Protein AF-A0A7V2UAG5-F1 (afdb_monomer)

Foldseek 3Di:
DVVLLVLQLLFFPVLSVLLVVLVVVQQWDADPVRLATHGDPPPHDDPVSVVSSVLSRVLSVLSVLFDDDDPDDPLPDEEEEEEQADQLVQQVDPQDRLQQDDQVHARNQCLVQVLVVVLVHQAYEYEYEVVNNVVRVSNCVRDVPRYHYHYDSDCQELLSSLVRVLSNCVVNVHFAKYKYFYSQKNFASVQVNLQVCCCVVVVFQKEFEKEFCVVPVQFWFFDAAPVRATAFTHGNLLLLQLQLLLCLLVVCVVPVPDWLVVSVVSLCVSPVDPVLSCLQQPPNVVVSVVDGHDGNVRSPVSRDPCSNWPWTQHLVRDIDIGGSVRSVVVTGMGTLGIMMHRSVLSNQLSVPFFLPGRRSGGYPRSSRNSQNPDADPVSHRPGGYYYDYDPDPLSIQGDSYVVSSLVVLLVVVVVVCVVVVHPPPLPDADQFDFLQRVLCCLVDDDPVLVVLCCQFPNDDVVLSVVVSVVVNVLSVVVCVPPNRRFGWFKWKWFFKFWLAQFPCQVQFFKTWMFGWSWIKMKIKGFDPAQKAWEAEPPCVQAPTDIDGLRVVCSVFPQDDLVCRLPDPVLVVCLVVCPPHLCLLLSLLSNLVCSVPVNDRQTYIYIYMYTDDDPLQLRPPSLRSNLRSNQNRCSSRVPDADLLRSLQSSQSSCSSNVDNDHSVRVCNQAPFGFQWIFIWTVPPTDRPDTFGHQPQKFKKKWFLPFHLPVDQVLQQLSLLLVLLQVLLLLLLCVVCVVLNVQRPGLLCLDCVNVVHALLVSLVSLLSDDQFDWPVVSCVVSPPTPCPVSVVSPVRHPADPRGRRNSLSSLQNNLSSVLSVCLSVCRNVVVVLVSQLLQALQQVQQDQWDQDPVRDIDGDDPDPDPVVSVVVSVCRVVVNAGSNSHSGHSHQADSSQNQLQVLLVPFPFWSHKHRTHNHPGHIIMTMGGPVRLVVSQVSCCVRRCVVVVHDTDMGIIGRGRHIHIDDD

Structure (mmCIF, N/CA/C/O backbone):
data_AF-A0A7V2UAG5-F1
#
_entry.id   AF-A0A7V2UAG5-F1
#
loop_
_atom_site.group_PDB
_atom_site.id
_atom_site.type_symbol
_atom_site.label_atom_id
_atom_site.label_alt_id
_atom_site.label_comp_id
_atom_site.label_asym_id
_atom_site.label_entity_id
_atom_site.label_seq_id
_atom_site.pdbx_PDB_ins_code
_atom_site.Cartn_x
_atom_site.Cartn_y
_atom_site.Cartn_z
_atom_site.occupancy
_atom_site.B_iso_or_equiv
_atom_site.auth_seq_id
_atom_site.auth_comp_id
_atom_site.auth_asym_id
_atom_site.auth_atom_id
_atom_site.pdbx_PDB_model_num
ATOM 1 N N . MET A 1 1 ? -15.852 39.789 37.420 1.00 59.06 1 MET A N 1
ATOM 2 C CA . MET A 1 1 ? -15.929 38.538 38.211 1.00 59.06 1 MET A CA 1
ATOM 3 C C . MET A 1 1 ? -17.284 37.846 38.097 1.00 59.06 1 MET A C 1
ATOM 5 O O . MET A 1 1 ? -17.336 36.849 37.401 1.00 59.06 1 MET A O 1
ATOM 9 N N . LYS A 1 2 ? -18.384 38.366 38.674 1.00 63.22 2 LYS A N 1
ATOM 10 C CA . LYS A 1 2 ? -19.711 37.711 38.602 1.00 63.22 2 LYS A CA 1
ATOM 11 C C . LYS A 1 2 ? -20.140 37.356 37.167 1.00 63.22 2 LYS A C 1
ATOM 13 O O . LYS A 1 2 ? -20.369 36.197 36.894 1.00 63.22 2 LYS A O 1
ATOM 18 N N . ARG A 1 3 ? -20.071 38.304 36.222 1.00 63.78 3 ARG A N 1
ATOM 19 C CA . ARG A 1 3 ? -20.357 38.056 34.788 1.00 63.78 3 ARG A CA 1
ATOM 20 C C . ARG A 1 3 ? -19.504 36.951 34.138 1.00 63.78 3 ARG A C 1
ATOM 22 O O . ARG A 1 3 ? -19.970 36.297 33.220 1.00 63.78 3 ARG A O 1
ATOM 29 N N . VAL A 1 4 ? -18.270 36.753 34.605 1.00 63.31 4 VAL A N 1
ATOM 30 C CA . VAL A 1 4 ? -17.330 35.731 34.094 1.00 63.31 4 VAL A CA 1
ATOM 31 C C . VAL A 1 4 ? -17.686 34.374 34.634 1.00 63.31 4 VAL A C 1
ATOM 33 O O . VAL A 1 4 ? -17.767 33.409 33.892 1.00 63.31 4 VAL A O 1
ATOM 36 N N . LEU A 1 5 ? -17.899 34.327 35.945 1.00 66.06 5 LEU A N 1
ATOM 37 C CA . LEU A 1 5 ? -18.333 33.137 36.639 1.00 66.06 5 LEU A CA 1
ATOM 38 C C . LEU A 1 5 ? -19.673 32.686 36.057 1.00 66.06 5 LEU A C 1
ATOM 40 O O . LEU A 1 5 ? -19.782 31.525 35.700 1.00 66.06 5 LEU A O 1
ATOM 44 N N . ASP A 1 6 ? -20.601 33.616 35.817 1.00 69.56 6 ASP A N 1
ATOM 45 C CA . ASP A 1 6 ? -21.890 33.361 35.173 1.00 69.56 6 ASP A CA 1
ATOM 46 C C . ASP A 1 6 ? -21.756 32.914 33.704 1.00 69.56 6 ASP A C 1
ATOM 48 O O . ASP A 1 6 ? -22.632 32.206 33.226 1.00 69.56 6 ASP A O 1
ATOM 52 N N . PHE A 1 7 ? -20.718 33.332 32.964 1.00 74.00 7 PHE A N 1
ATOM 53 C CA . PHE A 1 7 ? -20.450 32.879 31.588 1.00 74.00 7 PHE A CA 1
ATOM 54 C C . PHE A 1 7 ? -19.843 31.474 31.578 1.00 74.00 7 PHE A C 1
ATOM 56 O O . PHE A 1 7 ? -20.370 30.570 30.941 1.00 74.00 7 PHE A O 1
ATOM 63 N N . VAL A 1 8 ? -18.757 31.278 32.325 1.00 73.88 8 VAL A N 1
ATOM 64 C CA . VAL A 1 8 ? -17.999 30.024 32.386 1.00 73.88 8 VAL A CA 1
ATOM 65 C C . VAL A 1 8 ? -18.856 28.885 32.928 1.00 73.88 8 VAL A C 1
ATOM 67 O O . VAL A 1 8 ? -18.874 27.793 32.368 1.00 73.88 8 VAL A O 1
ATOM 70 N N . GLU A 1 9 ? -19.611 29.154 33.989 1.00 73.56 9 GLU A N 1
ATOM 71 C CA . GLU A 1 9 ? -20.473 28.171 34.639 1.00 73.56 9 GLU A CA 1
ATOM 72 C C . GLU A 1 9 ? -21.620 27.698 33.720 1.00 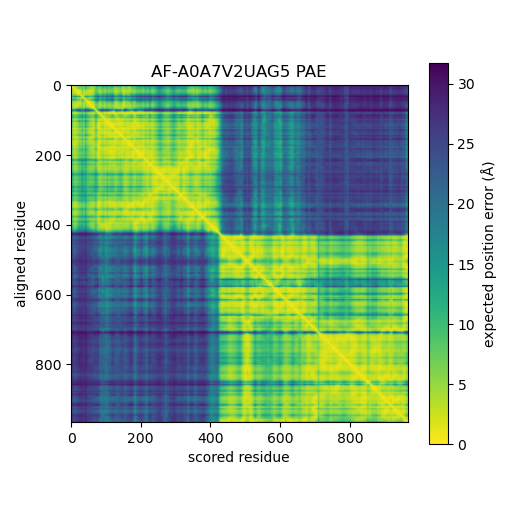73.56 9 GLU A C 1
ATOM 74 O O . GLU A 1 9 ? -22.222 26.662 33.987 1.00 73.56 9 GLU A O 1
ATOM 79 N N . ARG A 1 10 ? -21.929 28.401 32.616 1.00 73.75 10 ARG A N 1
ATOM 80 C CA . ARG A 1 10 ? -22.888 27.912 31.601 1.00 73.75 10 ARG A CA 1
ATOM 81 C C . ARG A 1 10 ? -22.328 26.761 30.773 1.00 73.75 10 ARG A C 1
ATOM 83 O O . ARG A 1 10 ? -23.094 25.904 30.355 1.00 73.75 10 ARG A O 1
ATOM 90 N N . PHE A 1 11 ? -21.018 26.751 30.538 1.00 78.75 11 PHE A N 1
ATOM 91 C CA . PHE A 1 11 ? -20.365 25.804 29.634 1.00 78.75 11 PHE A CA 1
ATOM 92 C C . PHE A 1 11 ? -19.557 24.737 30.367 1.00 78.75 11 PHE A C 1
ATOM 94 O O . PHE A 1 11 ? -19.315 23.676 29.801 1.00 78.75 11 PHE A O 1
ATOM 101 N N . SER A 1 12 ? -19.108 24.997 31.598 1.00 83.19 12 SER A N 1
ATOM 102 C CA . SER A 1 12 ? -18.408 24.002 32.410 1.00 83.19 12 SER A CA 1
ATOM 103 C C . SER A 1 12 ? -18.302 24.417 33.887 1.00 83.19 12 SER A C 1
ATOM 105 O O . SER A 1 12 ? -17.640 25.419 34.194 1.00 83.19 12 SER A O 1
ATOM 107 N N . PRO A 1 13 ? -18.865 23.640 34.832 1.00 79.75 13 PRO A N 1
ATOM 108 C CA . PRO A 1 13 ? -18.599 23.839 36.256 1.00 79.75 13 PRO A CA 1
ATOM 109 C C . PRO A 1 13 ? -17.118 23.596 36.605 1.00 79.75 13 PRO A C 1
ATOM 111 O O . PRO A 1 13 ? -16.570 24.288 37.460 1.00 79.75 13 PRO A O 1
ATOM 114 N N . GLU A 1 14 ? -16.419 22.700 35.898 1.00 84.00 14 GLU A N 1
ATOM 115 C CA . GLU A 1 14 ? -14.988 22.442 36.131 1.00 84.00 14 GLU A CA 1
ATOM 116 C C . GLU A 1 14 ? -14.105 23.649 35.814 1.00 84.00 14 GLU A C 1
ATOM 118 O O . GLU A 1 14 ? -13.181 23.960 36.570 1.00 84.00 14 GLU A O 1
ATOM 123 N N . ILE A 1 15 ? -14.380 24.350 34.708 1.00 84.06 15 ILE A N 1
ATOM 124 C CA . ILE A 1 15 ? -13.650 25.579 34.365 1.00 84.06 15 ILE A CA 1
ATOM 125 C C . ILE A 1 15 ? -13.886 26.631 35.456 1.00 84.06 15 ILE A C 1
ATOM 127 O O . ILE A 1 15 ? -12.935 27.291 35.878 1.00 84.06 15 ILE A O 1
ATOM 131 N N . HIS A 1 16 ? -15.120 26.755 35.960 1.00 82.56 16 HIS A N 1
ATOM 132 C CA . HIS A 1 16 ? -15.456 27.688 37.036 1.00 82.56 16 HIS A CA 1
ATOM 133 C C . HIS A 1 16 ? -14.652 27.392 38.312 1.00 82.56 16 HIS A C 1
ATOM 135 O O . HIS A 1 16 ? -13.970 28.277 38.838 1.00 82.56 16 HIS A O 1
ATOM 141 N N . GLU A 1 17 ? -14.676 26.145 38.788 1.00 83.38 17 GLU A N 1
ATOM 142 C CA . GLU A 1 17 ? -13.942 25.730 39.987 1.00 83.38 17 GLU A CA 1
ATOM 143 C C . GLU A 1 17 ? -12.428 25.883 39.817 1.00 83.38 17 GLU A C 1
ATOM 145 O O . GLU A 1 17 ? -11.749 26.419 40.701 1.00 83.38 17 GLU A O 1
ATOM 150 N N . ARG A 1 18 ? -11.885 25.469 38.664 1.00 85.50 18 ARG A N 1
ATOM 151 C CA . ARG A 1 18 ? -10.447 25.555 38.390 1.00 85.50 18 ARG A CA 1
ATOM 152 C C . ARG A 1 18 ? -9.973 27.000 38.308 1.00 85.50 18 ARG A C 1
ATOM 154 O O . ARG A 1 18 ? -8.915 27.319 38.851 1.00 85.50 18 ARG A O 1
ATOM 161 N N . MET A 1 19 ? -10.756 27.873 37.680 1.00 83.50 19 MET A N 1
ATOM 162 C CA . MET A 1 19 ? -10.472 29.303 37.606 1.00 83.50 19 MET A CA 1
ATOM 163 C C . MET A 1 19 ? -10.455 29.936 39.001 1.00 83.50 19 MET A C 1
ATOM 165 O O . MET A 1 19 ? -9.504 30.644 39.331 1.00 83.50 19 MET A O 1
ATOM 169 N N . LEU A 1 20 ? -11.445 29.637 39.852 1.00 83.00 20 LEU A N 1
ATOM 170 C CA . LEU A 1 20 ? -11.465 30.116 41.239 1.00 83.00 20 LEU A CA 1
ATOM 171 C C . LEU A 1 20 ? -10.280 29.589 42.055 1.00 83.00 20 LEU A C 1
ATOM 173 O O . LEU A 1 20 ? -9.706 30.344 42.839 1.00 83.00 20 LEU A O 1
ATOM 177 N N . ALA A 1 21 ? -9.901 28.322 41.877 1.00 85.38 21 ALA A N 1
ATOM 178 C CA . ALA A 1 21 ? -8.767 27.725 42.575 1.00 85.38 21 ALA A CA 1
ATOM 179 C C . ALA A 1 21 ? -7.446 28.418 42.205 1.00 85.38 21 ALA A C 1
ATOM 181 O O . ALA A 1 21 ? -6.721 28.862 43.095 1.00 85.38 21 ALA A O 1
ATOM 182 N N . LEU A 1 22 ? -7.166 28.579 40.907 1.00 84.94 22 LEU A N 1
ATOM 183 C CA . LEU A 1 22 ? -5.951 29.245 40.426 1.00 84.94 22 LEU A CA 1
ATOM 184 C C . LEU A 1 22 ? -5.922 30.734 40.800 1.00 84.94 22 LEU A C 1
ATOM 186 O O . LEU A 1 22 ? -4.866 31.261 41.147 1.00 84.94 22 LEU A O 1
ATOM 190 N N . TRP A 1 23 ? -7.076 31.408 40.786 1.00 83.19 23 TRP A N 1
ATOM 191 C CA . TRP A 1 23 ? -7.183 32.801 41.221 1.00 83.19 23 TRP A CA 1
ATOM 192 C C . TRP A 1 23 ? -6.912 32.954 42.726 1.00 83.19 23 TRP A C 1
ATOM 194 O O . TRP A 1 23 ? -6.112 33.802 43.120 1.00 83.19 23 TRP A O 1
ATOM 204 N N . ARG A 1 24 ? -7.494 32.092 43.576 1.00 84.56 24 ARG A N 1
ATOM 205 C CA . ARG A 1 24 ? -7.237 32.077 45.034 1.00 84.56 24 ARG A CA 1
ATOM 206 C C . ARG A 1 24 ? -5.779 31.769 45.374 1.00 84.56 24 ARG A C 1
ATOM 208 O O . ARG A 1 24 ? -5.265 32.296 46.352 1.00 84.56 24 ARG A O 1
ATOM 215 N N . GLN A 1 25 ? -5.120 30.938 44.569 1.00 84.06 25 GLN A N 1
ATOM 216 C CA . GLN A 1 25 ? -3.693 30.625 44.698 1.00 84.06 25 GLN A CA 1
ATOM 217 C C . GLN A 1 25 ? -2.779 31.750 44.184 1.00 84.06 25 GLN A C 1
ATOM 219 O O . GLN A 1 25 ? -1.563 31.643 44.305 1.00 84.06 25 GLN A O 1
ATOM 224 N N . GLY A 1 26 ? -3.333 32.818 43.595 1.00 81.56 26 GLY A N 1
ATOM 225 C CA . GLY A 1 26 ? -2.549 33.905 43.010 1.00 81.56 26 GLY A CA 1
ATOM 226 C C . GLY A 1 26 ? -1.777 33.500 41.750 1.00 81.56 26 GLY A C 1
ATOM 227 O O . GLY A 1 26 ? -0.794 34.152 41.419 1.00 81.56 26 GLY A O 1
ATOM 228 N N . VAL A 1 27 ? -2.196 32.440 41.052 1.00 83.00 27 VAL A N 1
ATOM 229 C CA . VAL A 1 27 ? -1.539 31.936 39.832 1.00 83.00 27 VAL A CA 1
ATOM 230 C C . VAL A 1 27 ? -1.969 32.726 38.595 1.00 83.00 27 VAL A C 1
ATOM 232 O O . VAL A 1 27 ? -1.184 32.887 37.662 1.00 83.00 27 VAL A O 1
ATOM 235 N N . VAL A 1 28 ? -3.211 33.219 38.575 1.00 81.69 28 VAL A N 1
ATOM 236 C CA . VAL A 1 28 ? -3.798 33.921 37.425 1.00 81.69 28 VAL A CA 1
ATOM 237 C C . VAL A 1 28 ? -4.457 35.241 37.823 1.00 81.69 28 VAL A C 1
ATOM 239 O O . VAL A 1 28 ? -5.026 35.361 38.909 1.00 81.69 28 VAL A O 1
ATOM 242 N N . GLU A 1 29 ? -4.426 36.215 36.916 1.00 79.94 29 GLU A N 1
ATOM 243 C CA . GLU A 1 29 ? -5.250 37.422 36.958 1.00 79.94 29 GLU A CA 1
ATOM 244 C C . GLU A 1 29 ? -6.391 37.317 35.948 1.00 79.94 29 GLU A C 1
ATOM 246 O O . GLU A 1 29 ? -6.267 36.698 34.891 1.00 79.94 29 GLU A O 1
ATOM 251 N N . ILE A 1 30 ? -7.517 37.929 36.301 1.00 73.38 30 ILE A N 1
ATOM 252 C CA . ILE A 1 30 ? -8.719 37.992 35.474 1.00 73.38 30 ILE A CA 1
ATOM 253 C C . ILE A 1 30 ? -8.882 39.459 35.084 1.00 73.38 30 ILE A C 1
ATOM 255 O O . ILE A 1 30 ? -8.944 40.319 35.968 1.00 73.38 30 ILE A O 1
ATOM 259 N N . ASP A 1 31 ? -8.914 39.754 33.785 1.00 68.00 31 ASP A N 1
ATOM 260 C CA . ASP A 1 31 ? -9.071 41.131 33.307 1.00 68.00 31 ASP A CA 1
ATOM 261 C C . ASP A 1 31 ? -10.425 41.755 33.736 1.00 68.00 31 ASP A C 1
ATOM 263 O O . ASP A 1 31 ? -11.335 41.089 34.240 1.00 68.00 31 ASP A O 1
ATOM 267 N N . ARG A 1 32 ? -10.559 43.083 33.600 1.00 55.25 32 ARG A N 1
ATOM 268 C CA . ARG A 1 32 ? -11.724 43.831 34.124 1.00 55.25 32 ARG A CA 1
ATOM 269 C C . ARG A 1 32 ? -13.038 43.500 33.414 1.00 55.25 32 ARG A C 1
ATOM 271 O O . ARG A 1 32 ? -14.087 43.523 34.058 1.00 55.25 32 ARG A O 1
ATOM 278 N N . GLU A 1 33 ? -12.980 43.178 32.125 1.00 56.12 33 GLU A N 1
ATOM 279 C CA . GLU A 1 33 ? -14.133 42.668 31.368 1.00 56.12 33 GLU A CA 1
ATOM 280 C C . GLU A 1 33 ? -14.393 41.191 31.658 1.00 56.12 33 GLU A C 1
ATOM 282 O O . GLU A 1 33 ? -15.499 40.690 31.445 1.00 56.12 33 GLU A O 1
ATOM 287 N N . GLY A 1 34 ? -13.403 40.521 32.243 1.00 52.62 34 GLY A N 1
ATOM 288 C CA . GLY A 1 34 ? -13.498 39.165 32.711 1.00 52.62 34 GLY A CA 1
ATOM 289 C C . GLY A 1 34 ? -13.442 38.132 31.592 1.00 52.62 34 GLY A C 1
ATOM 290 O O . GLY A 1 34 ? -14.006 37.049 31.694 1.00 52.62 34 GLY A O 1
ATOM 291 N N . GLN A 1 35 ? -12.800 38.498 30.495 1.00 56.62 35 GLN A N 1
ATOM 292 C CA . GLN A 1 35 ? -12.738 37.734 29.273 1.00 56.62 35 GLN A CA 1
ATOM 293 C C . GLN A 1 35 ? -11.373 37.064 29.065 1.00 56.62 35 GLN A C 1
ATOM 295 O O . GLN A 1 35 ? -11.278 36.097 28.314 1.00 56.62 35 GLN A O 1
ATOM 300 N N . ARG A 1 36 ? -10.317 37.480 29.765 1.00 65.19 36 ARG A N 1
ATOM 301 C CA . ARG A 1 36 ? -9.013 36.809 29.683 1.00 65.19 36 ARG A CA 1
ATOM 302 C C . ARG A 1 36 ? -8.487 36.422 31.053 1.00 65.19 36 ARG A C 1
ATOM 304 O O . ARG A 1 36 ? -8.511 37.214 31.994 1.00 65.19 36 ARG A O 1
ATOM 311 N N . VAL A 1 37 ? -7.992 35.188 31.124 1.00 70.12 37 VAL A N 1
ATOM 312 C CA . VAL A 1 37 ? -7.236 34.656 32.257 1.00 70.12 37 VAL A CA 1
ATOM 313 C C . VAL A 1 37 ? -5.770 34.648 31.852 1.00 70.12 37 VAL A C 1
ATOM 315 O O . VAL A 1 37 ? -5.383 33.926 30.935 1.00 70.12 37 VAL A O 1
ATOM 318 N N . VAL A 1 38 ? -4.964 35.473 32.513 1.00 73.38 38 VAL A N 1
ATOM 319 C CA . VAL A 1 38 ? -3.524 35.591 32.254 1.00 73.38 38 VAL A CA 1
ATOM 320 C C . VAL A 1 38 ? -2.735 35.098 33.467 1.00 73.38 38 VAL A C 1
ATOM 322 O O . VAL A 1 38 ? -3.147 35.360 34.596 1.00 73.38 38 VAL A O 1
ATOM 325 N N . PRO A 1 39 ? -1.614 34.377 33.290 1.00 73.69 39 PRO A N 1
ATOM 326 C CA . PRO A 1 39 ? -0.737 34.035 34.407 1.00 73.69 39 PRO A CA 1
ATOM 327 C C . PRO A 1 39 ? -0.230 35.301 35.111 1.00 73.69 39 PRO A C 1
ATOM 329 O O . PRO A 1 39 ? 0.110 36.279 34.442 1.00 73.69 39 PRO A O 1
ATOM 332 N N . ARG A 1 40 ? -0.152 35.291 36.447 1.00 73.38 40 ARG A N 1
ATOM 333 C CA . ARG A 1 40 ? 0.482 36.386 37.197 1.00 73.38 40 ARG A CA 1
ATOM 334 C C . ARG A 1 40 ? 1.968 36.476 36.866 1.00 73.38 40 ARG A C 1
ATOM 336 O O . ARG A 1 40 ? 2.645 35.454 36.761 1.00 73.38 40 ARG A O 1
ATOM 343 N N . ALA A 1 41 ? 2.465 37.706 36.743 1.00 66.00 41 ALA A N 1
ATOM 344 C CA . ALA A 1 41 ? 3.870 37.966 36.446 1.00 66.00 41 ALA A CA 1
ATOM 345 C C . ALA A 1 41 ? 4.786 37.703 37.656 1.00 66.00 41 ALA A C 1
ATOM 347 O O . ALA A 1 41 ? 5.850 37.116 37.478 1.00 66.00 41 ALA A O 1
ATOM 348 N N . GLU A 1 42 ? 4.374 38.076 38.877 1.00 66.81 42 GLU A N 1
ATOM 349 C CA . GLU A 1 42 ? 5.191 37.894 40.086 1.00 66.81 42 GLU A CA 1
ATOM 350 C C . GLU A 1 42 ? 4.369 37.537 41.346 1.00 66.81 42 GLU A C 1
ATOM 352 O O . GLU A 1 42 ? 3.335 38.167 41.601 1.00 66.81 42 GLU A O 1
ATOM 357 N N . PRO A 1 43 ? 4.838 36.570 42.167 1.00 63.31 43 PRO A N 1
ATOM 358 C CA . PRO A 1 43 ? 5.937 35.640 41.879 1.00 63.31 43 PRO A CA 1
ATOM 359 C C . PRO A 1 43 ? 5.544 34.626 40.782 1.00 63.31 43 PRO A C 1
ATOM 361 O O . PRO A 1 43 ? 4.363 34.290 40.660 1.00 63.31 43 PRO A O 1
ATOM 364 N N . PRO A 1 44 ? 6.500 34.131 39.972 1.00 67.62 44 PRO A N 1
ATOM 365 C CA . PRO A 1 44 ? 6.195 33.218 38.878 1.00 67.62 44 PRO A CA 1
ATOM 366 C C . PRO A 1 44 ? 5.620 31.891 39.412 1.00 67.62 44 PRO A C 1
ATOM 368 O O . PRO A 1 44 ? 6.187 31.309 40.342 1.00 67.62 44 PRO A O 1
ATOM 371 N N . PRO A 1 45 ? 4.513 31.387 38.837 1.00 75.25 45 PRO A N 1
ATOM 372 C CA . PRO A 1 45 ? 3.906 30.139 39.281 1.00 75.25 45 PRO A CA 1
ATOM 373 C C . PRO A 1 45 ? 4.794 28.922 38.984 1.00 75.25 45 PRO A C 1
ATOM 375 O O . PRO A 1 45 ? 5.600 28.938 38.050 1.00 75.25 45 PRO A O 1
ATOM 378 N N . SER A 1 46 ? 4.612 27.842 39.755 1.00 81.50 46 SER A N 1
ATOM 379 C CA . SER A 1 46 ? 5.275 26.554 39.503 1.00 81.50 46 SER A CA 1
ATOM 380 C C . SER A 1 46 ? 4.975 26.031 38.092 1.00 81.50 46 SER A C 1
ATOM 382 O O . SER A 1 46 ? 3.990 26.422 37.463 1.00 81.50 46 SER A O 1
ATOM 384 N N . GLU A 1 47 ? 5.803 25.119 37.582 1.00 80.00 47 GLU A N 1
ATOM 385 C CA . GLU A 1 47 ? 5.611 24.534 36.248 1.00 80.00 47 GLU A CA 1
ATOM 386 C C . GLU A 1 47 ? 4.238 23.848 36.102 1.00 80.00 47 GLU A C 1
ATOM 388 O O . GLU A 1 47 ? 3.545 24.047 35.102 1.00 80.00 47 GLU A O 1
ATOM 393 N N . GLU A 1 48 ? 3.784 23.148 37.146 1.00 81.00 48 GLU A N 1
ATOM 394 C CA . GLU A 1 48 ? 2.444 22.553 37.222 1.00 81.00 48 GLU A CA 1
ATOM 395 C C . GLU A 1 48 ? 1.331 23.611 37.189 1.00 81.00 48 GLU A C 1
ATOM 397 O O . GLU A 1 48 ? 0.344 23.471 36.463 1.00 81.00 48 GLU A O 1
ATOM 402 N N . ALA A 1 49 ? 1.495 24.702 37.944 1.00 79.12 49 ALA A N 1
ATOM 403 C CA . ALA A 1 49 ? 0.533 25.798 37.981 1.00 79.12 49 ALA A CA 1
ATOM 404 C C . ALA A 1 49 ? 0.475 26.553 36.640 1.00 79.12 49 ALA A C 1
ATOM 406 O O . ALA A 1 49 ? -0.610 26.924 36.188 1.00 79.12 49 ALA A O 1
ATOM 407 N N . ARG A 1 50 ? 1.613 26.707 35.948 1.00 80.06 50 ARG A N 1
ATOM 408 C CA . ARG A 1 50 ? 1.682 27.225 34.572 1.00 80.06 50 ARG A CA 1
ATOM 409 C C . ARG A 1 50 ? 0.949 26.330 33.578 1.00 80.06 50 ARG A C 1
ATOM 411 O O . ARG A 1 50 ? 0.180 26.843 32.768 1.00 80.06 50 ARG A O 1
ATOM 418 N N . ALA A 1 51 ? 1.174 25.017 33.625 1.00 81.69 51 ALA A N 1
ATOM 419 C CA . ALA A 1 51 ? 0.495 24.069 32.742 1.00 81.69 51 ALA A CA 1
ATOM 420 C C . ALA A 1 51 ? -1.028 24.094 32.960 1.00 81.69 51 ALA A C 1
ATOM 422 O O . ALA A 1 51 ? -1.795 24.135 31.999 1.00 81.69 51 ALA A O 1
ATOM 423 N N . ALA A 1 52 ? -1.464 24.167 34.221 1.00 80.75 52 ALA A N 1
ATOM 424 C CA . ALA A 1 52 ? -2.871 24.309 34.579 1.00 80.75 52 ALA A CA 1
ATOM 425 C C . ALA A 1 52 ? -3.492 25.624 34.077 1.00 80.75 52 ALA A C 1
ATOM 427 O O . ALA A 1 52 ? -4.621 25.617 33.587 1.00 80.75 52 ALA A O 1
ATOM 428 N N . ALA A 1 53 ? -2.767 26.742 34.175 1.00 79.75 53 ALA A N 1
ATOM 429 C CA . ALA A 1 53 ? -3.217 28.030 33.650 1.00 79.75 53 ALA A CA 1
ATOM 430 C C . ALA A 1 53 ? -3.331 28.017 32.115 1.00 79.75 53 ALA A C 1
ATOM 432 O O . ALA A 1 53 ? -4.308 28.525 31.572 1.00 79.75 53 ALA A O 1
ATOM 433 N N . ALA A 1 54 ? -2.383 27.383 31.416 1.00 82.06 54 ALA A N 1
ATOM 434 C CA . ALA A 1 54 ? -2.432 27.225 29.962 1.00 82.06 54 ALA A CA 1
ATOM 435 C C . ALA A 1 54 ? -3.615 26.350 29.508 1.00 82.06 54 ALA A C 1
ATOM 437 O O . ALA A 1 54 ? -4.318 26.707 28.564 1.00 82.06 54 ALA A O 1
ATOM 438 N N . GLN A 1 55 ? -3.880 25.240 30.208 1.00 84.25 55 GLN A N 1
ATOM 439 C CA . GLN A 1 55 ? -5.045 24.384 29.953 1.00 84.25 55 GLN A CA 1
ATOM 440 C C . GLN A 1 55 ? -6.362 25.150 30.156 1.00 84.25 55 GLN A C 1
ATOM 442 O O . GLN A 1 55 ? -7.275 25.029 29.342 1.00 84.25 55 GLN A O 1
ATOM 447 N N . LEU A 1 56 ? -6.447 25.962 31.217 1.00 84.19 56 LEU A N 1
ATOM 448 C CA . LEU A 1 56 ? -7.608 26.809 31.488 1.00 84.19 56 LEU A CA 1
ATOM 449 C C . LEU A 1 56 ? -7.811 27.867 30.392 1.00 84.19 56 LEU A C 1
ATOM 451 O O . LEU A 1 56 ? -8.934 28.058 29.936 1.00 84.19 56 LEU A O 1
ATOM 455 N N . ALA A 1 57 ? -6.741 28.528 29.944 1.00 80.94 57 ALA A N 1
ATOM 456 C CA . ALA A 1 57 ? -6.813 29.517 28.871 1.00 80.94 57 ALA A CA 1
ATOM 457 C C . ALA A 1 57 ? -7.307 28.898 27.550 1.00 80.94 57 ALA A C 1
ATOM 459 O O . ALA A 1 57 ? -8.209 29.444 26.923 1.00 80.94 57 ALA A O 1
ATOM 460 N N . ALA A 1 58 ? -6.790 27.724 27.170 1.00 81.44 58 ALA A N 1
ATOM 461 C CA . ALA A 1 58 ? -7.243 27.005 25.976 1.00 81.44 58 ALA A CA 1
ATOM 462 C C . ALA A 1 58 ? -8.728 26.602 26.058 1.00 81.44 58 ALA A C 1
ATOM 464 O O . ALA A 1 58 ? -9.472 26.746 25.088 1.00 81.44 58 ALA A O 1
ATOM 465 N N . ALA A 1 59 ? -9.182 26.152 27.232 1.00 84.81 59 ALA A N 1
ATOM 466 C CA . ALA A 1 59 ? -10.588 25.834 27.465 1.00 84.81 59 ALA A CA 1
ATOM 467 C C . ALA A 1 59 ? -11.490 27.071 27.316 1.00 84.81 59 ALA A C 1
ATOM 469 O O . ALA A 1 59 ? -12.546 26.992 26.692 1.00 84.81 59 ALA A O 1
ATOM 470 N N . LEU A 1 60 ? -11.059 28.224 27.841 1.00 82.75 60 LEU A N 1
ATOM 471 C CA . LEU A 1 60 ? -11.790 29.487 27.721 1.00 82.75 60 LEU A CA 1
ATOM 472 C C . LEU A 1 60 ? -11.892 29.975 26.271 1.00 82.75 60 LEU A C 1
ATOM 474 O O . LEU A 1 60 ? -12.944 30.474 25.884 1.00 82.75 60 LEU A O 1
ATOM 478 N N . GLU A 1 61 ? -10.839 29.817 25.467 1.00 82.06 61 GLU A N 1
ATOM 479 C CA . GLU A 1 61 ? -10.893 30.107 24.026 1.00 82.06 61 GLU A CA 1
ATOM 480 C C . GLU A 1 61 ? -11.852 29.161 23.292 1.00 82.06 61 GLU A C 1
ATOM 482 O O . GLU A 1 61 ? -12.622 29.596 22.441 1.00 82.06 61 GLU A O 1
ATOM 487 N N . THR A 1 62 ? -11.883 27.885 23.680 1.00 82.69 62 THR A N 1
ATOM 488 C CA . THR A 1 62 ? -12.788 26.898 23.075 1.00 82.69 62 THR A CA 1
ATOM 489 C C . THR A 1 62 ? -14.256 27.243 23.340 1.00 82.69 62 THR A C 1
ATOM 491 O O . THR A 1 62 ? -15.047 27.322 22.404 1.00 82.69 62 THR A O 1
ATOM 494 N N . ILE A 1 63 ? -14.631 27.511 24.598 1.00 85.19 63 ILE A N 1
ATOM 495 C CA . ILE A 1 63 ? -16.032 27.812 24.944 1.00 85.19 63 ILE A CA 1
ATOM 496 C C . ILE A 1 63 ? -16.527 29.141 24.357 1.00 85.19 63 ILE A C 1
ATOM 498 O O . ILE A 1 63 ? -17.730 29.330 24.222 1.00 85.19 63 ILE A O 1
ATOM 502 N N . ARG A 1 64 ? -15.626 30.062 23.980 1.00 79.75 64 ARG A N 1
ATOM 503 C CA . ARG A 1 64 ? -15.988 31.306 23.272 1.00 79.75 64 ARG A CA 1
ATOM 504 C C . ARG A 1 64 ? -16.509 31.055 21.864 1.00 79.75 64 ARG A C 1
ATOM 506 O O . ARG A 1 64 ? -17.260 31.878 21.355 1.00 79.75 64 ARG A O 1
ATOM 513 N N . ALA A 1 65 ? -16.092 29.957 21.239 1.00 76.69 65 ALA A N 1
ATOM 514 C CA . ALA A 1 65 ? -16.570 29.569 19.920 1.00 76.69 65 ALA A CA 1
ATOM 515 C C . ALA A 1 65 ? -17.962 28.916 19.970 1.00 76.69 65 ALA A C 1
ATOM 517 O O . ALA A 1 65 ? -18.555 28.674 18.920 1.00 76.69 65 ALA A O 1
ATOM 518 N N . PHE A 1 66 ? -18.486 28.609 21.163 1.00 83.00 66 PHE A N 1
ATOM 519 C CA . PHE A 1 66 ? -19.795 27.981 21.304 1.00 83.00 66 PHE A CA 1
ATOM 520 C C . PHE A 1 66 ? -20.918 29.020 21.203 1.00 83.00 66 PHE A C 1
ATOM 522 O O . PHE A 1 66 ? -20.767 30.144 21.689 1.00 83.00 66 PHE A O 1
ATOM 529 N N . PRO A 1 67 ? -22.059 28.660 20.591 1.00 73.19 67 PRO A N 1
ATOM 530 C CA . PRO A 1 67 ? -23.229 29.525 20.553 1.00 73.19 67 PRO A CA 1
ATOM 531 C C . PRO A 1 67 ? -23.752 29.789 21.968 1.00 73.19 67 PRO A C 1
ATOM 533 O O . PRO A 1 67 ? -23.575 28.974 22.879 1.00 73.19 67 PRO A O 1
ATOM 536 N N . GLU A 1 68 ? -24.427 30.926 22.157 1.00 67.56 68 GLU A N 1
ATOM 537 C CA . GLU A 1 68 ? -25.099 31.191 23.426 1.00 67.56 68 GLU A CA 1
ATOM 538 C C . GLU A 1 68 ? -26.235 30.175 23.641 1.00 67.56 68 GLU A C 1
ATOM 540 O O . GLU A 1 68 ? -27.097 30.031 22.768 1.00 67.56 68 GLU A O 1
ATOM 545 N N . PRO A 1 69 ? -26.275 29.477 24.791 1.00 59.91 69 PRO A N 1
ATOM 546 C CA . PRO A 1 69 ? -27.375 28.577 25.096 1.00 59.91 69 PRO A CA 1
ATOM 547 C C . PRO A 1 69 ? -28.671 29.390 25.263 1.00 59.91 69 PRO A C 1
ATOM 549 O O . PRO A 1 69 ? -28.656 30.450 25.901 1.00 59.91 69 PRO A O 1
ATOM 552 N N . PRO A 1 70 ? -29.806 28.925 24.717 1.00 55.69 70 PRO A N 1
ATOM 553 C CA . PRO A 1 70 ? -31.063 29.660 24.774 1.00 55.69 70 PRO A CA 1
ATOM 554 C C . PRO A 1 70 ? -31.550 29.852 26.220 1.00 55.69 70 PRO A C 1
ATOM 556 O O . PRO A 1 70 ? -31.375 28.988 27.078 1.00 55.69 70 PRO A O 1
ATOM 559 N N . ALA A 1 71 ? -32.227 30.974 26.485 1.00 51.56 71 ALA A N 1
ATOM 560 C CA . ALA A 1 71 ? -32.678 31.386 27.822 1.00 51.56 71 ALA A CA 1
ATOM 561 C C . ALA A 1 71 ? -33.863 30.570 28.429 1.00 51.56 71 ALA A C 1
ATOM 563 O O . ALA A 1 71 ? -34.301 30.904 29.528 1.00 51.56 71 ALA A O 1
ATOM 564 N N . SER A 1 72 ? -34.304 29.466 27.787 1.00 51.03 72 SER A N 1
ATOM 565 C CA . SER A 1 72 ? -35.386 28.507 28.177 1.00 51.03 72 SER A CA 1
ATOM 566 C C . SER A 1 72 ? -36.848 29.022 28.055 1.00 51.03 72 SER A C 1
ATOM 568 O O . SER A 1 72 ? -37.017 30.242 28.034 1.00 51.03 72 SER A O 1
ATOM 570 N N . PRO A 1 73 ? -37.934 28.188 28.022 1.00 49.44 73 PRO A N 1
ATOM 571 C CA . PRO A 1 73 ? -38.066 26.721 27.915 1.00 49.44 73 PRO A CA 1
ATOM 572 C C . PRO A 1 73 ? -39.063 26.256 26.816 1.00 49.44 73 PRO A C 1
ATOM 574 O O . PRO A 1 73 ? -40.249 26.571 26.864 1.00 49.44 73 PRO A O 1
ATOM 577 N N . ASP A 1 74 ? -38.655 25.364 25.920 1.00 50.91 74 ASP A N 1
ATOM 578 C CA . ASP A 1 74 ? -39.582 24.308 25.480 1.00 50.91 74 ASP A CA 1
ATOM 579 C C . ASP A 1 74 ? -38.822 22.984 25.496 1.00 50.91 74 ASP A C 1
ATOM 581 O O . ASP A 1 74 ? -38.472 22.391 24.480 1.00 50.91 74 ASP A O 1
ATOM 585 N N . LEU A 1 75 ? -38.462 22.567 26.713 1.00 63.25 75 LEU A N 1
ATOM 586 C CA . LEU A 1 75 ? -37.783 21.301 26.995 1.00 63.25 75 LEU A CA 1
ATOM 587 C C . LEU A 1 75 ? -38.777 20.127 26.918 1.00 63.25 75 LEU A C 1
ATOM 589 O O . LEU A 1 75 ? -38.855 19.290 27.820 1.00 63.25 75 LEU A O 1
ATOM 593 N N . GLN A 1 76 ? -39.596 20.105 25.868 1.00 69.50 76 GLN A N 1
ATOM 594 C CA . GLN A 1 76 ? -40.541 19.032 25.610 1.00 69.50 76 GLN A CA 1
ATOM 595 C C . GLN A 1 76 ? -39.850 17.904 24.849 1.00 69.50 76 GLN A C 1
ATOM 597 O O . GLN A 1 76 ? -39.284 18.096 23.775 1.00 69.50 76 GLN A O 1
ATOM 602 N N . GLY A 1 77 ? -39.955 16.696 25.396 1.00 83.88 77 GLY A N 1
ATOM 603 C CA . GLY A 1 77 ? -39.404 15.492 24.785 1.00 83.88 77 GLY A CA 1
ATOM 604 C C . GLY A 1 77 ? -37.999 15.132 25.281 1.00 83.88 77 GLY A C 1
ATOM 605 O O . GLY A 1 77 ? -37.458 15.804 26.152 1.00 83.88 77 GLY A O 1
ATOM 606 N N . PRO A 1 78 ? -37.450 14.010 24.788 1.00 92.88 78 PRO A N 1
ATOM 607 C CA . PRO A 1 78 ? -36.154 13.484 25.207 1.00 92.88 78 PRO A CA 1
ATOM 608 C C . PRO A 1 78 ? -34.979 14.369 24.759 1.00 92.88 78 PRO A C 1
ATOM 610 O O . PRO A 1 78 ? -35.030 14.989 23.697 1.00 92.88 78 PRO A O 1
ATOM 613 N N . VAL A 1 79 ? -33.889 14.343 25.530 1.00 95.00 79 VAL A N 1
ATOM 614 C CA . VAL A 1 79 ? -32.609 15.011 25.226 1.00 95.00 79 VAL A CA 1
ATOM 615 C C . VAL A 1 79 ? -31.517 13.956 25.057 1.00 95.00 79 VAL A C 1
ATOM 617 O O . VAL A 1 79 ? -31.464 13.012 25.845 1.00 95.00 79 VAL A O 1
ATOM 620 N N . SER A 1 80 ? -30.618 14.103 24.079 1.00 96.75 80 SER A N 1
ATOM 621 C CA . SER A 1 80 ? -29.407 13.271 24.007 1.00 96.75 80 SER A CA 1
ATOM 622 C C . SER A 1 80 ? -28.188 13.982 24.584 1.00 96.75 80 SER A C 1
ATOM 624 O O . SER A 1 80 ? -27.907 15.112 24.205 1.00 96.75 80 SER A O 1
ATOM 626 N N . VAL A 1 81 ? -27.403 13.293 25.398 1.00 97.50 81 VAL A N 1
ATOM 627 C CA . VAL A 1 81 ? -26.063 13.674 25.840 1.00 97.50 81 VAL A CA 1
ATOM 628 C C . VAL A 1 81 ? -25.044 12.836 25.066 1.00 97.50 81 VAL A C 1
ATOM 630 O O . VAL A 1 81 ? -25.021 11.610 25.198 1.00 97.50 81 VAL A O 1
ATOM 633 N N . ILE A 1 82 ? -24.195 13.489 24.272 1.00 97.06 82 ILE A N 1
ATOM 634 C CA . ILE A 1 82 ? -23.200 12.834 23.414 1.00 97.06 82 ILE A CA 1
ATOM 635 C C . ILE A 1 82 ? -21.798 13.083 23.974 1.00 97.06 82 ILE A C 1
ATOM 637 O O . ILE A 1 82 ? -21.310 14.213 23.994 1.00 97.06 82 ILE A O 1
ATOM 641 N N . LEU A 1 83 ? -21.131 12.023 24.431 1.00 95.50 83 LEU A N 1
ATOM 642 C CA . LEU A 1 83 ? -19.850 12.113 25.134 1.00 95.50 83 LEU A CA 1
ATOM 643 C C . LEU A 1 83 ? -18.668 12.121 24.150 1.00 95.50 83 LEU A C 1
ATOM 645 O O . LEU A 1 83 ? -18.238 11.070 23.668 1.00 95.50 83 LEU A O 1
ATOM 649 N N . CYS A 1 84 ? -18.115 13.304 23.885 1.00 92.56 84 CYS A N 1
ATOM 650 C CA . CYS A 1 84 ? -17.006 13.557 22.955 1.00 92.56 84 CYS A CA 1
ATOM 651 C C . CYS A 1 84 ? -15.739 14.106 23.643 1.00 92.56 84 CYS A C 1
ATOM 653 O O . CYS A 1 84 ? -14.850 14.593 22.962 1.00 92.56 84 CYS A O 1
ATOM 655 N N . GLY A 1 85 ? -15.610 14.029 24.972 1.00 81.62 85 GLY A N 1
ATOM 656 C CA . GLY A 1 85 ? -14.483 14.643 25.700 1.00 81.62 85 GLY A CA 1
ATOM 657 C C . GLY A 1 85 ? -13.120 13.938 25.571 1.00 81.62 85 GLY A C 1
ATOM 658 O O . GLY A 1 85 ? -12.093 14.454 26.014 1.00 81.62 85 GLY A O 1
ATOM 659 N N . GLY A 1 86 ? -13.079 12.743 24.975 1.00 78.62 86 GLY A N 1
ATOM 660 C CA . GLY A 1 86 ? -11.865 11.929 24.894 1.00 78.62 86 GLY A CA 1
ATOM 661 C C . GLY A 1 86 ? -10.940 12.309 23.733 1.00 78.62 86 GLY A C 1
ATOM 662 O O . GLY A 1 86 ? -11.375 12.354 22.591 1.00 78.62 86 GLY A O 1
ATOM 663 N N . ARG A 1 87 ? -9.626 12.410 23.996 1.00 66.88 87 ARG A N 1
ATOM 664 C CA . ARG A 1 87 ? -8.577 12.760 23.004 1.00 66.88 87 ARG A CA 1
ATOM 665 C C . ARG A 1 87 ? -8.481 11.859 21.762 1.00 66.88 87 ARG A C 1
ATOM 667 O O . ARG A 1 87 ? -7.777 12.214 20.829 1.00 66.88 87 ARG A O 1
ATOM 674 N N . GLY A 1 88 ? -9.083 10.667 21.766 1.00 72.31 88 GLY A N 1
ATOM 675 C CA . GLY A 1 88 ? -9.054 9.766 20.606 1.00 72.31 88 GLY A CA 1
ATOM 676 C C . GLY A 1 88 ? -7.647 9.348 20.156 1.00 72.31 88 GLY A C 1
ATOM 677 O O . GLY A 1 88 ? -7.415 9.186 18.968 1.00 72.31 88 GLY A O 1
ATOM 678 N N . THR A 1 89 ? -6.698 9.151 21.079 1.00 69.25 89 THR A N 1
ATOM 679 C CA . THR A 1 89 ? -5.266 8.935 20.761 1.00 69.25 89 THR A CA 1
ATOM 680 C C . THR A 1 89 ? -4.983 7.765 19.812 1.00 69.25 89 THR A C 1
ATOM 682 O O . THR A 1 89 ? -3.976 7.769 19.105 1.00 69.25 89 THR A O 1
ATOM 685 N N . ARG A 1 90 ? -5.875 6.770 19.765 1.00 69.44 90 ARG A N 1
ATOM 686 C CA . ARG A 1 90 ? -5.794 5.614 18.858 1.00 69.44 90 ARG A CA 1
ATOM 687 C C . ARG A 1 90 ? -6.114 5.953 17.395 1.00 69.44 90 ARG A C 1
ATOM 689 O O . ARG A 1 90 ? -5.682 5.210 16.522 1.00 69.44 90 ARG A O 1
ATOM 696 N N . MET A 1 91 ? -6.749 7.096 17.125 1.00 75.50 91 MET A N 1
ATOM 697 C CA . MET A 1 91 ? -6.933 7.637 15.772 1.00 75.50 91 MET A CA 1
ATOM 698 C C . MET A 1 91 ? -5.635 8.183 15.169 1.00 75.50 91 MET A C 1
ATOM 700 O O . MET A 1 91 ? -5.576 8.407 13.967 1.00 75.50 91 MET A O 1
ATOM 704 N N . ARG A 1 92 ? -4.599 8.413 15.995 1.00 67.56 92 ARG A N 1
ATOM 705 C CA . ARG A 1 92 ? -3.259 8.890 15.598 1.00 67.56 92 ARG A CA 1
ATOM 706 C C . ARG A 1 92 ? -3.227 10.183 14.761 1.00 67.56 92 ARG A C 1
ATOM 708 O O . ARG A 1 92 ? -2.176 10.510 14.218 1.00 67.56 92 ARG A O 1
ATOM 715 N N . SER A 1 93 ? -4.310 10.955 14.736 1.00 69.81 93 SER A N 1
ATOM 716 C CA . SER A 1 93 ? -4.341 12.315 14.191 1.00 69.81 93 SER A CA 1
ATOM 717 C C . SER A 1 93 ? -3.976 13.336 15.273 1.00 69.81 93 SER A C 1
ATOM 719 O O . SER A 1 93 ? -4.294 13.157 16.453 1.00 69.81 93 SER A O 1
ATOM 721 N N . ARG A 1 94 ? -3.253 14.389 14.875 1.00 67.25 94 ARG A N 1
ATOM 722 C CA . ARG A 1 94 ? -2.873 15.509 15.756 1.00 67.25 94 ARG A CA 1
ATOM 723 C C . ARG A 1 94 ? -3.855 16.679 15.685 1.00 67.25 94 ARG A C 1
ATOM 725 O O . ARG A 1 94 ? -3.855 17.513 16.581 1.00 67.25 94 ARG A O 1
ATOM 732 N N . ASP A 1 95 ? -4.647 16.732 14.625 1.00 78.06 95 ASP A N 1
ATOM 733 C CA . ASP A 1 95 ? -5.401 17.890 14.149 1.00 78.06 95 ASP A CA 1
ATOM 734 C C . ASP A 1 95 ? -6.894 17.595 13.934 1.00 78.06 95 ASP A C 1
ATOM 736 O O . ASP A 1 95 ? -7.676 18.508 13.667 1.00 78.06 95 ASP A O 1
ATOM 740 N N . LYS A 1 96 ? -7.311 16.331 14.068 1.00 82.75 96 LYS A N 1
ATOM 741 C CA . LYS A 1 96 ? -8.690 15.894 13.865 1.00 82.75 96 LYS A CA 1
ATOM 742 C C . LYS A 1 96 ? -9.212 15.089 15.044 1.00 82.75 96 LYS A C 1
ATOM 744 O O . LYS A 1 96 ? -8.687 14.037 15.410 1.00 82.75 96 LYS A O 1
ATOM 749 N N . HIS A 1 97 ? -10.300 15.576 15.620 1.00 88.44 97 HIS A N 1
ATOM 750 C CA . HIS A 1 97 ? -11.031 14.911 16.675 1.00 88.44 97 HIS A CA 1
ATOM 751 C C . HIS A 1 97 ? -11.733 13.660 16.132 1.00 88.44 97 HIS A C 1
ATOM 753 O O . HIS A 1 97 ? -12.292 13.679 15.035 1.00 88.44 97 HIS A O 1
ATOM 759 N N . LYS A 1 98 ? -11.753 12.570 16.915 1.00 88.56 98 LYS A N 1
ATOM 760 C CA . LYS A 1 98 ? -12.239 11.253 16.457 1.00 88.56 98 LYS A CA 1
ATOM 761 C C . LYS A 1 98 ? -13.642 11.300 15.839 1.00 88.56 98 LYS A C 1
ATOM 763 O O . LYS A 1 98 ? -13.874 10.682 14.811 1.00 88.56 98 LYS A O 1
ATOM 768 N N . VAL A 1 99 ? -14.562 12.069 16.424 1.00 91.81 99 VAL A N 1
ATOM 769 C CA . VAL A 1 99 ? -15.961 12.125 15.958 1.00 91.81 99 VAL A CA 1
ATOM 770 C C . VAL A 1 99 ? -16.154 12.968 14.691 1.00 91.81 99 VAL A C 1
ATOM 772 O O . VAL A 1 99 ? -17.213 12.908 14.073 1.00 91.81 99 VAL A O 1
ATOM 775 N N . CYS A 1 100 ? -15.130 13.726 14.286 1.00 90.69 100 CYS A N 1
ATOM 776 C CA . CYS A 1 100 ? -15.122 14.523 13.059 1.00 90.69 100 CYS A CA 1
ATOM 777 C C . CYS A 1 100 ? -14.563 13.744 11.859 1.00 90.69 100 CYS A C 1
ATOM 779 O O . CYS A 1 100 ? -14.479 14.284 10.756 1.00 90.69 100 CYS A O 1
ATOM 781 N N . PHE A 1 101 ? -14.142 12.487 12.044 1.00 86.62 101 PHE A N 1
ATOM 782 C CA . PHE A 1 101 ? -13.752 11.644 10.919 1.00 86.62 101 PHE A CA 1
ATOM 783 C C . PHE A 1 101 ? -14.974 11.323 10.050 1.00 86.62 101 PHE A C 1
ATOM 785 O O . PHE A 1 101 ? -16.055 11.053 10.590 1.00 86.62 101 PHE A O 1
ATOM 792 N N . PRO A 1 102 ? -14.826 11.377 8.715 1.00 81.31 102 PRO A N 1
ATOM 793 C CA . PRO A 1 102 ? -15.910 11.039 7.817 1.00 81.31 102 PRO A CA 1
ATOM 794 C C . PRO A 1 102 ? -16.190 9.535 7.867 1.00 81.31 102 PRO A C 1
ATOM 796 O O . PRO A 1 102 ? -15.272 8.722 7.905 1.00 81.31 102 PRO A O 1
ATOM 799 N N . VAL A 1 103 ? -17.471 9.196 7.829 1.00 77.62 103 VAL A N 1
ATOM 800 C CA . VAL A 1 103 ? -18.007 7.856 7.624 1.00 77.62 103 VAL A CA 1
ATOM 801 C C . VAL A 1 103 ? -18.961 7.950 6.442 1.00 77.62 103 VAL A C 1
ATOM 803 O O . VAL A 1 103 ? -20.001 8.611 6.527 1.00 77.62 103 VAL A O 1
ATOM 806 N N . ALA A 1 104 ? -18.590 7.329 5.321 1.00 73.19 104 ALA A N 1
ATOM 807 C CA . ALA A 1 104 ? -19.295 7.457 4.046 1.00 73.19 104 ALA A CA 1
ATOM 808 C C . ALA A 1 104 ? -19.470 8.934 3.623 1.00 73.19 104 ALA A C 1
ATOM 810 O O . ALA A 1 104 ? -20.548 9.365 3.217 1.00 73.19 104 ALA A O 1
ATOM 811 N N . GLY A 1 105 ? -18.397 9.723 3.761 1.00 77.25 105 GLY A N 1
ATOM 812 C CA . GLY A 1 105 ? -18.332 11.120 3.311 1.00 77.25 105 GLY A CA 1
ATOM 813 C C . GLY A 1 105 ? -18.921 12.171 4.260 1.00 77.25 105 GLY A C 1
ATOM 814 O O . GLY A 1 105 ? -18.868 13.353 3.934 1.00 77.25 105 GLY A O 1
ATOM 815 N N . ARG A 1 106 ? -19.441 11.785 5.434 1.00 85.56 106 ARG A N 1
ATOM 816 C CA . ARG A 1 106 ? -20.033 12.706 6.426 1.00 85.56 106 ARG A CA 1
ATOM 817 C C . ARG A 1 106 ? -19.457 12.462 7.819 1.00 85.56 106 ARG A C 1
ATOM 819 O O . ARG A 1 106 ? -19.232 11.311 8.173 1.00 85.56 106 ARG A O 1
ATOM 826 N N . ALA A 1 107 ? -19.211 13.509 8.609 1.00 89.94 107 ALA A N 1
ATOM 827 C CA . ALA A 1 107 ? -18.647 13.362 9.954 1.00 89.94 107 ALA A CA 1
ATOM 828 C C . ALA A 1 107 ? -19.508 12.446 10.843 1.00 89.94 107 ALA A C 1
ATOM 830 O O . ALA A 1 107 ? -20.737 12.562 10.863 1.00 89.94 107 ALA A O 1
ATOM 831 N N . ALA A 1 108 ? -18.861 11.550 11.594 1.00 91.50 108 ALA A N 1
ATOM 832 C CA . ALA A 1 108 ? -19.548 10.560 12.423 1.00 91.50 108 ALA A CA 1
ATOM 833 C C . ALA A 1 108 ? -20.522 11.195 13.435 1.00 91.50 108 ALA A C 1
ATOM 835 O O . ALA A 1 108 ? -21.626 10.684 13.622 1.00 91.50 108 ALA A O 1
ATOM 836 N N . ILE A 1 109 ? -20.155 12.334 14.036 1.00 94.50 109 ILE A N 1
ATOM 837 C CA . ILE A 1 109 ? -21.011 13.059 14.988 1.00 94.50 109 ILE A CA 1
ATOM 838 C C . ILE A 1 109 ? -22.321 13.553 14.363 1.00 94.50 109 ILE A C 1
ATOM 840 O O . ILE A 1 109 ? -23.380 13.371 14.958 1.00 94.50 109 ILE A O 1
ATOM 844 N N . ASN A 1 110 ? -22.273 14.104 13.149 1.00 94.75 110 ASN A N 1
ATOM 845 C CA . ASN A 1 110 ? -23.466 14.614 12.467 1.00 94.75 110 ASN A CA 1
ATOM 846 C C . ASN A 1 110 ? -24.403 13.472 12.078 1.00 94.75 110 ASN A C 1
ATOM 848 O O . ASN A 1 110 ? -25.620 13.576 12.206 1.00 94.75 110 ASN A O 1
ATOM 852 N N . ARG A 1 111 ? -23.832 12.328 11.690 1.00 91.94 111 ARG A N 1
ATOM 853 C CA . ARG A 1 111 ? -24.611 11.114 11.441 1.00 91.94 111 ARG A CA 1
ATOM 854 C C . ARG A 1 111 ? -25.296 10.605 12.712 1.00 91.94 111 ARG A C 1
ATOM 856 O O . ARG A 1 111 ? -26.441 10.174 12.652 1.00 91.94 111 ARG A O 1
ATOM 863 N N . ALA A 1 112 ? -24.618 10.662 13.859 1.00 93.44 112 ALA A N 1
ATOM 864 C CA . ALA A 1 112 ? -25.212 10.278 15.137 1.00 93.44 112 ALA A CA 1
ATOM 865 C C . ALA A 1 112 ? -26.379 11.202 15.526 1.00 93.44 112 ALA A C 1
ATOM 867 O O . ALA A 1 112 ? -27.439 10.705 15.899 1.00 93.44 112 ALA A O 1
ATOM 868 N N . ILE A 1 113 ? -26.210 12.523 15.392 1.00 95.31 113 ILE A N 1
ATOM 869 C CA . ILE A 1 113 ? -27.270 13.508 15.663 1.00 95.31 113 ILE A CA 1
ATOM 870 C C . ILE A 1 113 ? -28.496 13.233 14.785 1.00 95.31 113 ILE A C 1
ATOM 872 O O . ILE A 1 113 ? -29.592 13.073 15.316 1.00 95.31 113 ILE A O 1
ATOM 876 N N . GLU A 1 114 ? -28.307 13.056 13.476 1.00 93.50 114 GLU A N 1
ATOM 877 C CA . GLU A 1 114 ? -29.392 12.734 12.541 1.00 93.50 114 GLU A CA 1
ATOM 878 C C . GLU A 1 114 ? -30.146 11.448 12.929 1.00 93.50 114 GLU A C 1
ATOM 880 O O . GLU A 1 114 ? -31.376 11.403 12.885 1.00 93.50 114 GLU A O 1
ATOM 885 N N . VAL A 1 115 ? -29.437 10.398 13.353 1.00 94.19 115 VAL A N 1
ATOM 886 C CA . VAL A 1 115 ? -30.065 9.155 13.838 1.00 94.19 115 VAL A CA 1
ATOM 887 C C . VAL A 1 115 ? -30.949 9.423 15.060 1.00 94.19 115 VAL A C 1
ATOM 889 O O . VAL A 1 115 ? -32.048 8.873 15.168 1.00 94.19 115 VAL A O 1
ATOM 892 N N . TYR A 1 116 ? -30.499 10.268 15.987 1.00 95.38 116 TYR A N 1
ATOM 893 C CA . TYR A 1 116 ? -31.274 10.620 17.177 1.00 95.38 116 TYR A CA 1
ATOM 894 C C . TYR A 1 116 ? -32.489 11.493 16.828 1.00 95.38 116 TYR A C 1
ATOM 896 O O . TYR A 1 116 ? -33.582 11.241 17.344 1.00 95.38 116 TYR A O 1
ATOM 904 N N . GLU A 1 117 ? -32.341 12.437 15.895 1.00 93.50 117 GLU A N 1
ATOM 905 C CA . GLU A 1 117 ? -33.435 13.258 15.363 1.00 93.50 117 GLU A CA 1
ATOM 906 C C . GLU A 1 117 ? -34.512 12.397 14.685 1.00 93.50 117 GLU A C 1
ATOM 908 O O . GLU A 1 117 ? -35.704 12.571 14.960 1.00 93.50 117 GLU A O 1
ATOM 913 N N . GLN A 1 118 ? -34.112 11.401 13.882 1.00 93.44 118 GLN A N 1
ATOM 914 C CA . GLN A 1 118 ? -35.016 10.407 13.280 1.00 93.44 118 GLN A CA 1
ATOM 915 C C . GLN A 1 118 ? -35.793 9.604 14.332 1.00 93.44 118 GLN A C 1
ATOM 917 O O . GLN A 1 118 ? -36.916 9.165 14.082 1.00 93.44 118 GLN A O 1
ATOM 922 N N . CYS A 1 119 ? -35.222 9.441 15.526 1.00 94.69 119 CYS A N 1
ATOM 923 C CA . CYS A 1 119 ? -35.856 8.773 16.660 1.00 94.69 119 CYS A CA 1
ATOM 924 C C . CYS A 1 119 ? -36.660 9.728 17.564 1.00 94.69 119 CYS A C 1
ATOM 926 O O . CYS A 1 119 ? -37.110 9.327 18.639 1.00 94.69 119 CYS A O 1
ATOM 928 N N . GLY A 1 120 ? -36.862 10.981 17.143 1.00 91.25 120 GLY A N 1
ATOM 929 C CA . GLY A 1 120 ? -37.666 11.973 17.860 1.00 91.25 120 GLY A CA 1
ATOM 930 C C . GLY A 1 120 ? -36.926 12.722 18.972 1.00 91.25 120 GLY A C 1
ATOM 931 O O . GLY A 1 120 ? -37.575 13.367 19.795 1.00 91.25 120 GLY A O 1
ATOM 932 N N . ILE A 1 121 ? -35.593 12.652 19.013 1.00 93.31 121 ILE A N 1
ATOM 933 C CA . ILE A 1 121 ? -34.747 13.397 19.953 1.00 93.31 121 ILE A CA 1
ATOM 934 C C . ILE A 1 121 ? -34.175 14.600 19.204 1.00 93.31 121 ILE A C 1
ATOM 936 O O . ILE A 1 121 ? -33.250 14.441 18.423 1.00 93.31 121 ILE A O 1
ATOM 940 N N . ARG A 1 122 ? -34.741 15.793 19.413 1.00 89.69 122 ARG A N 1
ATOM 941 C CA . ARG A 1 122 ? -34.362 17.021 18.677 1.00 89.69 122 ARG A CA 1
ATOM 942 C C . ARG A 1 122 ? -33.403 17.941 19.434 1.00 89.69 122 ARG A C 1
ATOM 944 O O . ARG A 1 122 ? -33.033 18.995 18.926 1.00 89.69 122 ARG A O 1
ATOM 951 N N . ARG A 1 123 ? -33.081 17.599 20.684 1.00 90.31 123 ARG A N 1
ATOM 952 C CA . ARG A 1 123 ? -32.186 18.386 21.534 1.00 90.31 123 ARG A CA 1
ATOM 953 C C . ARG A 1 123 ? -30.974 17.560 21.921 1.00 90.31 123 ARG A C 1
ATOM 955 O O . ARG A 1 123 ? -31.112 16.449 22.439 1.00 90.31 123 ARG A O 1
ATOM 962 N N . HIS A 1 124 ? -29.798 18.138 21.715 1.00 93.62 124 HIS A N 1
ATOM 963 C CA . HIS A 1 124 ? -28.522 17.461 21.889 1.00 93.62 124 HIS A CA 1
ATOM 964 C C . HIS A 1 124 ? -27.599 18.294 22.776 1.00 93.62 124 HIS A C 1
ATOM 966 O O . HIS A 1 124 ? -27.419 19.479 22.539 1.00 93.62 124 HIS A O 1
ATOM 972 N N . VAL A 1 125 ? -26.994 17.672 23.781 1.00 93.94 125 VAL A N 1
ATOM 973 C CA . VAL A 1 125 ? -25.920 18.241 24.596 1.00 93.94 125 VAL A CA 1
ATOM 974 C C . VAL A 1 125 ? -24.641 17.491 24.244 1.00 93.94 125 VAL A C 1
ATOM 976 O O . VAL A 1 125 ? -24.488 16.315 24.577 1.00 93.94 125 VAL A O 1
ATOM 979 N N . VAL A 1 126 ? -23.722 18.148 23.545 1.00 95.00 126 VAL A N 1
ATOM 980 C CA . VAL A 1 126 ? -22.449 17.563 23.119 1.00 95.00 126 VAL A CA 1
ATOM 981 C C . VAL A 1 126 ? -21.377 17.930 24.138 1.00 95.00 126 VAL A C 1
ATOM 983 O O . VAL A 1 126 ? -21.015 19.095 24.302 1.00 95.00 126 VAL A O 1
ATOM 986 N N . VAL A 1 127 ? -20.857 16.922 24.836 1.00 94.25 127 VAL A N 1
ATOM 987 C CA . VAL A 1 127 ? -19.770 17.104 25.803 1.00 94.25 127 VAL A CA 1
ATOM 988 C C . VAL A 1 127 ? -18.448 17.019 25.062 1.00 94.25 127 VAL A C 1
ATOM 990 O O . VAL A 1 127 ? -18.087 15.950 24.582 1.00 94.25 127 VAL A O 1
ATOM 993 N N . VAL A 1 128 ? -17.716 18.117 24.971 1.00 92.69 128 VAL A N 1
ATOM 994 C CA . VAL A 1 128 ? -16.454 18.218 24.230 1.00 92.69 128 VAL A CA 1
ATOM 995 C C . VAL A 1 128 ? -15.272 18.425 25.171 1.00 92.69 128 VAL A C 1
ATOM 997 O O . VAL A 1 128 ? -15.441 18.808 26.322 1.00 92.69 128 VAL A O 1
ATOM 1000 N N . GLY A 1 129 ? -14.065 18.144 24.690 1.00 89.06 129 GLY A N 1
ATOM 1001 C CA . GLY A 1 129 ? -12.827 18.335 25.442 1.00 89.06 129 GLY A CA 1
ATOM 1002 C C . GLY A 1 129 ? -11.755 18.928 24.540 1.00 89.06 129 GLY A C 1
ATOM 1003 O O . GLY A 1 129 ? -11.960 19.961 23.910 1.00 89.06 129 GLY A O 1
ATOM 1004 N N . VAL A 1 130 ? -10.612 18.250 24.443 1.00 81.19 130 VAL A N 1
ATOM 1005 C CA . VAL A 1 130 ? -9.528 18.639 23.525 1.00 81.19 130 VAL A CA 1
ATOM 1006 C C . VAL A 1 130 ? -10.034 18.645 22.076 1.00 81.19 130 VAL A C 1
ATOM 1008 O O . VAL A 1 130 ? -10.669 17.677 21.675 1.00 81.19 130 VAL A O 1
ATOM 1011 N N . LEU A 1 131 ? -9.718 19.692 21.298 1.00 85.31 131 LEU A N 1
ATOM 1012 C CA . LEU A 1 131 ? -10.258 19.953 19.947 1.00 85.31 131 LEU A CA 1
ATOM 1013 C C . LEU A 1 131 ? -11.785 20.180 19.914 1.00 85.31 131 LEU A C 1
ATOM 1015 O O . LEU A 1 131 ? -12.442 19.919 18.903 1.00 85.31 131 LEU A O 1
ATOM 1019 N N . GLY A 1 132 ? -12.379 20.632 21.021 1.00 86.88 132 GLY A N 1
ATOM 1020 C CA . GLY A 1 132 ? -13.822 20.851 21.125 1.00 86.88 132 GLY A CA 1
ATOM 1021 C C . GLY A 1 132 ? -14.365 21.899 20.152 1.00 86.88 132 GLY A C 1
ATOM 1022 O O . GLY A 1 132 ? -15.493 21.764 19.688 1.00 86.88 132 GLY A O 1
ATOM 1023 N N . GLU A 1 133 ? -13.557 22.887 19.775 1.00 88.12 133 GLU A N 1
ATOM 1024 C CA . GLU A 1 133 ? -13.867 23.905 18.771 1.00 88.12 133 GLU A CA 1
ATOM 1025 C C . GLU A 1 133 ? -14.107 23.292 17.389 1.00 88.12 133 GLU A C 1
ATOM 1027 O O . GLU A 1 133 ? -15.020 23.706 16.677 1.00 88.12 133 GLU A O 1
ATOM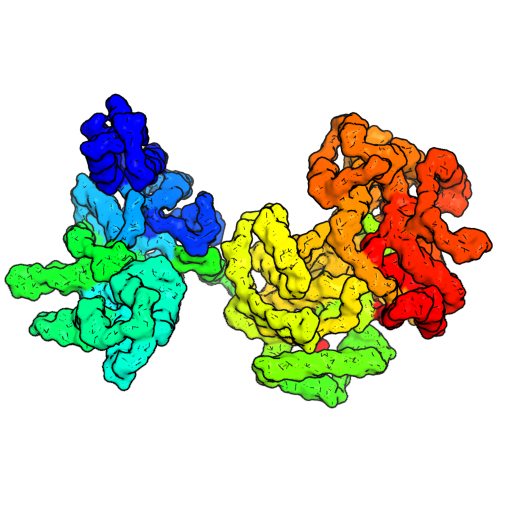 1032 N N . GLN A 1 134 ? -13.347 22.253 17.033 1.00 89.88 134 GLN A N 1
ATOM 1033 C CA . GLN A 1 134 ? -13.520 21.537 15.774 1.00 89.88 134 GLN A CA 1
ATOM 1034 C C . GLN A 1 134 ? -14.806 20.713 15.783 1.00 89.88 134 GLN A C 1
ATOM 1036 O O . GLN A 1 134 ? -15.525 20.691 14.787 1.00 89.88 134 GLN A O 1
ATOM 1041 N N . VAL A 1 135 ? -15.111 20.045 16.902 1.00 91.75 135 VAL A N 1
ATOM 1042 C CA . VAL A 1 135 ? -16.371 19.300 17.054 1.00 91.75 135 VAL A CA 1
ATOM 1043 C C . VAL A 1 135 ? -17.558 20.254 16.961 1.00 91.75 135 VAL A C 1
ATOM 1045 O O . VAL A 1 135 ? -18.506 19.972 16.236 1.00 91.75 135 VAL A O 1
ATOM 1048 N N . ALA A 1 136 ? -17.490 21.399 17.643 1.00 90.88 136 ALA A N 1
ATOM 1049 C CA . ALA A 1 136 ? -18.545 22.401 17.601 1.00 90.88 136 ALA A CA 1
ATOM 1050 C C . ALA A 1 136 ? -18.739 22.973 16.194 1.00 90.88 136 ALA A C 1
ATOM 1052 O O . ALA A 1 136 ? -19.868 23.009 15.711 1.00 90.88 136 ALA A O 1
ATOM 1053 N N . ALA A 1 137 ? -17.656 23.347 15.507 1.00 90.00 137 ALA A N 1
ATOM 1054 C CA . ALA A 1 137 ? -17.721 23.836 14.133 1.00 90.00 137 ALA A CA 1
ATOM 1055 C C . ALA A 1 137 ? -18.330 22.799 13.174 1.00 90.00 137 ALA A C 1
ATOM 1057 O O . ALA A 1 137 ? -19.184 23.144 12.360 1.00 90.00 137 ALA A O 1
ATOM 1058 N N . GLU A 1 138 ? -17.930 21.530 13.291 1.00 92.44 138 GLU A N 1
ATOM 1059 C CA . GLU A 1 138 ? -18.436 20.447 12.442 1.00 92.44 138 GLU A CA 1
ATOM 1060 C C . GLU A 1 138 ? -19.932 20.186 12.663 1.00 92.44 138 GLU A C 1
ATOM 1062 O O . GLU A 1 138 ? -20.667 19.977 11.696 1.00 92.44 138 GLU A O 1
ATOM 1067 N N . VAL A 1 139 ? -20.385 20.237 13.920 1.00 93.19 139 VAL A N 1
ATOM 1068 C CA . VAL A 1 139 ? -21.796 20.053 14.279 1.00 93.19 139 VAL A CA 1
ATOM 1069 C C . VAL A 1 139 ? -22.646 21.240 13.844 1.00 93.19 139 VAL A C 1
ATOM 1071 O O . VAL A 1 139 ? -23.650 21.051 13.165 1.00 93.19 139 VAL A O 1
ATOM 1074 N N . LEU A 1 140 ? -22.225 22.467 14.153 1.00 91.00 140 LEU A N 1
ATOM 1075 C CA . LEU A 1 140 ? -22.973 23.686 13.821 1.00 91.00 140 LEU A CA 1
ATOM 1076 C C . LEU A 1 140 ? -23.080 23.934 12.314 1.00 91.00 140 LEU A C 1
ATOM 1078 O O . LEU A 1 140 ? -24.002 24.616 11.871 1.00 91.00 140 LEU A O 1
ATOM 1082 N N . ARG A 1 141 ? -22.169 23.360 11.519 1.00 90.25 141 ARG A N 1
ATOM 1083 C CA . ARG A 1 141 ? -22.235 23.396 10.053 1.00 90.25 141 ARG A CA 1
ATOM 1084 C C . ARG A 1 141 ? -23.492 22.713 9.503 1.00 90.25 141 ARG A C 1
ATOM 1086 O O . ARG A 1 141 ? -23.976 23.121 8.452 1.00 90.25 141 ARG A O 1
ATOM 1093 N N . GLU A 1 142 ? -23.994 21.676 10.173 1.00 91.56 142 GLU A N 1
ATOM 1094 C CA . GLU A 1 142 ? -25.165 20.903 9.727 1.00 91.56 142 GLU A CA 1
ATOM 1095 C C . GLU A 1 142 ? -26.380 21.049 10.653 1.00 91.56 142 GLU A C 1
ATOM 1097 O O . GLU A 1 142 ? -27.512 20.968 10.182 1.00 91.56 142 GLU A O 1
ATOM 1102 N N . HIS A 1 143 ? -26.154 21.324 11.940 1.00 89.56 143 HIS A N 1
ATOM 1103 C CA . HIS A 1 143 ? -27.175 21.474 12.978 1.00 89.56 143 HIS A CA 1
ATOM 1104 C C . HIS A 1 143 ? -26.979 22.821 13.709 1.00 89.56 143 HIS A C 1
ATOM 1106 O O . HIS A 1 143 ? -26.443 22.853 14.819 1.00 89.56 143 HIS A O 1
ATOM 1112 N N . PRO A 1 144 ? -27.363 23.959 13.092 1.00 85.00 144 PRO A N 1
ATOM 1113 C CA . PRO A 1 144 ? -27.151 25.296 13.664 1.00 85.00 144 PRO A CA 1
ATOM 1114 C C . PRO A 1 144 ? -28.041 25.592 14.884 1.00 85.00 144 PRO A C 1
ATOM 1116 O O . PRO A 1 144 ? -27.750 26.500 15.660 1.00 85.00 144 PRO A O 1
ATOM 1119 N N . GLU A 1 145 ? -29.122 24.830 15.062 1.00 84.94 145 GLU A N 1
ATOM 1120 C CA . GLU A 1 145 ? -30.061 24.919 16.181 1.00 84.94 145 GLU A CA 1
ATOM 1121 C C . GLU A 1 145 ? -30.216 23.535 16.832 1.00 84.94 145 GLU A C 1
ATOM 1123 O O . GLU A 1 145 ? -29.785 22.525 16.281 1.00 84.94 145 GLU A O 1
ATOM 1128 N N . GLY A 1 146 ? -30.824 23.454 18.020 1.00 85.75 146 GLY A N 1
ATOM 1129 C CA . GLY A 1 146 ? -31.068 22.153 18.666 1.00 85.75 146 GLY A CA 1
ATOM 1130 C C . GLY A 1 146 ? -29.860 21.544 19.399 1.00 85.75 146 GLY A C 1
ATOM 1131 O O . GLY A 1 146 ? -30.031 20.541 20.089 1.00 85.75 146 GLY A O 1
ATOM 1132 N N . VAL A 1 147 ? -28.683 22.178 19.362 1.00 90.19 147 VAL A N 1
ATOM 1133 C CA . VAL A 1 147 ? -27.453 21.664 19.988 1.00 90.19 147 VAL A CA 1
ATOM 1134 C C . VAL A 1 147 ? -26.888 22.626 21.041 1.00 90.19 147 VAL A C 1
ATOM 1136 O O . VAL A 1 147 ? -26.739 23.817 20.784 1.00 90.19 147 VAL A O 1
ATOM 1139 N N . ASP A 1 148 ? -26.553 22.095 22.217 1.00 88.81 148 ASP A N 1
ATOM 1140 C CA . ASP A 1 148 ? -25.763 22.738 23.272 1.00 88.81 148 ASP A CA 1
ATOM 1141 C C . ASP A 1 148 ? -24.389 22.074 23.392 1.00 88.81 148 ASP A C 1
ATOM 1143 O O . ASP A 1 148 ? -24.251 20.867 23.183 1.00 88.81 148 ASP A O 1
ATOM 1147 N N . PHE A 1 149 ? -23.387 22.842 23.819 1.00 90.69 149 PHE A N 1
ATOM 1148 C CA . PHE A 1 149 ? -22.039 22.337 24.077 1.00 90.69 149 PHE A CA 1
ATOM 1149 C C . PHE A 1 149 ? -21.656 22.513 25.539 1.00 90.69 149 PHE A C 1
ATOM 1151 O O . PHE A 1 149 ? -21.904 23.555 26.145 1.00 90.69 149 PHE A O 1
ATOM 1158 N N . VAL A 1 150 ? -21.001 21.495 26.091 1.00 90.75 150 VAL A N 1
ATOM 1159 C CA . VAL A 1 150 ? -20.442 21.520 27.444 1.00 90.75 150 VAL A CA 1
ATOM 1160 C C . VAL A 1 150 ? -18.988 21.076 27.380 1.00 90.75 150 VAL A C 1
ATOM 1162 O O . VAL A 1 150 ? -18.667 20.108 26.697 1.00 90.75 150 VAL A O 1
ATOM 1165 N N . TYR A 1 151 ? -18.100 21.767 28.088 1.00 90.06 151 TYR A N 1
ATOM 1166 C CA . TYR A 1 151 ? -16.670 21.481 28.069 1.00 90.06 151 TYR A CA 1
ATOM 1167 C C . TYR A 1 151 ? -16.240 20.639 29.278 1.00 90.06 151 TYR A C 1
ATOM 1169 O O . TYR A 1 151 ? -16.459 21.015 30.431 1.00 90.06 151 TYR A O 1
ATOM 1177 N N . GLN A 1 152 ? -15.578 19.517 29.009 1.00 90.69 152 GLN A N 1
ATOM 1178 C CA . GLN A 1 152 ? -14.897 18.679 29.989 1.00 90.69 152 GLN A CA 1
ATOM 1179 C C . GLN A 1 152 ? -13.428 19.108 30.070 1.00 90.69 152 GLN A C 1
ATOM 1181 O O . GLN A 1 152 ? -12.650 18.878 29.141 1.00 90.69 152 GLN A O 1
ATOM 1186 N N . LEU A 1 153 ? -13.035 19.728 31.185 1.00 86.50 153 LEU A N 1
ATOM 1187 C CA . LEU A 1 153 ? -11.677 20.243 31.353 1.00 86.50 153 LEU A CA 1
ATOM 1188 C C . LEU A 1 153 ? -10.688 19.114 31.624 1.00 86.50 153 LEU A C 1
ATOM 1190 O O . LEU A 1 153 ? -9.607 19.081 31.027 1.00 86.50 153 LEU A O 1
ATOM 1194 N N . ASN A 1 154 ? -11.070 18.189 32.505 1.00 81.94 154 ASN A N 1
ATOM 1195 C CA . ASN A 1 154 ? -10.248 17.049 32.883 1.00 81.94 154 ASN A CA 1
ATOM 1196 C C . ASN A 1 154 ? -10.919 15.752 32.414 1.00 81.94 154 ASN A C 1
ATOM 1198 O O . ASN A 1 154 ? -11.932 15.353 32.981 1.00 81.94 154 ASN A O 1
ATOM 1202 N N . PRO A 1 155 ? -10.374 15.051 31.404 1.00 78.50 155 PRO A N 1
ATOM 1203 C CA . PRO A 1 155 ? -10.995 13.849 30.860 1.00 78.50 155 PRO A CA 1
ATOM 1204 C C . PRO A 1 155 ? -10.740 12.631 31.762 1.00 78.50 155 PRO A C 1
ATOM 1206 O O . PRO A 1 155 ? -10.000 11.721 31.394 1.00 78.50 155 PRO A O 1
ATOM 1209 N N . ILE A 1 156 ? -11.338 12.616 32.955 1.00 83.12 156 ILE A N 1
ATOM 1210 C CA . ILE A 1 156 ? -11.176 11.562 33.972 1.00 83.12 156 ILE A CA 1
ATOM 1211 C C . ILE A 1 156 ? -12.247 10.462 33.879 1.00 83.12 156 ILE A C 1
ATOM 1213 O O . ILE A 1 156 ? -12.546 9.813 34.873 1.00 83.12 156 ILE A O 1
ATOM 1217 N N . GLY A 1 157 ? -12.835 10.248 32.698 1.00 86.62 157 GLY A N 1
ATOM 1218 C CA . GLY A 1 157 ? -13.782 9.157 32.427 1.00 86.62 157 GLY A CA 1
ATOM 1219 C C . GLY A 1 157 ? -15.129 9.607 31.850 1.00 86.62 157 GLY A C 1
ATOM 1220 O O . GLY A 1 157 ? -15.431 10.801 31.743 1.00 86.62 157 GLY A O 1
ATOM 1221 N N . THR A 1 158 ? -15.946 8.632 31.438 1.00 91.19 158 THR A N 1
ATOM 1222 C CA . THR A 1 158 ? -17.262 8.859 30.805 1.00 91.19 158 THR A CA 1
ATOM 1223 C C . THR A 1 158 ? -18.320 9.351 31.788 1.00 91.19 158 THR A C 1
ATOM 1225 O O . THR A 1 158 ? -19.197 10.123 31.408 1.00 91.19 158 THR A O 1
ATOM 1228 N N . GLY A 1 159 ? -18.225 8.951 33.054 1.00 92.00 159 GLY A N 1
ATOM 1229 C CA . GLY A 1 159 ? -19.102 9.412 34.122 1.00 92.00 159 GLY A CA 1
ATOM 1230 C C . GLY A 1 159 ? -18.862 10.883 34.451 1.00 92.00 159 GLY A C 1
ATOM 1231 O O . GLY A 1 159 ? -19.815 11.655 34.534 1.00 92.00 159 GLY A O 1
ATOM 1232 N N . ASN A 1 160 ? -17.597 11.306 34.520 1.00 90.94 160 ASN A N 1
ATOM 1233 C CA . ASN A 1 160 ? -17.251 12.719 34.679 1.00 90.94 160 ASN A CA 1
ATOM 1234 C C . ASN A 1 160 ? -17.739 13.574 33.496 1.00 90.94 160 ASN A C 1
ATOM 1236 O O . ASN A 1 160 ? -18.295 14.649 33.711 1.00 90.94 160 ASN A O 1
ATOM 1240 N N . ALA A 1 161 ? -17.618 13.077 32.261 1.00 91.75 161 ALA A N 1
ATOM 1241 C CA . ALA A 1 161 ? -18.171 13.758 31.090 1.00 91.75 161 ALA A CA 1
ATOM 1242 C C . ALA A 1 161 ? -19.700 13.927 31.208 1.00 91.75 161 ALA A C 1
ATOM 1244 O O . ALA A 1 161 ? -20.233 15.011 30.972 1.00 91.75 161 ALA A O 1
ATOM 1245 N N . ALA A 1 162 ? -20.406 12.879 31.644 1.00 94.31 162 ALA A N 1
ATOM 1246 C CA . ALA A 1 162 ? -21.846 12.934 31.877 1.00 94.31 162 ALA A CA 1
ATOM 1247 C C . ALA A 1 162 ? -22.232 13.893 33.021 1.00 94.31 162 ALA A C 1
ATOM 1249 O O . ALA A 1 162 ? -23.256 14.564 32.905 1.00 94.31 162 ALA A O 1
ATOM 1250 N N . LYS A 1 163 ? -21.412 14.028 34.080 1.00 92.94 163 LYS A N 1
ATOM 1251 C CA . LYS A 1 163 ? -21.610 15.029 35.154 1.00 92.94 163 LYS A CA 1
ATOM 1252 C C . LYS A 1 163 ? -21.655 16.453 34.601 1.00 92.94 163 LYS A C 1
ATOM 1254 O O . LYS A 1 163 ? -22.498 17.235 35.036 1.00 92.94 163 LYS A O 1
ATOM 1259 N N . GLN A 1 164 ? -20.805 16.774 33.621 1.00 90.69 164 GLN A N 1
ATOM 1260 C CA . GLN A 1 164 ? -20.798 18.108 33.013 1.00 90.69 164 GLN A CA 1
ATOM 1261 C C . GLN A 1 164 ? -22.134 18.409 32.316 1.00 90.69 164 GLN A C 1
ATOM 1263 O O . GLN A 1 164 ? -22.714 19.475 32.515 1.00 90.69 164 GLN A O 1
ATOM 1268 N N . ALA A 1 165 ? -22.661 17.457 31.541 1.00 91.94 165 ALA A N 1
ATOM 1269 C CA . ALA A 1 165 ? -23.963 17.610 30.890 1.00 91.94 165 ALA A CA 1
ATOM 1270 C C . ALA A 1 165 ? -25.126 17.632 31.893 1.00 91.94 165 ALA A C 1
ATOM 1272 O O . ALA A 1 165 ? -26.034 18.450 31.765 1.00 91.94 165 ALA A O 1
ATOM 1273 N N . ALA A 1 166 ? -25.095 16.762 32.907 1.00 92.19 166 ALA A N 1
ATOM 1274 C CA . ALA A 1 166 ? -26.114 16.711 33.952 1.00 92.19 166 ALA A CA 1
ATOM 1275 C C . ALA A 1 166 ? -26.230 18.043 34.699 1.00 92.19 166 ALA A C 1
ATOM 1277 O O . ALA A 1 166 ? -27.339 18.513 34.928 1.00 92.19 166 ALA A O 1
ATOM 1278 N N . TYR A 1 167 ? -25.102 18.695 34.990 1.00 89.00 167 TYR A N 1
ATOM 1279 C CA . TYR A 1 167 ? -25.087 20.019 35.603 1.00 89.00 167 TYR A CA 1
ATOM 1280 C C . TYR A 1 167 ? -25.864 21.060 34.775 1.00 89.00 167 TYR A C 1
ATOM 1282 O O . TYR A 1 167 ? -26.675 21.804 35.328 1.00 89.00 167 TYR A O 1
ATOM 1290 N N . LEU A 1 168 ? -25.683 21.082 33.447 1.00 86.44 168 LEU A N 1
ATOM 1291 C CA . LEU A 1 168 ? -26.441 21.971 32.556 1.00 86.44 168 LEU A CA 1
ATOM 1292 C C . LEU A 1 168 ? -27.948 21.663 32.598 1.00 86.44 168 LEU A C 1
ATOM 1294 O O . LEU A 1 168 ? -28.762 22.574 32.756 1.00 86.44 168 LEU A O 1
ATOM 1298 N N . LEU A 1 169 ? -28.317 20.384 32.497 1.00 89.06 169 LEU A N 1
ATOM 1299 C CA . LEU A 1 169 ? -29.715 19.945 32.511 1.00 89.06 169 LEU A CA 1
ATOM 1300 C C . LEU A 1 169 ? -30.409 20.249 33.851 1.00 89.06 169 LEU A C 1
ATOM 1302 O O . LEU A 1 169 ? -31.558 20.696 33.864 1.00 89.06 169 LEU A O 1
ATOM 1306 N N . GLU A 1 170 ? -29.711 20.079 34.977 1.00 88.44 170 GLU A N 1
ATOM 1307 C CA . GLU A 1 170 ? -30.213 20.423 36.312 1.00 88.44 170 GLU A CA 1
ATOM 1308 C C . GLU A 1 170 ? -30.478 21.926 36.453 1.00 88.44 170 GLU A C 1
ATOM 1310 O O . GLU A 1 170 ? -31.525 22.316 36.973 1.00 88.44 170 GLU A O 1
ATOM 1315 N N . ARG A 1 171 ? -29.583 22.783 35.938 1.00 84.31 171 ARG A N 1
ATOM 1316 C CA . ARG A 1 171 ? -29.783 24.246 35.927 1.00 84.31 171 ARG A CA 1
ATOM 1317 C C . ARG A 1 171 ? -30.974 24.680 35.085 1.00 84.31 171 ARG A C 1
ATOM 1319 O O . ARG A 1 171 ? -31.593 25.698 35.378 1.00 84.31 171 ARG A O 1
ATOM 1326 N N . GLN A 1 172 ? -31.279 23.917 34.043 1.00 83.56 172 GLN A N 1
ATOM 1327 C CA . GLN A 1 172 ? -32.450 24.120 33.198 1.00 83.56 172 GLN A CA 1
ATOM 1328 C C . GLN A 1 172 ? -33.720 23.480 33.785 1.00 83.56 172 GLN A C 1
ATOM 1330 O O . GLN A 1 172 ? -34.770 23.517 33.148 1.00 83.56 172 GLN A O 1
ATOM 1335 N N . TYR A 1 173 ? -33.641 22.906 34.992 1.00 87.12 173 TYR A N 1
ATOM 1336 C CA . TYR A 1 173 ? -34.726 22.184 35.658 1.00 87.12 173 TYR A CA 1
ATOM 1337 C C . TYR A 1 173 ? -35.302 21.037 34.813 1.00 87.12 173 TYR A C 1
ATOM 1339 O O . TYR A 1 173 ? -36.470 20.675 34.958 1.00 87.12 173 TYR A O 1
ATOM 1347 N N . TYR A 1 174 ? -34.491 20.433 33.940 1.00 90.25 174 TYR A N 1
ATOM 1348 C CA . TYR A 1 174 ? -34.934 19.359 33.060 1.00 90.25 174 TYR A CA 1
ATOM 1349 C C . TYR A 1 174 ? -35.229 18.073 33.846 1.00 90.25 174 TYR A C 1
ATOM 1351 O O . TYR A 1 174 ? -34.389 17.594 34.612 1.00 90.25 174 TYR A O 1
ATOM 1359 N N . GLN A 1 175 ? -36.418 17.497 33.633 1.00 90.75 175 GLN A N 1
ATOM 1360 C CA . GLN A 1 175 ? -36.901 16.285 34.320 1.00 90.75 175 GLN A CA 1
ATOM 1361 C C . GLN A 1 175 ? -37.310 15.148 33.361 1.00 90.75 175 GLN A C 1
ATOM 1363 O O . GLN A 1 175 ? -37.874 14.144 33.799 1.00 90.75 175 GLN A O 1
ATOM 1368 N N . GLY A 1 176 ? -37.061 15.303 32.058 1.00 93.00 176 GLY A N 1
ATOM 1369 C CA . GLY A 1 176 ? -37.484 14.350 31.032 1.00 93.00 176 GLY A CA 1
ATOM 1370 C C . GLY A 1 176 ? -36.580 13.119 30.885 1.00 93.00 176 GLY A C 1
ATOM 1371 O O . GLY A 1 176 ? -35.819 12.744 31.783 1.00 93.00 176 GLY A O 1
ATOM 1372 N N . ASP A 1 177 ? -36.685 12.479 29.721 1.00 96.56 177 ASP A N 1
ATOM 1373 C CA . ASP A 1 177 ? -35.872 11.321 29.335 1.00 96.56 177 ASP A CA 1
ATOM 1374 C C . ASP A 1 177 ? -34.509 11.803 28.797 1.00 96.56 177 ASP A C 1
ATOM 1376 O O . ASP A 1 177 ? -34.450 12.774 28.038 1.00 96.56 177 ASP A O 1
ATOM 1380 N N . VAL A 1 178 ? -33.414 11.144 29.177 1.00 97.81 178 VAL A N 1
ATOM 1381 C CA . VAL A 1 178 ? -32.047 11.486 28.754 1.00 97.81 178 VAL A CA 1
ATOM 1382 C C . VAL A 1 178 ? -31.393 10.276 28.094 1.00 97.81 178 VAL A C 1
ATOM 1384 O O . VAL A 1 178 ? -31.076 9.293 28.764 1.00 97.81 178 VAL A O 1
ATOM 1387 N N . LEU A 1 179 ? -31.151 10.358 26.787 1.00 98.12 179 LEU A N 1
ATOM 1388 C CA . LEU A 1 179 ? -30.324 9.402 26.056 1.00 98.12 179 LEU A CA 1
ATOM 1389 C C . LEU A 1 179 ? -28.853 9.766 26.290 1.00 98.12 179 LEU A C 1
ATOM 1391 O O . LEU A 1 179 ? -28.438 10.843 25.896 1.00 98.12 179 LEU A O 1
ATOM 1395 N N . VAL A 1 180 ? -28.043 8.901 26.890 1.00 98.00 180 VAL A N 1
ATOM 1396 C CA . VAL A 1 180 ? -26.598 9.132 27.054 1.00 98.00 180 VAL A CA 1
ATOM 1397 C C . VAL A 1 180 ? -25.835 8.156 26.167 1.00 98.00 180 VAL A C 1
ATOM 1399 O O . VAL A 1 180 ? -26.038 6.944 26.267 1.00 98.00 180 VAL A O 1
ATOM 1402 N N . VAL A 1 181 ? -24.965 8.671 25.293 1.00 96.12 181 VAL A N 1
ATOM 1403 C CA . VAL A 1 181 ? -24.238 7.861 24.302 1.00 96.12 181 VAL A CA 1
ATOM 1404 C C . VAL A 1 181 ? -22.787 8.307 24.181 1.00 96.12 181 VAL A C 1
ATOM 1406 O O . VAL A 1 181 ? -22.477 9.497 24.232 1.00 96.12 181 VAL A O 1
ATOM 1409 N N . ALA A 1 182 ? -21.880 7.354 23.979 1.00 93.25 182 ALA A N 1
ATOM 1410 C CA . ALA A 1 182 ? -20.514 7.670 23.574 1.00 93.25 182 ALA A CA 1
ATOM 1411 C C . ALA A 1 182 ? -20.490 8.246 22.144 1.00 93.25 182 ALA A C 1
ATOM 1413 O O . ALA A 1 182 ? -21.121 7.701 21.244 1.00 93.25 182 ALA A O 1
ATOM 1414 N N . GLY A 1 183 ? -19.742 9.330 21.913 1.00 90.44 183 GLY A N 1
ATOM 1415 C CA . GLY A 1 183 ? -19.677 9.987 20.599 1.00 90.44 183 GLY A CA 1
ATOM 1416 C C . GLY A 1 183 ? -18.944 9.188 19.516 1.00 90.44 183 GLY A C 1
ATOM 1417 O O . GLY A 1 183 ? -18.971 9.555 18.349 1.00 90.44 183 GLY A O 1
ATOM 1418 N N . ASP A 1 184 ? -18.286 8.091 19.887 1.00 90.94 184 ASP A N 1
ATOM 1419 C CA . ASP A 1 184 ? -17.556 7.198 18.986 1.00 90.94 184 ASP A CA 1
ATOM 1420 C C . ASP A 1 184 ? -18.384 6.006 18.500 1.00 90.94 184 ASP A C 1
ATOM 1422 O O . ASP A 1 184 ? -17.875 4.890 18.350 1.00 90.94 184 ASP A O 1
ATOM 1426 N N . LYS A 1 185 ? -19.683 6.233 18.308 1.00 91.69 185 LYS A N 1
ATOM 1427 C CA . LYS A 1 185 ? -20.640 5.214 17.893 1.00 91.69 185 LYS A CA 1
ATOM 1428 C C . LYS A 1 185 ? -21.302 5.608 16.581 1.00 91.69 185 LYS A C 1
ATOM 1430 O O . LYS A 1 185 ? -21.678 6.760 16.391 1.00 91.69 185 LYS A O 1
ATOM 1435 N N . VAL A 1 186 ? -21.489 4.623 15.710 1.00 91.31 186 VAL A N 1
ATOM 1436 C CA . VAL A 1 186 ? -22.405 4.700 14.572 1.00 91.31 186 VAL A CA 1
ATOM 1437 C C . VAL A 1 186 ? -23.532 3.721 14.851 1.00 91.31 186 VAL A C 1
ATOM 1439 O O . VAL A 1 186 ? -23.308 2.518 14.982 1.00 91.31 186 VAL A O 1
ATOM 1442 N N . ILE A 1 187 ? -24.731 4.271 15.024 1.00 93.38 187 ILE A N 1
ATOM 1443 C CA . ILE A 1 187 ? -25.891 3.542 15.529 1.00 93.38 187 ILE A CA 1
ATOM 1444 C C . ILE A 1 187 ? -26.972 3.513 14.456 1.00 93.38 187 ILE A C 1
ATOM 1446 O O . ILE A 1 187 ? -27.251 4.520 13.811 1.00 93.38 187 ILE A O 1
ATOM 1450 N N . ASP A 1 188 ? -27.584 2.353 14.269 1.00 92.25 188 ASP A N 1
ATOM 1451 C CA . ASP A 1 188 ? -28.762 2.190 13.431 1.00 92.25 188 ASP A CA 1
ATOM 1452 C C . ASP A 1 188 ? -30.005 2.750 14.156 1.00 92.25 188 ASP A C 1
ATOM 1454 O O . ASP A 1 188 ? -30.212 2.430 15.335 1.00 92.25 188 ASP A O 1
ATOM 1458 N N . PRO A 1 189 ? -30.876 3.537 13.491 1.00 93.19 189 PRO A N 1
ATOM 1459 C CA . PRO A 1 189 ? -32.086 4.092 14.106 1.00 93.19 189 PRO A CA 1
ATOM 1460 C C . PRO A 1 189 ? -32.966 3.049 14.807 1.00 93.19 189 PRO A C 1
ATOM 1462 O O . PRO A 1 189 ? -33.604 3.348 15.819 1.00 93.19 189 PRO A O 1
ATOM 1465 N N . ARG A 1 190 ? -32.967 1.795 14.330 1.00 94.06 190 ARG A N 1
ATOM 1466 C CA . ARG A 1 190 ? -33.736 0.698 14.937 1.00 94.06 190 ARG A CA 1
ATOM 1467 C C . ARG A 1 190 ? -33.302 0.394 16.372 1.00 94.06 190 ARG A C 1
ATOM 1469 O O . ARG A 1 190 ? -34.165 0.107 17.204 1.00 94.06 190 ARG A O 1
ATOM 1476 N N . ALA A 1 191 ? -32.010 0.507 16.689 1.00 94.94 191 ALA A N 1
ATOM 1477 C CA . ALA A 1 191 ? -31.510 0.300 18.049 1.00 94.94 191 ALA A CA 1
ATOM 1478 C C . ALA A 1 191 ? -32.022 1.380 19.012 1.00 94.94 191 ALA A C 1
ATOM 1480 O O . ALA A 1 191 ? -32.531 1.051 20.086 1.00 94.94 191 ALA A O 1
ATOM 1481 N N . ILE A 1 192 ? -31.961 2.656 18.618 1.00 96.75 192 ILE A N 1
ATOM 1482 C CA . ILE A 1 192 ? -32.451 3.764 19.451 1.00 96.75 192 ILE A CA 1
ATOM 1483 C C . ILE A 1 192 ? -33.974 3.698 19.600 1.00 96.75 192 ILE A C 1
ATOM 1485 O O . ILE A 1 192 ? -34.483 3.802 20.715 1.00 96.75 192 ILE A O 1
ATOM 1489 N N . ALA A 1 193 ? -34.708 3.443 18.514 1.00 95.50 193 ALA A N 1
ATOM 1490 C CA . ALA A 1 193 ? -36.161 3.293 18.560 1.00 95.50 193 ALA A CA 1
ATOM 1491 C C . ALA A 1 193 ? -36.597 2.142 19.486 1.00 95.50 193 ALA A C 1
ATOM 1493 O O . ALA A 1 193 ? -37.548 2.295 20.257 1.00 95.50 193 ALA A O 1
ATOM 1494 N N . LYS A 1 194 ? -35.889 1.002 19.456 1.00 96.44 194 LYS A N 1
ATOM 1495 C CA . LYS A 1 194 ? -36.122 -0.120 20.378 1.00 96.44 194 LYS A CA 1
ATOM 1496 C C . LYS A 1 194 ? -35.843 0.270 21.828 1.00 96.44 194 LYS A C 1
ATOM 1498 O O . LYS A 1 194 ? -36.690 0.013 22.680 1.00 96.44 194 LYS A O 1
ATOM 1503 N N . LEU A 1 195 ? -34.710 0.920 22.100 1.00 97.50 195 LEU A N 1
ATOM 1504 C CA . LEU A 1 195 ? -34.346 1.383 23.442 1.00 97.50 195 LEU A CA 1
ATOM 1505 C C . LEU A 1 195 ? -35.399 2.340 24.020 1.00 97.50 195 LEU A C 1
ATOM 1507 O O . LEU A 1 195 ? -35.853 2.140 25.144 1.00 97.50 195 LEU A O 1
ATOM 1511 N N . VAL A 1 196 ? -35.815 3.351 23.247 1.00 96.06 196 VAL A N 1
ATOM 1512 C CA . VAL A 1 196 ? -36.840 4.331 23.651 1.00 96.06 196 VAL A CA 1
ATOM 1513 C C . VAL A 1 196 ? -38.170 3.637 23.950 1.00 96.06 196 VAL A C 1
ATOM 1515 O O . VAL A 1 196 ? -38.804 3.934 24.966 1.00 96.06 196 VAL A O 1
ATOM 1518 N N . ARG A 1 197 ? -38.592 2.711 23.080 1.00 96.06 197 ARG A N 1
ATOM 1519 C CA . ARG A 1 197 ? -39.842 1.957 23.236 1.00 96.06 197 ARG A CA 1
ATOM 1520 C C . ARG A 1 197 ? -39.833 1.119 24.515 1.00 96.06 197 ARG A C 1
ATOM 1522 O O . ARG A 1 197 ? -40.696 1.313 25.364 1.00 96.06 197 ARG A O 1
ATOM 1529 N N . GLU A 1 198 ? -38.826 0.264 24.688 1.00 97.56 198 GLU A N 1
ATOM 1530 C CA . GLU A 1 198 ? -38.674 -0.614 25.860 1.00 97.56 198 GLU A CA 1
ATOM 1531 C C . GLU A 1 198 ? -38.590 0.178 27.170 1.00 97.56 198 GLU A C 1
ATOM 1533 O O . GLU A 1 198 ? -39.221 -0.183 28.164 1.00 97.56 198 GLU A O 1
ATOM 1538 N N . PHE A 1 199 ? -37.846 1.288 27.170 1.00 97.56 199 PHE A N 1
ATOM 1539 C CA . PHE A 1 199 ? -37.715 2.170 28.327 1.00 97.56 199 PHE A CA 1
ATOM 1540 C C . PHE A 1 199 ? -39.072 2.727 28.785 1.00 97.56 199 PHE A C 1
ATOM 1542 O O . PHE A 1 199 ? -39.378 2.710 29.981 1.00 97.56 199 PHE A O 1
ATOM 1549 N N . ARG A 1 200 ? -39.905 3.181 27.839 1.00 95.31 200 ARG A N 1
ATOM 1550 C CA . ARG A 1 200 ? -41.225 3.761 28.129 1.00 95.31 200 ARG A CA 1
ATOM 1551 C C . ARG A 1 200 ? -42.265 2.704 28.477 1.00 95.31 200 ARG A C 1
ATOM 1553 O O . ARG A 1 200 ? -42.922 2.838 29.505 1.00 95.31 200 ARG A O 1
ATOM 1560 N N . GLU A 1 201 ? -42.391 1.652 27.670 1.00 96.88 201 GLU A N 1
ATOM 1561 C CA . GLU A 1 201 ? -43.390 0.589 27.862 1.00 96.88 201 GLU A CA 1
ATOM 1562 C C . GLU A 1 201 ? -43.188 -0.159 29.181 1.00 96.88 201 GLU A C 1
ATOM 1564 O O . GLU A 1 201 ? -44.150 -0.509 29.863 1.00 96.88 201 GLU A O 1
ATOM 1569 N N . ARG A 1 202 ? -41.931 -0.362 29.590 1.00 97.00 202 ARG A N 1
ATOM 1570 C CA . ARG A 1 202 ? -41.611 -1.037 30.852 1.00 97.00 202 ARG A CA 1
ATOM 1571 C C . ARG A 1 202 ? -41.519 -0.074 32.030 1.00 97.00 202 ARG A C 1
ATOM 1573 O O . ARG A 1 202 ? -41.285 -0.549 33.141 1.00 97.00 202 ARG A O 1
ATOM 1580 N N . GLY A 1 203 ? -41.703 1.231 31.827 1.00 95.44 203 GLY A N 1
ATOM 1581 C CA . GLY A 1 203 ? -41.623 2.241 32.884 1.00 95.44 203 GLY A CA 1
ATOM 1582 C C . GLY A 1 203 ? -40.293 2.201 33.638 1.00 95.44 203 GLY A C 1
ATOM 1583 O O . GLY A 1 203 ? -40.289 2.176 34.866 1.00 95.44 203 GLY A O 1
ATOM 1584 N N . ALA A 1 204 ? -39.179 2.084 32.913 1.00 97.19 204 ALA A N 1
ATOM 1585 C CA . ALA A 1 204 ? -37.850 2.022 33.510 1.00 97.19 204 ALA A CA 1
ATOM 1586 C C . ALA A 1 204 ? -37.340 3.416 33.916 1.00 97.19 204 ALA A C 1
ATOM 1588 O O . ALA A 1 204 ? -37.699 4.431 33.320 1.00 97.19 204 ALA A O 1
ATOM 1589 N N . ASP A 1 205 ? -36.465 3.453 34.919 1.00 98.00 205 ASP A N 1
ATOM 1590 C CA . ASP A 1 205 ? -35.675 4.632 35.284 1.00 98.00 205 ASP A CA 1
ATOM 1591 C C . ASP A 1 205 ? -34.311 4.641 34.578 1.00 98.00 205 ASP A C 1
ATOM 1593 O O . ASP A 1 205 ? -33.748 5.710 34.343 1.00 98.00 205 ASP A O 1
ATOM 1597 N N . LEU A 1 206 ? -33.808 3.459 34.202 1.00 98.25 206 LEU A N 1
ATOM 1598 C CA . LEU A 1 206 ? -32.629 3.265 33.360 1.00 98.25 206 LEU A CA 1
ATOM 1599 C C . LEU A 1 206 ? -32.830 2.054 32.436 1.00 98.25 206 LEU A C 1
ATOM 1601 O O . LEU A 1 206 ? -33.102 0.949 32.903 1.00 98.25 206 LEU A O 1
ATOM 1605 N N . ALA A 1 207 ? -32.647 2.247 31.133 1.00 98.19 207 ALA A N 1
ATOM 1606 C CA . ALA A 1 207 ? -32.481 1.174 30.160 1.00 98.19 207 ALA A CA 1
ATOM 1607 C C . ALA A 1 207 ? -31.051 1.167 29.603 1.00 98.19 207 ALA A C 1
ATOM 1609 O O . ALA A 1 207 ? -30.539 2.204 29.178 1.00 98.19 207 ALA A O 1
ATOM 1610 N N . VAL A 1 208 ? -30.416 -0.005 29.601 1.00 97.62 208 VAL A N 1
ATOM 1611 C CA . VAL A 1 208 ? -29.039 -0.211 29.132 1.00 97.62 208 VAL A CA 1
ATOM 1612 C C . VAL A 1 208 ? -29.061 -1.094 27.899 1.00 97.62 208 VAL A C 1
ATOM 1614 O O . VAL A 1 208 ? -29.581 -2.207 27.949 1.00 97.62 208 VAL A O 1
ATOM 1617 N N . THR A 1 209 ? -28.468 -0.628 26.806 1.00 96.81 209 THR A N 1
ATOM 1618 C CA . THR A 1 209 ? -28.332 -1.451 25.604 1.00 96.81 209 THR A CA 1
ATOM 1619 C C . THR A 1 209 ? -27.226 -2.484 25.807 1.00 96.81 209 THR A C 1
ATOM 1621 O O . THR A 1 209 ? -26.111 -2.138 26.212 1.00 96.81 209 THR A O 1
ATOM 1624 N N . VAL A 1 210 ? -27.531 -3.751 25.531 1.00 95.38 210 VAL A N 1
ATOM 1625 C CA . VAL A 1 210 ? -26.625 -4.886 25.743 1.00 95.38 210 VAL A CA 1
ATOM 1626 C C . VAL A 1 210 ? -26.529 -5.753 24.496 1.00 95.38 210 VAL A C 1
ATOM 1628 O O . VAL A 1 210 ? -27.469 -5.825 23.704 1.00 95.38 210 VAL A O 1
ATOM 1631 N N . ALA A 1 211 ? -25.396 -6.423 24.324 1.00 92.25 211 ALA A N 1
ATOM 1632 C CA . ALA A 1 211 ? -25.164 -7.284 23.171 1.00 92.25 211 ALA A CA 1
ATOM 1633 C C . ALA A 1 211 ? -24.332 -8.528 23.545 1.00 92.25 211 ALA A C 1
ATOM 1635 O O . ALA A 1 211 ? -23.763 -8.556 24.640 1.00 92.25 211 ALA A O 1
ATOM 1636 N N . PRO A 1 212 ? -24.269 -9.569 22.691 1.00 89.75 212 PRO A N 1
ATOM 1637 C CA . PRO A 1 212 ? -23.516 -10.791 22.984 1.00 89.75 212 PRO A CA 1
ATOM 1638 C C . PRO A 1 212 ? -22.021 -10.527 23.199 1.00 89.75 212 PRO A C 1
ATOM 1640 O O . PRO A 1 212 ? -21.403 -9.747 22.466 1.00 89.75 212 PRO A O 1
ATOM 1643 N N . LYS A 1 213 ? -21.431 -11.174 24.209 1.00 88.06 213 LYS A N 1
ATOM 1644 C CA . LYS A 1 213 ? -20.037 -10.948 24.622 1.00 88.06 213 LYS A CA 1
ATOM 1645 C C . LYS A 1 213 ? -19.018 -11.305 23.537 1.00 88.06 213 LYS A C 1
ATOM 1647 O O . LYS A 1 213 ? -17.981 -10.653 23.446 1.00 88.06 213 LYS A O 1
ATOM 1652 N N . GLU A 1 214 ? -19.312 -12.297 22.701 1.00 79.50 214 GLU A N 1
ATOM 1653 C CA . GLU A 1 214 ? -18.395 -12.862 21.701 1.00 79.50 214 GLU A CA 1
ATOM 1654 C C . GLU A 1 214 ? -17.900 -11.816 20.693 1.00 79.50 214 GLU A C 1
ATOM 1656 O O . GLU A 1 214 ? -16.794 -11.930 20.170 1.00 79.50 214 GLU A O 1
ATOM 1661 N N . ARG A 1 215 ? -18.710 -10.785 20.423 1.00 74.19 215 ARG A N 1
ATOM 1662 C CA . ARG A 1 215 ? -18.398 -9.746 19.436 1.00 74.19 215 ARG A CA 1
ATOM 1663 C C . ARG A 1 215 ? -17.522 -8.618 19.992 1.00 74.19 215 ARG A C 1
ATOM 1665 O O . ARG A 1 215 ? -16.780 -8.021 19.217 1.00 74.19 215 ARG A O 1
ATOM 1672 N N . TRP A 1 216 ? -17.572 -8.340 21.297 1.00 80.38 216 TRP A N 1
ATOM 1673 C CA . TRP A 1 216 ? -16.802 -7.257 21.928 1.00 80.38 216 TRP A CA 1
ATOM 1674 C C . TRP A 1 216 ? -16.116 -7.729 23.216 1.00 80.38 216 TRP A C 1
ATOM 1676 O O . TRP A 1 216 ? -16.551 -7.380 24.319 1.00 80.38 216 TRP A O 1
ATOM 1686 N N . PRO A 1 217 ? -15.013 -8.488 23.105 1.00 74.38 217 PRO A N 1
ATOM 1687 C CA . PRO A 1 217 ? -14.341 -9.078 24.263 1.00 74.38 217 PRO A CA 1
ATOM 1688 C C . PRO A 1 217 ? -13.813 -8.032 25.259 1.00 74.38 217 PRO A C 1
ATOM 1690 O O . PRO A 1 217 ? -13.748 -8.310 26.457 1.00 74.38 217 PRO A O 1
ATOM 1693 N N . ASP A 1 218 ? -13.497 -6.826 24.778 1.00 80.81 218 ASP A N 1
ATOM 1694 C CA . ASP A 1 218 ? -12.953 -5.718 25.574 1.00 80.81 218 ASP A CA 1
ATOM 1695 C C . ASP A 1 218 ? -14.020 -4.835 26.245 1.00 80.81 218 ASP A C 1
ATOM 1697 O O . ASP A 1 218 ? -13.676 -3.930 27.007 1.00 80.81 218 ASP A O 1
ATOM 1701 N N . SER A 1 219 ? -15.307 -5.053 25.957 1.00 87.38 219 SER A N 1
ATOM 1702 C CA . SER A 1 219 ? -16.403 -4.275 26.551 1.00 87.38 219 SER A CA 1
ATOM 1703 C C . SER A 1 219 ? -16.763 -4.768 27.951 1.00 87.38 219 SER A C 1
ATOM 1705 O O . SER A 1 219 ? -16.525 -5.927 28.288 1.00 87.38 219 SER A O 1
ATOM 1707 N N . GLY A 1 220 ? -17.339 -3.888 28.776 1.00 90.94 220 GLY A N 1
ATOM 1708 C CA . GLY A 1 220 ? -17.741 -4.201 30.149 1.00 90.94 220 GLY A CA 1
ATOM 1709 C C . GLY A 1 220 ? -18.837 -5.269 30.219 1.00 90.94 220 GLY A C 1
ATOM 1710 O O . GLY A 1 220 ? -19.758 -5.291 29.404 1.00 90.94 220 GLY A O 1
ATOM 1711 N N . ARG A 1 221 ? -18.728 -6.174 31.194 1.00 95.19 221 ARG A N 1
ATOM 1712 C CA . ARG A 1 221 ? -19.514 -7.412 31.299 1.00 95.19 221 ARG A CA 1
ATOM 1713 C C . ARG A 1 221 ? -20.759 -7.100 32.100 1.00 95.19 221 ARG A C 1
ATOM 1715 O O . ARG A 1 221 ? -20.658 -6.556 33.198 1.00 95.19 221 ARG A O 1
ATOM 1722 N N . ILE A 1 222 ? -21.921 -7.424 31.550 1.00 96.12 222 ILE A N 1
ATOM 1723 C CA . ILE A 1 222 ? -23.196 -7.184 32.216 1.00 96.12 222 ILE A CA 1
ATOM 1724 C C . ILE A 1 222 ? -23.414 -8.267 33.264 1.00 96.12 222 ILE A C 1
ATOM 1726 O O . ILE A 1 222 ? -23.442 -9.455 32.946 1.00 96.12 222 ILE A O 1
ATOM 1730 N N . VAL A 1 223 ? -23.597 -7.839 34.509 1.00 95.75 223 VAL A N 1
ATOM 1731 C CA . VAL A 1 223 ? -23.805 -8.719 35.654 1.00 95.75 223 VAL A CA 1
ATOM 1732 C C . VAL A 1 223 ? -25.270 -8.692 36.063 1.00 95.75 223 VAL A C 1
ATOM 1734 O O . VAL A 1 223 ? -25.846 -7.626 36.301 1.00 95.75 223 VAL A O 1
ATOM 1737 N N . PHE A 1 224 ? -25.852 -9.882 36.179 1.00 94.62 224 PHE A N 1
ATOM 1738 C CA . PHE A 1 224 ? -27.207 -10.101 36.672 1.00 94.62 224 PHE A CA 1
ATOM 1739 C C . PHE A 1 224 ? -27.173 -10.719 38.071 1.00 94.62 224 PHE A C 1
ATOM 1741 O O . PHE A 1 224 ? -26.267 -11.485 38.399 1.00 94.62 224 PHE A O 1
ATOM 1748 N N . ARG A 1 225 ? -28.176 -10.388 38.887 1.00 92.88 225 ARG A N 1
ATOM 1749 C CA . ARG A 1 225 ? -28.488 -11.103 40.132 1.00 92.88 225 ARG A CA 1
ATOM 1750 C C . ARG A 1 225 ? -29.094 -12.472 39.828 1.00 92.88 225 ARG A C 1
ATOM 1752 O O . ARG A 1 225 ? -29.519 -12.736 38.701 1.00 92.88 225 ARG A O 1
ATOM 1759 N N . ARG A 1 226 ? -29.189 -13.337 40.844 1.00 91.06 226 ARG A N 1
ATOM 1760 C CA . ARG A 1 226 ? -29.804 -14.673 40.703 1.00 91.06 226 ARG A CA 1
ATOM 1761 C C . ARG A 1 226 ? -31.274 -14.628 40.281 1.00 91.06 226 ARG A C 1
ATOM 1763 O O . ARG A 1 226 ? -31.748 -15.553 39.634 1.00 91.06 226 ARG A O 1
ATOM 1770 N N . ASP A 1 227 ? -31.975 -13.549 40.614 1.00 89.06 227 ASP A N 1
ATOM 1771 C CA . ASP A 1 227 ? -33.360 -13.290 40.199 1.00 89.06 227 ASP A CA 1
ATOM 1772 C C . ASP A 1 227 ? -33.487 -12.794 38.740 1.00 89.06 227 ASP A C 1
ATOM 1774 O O . ASP A 1 227 ? -34.593 -12.527 38.273 1.00 89.06 227 ASP A O 1
ATOM 1778 N N . GLY A 1 228 ? -32.369 -12.663 38.015 1.00 89.44 228 GLY A N 1
ATOM 1779 C CA . GLY A 1 228 ? -32.315 -12.175 36.636 1.00 89.44 228 GLY A CA 1
ATOM 1780 C C . GLY A 1 228 ? -32.338 -10.650 36.501 1.00 89.44 228 GLY A C 1
ATOM 1781 O O . GLY A 1 228 ? -32.305 -10.136 35.381 1.00 89.44 228 GLY A O 1
ATOM 1782 N N . ALA A 1 229 ? -32.377 -9.897 37.605 1.00 91.50 229 ALA A N 1
ATOM 1783 C CA . ALA A 1 229 ? -32.351 -8.442 37.558 1.00 91.50 229 ALA A CA 1
ATOM 1784 C C . ALA A 1 229 ? -30.943 -7.909 37.252 1.00 91.50 229 ALA A C 1
ATOM 1786 O O . ALA A 1 229 ? -29.935 -8.420 37.747 1.00 91.50 229 ALA A O 1
ATOM 1787 N N . LEU A 1 230 ? -30.871 -6.840 36.455 1.00 94.75 230 LEU A N 1
ATOM 1788 C CA . LEU A 1 230 ? -29.614 -6.167 36.132 1.00 94.75 230 LEU A CA 1
ATOM 1789 C C . LEU A 1 230 ? -28.989 -5.569 37.402 1.00 94.75 230 LEU A C 1
ATOM 1791 O O . LEU A 1 230 ? -29.672 -4.893 38.174 1.00 94.75 230 LEU A O 1
ATOM 1795 N N . HIS A 1 231 ? -27.699 -5.832 37.616 1.00 94.00 231 HIS A N 1
ATOM 1796 C CA . HIS A 1 231 ? -26.973 -5.401 38.807 1.00 94.00 231 HIS A CA 1
ATOM 1797 C C . HIS A 1 231 ? -25.873 -4.388 38.512 1.00 94.00 231 HIS A C 1
ATOM 1799 O O . HIS A 1 231 ? -25.868 -3.322 39.112 1.00 94.00 231 HIS A O 1
ATOM 1805 N N . ALA A 1 232 ? -24.937 -4.715 37.622 1.00 94.94 232 ALA A N 1
ATOM 1806 C CA . ALA A 1 232 ? -23.747 -3.900 37.396 1.00 94.94 232 ALA A CA 1
ATOM 1807 C C . ALA A 1 232 ? -23.143 -4.152 36.010 1.00 94.94 232 ALA A C 1
ATOM 1809 O O . ALA A 1 232 ? -23.528 -5.083 35.300 1.00 94.94 232 ALA A O 1
ATOM 1810 N N . THR A 1 233 ? -22.166 -3.326 35.644 1.00 95.12 233 THR A N 1
ATOM 1811 C CA . THR A 1 233 ? -21.200 -3.624 34.583 1.00 95.12 233 THR A CA 1
ATOM 1812 C C . THR A 1 233 ? -19.823 -3.762 35.223 1.00 95.12 233 THR A C 1
ATOM 1814 O O . THR A 1 233 ? -19.467 -2.942 36.061 1.00 95.12 233 THR A O 1
ATOM 1817 N N . VAL A 1 234 ? -19.058 -4.785 34.844 1.00 94.06 234 VAL A N 1
ATOM 1818 C CA . VAL A 1 234 ? -17.666 -4.962 35.289 1.00 94.06 234 VAL A CA 1
ATOM 1819 C C . VAL A 1 234 ? -16.738 -4.796 34.094 1.00 94.06 234 VAL A C 1
ATOM 1821 O O . VAL A 1 234 ? -16.830 -5.557 33.129 1.00 94.06 234 VAL A O 1
ATOM 1824 N N . GLU A 1 235 ? -15.835 -3.818 34.136 1.00 92.56 235 GLU A N 1
ATOM 1825 C CA . GLU A 1 235 ? -14.945 -3.534 33.009 1.00 92.56 235 GLU A CA 1
ATOM 1826 C C . GLU A 1 235 ? -13.950 -4.674 32.763 1.00 92.56 235 GLU A C 1
ATOM 1828 O O . GLU A 1 235 ? -13.447 -5.311 33.693 1.00 92.56 235 GLU A O 1
ATOM 1833 N N . ALA A 1 236 ? -13.594 -4.907 31.495 1.00 89.19 236 ALA A N 1
ATOM 1834 C CA . ALA A 1 236 ? -12.671 -5.983 31.120 1.00 89.19 236 ALA A CA 1
ATOM 1835 C C . ALA A 1 236 ? -11.315 -5.885 31.845 1.00 89.19 236 ALA A C 1
ATOM 1837 O O . ALA A 1 236 ? -10.709 -6.899 32.199 1.00 89.19 236 ALA A O 1
ATOM 1838 N N . ARG A 1 237 ? -10.858 -4.660 32.141 1.00 89.56 237 ARG A N 1
ATOM 1839 C CA . ARG A 1 237 ? -9.624 -4.436 32.908 1.00 89.56 237 ARG A CA 1
ATOM 1840 C C . ARG A 1 237 ? -9.763 -4.753 34.389 1.00 89.56 237 ARG A C 1
ATOM 1842 O O . ARG A 1 237 ? -8.788 -5.208 34.977 1.00 89.56 237 ARG A O 1
ATOM 1849 N N . ASP A 1 238 ? -10.933 -4.568 34.990 1.00 91.62 238 ASP A N 1
ATOM 1850 C CA . ASP A 1 238 ? -11.151 -4.986 36.376 1.00 91.62 238 ASP A CA 1
ATOM 1851 C C . ASP A 1 238 ? -11.142 -6.516 36.475 1.00 91.62 238 ASP A C 1
ATOM 1853 O O . ASP A 1 238 ? -10.515 -7.071 37.378 1.00 91.62 238 ASP A O 1
ATOM 1857 N N . VAL A 1 239 ? -11.710 -7.213 35.481 1.00 92.94 239 VAL A N 1
ATOM 1858 C CA . VAL A 1 239 ? -11.608 -8.680 35.362 1.00 92.94 239 VAL A CA 1
ATOM 1859 C C . VAL A 1 239 ? -10.153 -9.126 35.205 1.00 92.94 239 VAL A C 1
ATOM 1861 O O . VAL A 1 239 ? -9.695 -10.003 35.941 1.00 92.94 239 VAL A O 1
ATOM 1864 N N . ALA A 1 240 ? -9.395 -8.498 34.299 1.00 92.94 240 ALA A N 1
ATOM 1865 C CA . ALA A 1 240 ? -7.976 -8.796 34.105 1.00 92.94 240 ALA A CA 1
ATOM 1866 C C . ALA A 1 240 ? -7.153 -8.545 35.382 1.00 92.94 240 ALA A C 1
ATOM 1868 O O . ALA A 1 240 ? -6.303 -9.363 35.743 1.00 92.94 240 ALA A O 1
ATOM 1869 N N . ARG A 1 241 ? -7.445 -7.456 36.107 1.00 94.44 241 ARG A N 1
ATOM 1870 C CA . ARG A 1 241 ? -6.806 -7.123 37.386 1.00 94.44 241 ARG A CA 1
ATOM 1871 C C . ARG A 1 241 ? -7.089 -8.190 38.430 1.00 94.44 241 ARG A C 1
ATOM 1873 O O . ARG A 1 241 ? -6.145 -8.730 39.000 1.00 94.44 241 ARG A O 1
ATOM 1880 N N . ALA A 1 242 ? -8.357 -8.525 38.650 1.00 94.81 242 ALA A N 1
ATOM 1881 C CA . ALA A 1 242 ? -8.750 -9.520 39.640 1.00 94.81 242 ALA A CA 1
ATOM 1882 C C . ALA A 1 242 ? -8.152 -10.900 39.335 1.00 94.81 242 ALA A C 1
ATOM 1884 O O . ALA A 1 242 ? -7.646 -11.571 40.240 1.00 94.81 242 ALA A O 1
ATOM 1885 N N . ARG A 1 243 ? -8.119 -11.293 38.053 1.00 95.38 243 ARG A N 1
ATOM 1886 C CA . ARG A 1 243 ? -7.465 -12.526 37.595 1.00 95.38 243 ARG A CA 1
ATOM 1887 C C . ARG A 1 243 ? -5.974 -12.528 37.926 1.00 95.38 243 ARG A C 1
ATOM 1889 O O . ARG A 1 243 ? -5.491 -13.496 38.513 1.00 95.38 243 ARG A O 1
ATOM 1896 N N . ALA A 1 244 ? -5.260 -11.455 37.585 1.00 95.94 244 ALA A N 1
ATOM 1897 C CA . ALA A 1 244 ? -3.825 -11.328 37.827 1.00 95.94 244 ALA A CA 1
ATOM 1898 C C . ALA A 1 244 ? -3.494 -11.350 39.325 1.00 95.94 244 ALA A C 1
ATOM 1900 O O . ALA A 1 244 ? -2.651 -12.134 39.756 1.00 95.94 244 ALA A O 1
ATOM 1901 N N . LEU A 1 245 ? -4.202 -10.554 40.133 1.00 96.00 245 LEU A N 1
ATOM 1902 C CA . LEU A 1 245 ? -4.016 -10.504 41.585 1.00 96.00 245 LEU A CA 1
ATOM 1903 C C . LEU A 1 245 ? -4.307 -11.862 42.241 1.00 96.00 245 LEU A C 1
ATOM 1905 O O . LEU A 1 245 ? -3.525 -12.337 43.066 1.00 96.00 245 LEU A O 1
ATOM 1909 N N . GLY A 1 246 ? -5.392 -12.524 41.830 1.00 94.44 246 GLY A N 1
ATOM 1910 C CA . GLY A 1 246 ? -5.731 -13.863 42.302 1.00 94.44 246 GLY A CA 1
ATOM 1911 C C . GLY A 1 246 ? -4.679 -14.907 41.916 1.00 94.44 246 GLY A C 1
ATOM 1912 O O . GLY A 1 246 ? -4.330 -15.749 42.741 1.00 94.44 246 GLY A O 1
ATOM 1913 N N . ARG A 1 247 ? -4.143 -14.846 40.691 1.00 95.00 247 ARG A N 1
ATOM 1914 C CA . ARG A 1 247 ? -3.078 -15.744 40.219 1.00 95.00 247 ARG A CA 1
ATOM 1915 C C . ARG A 1 247 ? -1.775 -15.527 40.989 1.00 95.00 247 ARG A C 1
ATOM 1917 O O . ARG A 1 247 ? -1.201 -16.505 41.453 1.00 95.00 247 ARG A O 1
ATOM 1924 N N . ILE A 1 248 ? -1.365 -14.274 41.207 1.00 95.44 248 ILE A N 1
ATOM 1925 C CA . ILE A 1 248 ? -0.177 -13.921 42.005 1.00 95.44 248 ILE A CA 1
ATOM 1926 C C . ILE A 1 248 ? -0.250 -14.552 43.399 1.00 95.44 248 ILE A C 1
ATOM 1928 O O . ILE A 1 248 ? 0.701 -15.206 43.825 1.00 95.44 248 ILE A O 1
ATOM 1932 N N . LEU A 1 249 ? -1.380 -14.395 44.100 1.00 94.75 249 LEU A N 1
ATOM 1933 C CA . LEU A 1 249 ? -1.548 -14.968 45.437 1.00 94.75 249 LEU A CA 1
ATOM 1934 C C . LEU A 1 249 ? -1.529 -16.501 45.414 1.00 94.75 249 LEU A C 1
ATOM 1936 O O . LEU A 1 249 ? -0.814 -17.097 46.215 1.00 94.75 249 LEU A O 1
ATOM 1940 N N . ARG A 1 250 ? -2.264 -17.134 44.487 1.00 94.19 250 ARG A N 1
ATOM 1941 C CA . ARG A 1 250 ? -2.323 -18.603 44.375 1.00 94.19 250 ARG A CA 1
ATOM 1942 C C . ARG A 1 250 ? -0.960 -19.219 44.066 1.00 94.19 250 ARG A C 1
ATOM 1944 O O . ARG A 1 250 ? -0.579 -20.199 44.696 1.00 94.19 250 ARG A O 1
ATOM 1951 N N . GLU A 1 251 ? -0.224 -18.653 43.115 1.00 94.75 251 GLU A N 1
ATOM 1952 C CA . GLU A 1 251 ? 1.075 -19.197 42.711 1.00 94.75 251 GLU A CA 1
ATOM 1953 C C . GLU A 1 251 ? 2.150 -18.972 43.773 1.00 94.75 251 GLU A C 1
ATOM 1955 O O . GLU A 1 251 ? 2.952 -19.868 44.029 1.00 94.75 251 GLU A O 1
ATOM 1960 N N . LYS A 1 252 ? 2.131 -17.827 44.465 1.00 93.94 252 LYS A N 1
ATOM 1961 C CA . LYS A 1 252 ? 3.046 -17.585 45.586 1.00 93.94 252 LYS A CA 1
ATOM 1962 C C . LYS A 1 252 ? 2.739 -18.464 46.801 1.00 93.94 252 LYS A C 1
ATOM 1964 O O . LYS A 1 252 ? 3.655 -18.829 47.529 1.00 93.94 252 LYS A O 1
ATOM 1969 N N . GLU A 1 253 ? 1.471 -18.801 47.030 1.00 93.94 253 GLU A N 1
ATOM 1970 C CA . GLU A 1 253 ? 1.065 -19.740 48.082 1.00 93.94 253 GLU A CA 1
ATOM 1971 C C . GLU A 1 253 ? 1.480 -21.180 47.751 1.00 93.94 253 GLU A C 1
ATOM 1973 O O . GLU A 1 253 ? 1.977 -21.883 48.626 1.00 93.94 253 GLU A O 1
ATOM 1978 N N . ALA A 1 254 ? 1.364 -21.593 46.485 1.00 94.50 254 ALA A N 1
ATOM 1979 C CA . ALA A 1 254 ? 1.838 -22.897 46.026 1.00 94.50 254 ALA A CA 1
ATOM 1980 C C . ALA A 1 254 ? 3.374 -23.006 45.998 1.00 94.50 254 ALA A C 1
ATOM 1982 O O . ALA A 1 254 ? 3.918 -24.089 46.198 1.00 94.50 254 ALA A O 1
ATOM 1983 N N . SER A 1 255 ? 4.078 -21.904 45.725 1.00 93.75 255 SER A N 1
ATOM 1984 C CA . SER A 1 255 ? 5.541 -21.840 45.629 1.00 93.75 255 SER A CA 1
ATOM 1985 C C . SER A 1 255 ? 6.089 -20.616 46.381 1.00 93.75 255 SER A C 1
ATOM 1987 O O . SER A 1 255 ? 6.272 -19.552 45.785 1.00 93.75 255 SER A O 1
ATOM 1989 N N . PRO A 1 256 ? 6.393 -20.736 47.688 1.00 91.19 256 PRO A N 1
ATOM 1990 C CA . PRO A 1 256 ? 6.843 -19.609 48.511 1.00 91.19 256 PRO A CA 1
ATOM 1991 C C . PRO A 1 256 ? 8.110 -18.903 47.999 1.00 91.19 256 PRO A C 1
ATOM 1993 O O . PRO A 1 256 ? 8.242 -17.688 48.168 1.00 91.19 256 PRO A O 1
ATOM 1996 N N . ASP A 1 257 ? 8.993 -19.620 47.299 1.00 90.50 257 ASP A N 1
ATOM 1997 C CA . ASP A 1 257 ? 10.270 -19.108 46.777 1.00 90.50 257 ASP A CA 1
ATOM 1998 C C . ASP A 1 257 ? 10.165 -18.431 45.396 1.00 90.50 257 ASP A C 1
ATOM 2000 O O . ASP A 1 257 ? 11.174 -18.021 44.825 1.00 90.50 257 ASP A O 1
ATOM 2004 N N . LEU A 1 258 ? 8.952 -18.273 44.845 1.00 92.94 258 LEU A N 1
ATOM 2005 C CA . LEU A 1 258 ? 8.752 -17.687 43.514 1.00 92.94 258 LEU A CA 1
ATOM 2006 C C . LEU A 1 258 ? 9.351 -16.269 43.418 1.00 92.94 258 LEU A C 1
ATOM 2008 O O . LEU A 1 258 ? 9.024 -15.396 44.231 1.00 92.94 258 LEU A O 1
ATOM 2012 N N . ALA A 1 259 ? 10.202 -16.029 42.420 1.00 94.31 259 ALA A N 1
ATOM 2013 C CA . ALA A 1 259 ? 10.852 -14.736 42.211 1.00 94.31 259 ALA A CA 1
ATOM 2014 C C . ALA A 1 259 ? 9.881 -13.675 41.667 1.00 94.31 259 ALA A C 1
ATOM 2016 O O . ALA A 1 259 ? 8.940 -13.985 40.929 1.00 94.31 259 ALA A O 1
ATOM 2017 N N . ASN A 1 260 ? 10.151 -12.402 41.968 1.00 95.69 260 ASN A N 1
ATOM 2018 C CA . ASN A 1 260 ? 9.311 -11.296 41.502 1.00 95.69 260 ASN A CA 1
ATOM 2019 C C . ASN A 1 260 ? 9.315 -11.152 39.973 1.00 95.69 260 ASN A C 1
ATOM 2021 O O . ASN A 1 260 ? 8.300 -10.747 39.419 1.00 95.69 260 ASN A O 1
ATOM 2025 N N . ASP A 1 261 ? 10.384 -11.556 39.276 1.00 94.31 261 ASP A N 1
ATOM 2026 C CA . ASP A 1 261 ? 10.447 -11.532 37.804 1.00 94.31 261 ASP A CA 1
ATOM 2027 C C . ASP A 1 261 ? 9.329 -12.349 37.144 1.00 94.31 261 ASP A C 1
ATOM 2029 O O . ASP A 1 261 ? 8.782 -11.944 36.112 1.00 94.31 261 ASP A O 1
ATOM 2033 N N . TYR A 1 262 ? 8.951 -13.468 37.764 1.00 94.25 262 TYR A N 1
ATOM 2034 C CA . TYR A 1 262 ? 7.837 -14.291 37.312 1.00 94.25 262 TYR A CA 1
ATOM 2035 C C . TYR A 1 262 ? 6.488 -13.604 37.587 1.00 94.25 262 TYR A C 1
ATOM 2037 O O . TYR A 1 262 ? 5.637 -13.527 36.702 1.00 94.25 262 TYR A O 1
ATOM 2045 N N . LEU A 1 263 ? 6.308 -13.014 38.776 1.00 95.94 263 LEU A N 1
ATOM 2046 C CA . LEU A 1 263 ? 5.094 -12.258 39.129 1.00 95.94 263 LEU A CA 1
ATOM 2047 C C . LEU A 1 263 ? 4.909 -11.012 38.242 1.00 95.94 263 LEU A C 1
ATOM 2049 O O . LEU A 1 263 ? 3.793 -10.692 37.833 1.00 95.94 263 LEU A O 1
ATOM 2053 N N . LEU A 1 264 ? 6.006 -10.342 37.879 1.00 95.31 264 LEU A N 1
ATOM 2054 C CA . LEU A 1 264 ? 6.025 -9.273 36.880 1.00 95.31 264 LEU A CA 1
ATOM 2055 C C . LEU A 1 264 ? 5.636 -9.794 35.489 1.00 95.31 264 LEU A C 1
ATOM 2057 O O . LEU A 1 264 ? 5.049 -9.051 34.707 1.00 95.31 264 LEU A O 1
ATOM 2061 N N . GLY A 1 265 ? 5.921 -11.064 35.177 1.00 94.31 265 GLY A N 1
ATOM 2062 C CA . GLY A 1 265 ? 5.381 -11.771 34.011 1.00 94.31 265 GLY A CA 1
ATOM 2063 C C . GLY A 1 265 ? 3.852 -11.758 33.987 1.00 94.31 265 GLY A C 1
ATOM 2064 O O . GLY A 1 265 ? 3.276 -11.278 33.017 1.00 94.31 265 GLY A O 1
ATOM 2065 N N . ILE A 1 266 ? 3.208 -12.149 35.093 1.00 95.38 266 ILE A N 1
ATOM 2066 C CA . ILE A 1 266 ? 1.739 -12.135 35.228 1.00 95.38 266 ILE A CA 1
ATOM 2067 C C . ILE A 1 266 ? 1.170 -10.718 35.037 1.00 95.38 266 ILE A C 1
ATOM 2069 O O . ILE A 1 266 ? 0.156 -10.543 34.364 1.00 95.38 266 ILE A O 1
ATOM 2073 N N . ILE A 1 267 ? 1.819 -9.690 35.600 1.00 95.12 267 ILE A N 1
ATOM 2074 C CA . ILE A 1 267 ? 1.386 -8.294 35.409 1.00 95.12 267 ILE A CA 1
ATOM 2075 C C . ILE A 1 267 ? 1.512 -7.869 33.939 1.00 95.12 267 ILE A C 1
ATOM 2077 O O . ILE A 1 267 ? 0.590 -7.248 33.415 1.00 95.12 267 ILE A O 1
ATOM 2081 N N . ARG A 1 268 ? 2.618 -8.216 33.266 1.00 93.94 268 ARG A N 1
ATOM 2082 C CA . ARG A 1 268 ? 2.838 -7.897 31.842 1.00 93.94 268 ARG A CA 1
ATOM 2083 C C . ARG A 1 268 ? 1.832 -8.591 30.925 1.00 93.94 268 ARG A C 1
ATOM 2085 O O . ARG A 1 268 ? 1.419 -7.990 29.940 1.00 93.94 268 ARG A O 1
ATOM 2092 N N . GLU A 1 269 ? 1.431 -9.817 31.255 1.00 92.56 269 GLU A N 1
ATOM 2093 C CA . GLU A 1 269 ? 0.356 -10.533 30.555 1.00 92.56 269 GLU A CA 1
ATOM 2094 C C . GLU A 1 269 ? -0.997 -9.824 30.720 1.00 92.56 269 GLU A C 1
ATOM 2096 O O . GLU A 1 269 ? -1.774 -9.752 29.771 1.00 92.56 269 GLU A O 1
ATOM 2101 N N . ALA A 1 270 ? -1.278 -9.274 31.906 1.00 91.31 270 ALA A N 1
ATOM 2102 C CA . ALA A 1 270 ? -2.540 -8.595 32.193 1.00 91.31 270 ALA A CA 1
ATOM 2103 C C . ALA A 1 270 ? -2.622 -7.165 31.621 1.00 91.31 270 ALA A C 1
ATOM 2105 O O . ALA A 1 270 ? -3.692 -6.744 31.184 1.00 91.31 270 ALA A O 1
ATOM 2106 N N . GLU A 1 271 ? -1.522 -6.407 31.632 1.00 92.75 271 GLU A N 1
ATOM 2107 C CA . GLU A 1 271 ? -1.429 -5.074 31.025 1.00 92.75 271 GLU A CA 1
ATOM 2108 C C . GLU A 1 271 ? 0.014 -4.802 30.549 1.00 92.75 271 GLU A C 1
ATOM 2110 O O . GLU A 1 271 ? 0.892 -4.498 31.362 1.00 92.75 271 GLU A O 1
ATOM 2115 N N . PRO A 1 272 ? 0.283 -4.875 29.232 1.00 87.25 272 PRO A N 1
ATOM 2116 C CA . PRO A 1 272 ? 1.636 -4.727 28.697 1.00 87.25 272 PRO A CA 1
ATOM 2117 C C . PRO A 1 272 ? 2.136 -3.275 28.685 1.00 87.25 272 PRO A C 1
ATOM 2119 O O . PRO A 1 272 ? 3.335 -3.044 28.524 1.00 87.25 272 PRO A O 1
ATOM 2122 N N . ARG A 1 273 ? 1.255 -2.271 28.830 1.00 86.19 273 ARG A N 1
ATOM 2123 C CA . ARG A 1 273 ? 1.646 -0.852 28.787 1.00 86.19 273 ARG A CA 1
ATOM 2124 C C . ARG A 1 273 ? 2.087 -0.369 30.175 1.00 86.19 273 ARG A C 1
ATOM 2126 O O . ARG A 1 273 ? 1.254 -0.358 31.085 1.00 86.19 273 ARG A O 1
ATOM 2133 N N . PRO A 1 274 ? 3.324 0.137 30.341 1.00 84.75 274 PRO A N 1
ATOM 2134 C CA . PRO A 1 274 ? 3.858 0.514 31.654 1.00 84.75 274 PRO A CA 1
ATOM 2135 C C . PRO A 1 274 ? 3.003 1.533 32.419 1.00 84.75 274 PRO A C 1
ATOM 2137 O O . PRO A 1 274 ? 2.710 1.331 33.597 1.00 84.75 274 PRO A O 1
ATOM 2140 N N . ASP A 1 275 ? 2.541 2.592 31.749 1.00 84.12 275 ASP A N 1
ATOM 2141 C CA . ASP A 1 275 ? 1.763 3.658 32.396 1.00 84.12 275 ASP A CA 1
ATOM 2142 C C . ASP A 1 275 ? 0.402 3.158 32.899 1.00 84.12 275 ASP A C 1
ATOM 2144 O O . ASP A 1 275 ? -0.048 3.518 33.988 1.00 84.12 275 ASP A O 1
ATOM 2148 N N . LYS A 1 276 ? -0.252 2.282 32.124 1.00 86.12 276 LYS A N 1
ATOM 2149 C CA . LYS A 1 276 ? -1.543 1.691 32.500 1.00 86.12 276 LYS A CA 1
ATOM 2150 C C . LYS A 1 276 ? -1.375 0.616 33.573 1.00 86.12 276 LYS A C 1
ATOM 2152 O O . LYS A 1 276 ? -2.174 0.588 34.505 1.00 86.12 276 LYS A O 1
ATOM 2157 N N . ALA A 1 277 ? -0.310 -0.183 33.519 1.00 89.44 277 ALA A N 1
ATOM 2158 C CA . ALA A 1 277 ? 0.023 -1.133 34.579 1.00 89.44 277 ALA A CA 1
ATOM 2159 C C . ALA A 1 277 ? 0.281 -0.414 35.915 1.00 89.44 277 ALA A C 1
ATOM 2161 O O . ALA A 1 277 ? -0.171 -0.872 36.966 1.00 89.44 277 ALA A O 1
ATOM 2162 N N . ARG A 1 278 ? 0.935 0.756 35.885 1.00 91.44 278 ARG A N 1
ATOM 2163 C CA . ARG A 1 278 ? 1.156 1.584 37.079 1.00 91.44 278 ARG A CA 1
ATOM 2164 C C . ARG A 1 278 ? -0.149 2.075 37.702 1.00 91.44 278 ARG A C 1
ATOM 2166 O O . ARG A 1 278 ? -0.268 2.037 38.922 1.00 91.44 278 ARG A O 1
ATOM 2173 N N . LEU A 1 279 ? -1.130 2.486 36.898 1.00 88.75 279 LEU A N 1
ATOM 2174 C CA . LEU A 1 279 ? -2.464 2.850 37.398 1.00 88.75 279 LEU A CA 1
ATOM 2175 C C . LEU A 1 279 ? -3.206 1.642 37.992 1.00 88.75 279 LEU A C 1
ATOM 2177 O O . LEU A 1 279 ? -3.796 1.743 39.066 1.00 88.75 279 LEU A O 1
ATOM 2181 N N . MET A 1 280 ? -3.126 0.499 37.311 1.00 90.88 280 MET A N 1
ATOM 2182 C CA . MET A 1 280 ? -3.868 -0.722 37.633 1.00 90.88 280 MET A CA 1
ATOM 2183 C C . MET A 1 280 ? -3.354 -1.451 38.878 1.00 90.88 280 MET A C 1
ATOM 2185 O O . MET A 1 280 ? -4.151 -1.962 39.663 1.00 90.88 280 MET A O 1
ATOM 2189 N N . PHE A 1 281 ? -2.036 -1.493 39.082 1.00 92.81 281 PHE A N 1
ATOM 2190 C CA . PHE A 1 281 ? -1.407 -2.259 40.164 1.00 92.81 281 PHE A CA 1
ATOM 2191 C C . PHE A 1 281 ? -0.720 -1.383 41.221 1.00 92.81 281 PHE A C 1
ATOM 2193 O O . PHE A 1 281 ? -0.484 -1.856 42.331 1.00 92.81 281 PHE A O 1
ATOM 2200 N N . GLY A 1 282 ? -0.438 -0.111 40.923 1.00 91.12 282 GLY A N 1
ATOM 2201 C CA . GLY A 1 282 ? 0.032 0.877 41.897 1.00 91.12 282 GLY A CA 1
ATOM 2202 C C . GLY A 1 282 ? 1.253 0.425 42.702 1.00 91.12 282 GLY A C 1
ATOM 2203 O O . GLY A 1 282 ? 2.296 0.077 42.147 1.00 91.12 282 GLY A O 1
ATOM 2204 N N . GLU A 1 283 ? 1.104 0.438 44.027 1.00 91.75 283 GLU A N 1
ATOM 2205 C CA . GLU A 1 283 ? 2.151 0.082 44.990 1.00 91.75 283 GLU A CA 1
ATOM 2206 C C . GLU A 1 283 ? 2.650 -1.360 44.831 1.00 91.75 283 GLU A C 1
ATOM 2208 O O . GLU A 1 283 ? 3.845 -1.610 44.985 1.00 91.75 283 GLU A O 1
ATOM 2213 N N . LEU A 1 284 ? 1.778 -2.297 44.435 1.00 94.00 284 LEU A N 1
ATOM 2214 C CA . LEU A 1 284 ? 2.178 -3.681 44.180 1.00 94.00 284 LEU A CA 1
ATOM 2215 C C . LEU A 1 284 ? 3.230 -3.757 43.069 1.00 94.00 284 LEU A C 1
ATOM 2217 O O . LEU A 1 284 ? 4.250 -4.422 43.235 1.00 94.00 284 LEU A O 1
ATOM 2221 N N . LEU A 1 285 ? 3.007 -3.055 41.954 1.00 95.06 285 LEU A N 1
ATOM 2222 C CA . LEU A 1 285 ? 3.963 -3.028 40.847 1.00 95.06 285 LEU A CA 1
ATOM 2223 C C . LEU A 1 285 ? 5.292 -2.407 41.286 1.00 95.06 285 LEU A C 1
ATOM 2225 O O . LEU A 1 285 ? 6.346 -2.981 41.019 1.00 95.06 285 LEU A O 1
ATOM 2229 N N . ALA A 1 286 ? 5.239 -1.276 41.996 1.00 94.06 286 ALA A N 1
ATOM 2230 C CA . ALA A 1 286 ? 6.436 -0.605 42.496 1.00 94.06 286 ALA A CA 1
ATOM 2231 C C . ALA A 1 286 ? 7.258 -1.521 43.418 1.00 94.06 286 ALA A C 1
ATOM 2233 O O . ALA A 1 286 ? 8.476 -1.622 43.265 1.00 94.06 286 ALA A O 1
ATOM 2234 N N . ARG A 1 287 ? 6.591 -2.248 44.325 1.00 94.19 287 ARG A N 1
ATOM 2235 C CA . ARG A 1 287 ? 7.243 -3.194 45.236 1.00 94.19 287 ARG A CA 1
ATOM 2236 C C . ARG A 1 287 ? 7.910 -4.337 44.477 1.00 94.19 287 ARG A C 1
ATOM 2238 O O . ARG A 1 287 ? 9.101 -4.575 44.673 1.00 94.19 287 ARG A O 1
ATOM 2245 N N . LEU A 1 288 ? 7.174 -4.985 43.572 1.00 94.81 288 LEU A N 1
ATOM 2246 C CA . LEU A 1 288 ? 7.682 -6.106 42.779 1.00 94.81 288 LEU A CA 1
ATOM 2247 C C . LEU A 1 288 ? 8.872 -5.713 41.892 1.00 94.81 288 LEU A C 1
ATOM 2249 O O . LEU A 1 288 ? 9.762 -6.530 41.694 1.00 94.81 288 LEU A O 1
ATOM 2253 N N . GLN A 1 289 ? 8.916 -4.475 41.392 1.00 94.44 289 GLN A N 1
ATOM 2254 C CA . GLN A 1 289 ? 10.043 -3.959 40.605 1.00 94.44 289 GLN A CA 1
ATOM 2255 C C . GLN A 1 289 ? 11.278 -3.633 41.455 1.00 94.44 289 GLN A C 1
ATOM 2257 O O . GLN A 1 289 ? 12.400 -3.725 40.964 1.00 94.44 289 GLN A O 1
ATOM 2262 N N . SER A 1 290 ? 11.082 -3.231 42.714 1.00 93.00 290 SER A N 1
ATOM 2263 C CA . SER A 1 290 ? 12.176 -2.844 43.615 1.00 93.00 290 SER A CA 1
ATOM 2264 C C . SER A 1 290 ? 12.867 -4.019 44.314 1.00 93.00 290 SER A C 1
ATOM 2266 O O . SER A 1 290 ? 13.984 -3.870 44.805 1.00 93.00 290 SER A O 1
ATOM 2268 N N . GLU A 1 291 ? 12.223 -5.186 44.371 1.00 92.19 291 GLU A N 1
ATOM 2269 C CA . GLU A 1 291 ? 12.683 -6.334 45.155 1.00 92.19 291 GLU A CA 1
ATOM 2270 C C . GLU A 1 291 ? 12.875 -7.581 44.296 1.00 92.19 291 GLU A C 1
ATOM 2272 O O . GLU A 1 291 ? 12.125 -7.826 43.356 1.00 92.19 291 GLU A O 1
ATOM 2277 N N . ARG A 1 292 ? 13.832 -8.435 44.673 1.00 87.44 292 ARG A N 1
ATOM 2278 C CA . ARG A 1 292 ? 14.059 -9.727 44.001 1.00 87.44 292 ARG A CA 1
ATOM 2279 C C . ARG A 1 292 ? 12.969 -10.762 44.309 1.00 87.44 292 ARG A C 1
ATOM 2281 O O . ARG A 1 292 ? 12.625 -11.576 43.455 1.00 87.44 292 ARG A O 1
ATOM 2288 N N . ALA A 1 293 ? 12.445 -10.739 45.531 1.00 91.19 293 ALA A N 1
ATOM 2289 C CA . ALA A 1 293 ? 11.376 -11.612 45.995 1.00 91.19 293 ALA A CA 1
ATOM 2290 C C . ALA A 1 293 ? 10.586 -10.912 47.106 1.00 91.19 293 ALA A C 1
ATOM 2292 O O . ALA A 1 293 ? 11.179 -10.383 48.044 1.00 91.19 293 ALA A O 1
ATOM 2293 N N . THR A 1 294 ? 9.259 -10.955 47.025 1.00 93.56 294 THR A N 1
ATOM 2294 C CA . THR A 1 294 ? 8.361 -10.389 48.039 1.00 93.56 294 THR A CA 1
ATOM 2295 C C . THR A 1 294 ? 7.594 -11.524 48.735 1.00 93.56 294 THR A C 1
ATOM 2297 O O . THR A 1 294 ? 6.983 -12.345 48.049 1.00 93.56 294 THR A O 1
ATOM 2300 N N . PRO A 1 295 ? 7.624 -11.642 50.076 1.00 92.88 295 PRO A N 1
ATOM 2301 C CA . PRO A 1 295 ? 6.997 -12.757 50.788 1.00 92.88 295 PRO A CA 1
ATOM 2302 C C . PRO A 1 295 ? 5.460 -12.656 50.788 1.00 92.88 295 PRO A C 1
ATOM 2304 O O . PRO A 1 295 ? 4.896 -11.562 50.738 1.00 92.88 295 PRO A O 1
ATOM 2307 N N . LEU A 1 296 ? 4.767 -13.798 50.893 1.00 91.81 296 LEU A N 1
ATOM 2308 C CA . LEU A 1 296 ? 3.299 -13.875 50.807 1.00 91.81 296 LEU A CA 1
ATOM 2309 C C . LEU A 1 296 ? 2.550 -12.930 51.778 1.00 91.81 296 LEU A C 1
ATOM 2311 O O . LEU A 1 296 ? 1.587 -12.305 51.334 1.00 91.81 296 LEU A O 1
ATOM 2315 N N . PRO A 1 297 ? 2.963 -12.743 53.052 1.00 92.62 297 PRO A N 1
ATOM 2316 C CA . PRO A 1 297 ? 2.313 -11.778 53.942 1.00 92.62 297 PRO A CA 1
ATOM 2317 C C . PRO A 1 297 ? 2.374 -10.332 53.432 1.00 92.62 297 PRO A C 1
ATOM 2319 O O . PRO A 1 297 ? 1.393 -9.605 53.557 1.00 92.62 297 PRO A O 1
ATOM 2322 N N . ALA A 1 298 ? 3.485 -9.928 52.805 1.00 92.56 298 ALA A N 1
ATOM 2323 C CA . ALA A 1 298 ? 3.620 -8.593 52.223 1.00 92.56 298 ALA A CA 1
ATOM 2324 C C . ALA A 1 298 ? 2.716 -8.426 50.991 1.00 92.56 298 ALA A C 1
ATOM 2326 O O . ALA A 1 298 ? 2.084 -7.386 50.828 1.00 92.56 298 ALA A O 1
ATOM 2327 N N . LEU A 1 299 ? 2.570 -9.472 50.168 1.00 92.81 299 LEU A N 1
ATOM 2328 C CA . LEU A 1 299 ? 1.601 -9.462 49.067 1.00 92.81 299 LEU A CA 1
ATOM 2329 C C . LEU A 1 299 ? 0.156 -9.389 49.578 1.00 92.81 299 LEU A C 1
ATOM 2331 O O . LEU A 1 299 ? -0.629 -8.616 49.043 1.00 92.81 299 LEU A O 1
ATOM 2335 N N . ARG A 1 300 ? -0.199 -10.133 50.636 1.00 92.50 300 ARG A N 1
ATOM 2336 C CA . ARG A 1 300 ? -1.537 -10.078 51.261 1.00 92.50 300 ARG A CA 1
ATOM 2337 C C . ARG A 1 300 ? -1.843 -8.726 51.914 1.00 92.50 300 ARG A C 1
ATOM 2339 O O . ARG A 1 300 ? -3.008 -8.367 52.016 1.00 92.50 300 ARG A O 1
ATOM 2346 N N . ALA A 1 301 ? -0.824 -7.976 52.333 1.00 92.38 301 ALA A N 1
ATOM 2347 C CA . ALA A 1 301 ? -0.999 -6.609 52.821 1.00 92.38 301 ALA A CA 1
ATOM 2348 C C . ALA A 1 301 ? -1.305 -5.611 51.686 1.00 92.38 301 ALA A C 1
ATOM 2350 O O . ALA A 1 301 ? -2.014 -4.634 51.910 1.00 92.38 301 ALA A O 1
ATOM 2351 N N . LEU A 1 302 ? -0.796 -5.865 50.474 1.00 92.19 302 LEU A N 1
ATOM 2352 C CA . LEU A 1 302 ? -0.976 -5.000 49.299 1.00 92.19 302 LEU A CA 1
ATOM 2353 C C . LEU A 1 302 ? -2.188 -5.382 48.433 1.00 92.19 302 LEU A C 1
ATOM 2355 O O . LEU A 1 302 ? -2.719 -4.537 47.714 1.00 92.19 302 LEU A O 1
ATOM 2359 N N . ILE A 1 303 ? -2.615 -6.646 48.477 1.00 92.62 303 ILE A N 1
ATOM 2360 C CA . ILE A 1 303 ? -3.726 -7.185 47.686 1.00 92.62 303 ILE A CA 1
ATOM 2361 C C . ILE A 1 303 ? -4.911 -7.436 48.610 1.00 92.62 303 ILE A C 1
ATOM 2363 O O . ILE A 1 303 ? -4.914 -8.391 49.390 1.00 92.62 303 ILE A O 1
ATOM 2367 N N . ARG A 1 304 ? -5.945 -6.601 48.499 1.00 84.75 304 ARG A N 1
ATOM 2368 C CA . ARG A 1 304 ? -7.145 -6.757 49.321 1.00 84.75 304 ARG A CA 1
ATOM 2369 C C . ARG A 1 304 ? -8.035 -7.895 48.792 1.00 84.75 304 ARG A C 1
ATOM 2371 O O . ARG A 1 304 ? -8.107 -8.090 47.575 1.00 84.75 304 ARG A O 1
ATOM 2378 N N . PRO A 1 305 ? -8.748 -8.643 49.657 1.00 79.00 305 PRO A N 1
ATOM 2379 C CA . PRO A 1 305 ? -9.602 -9.752 49.220 1.00 79.00 305 PRO A CA 1
ATOM 2380 C C . PRO A 1 305 ? -10.664 -9.367 48.172 1.00 79.00 305 PRO A C 1
ATOM 2382 O O . PRO A 1 305 ? -10.866 -10.109 47.209 1.00 79.00 305 PRO A O 1
ATOM 2385 N N . ASP A 1 306 ? -11.277 -8.189 48.312 1.00 82.12 306 ASP A N 1
ATOM 2386 C CA . ASP A 1 306 ? -12.260 -7.586 47.394 1.00 82.12 306 ASP A CA 1
ATOM 2387 C C . ASP A 1 306 ? -11.688 -7.250 46.008 1.00 82.12 306 ASP A C 1
ATOM 2389 O O . ASP A 1 306 ? -12.439 -7.081 45.057 1.00 82.12 306 ASP A O 1
ATOM 2393 N N . GLN A 1 307 ? -10.362 -7.199 45.852 1.00 87.19 307 GLN A N 1
ATOM 2394 C CA . GLN A 1 307 ? -9.717 -6.940 44.559 1.00 87.19 307 GLN A CA 1
ATOM 2395 C C . GLN A 1 307 ? -9.505 -8.209 43.730 1.00 87.19 307 GLN A C 1
ATOM 2397 O O . GLN A 1 307 ? -9.100 -8.125 42.573 1.00 87.19 307 GLN A O 1
ATOM 2402 N N . THR A 1 308 ? -9.728 -9.386 44.318 1.00 91.50 308 THR A N 1
ATOM 2403 C CA . THR A 1 308 ? -9.514 -10.688 43.660 1.00 91.50 308 THR A CA 1
ATOM 2404 C C . THR A 1 308 ? -10.814 -11.390 43.281 1.00 91.50 308 THR A C 1
ATOM 2406 O O . THR A 1 308 ? -10.791 -12.388 42.555 1.00 91.50 308 THR A O 1
ATOM 2409 N N . ARG A 1 309 ? -11.946 -10.896 43.794 1.00 92.75 309 ARG A N 1
ATOM 2410 C CA . ARG A 1 309 ? -13.274 -11.489 43.643 1.00 92.75 309 ARG A CA 1
ATOM 2411 C C . ARG A 1 309 ? -14.322 -10.396 43.492 1.00 92.75 309 ARG A C 1
ATOM 2413 O O . ARG A 1 309 ? -14.189 -9.329 44.073 1.00 92.75 309 ARG A O 1
ATOM 2420 N N . PHE A 1 310 ? -15.388 -10.707 42.772 1.00 92.94 310 PHE A N 1
ATOM 2421 C CA . PHE A 1 310 ? -16.532 -9.828 42.569 1.00 92.94 310 PHE A CA 1
ATOM 2422 C C . PHE A 1 310 ? -17.663 -10.248 43.502 1.00 92.94 310 PHE A C 1
ATOM 2424 O O . PHE A 1 310 ? -18.043 -11.419 43.522 1.00 92.94 310 PHE A O 1
ATOM 2431 N N . VAL A 1 311 ? -18.177 -9.303 44.290 1.00 91.25 311 VAL A N 1
ATOM 2432 C CA . VAL A 1 311 ? -19.246 -9.540 45.266 1.00 91.25 311 VAL A CA 1
ATOM 2433 C C . VAL A 1 311 ? -20.536 -8.915 44.749 1.00 91.25 311 VAL A C 1
ATOM 2435 O O . VAL A 1 311 ? -20.610 -7.704 44.572 1.00 91.25 311 VAL A O 1
ATOM 2438 N N . ILE A 1 312 ? -21.547 -9.749 44.519 1.00 91.88 312 ILE A N 1
ATOM 2439 C CA . ILE A 1 312 ? -22.857 -9.359 43.997 1.00 91.88 312 ILE A CA 1
ATOM 2440 C C . ILE A 1 312 ? -23.876 -9.480 45.140 1.00 91.88 312 ILE A C 1
ATOM 2442 O O . ILE A 1 312 ? -24.190 -10.605 45.538 1.00 91.88 312 ILE A O 1
ATOM 2446 N N . PRO A 1 313 ? -24.381 -8.369 45.705 1.00 89.50 313 PRO A N 1
ATOM 2447 C CA . PRO A 1 313 ? -25.470 -8.403 46.674 1.00 89.50 313 PRO A CA 1
ATOM 2448 C C . PRO A 1 313 ? -26.783 -8.832 46.007 1.00 89.50 313 PRO A C 1
ATOM 2450 O O . PRO A 1 313 ? -27.153 -8.337 44.941 1.00 89.50 313 PRO A O 1
ATOM 2453 N N . GLU A 1 314 ? -27.505 -9.736 46.656 1.00 90.69 314 GLU A N 1
ATOM 2454 C CA . GLU A 1 314 ? -28.735 -10.344 46.149 1.00 90.69 314 GLU A CA 1
ATOM 2455 C C . GLU A 1 314 ? -29.979 -9.707 46.780 1.00 90.69 314 GLU A C 1
ATOM 2457 O O . GLU A 1 314 ? -29.903 -8.976 47.771 1.00 90.69 314 GLU A O 1
ATOM 2462 N N . ALA A 1 315 ? -31.153 -9.965 46.195 1.00 84.62 315 ALA A N 1
ATOM 2463 C CA . ALA A 1 315 ? -32.413 -9.384 46.671 1.00 84.62 315 ALA A CA 1
ATOM 2464 C C . ALA A 1 315 ? -32.780 -9.816 48.102 1.00 84.62 315 ALA A C 1
ATOM 2466 O O . ALA A 1 315 ? -33.396 -9.049 48.835 1.00 84.62 315 ALA A O 1
ATOM 2467 N N . ASP A 1 316 ? -32.387 -11.028 48.492 1.00 85.81 316 ASP A N 1
ATOM 2468 C CA . ASP A 1 316 ? -32.645 -11.627 49.806 1.00 85.81 316 ASP A CA 1
ATOM 2469 C C . ASP A 1 316 ? -31.622 -11.212 50.884 1.00 85.81 316 ASP A C 1
ATOM 2471 O O . ASP A 1 316 ? -31.674 -11.705 52.009 1.00 85.81 316 ASP A O 1
ATOM 2475 N N . GLY A 1 317 ? -30.680 -10.319 50.552 1.00 83.19 317 GLY A N 1
ATOM 2476 C CA . GLY A 1 317 ? -29.600 -9.887 51.443 1.00 83.19 317 GLY A CA 1
ATOM 2477 C C . GLY A 1 317 ? -28.392 -10.832 51.485 1.00 83.19 317 GLY A C 1
ATOM 2478 O O . GLY A 1 317 ? -27.402 -10.524 52.153 1.00 83.19 317 GLY A O 1
ATOM 2479 N N . SER A 1 318 ? -28.431 -11.961 50.769 1.00 91.00 318 SER A N 1
ATOM 2480 C CA . SER A 1 318 ? -27.257 -12.813 50.566 1.00 91.00 318 SER A CA 1
ATOM 2481 C C . SER A 1 318 ? -26.285 -12.203 49.545 1.00 91.00 318 SER A C 1
ATOM 2483 O O . SER A 1 318 ? -26.572 -11.189 48.909 1.00 91.00 318 SER A O 1
ATOM 2485 N N . HIS A 1 319 ? -25.102 -12.804 49.399 1.00 91.81 319 HIS A N 1
ATOM 2486 C CA . HIS A 1 319 ? -24.080 -12.346 48.458 1.00 91.81 319 HIS A CA 1
ATOM 2487 C C . HIS A 1 319 ? -23.603 -13.511 47.591 1.00 91.81 319 HIS A C 1
ATOM 2489 O O . HIS A 1 319 ? -23.302 -14.589 48.106 1.00 91.81 319 HIS A O 1
ATOM 2495 N N . THR A 1 320 ? -23.484 -13.281 46.287 1.00 92.75 320 THR A N 1
ATOM 2496 C CA . THR A 1 320 ? -22.785 -14.175 45.359 1.00 92.75 320 THR A CA 1
ATOM 2497 C C . THR A 1 320 ? -21.356 -13.672 45.185 1.00 92.75 320 THR A C 1
ATOM 2499 O O . THR A 1 320 ? -21.144 -12.504 44.867 1.00 92.75 320 THR A O 1
ATOM 2502 N N . VAL A 1 321 ? -20.361 -14.535 45.403 1.00 93.69 321 VAL A N 1
ATOM 2503 C CA . VAL A 1 321 ? -18.940 -14.179 45.276 1.00 93.69 321 VAL A CA 1
ATOM 2504 C C . VAL A 1 321 ? -18.327 -14.968 44.126 1.00 93.69 321 VAL A C 1
ATOM 2506 O O . VAL A 1 321 ? -18.292 -16.195 44.179 1.00 93.69 321 VAL A O 1
ATOM 2509 N N . LEU A 1 322 ? -17.821 -14.270 43.111 1.00 94.25 322 LEU A N 1
ATOM 2510 C CA . LEU A 1 322 ? -17.263 -14.870 41.899 1.00 94.25 322 LEU A CA 1
ATOM 2511 C C . LEU A 1 322 ? -15.779 -14.535 41.750 1.00 94.25 322 LEU A C 1
ATOM 2513 O O . LEU A 1 322 ? -15.354 -13.407 42.000 1.00 94.25 322 LEU A O 1
ATOM 2517 N N . SER A 1 323 ? -14.975 -15.500 41.308 1.00 93.81 323 SER A N 1
ATOM 2518 C CA . SER A 1 323 ? -13.650 -15.210 40.753 1.00 93.81 323 SER A CA 1
ATOM 2519 C C . SER A 1 323 ? -13.774 -14.507 39.393 1.00 93.81 323 SER A C 1
ATOM 2521 O O . SER A 1 323 ? -14.845 -14.480 38.790 1.00 93.81 323 SER A O 1
ATOM 2523 N N . ALA A 1 324 ? -12.671 -13.962 38.874 1.00 93.56 324 ALA A N 1
ATOM 2524 C CA . ALA A 1 324 ? -12.647 -13.386 37.528 1.00 93.56 324 ALA A CA 1
ATOM 2525 C C . ALA A 1 324 ? -13.039 -14.393 36.431 1.00 93.56 324 ALA A C 1
ATOM 2527 O O . ALA A 1 324 ? -13.709 -14.021 35.473 1.00 93.56 324 ALA A O 1
ATOM 2528 N N . ASP A 1 325 ? -12.653 -15.660 36.582 1.00 92.81 325 ASP A N 1
ATOM 2529 C CA . ASP A 1 325 ? -12.954 -16.710 35.603 1.00 92.81 325 ASP A CA 1
ATOM 2530 C C . ASP A 1 325 ? -14.414 -17.163 35.709 1.00 92.81 325 ASP A C 1
ATOM 2532 O O . ASP A 1 325 ? -15.101 -17.255 34.699 1.00 92.81 325 ASP A O 1
ATOM 2536 N N . GLN A 1 326 ? -14.936 -17.303 36.932 1.00 94.88 326 GLN A N 1
ATOM 2537 C CA . GLN A 1 326 ? -16.359 -17.581 37.149 1.00 94.88 326 GLN A CA 1
ATOM 2538 C C . GLN A 1 326 ? -17.244 -16.438 36.641 1.00 94.88 326 GLN A C 1
ATOM 2540 O O . GLN A 1 326 ? -18.293 -16.690 36.060 1.00 94.88 326 GLN A O 1
ATOM 2545 N N . LEU A 1 327 ? -16.828 -15.178 36.831 1.00 94.12 327 LEU A N 1
ATOM 2546 C CA . LEU A 1 327 ? -17.543 -14.023 36.289 1.00 94.12 327 LEU A CA 1
ATOM 2547 C C . LEU A 1 327 ? -17.597 -14.076 34.756 1.00 94.12 327 LEU A C 1
ATOM 2549 O O . LEU A 1 327 ? -18.647 -13.821 34.172 1.00 94.12 327 LEU A O 1
ATOM 2553 N N . GLU A 1 328 ? -16.490 -14.419 34.097 1.00 91.94 328 GLU A N 1
ATOM 2554 C CA . GLU A 1 328 ? -16.479 -14.610 32.644 1.00 91.94 328 GLU A CA 1
ATOM 2555 C C . GLU A 1 328 ? -17.421 -15.732 32.209 1.00 91.94 328 GLU A C 1
ATOM 2557 O O . GLU A 1 328 ? -18.155 -15.560 31.244 1.00 91.94 328 GLU A O 1
ATOM 2562 N N . GLU A 1 329 ? -17.453 -16.857 32.916 1.00 92.00 329 GLU A N 1
ATOM 2563 C CA . GLU A 1 329 ? -18.323 -17.985 32.566 1.00 92.00 329 GLU A CA 1
ATOM 2564 C C . GLU A 1 329 ? -19.815 -17.643 32.679 1.00 92.00 329 GLU A C 1
ATOM 2566 O O . GLU A 1 329 ? -20.599 -18.015 31.808 1.00 92.00 329 GLU A O 1
ATOM 2571 N N . VAL A 1 330 ? -20.221 -16.909 33.721 1.00 91.81 330 VAL A N 1
ATOM 2572 C CA . VAL A 1 330 ? -21.644 -16.595 33.956 1.00 91.81 330 VAL A CA 1
ATOM 2573 C C . VAL A 1 330 ? -22.148 -15.378 33.174 1.00 91.81 330 VAL A C 1
ATOM 2575 O O . VAL A 1 330 ? -23.357 -15.164 33.090 1.00 91.81 330 VAL A O 1
ATOM 2578 N N . THR A 1 331 ? -21.254 -14.562 32.607 1.00 92.81 331 THR A N 1
ATOM 2579 C CA . THR A 1 331 ? -21.630 -13.364 31.840 1.00 92.81 331 THR A CA 1
ATOM 2580 C C . THR A 1 331 ? -21.631 -13.642 30.336 1.00 92.81 331 THR A C 1
ATOM 2582 O O . THR A 1 331 ? -20.596 -13.913 29.726 1.00 92.81 331 THR A O 1
ATOM 2585 N N . SER A 1 332 ? -22.808 -13.526 29.715 1.00 91.06 332 SER A N 1
ATOM 2586 C CA . SER A 1 332 ? -23.012 -13.724 28.268 1.00 91.06 332 SER A CA 1
ATOM 2587 C C . SER A 1 332 ? -23.204 -12.425 27.481 1.00 91.06 332 SER A C 1
ATOM 2589 O O . SER A 1 332 ? -23.198 -12.438 26.251 1.00 91.06 332 SER A O 1
ATOM 2591 N N . LYS A 1 333 ? -23.370 -11.292 28.174 1.00 94.06 333 LYS A N 1
ATOM 2592 C CA . LYS A 1 333 ? -23.675 -9.993 27.563 1.00 94.06 333 LYS A CA 1
ATOM 2593 C C . LYS A 1 333 ? -22.670 -8.922 27.965 1.00 94.06 333 LYS A C 1
ATOM 2595 O O . LYS A 1 333 ? -22.126 -8.939 29.070 1.00 94.06 333 LYS A O 1
ATOM 2600 N N . VAL A 1 334 ? -22.483 -7.956 27.077 1.00 94.56 334 VAL A N 1
ATOM 2601 C CA . VAL A 1 334 ? -21.632 -6.781 27.267 1.00 94.56 334 VAL A CA 1
ATOM 2602 C C . VAL A 1 334 ? -22.417 -5.489 27.095 1.00 94.56 334 VAL A C 1
ATOM 2604 O O . VAL A 1 334 ? -23.454 -5.446 26.431 1.00 94.56 334 VAL A O 1
ATOM 2607 N N . ASN A 1 335 ? -21.911 -4.432 27.718 1.00 94.00 335 ASN A N 1
ATOM 2608 C CA . ASN A 1 335 ? -22.439 -3.082 27.624 1.00 94.00 335 ASN A CA 1
ATOM 2609 C C . ASN A 1 335 ? -21.912 -2.390 26.357 1.00 94.00 335 ASN A C 1
ATOM 2611 O O . ASN A 1 335 ? -20.700 -2.282 26.177 1.00 94.00 335 ASN A O 1
ATOM 2615 N N . VAL A 1 336 ? -22.805 -1.872 25.507 1.00 92.31 336 VAL A N 1
ATOM 2616 C CA . VAL A 1 336 ? -22.423 -1.170 24.260 1.00 92.31 336 VAL A CA 1
ATOM 2617 C C . VAL A 1 336 ? -22.451 0.362 24.372 1.00 92.31 336 VAL A C 1
ATOM 2619 O O . VAL A 1 336 ? -22.309 1.072 23.379 1.00 92.31 336 VAL A O 1
ATOM 2622 N N . SER A 1 337 ? -22.562 0.891 25.595 1.00 93.12 337 SER A N 1
ATOM 2623 C CA . SER A 1 337 ? -22.488 2.320 25.936 1.00 93.12 337 SER A CA 1
ATOM 2624 C C . SER A 1 337 ? -23.594 3.201 25.337 1.00 93.12 337 SER A C 1
ATOM 2626 O O . SER A 1 337 ? -23.340 4.341 24.941 1.00 93.12 337 SER A O 1
ATOM 2628 N N . VAL A 1 338 ? -24.824 2.679 25.296 1.00 96.44 338 VAL A N 1
ATOM 2629 C CA . VAL A 1 338 ? -26.034 3.410 24.882 1.00 96.44 338 VAL A CA 1
ATOM 2630 C C . VAL A 1 338 ? -27.097 3.252 25.972 1.00 96.44 338 VAL A C 1
ATOM 2632 O O . VAL A 1 338 ? -27.560 2.136 26.235 1.00 96.44 338 VAL A O 1
ATOM 2635 N N . TYR A 1 339 ? -27.476 4.359 26.610 1.00 98.00 339 TYR A N 1
ATOM 2636 C CA . TYR A 1 339 ? -28.307 4.362 27.816 1.00 98.00 339 TYR A CA 1
ATOM 2637 C C . TYR A 1 339 ? -29.485 5.317 27.689 1.00 98.00 339 TYR A C 1
ATOM 2639 O O . TYR A 1 339 ? -29.313 6.430 27.209 1.00 98.00 339 TYR A O 1
ATOM 2647 N N . MET A 1 340 ? -30.651 4.940 28.205 1.00 98.12 340 MET A N 1
ATOM 2648 C CA . MET A 1 340 ? -31.774 5.860 28.392 1.00 98.12 340 MET A CA 1
ATOM 2649 C C . MET A 1 340 ? -32.079 5.989 29.882 1.00 98.12 340 MET A C 1
ATOM 2651 O O . MET A 1 340 ? -32.365 4.989 30.534 1.00 98.12 340 MET A O 1
ATOM 2655 N N . PHE A 1 341 ? -32.029 7.205 30.414 1.00 98.44 341 PHE A N 1
ATOM 2656 C CA . PHE A 1 341 ? -32.288 7.513 31.818 1.00 98.44 341 PHE A CA 1
ATOM 2657 C C . PHE A 1 341 ? -33.543 8.367 31.982 1.00 98.44 341 PHE A C 1
ATOM 2659 O O . PHE A 1 341 ? -33.846 9.218 31.148 1.00 98.44 341 PHE A O 1
ATOM 2666 N N . LYS A 1 342 ? -34.209 8.252 33.132 1.00 97.56 342 LYS A N 1
ATOM 2667 C CA . LYS A 1 342 ? -34.946 9.390 33.694 1.00 97.56 342 LYS A CA 1
ATOM 2668 C C . LYS A 1 342 ? -33.939 10.377 34.274 1.00 97.56 342 LYS A C 1
ATOM 2670 O O . LYS A 1 342 ? -33.052 9.961 35.020 1.00 97.56 342 LYS A O 1
ATOM 2675 N N . ALA A 1 343 ? -34.110 11.671 34.004 1.00 95.94 343 ALA A N 1
ATOM 2676 C CA . ALA A 1 343 ? -33.217 12.729 34.485 1.00 95.94 343 ALA A CA 1
ATOM 2677 C C . ALA A 1 343 ? -32.878 12.599 35.985 1.00 95.94 343 ALA A C 1
ATOM 2679 O O . ALA A 1 343 ? -31.710 12.552 36.357 1.00 95.94 343 ALA A O 1
ATOM 2680 N N . ARG A 1 344 ? -33.890 12.392 36.843 1.00 94.88 344 ARG A N 1
ATOM 2681 C CA . ARG A 1 344 ? -33.705 12.179 38.293 1.00 94.88 344 ARG A CA 1
ATOM 2682 C C . ARG A 1 344 ? -32.748 11.029 38.647 1.00 94.88 344 ARG A C 1
ATOM 2684 O O . ARG A 1 344 ? -31.974 11.152 39.590 1.00 94.88 344 ARG A O 1
ATOM 2691 N N . ALA A 1 345 ? -32.814 9.919 37.908 1.00 96.56 345 ALA A N 1
ATOM 2692 C CA . ALA A 1 345 ? -31.992 8.739 38.152 1.00 96.56 345 ALA A CA 1
ATOM 2693 C C . ALA A 1 345 ? -30.558 8.983 37.675 1.00 96.56 345 ALA A C 1
ATOM 2695 O O . ALA A 1 345 ? -29.613 8.621 38.369 1.00 96.56 345 ALA A O 1
ATOM 2696 N N . LEU A 1 346 ? -30.393 9.671 36.538 1.00 97.31 346 LEU A N 1
ATOM 2697 C CA . LEU A 1 346 ? -29.084 10.105 36.055 1.00 97.31 346 LEU A CA 1
ATOM 2698 C C . LEU A 1 346 ? -28.383 11.001 37.088 1.00 97.31 346 LEU A C 1
ATOM 2700 O O . LEU A 1 346 ? -27.245 10.727 37.457 1.00 97.31 346 LEU A O 1
ATOM 2704 N N . TYR A 1 347 ? -29.069 12.029 37.595 1.00 96.25 347 TYR A N 1
ATOM 2705 C CA . TYR A 1 347 ? -28.495 12.974 38.559 1.00 96.25 347 TYR A CA 1
ATOM 2706 C C . TYR A 1 347 ? -28.067 12.284 39.861 1.00 96.25 347 TYR A C 1
ATOM 2708 O O . TYR A 1 347 ? -26.956 12.496 40.346 1.00 96.25 347 TYR A O 1
ATOM 2716 N N . GLU A 1 348 ? -28.921 11.423 40.423 1.00 94.56 348 GLU A N 1
ATOM 2717 C CA . GLU A 1 348 ? -28.602 10.691 41.654 1.00 94.56 348 GLU A CA 1
ATOM 2718 C C . GLU A 1 348 ? -27.445 9.703 41.461 1.00 94.56 348 GLU A C 1
ATOM 2720 O O . GLU A 1 348 ? -26.572 9.612 42.328 1.00 94.56 348 GLU A O 1
ATOM 2725 N N . ALA A 1 349 ? -27.408 9.002 40.323 1.00 95.94 349 ALA A N 1
ATOM 2726 C CA . ALA A 1 349 ? -26.336 8.067 40.016 1.00 95.94 349 ALA A CA 1
ATOM 2727 C C . ALA A 1 349 ? -24.989 8.781 39.884 1.00 95.94 349 ALA A C 1
ATOM 2729 O O . ALA A 1 349 ? -24.010 8.405 40.529 1.00 95.94 349 ALA A O 1
ATOM 2730 N N . LEU A 1 350 ? -24.948 9.854 39.090 1.00 95.00 350 LEU A N 1
ATOM 2731 C CA . LEU A 1 350 ? -23.722 10.597 38.821 1.00 95.00 350 LEU A CA 1
ATOM 2732 C C . LEU A 1 350 ? -23.138 11.250 40.079 1.00 95.00 350 LEU A C 1
ATOM 2734 O O . LEU A 1 350 ? -21.925 11.381 40.170 1.00 95.00 350 LEU A O 1
ATOM 2738 N N . ARG A 1 351 ? -23.934 11.616 41.089 1.00 93.31 351 ARG A N 1
ATOM 2739 C CA . ARG A 1 351 ? -23.385 12.144 42.356 1.00 93.31 351 ARG A CA 1
ATOM 2740 C C . ARG A 1 351 ? -22.644 11.096 43.195 1.00 93.31 351 ARG A C 1
ATOM 2742 O O . ARG A 1 351 ? -21.878 11.480 44.072 1.00 93.31 351 ARG A O 1
ATOM 2749 N N . GLN A 1 352 ? -22.870 9.807 42.943 1.00 93.19 352 GLN A N 1
ATOM 2750 C CA . GLN A 1 352 ? -22.330 8.704 43.745 1.00 93.19 352 GLN A CA 1
ATOM 2751 C C . GLN A 1 352 ? -21.216 7.913 43.049 1.00 93.19 352 GLN A C 1
ATOM 2753 O O . GLN A 1 352 ? -20.514 7.160 43.720 1.00 93.19 352 GLN A O 1
ATOM 2758 N N . ILE A 1 353 ? -21.029 8.061 41.731 1.00 91.88 353 ILE A N 1
ATOM 2759 C CA . ILE A 1 353 ? -19.915 7.399 41.035 1.00 91.88 353 ILE A CA 1
ATOM 2760 C C . ILE A 1 353 ? -18.564 7.937 41.523 1.00 91.88 353 ILE A C 1
ATOM 2762 O O . ILE A 1 353 ? -18.405 9.136 41.776 1.00 91.88 353 ILE A O 1
ATOM 2766 N N . THR A 1 354 ? -17.584 7.040 41.620 1.00 86.44 354 THR A N 1
ATOM 2767 C CA . THR A 1 354 ? -16.227 7.335 42.100 1.00 86.44 354 THR A CA 1
ATOM 2768 C C . THR A 1 354 ? -15.180 6.781 41.134 1.00 86.44 354 THR A C 1
ATOM 2770 O O . THR A 1 354 ? -15.509 6.061 40.197 1.00 86.44 354 THR A O 1
ATOM 2773 N N . ALA A 1 355 ? -13.907 7.100 41.370 1.00 86.75 355 ALA A N 1
ATOM 2774 C CA . ALA A 1 355 ? -12.774 6.607 40.586 1.00 86.75 355 ALA A CA 1
ATOM 2775 C C . ALA A 1 355 ? -12.086 5.372 41.216 1.00 86.75 355 ALA A C 1
ATOM 2777 O O . ALA A 1 355 ? -10.883 5.159 41.026 1.00 86.75 355 ALA A O 1
ATOM 2778 N N . ASP A 1 356 ? -12.793 4.565 42.018 1.00 83.12 356 ASP A N 1
ATOM 2779 C CA . ASP A 1 356 ? -12.214 3.372 42.660 1.00 83.12 356 ASP A CA 1
ATOM 2780 C C . ASP A 1 356 ? -12.283 2.115 41.772 1.00 83.12 356 ASP A C 1
ATOM 2782 O O . ASP A 1 356 ? -12.925 1.124 42.096 1.00 83.12 356 ASP A O 1
ATOM 2786 N N . ASN A 1 357 ? -11.589 2.154 40.633 1.00 83.62 357 ASN A N 1
ATOM 2787 C CA . ASN A 1 357 ? -11.437 1.026 39.701 1.00 83.62 357 ASN A CA 1
ATOM 2788 C C . ASN A 1 357 ? -9.994 0.911 39.176 1.00 83.62 357 ASN A C 1
ATOM 2790 O O . ASN A 1 357 ? -9.115 1.696 39.546 1.00 83.62 357 ASN A O 1
ATOM 2794 N N . ALA A 1 358 ? -9.721 -0.078 38.316 1.00 77.75 358 ALA A N 1
ATOM 2795 C CA . ALA A 1 358 ? -8.389 -0.337 37.760 1.00 77.75 358 ALA A CA 1
ATOM 2796 C C . ALA A 1 358 ? -7.767 0.838 36.986 1.00 77.75 358 ALA A C 1
ATOM 2798 O O . ALA A 1 358 ? -6.549 0.865 36.821 1.00 77.75 358 ALA A O 1
ATOM 2799 N N . GLN A 1 359 ? -8.552 1.797 36.486 1.00 82.25 359 GLN A N 1
ATOM 2800 C CA . GLN A 1 359 ? -8.011 2.925 35.715 1.00 82.25 359 GLN A CA 1
ATOM 2801 C C . GLN A 1 359 ? -7.985 4.247 36.478 1.00 82.25 359 GLN A C 1
ATOM 2803 O O . GLN A 1 359 ? -7.367 5.185 35.981 1.00 82.25 359 GLN A O 1
ATOM 2808 N N . ARG A 1 360 ? -8.593 4.318 37.669 1.00 85.62 360 ARG A N 1
ATOM 2809 C CA . ARG A 1 360 ? -8.799 5.576 38.406 1.00 85.62 360 ARG A CA 1
ATOM 2810 C C . ARG A 1 360 ? -9.615 6.602 37.609 1.00 85.62 360 ARG A C 1
ATOM 2812 O O . ARG A 1 360 ? -9.334 7.796 37.661 1.00 85.62 360 ARG A O 1
ATOM 2819 N N . GLU A 1 361 ? -10.618 6.124 36.878 1.00 87.75 361 GLU A N 1
ATOM 2820 C CA . GLU A 1 361 ? -11.525 6.941 36.062 1.00 87.75 361 GLU A CA 1
ATOM 2821 C C . GLU A 1 361 ? -12.954 6.846 36.612 1.00 87.75 361 GLU A C 1
ATOM 2823 O O . GLU A 1 361 ? -13.323 5.831 37.181 1.00 87.75 361 GLU A O 1
ATOM 2828 N N . GLU A 1 362 ? -13.781 7.871 36.450 1.00 90.88 362 GLU A N 1
ATOM 2829 C CA . GLU A 1 362 ? -15.211 7.791 36.762 1.00 90.88 362 GLU A CA 1
ATOM 2830 C C . GLU A 1 362 ? -15.964 7.235 35.550 1.00 90.88 362 GLU A C 1
ATOM 2832 O O . GLU A 1 362 ? -16.080 7.920 34.525 1.00 90.88 362 GLU A O 1
ATOM 2837 N N . TYR A 1 363 ? -16.500 6.016 35.640 1.00 91.31 363 TYR A N 1
ATOM 2838 C CA . TYR A 1 363 ? -17.256 5.427 34.537 1.00 91.31 363 TYR A CA 1
ATOM 2839 C C . TYR A 1 363 ? -18.755 5.663 34.667 1.00 91.31 363 TYR A C 1
ATOM 2841 O O . TYR A 1 363 ? -19.353 5.524 35.729 1.00 91.31 363 TYR A O 1
ATOM 2849 N N . LEU A 1 364 ? -19.399 5.958 33.536 1.00 94.00 364 LEU A N 1
ATOM 2850 C CA . LEU A 1 364 ? -20.860 5.998 33.467 1.00 94.00 364 LEU A CA 1
ATOM 2851 C C . LEU A 1 364 ? -21.478 4.612 33.727 1.00 94.00 364 LEU A C 1
ATOM 2853 O O . LEU A 1 364 ? -22.606 4.525 34.201 1.00 94.00 364 LEU A O 1
ATOM 2857 N N . THR A 1 365 ? -20.748 3.532 33.442 1.00 93.25 365 THR A N 1
ATOM 2858 C CA . THR A 1 365 ? -21.188 2.147 33.664 1.00 93.25 365 THR A CA 1
ATOM 2859 C C . THR A 1 365 ? -21.470 1.852 35.143 1.00 93.25 365 THR A C 1
ATOM 2861 O O . THR A 1 365 ? -22.401 1.099 35.443 1.00 93.25 365 THR A O 1
ATOM 2864 N N . ASP A 1 366 ? -20.777 2.531 36.065 1.00 93.62 366 ASP A N 1
ATOM 2865 C CA . ASP A 1 366 ? -20.978 2.414 37.517 1.00 93.62 366 ASP A CA 1
ATOM 2866 C C . ASP A 1 366 ? -22.356 2.925 37.974 1.00 93.62 366 ASP A C 1
ATOM 2868 O O . ASP A 1 366 ? -22.869 2.498 39.012 1.00 93.62 366 ASP A O 1
ATOM 2872 N N . ALA A 1 367 ? -23.019 3.772 37.173 1.00 95.50 367 ALA A N 1
ATOM 2873 C CA . ALA A 1 367 ? -24.381 4.234 37.448 1.00 95.50 367 ALA A CA 1
ATOM 2874 C C . ALA A 1 367 ? -25.376 3.069 37.590 1.00 95.50 367 ALA A C 1
ATOM 2876 O O . ALA A 1 367 ? -26.340 3.168 38.348 1.00 95.50 367 ALA A O 1
ATOM 2877 N N . ILE A 1 368 ? -25.132 1.951 36.894 1.00 96.12 368 ILE A N 1
ATOM 2878 C CA . ILE A 1 368 ? -25.971 0.750 36.975 1.00 96.12 368 ILE A CA 1
ATOM 2879 C C . ILE A 1 368 ? -25.911 0.169 38.391 1.00 96.12 368 ILE A C 1
ATOM 2881 O O . ILE A 1 368 ? -26.958 -0.065 38.991 1.00 96.12 368 ILE A O 1
ATOM 2885 N N . ALA A 1 369 ? -24.703 0.002 38.940 1.00 94.06 369 ALA A N 1
ATOM 2886 C CA . ALA A 1 369 ? -24.498 -0.543 40.279 1.00 94.06 369 ALA A CA 1
ATOM 2887 C C . ALA A 1 369 ? -25.084 0.374 41.360 1.00 94.06 369 ALA A C 1
ATOM 2889 O O . ALA A 1 369 ? -25.780 -0.101 42.259 1.00 94.06 369 ALA A O 1
ATOM 2890 N N . VAL A 1 370 ? -24.877 1.691 41.230 1.00 94.69 370 VAL A N 1
ATOM 2891 C CA . VAL A 1 370 ? -25.438 2.695 42.148 1.00 94.69 370 VAL A CA 1
ATOM 2892 C C . VAL A 1 370 ? -26.964 2.602 42.196 1.00 94.69 370 VAL A C 1
ATOM 2894 O O . VAL A 1 370 ? -27.553 2.468 43.270 1.00 94.69 370 VAL A O 1
ATOM 2897 N N . LEU A 1 371 ? -27.622 2.632 41.035 1.00 95.50 371 LEU A N 1
ATOM 2898 C CA . LEU A 1 371 ? -29.081 2.603 40.972 1.00 95.50 371 LEU A CA 1
ATOM 2899 C C . LEU A 1 371 ? -29.643 1.233 41.385 1.00 95.50 371 LEU A C 1
ATOM 2901 O O . LEU A 1 371 ? -30.695 1.177 42.021 1.00 95.50 371 LEU A O 1
ATOM 2905 N N . ALA A 1 372 ? -28.944 0.133 41.081 1.00 93.31 372 ALA A N 1
ATOM 2906 C CA . ALA A 1 372 ? -29.360 -1.217 41.465 1.00 93.31 372 ALA A CA 1
ATOM 2907 C C . ALA A 1 372 ? -29.251 -1.445 42.982 1.00 93.31 372 ALA A C 1
ATOM 2909 O O . ALA A 1 372 ? -29.982 -2.264 43.550 1.00 93.31 372 ALA A O 1
ATOM 2910 N N . ALA A 1 373 ? -28.348 -0.729 43.655 1.00 90.94 373 ALA A N 1
ATOM 2911 C CA . ALA A 1 373 ? -28.178 -0.765 45.104 1.00 90.94 373 ALA A CA 1
ATOM 2912 C C . ALA A 1 373 ? -29.125 0.192 45.852 1.00 90.94 373 ALA A C 1
ATOM 2914 O O . ALA A 1 373 ? -29.375 -0.010 47.039 1.00 90.94 373 ALA A O 1
ATOM 2915 N N . ALA A 1 374 ? -29.705 1.190 45.182 1.00 92.75 374 ALA A N 1
ATOM 2916 C CA . ALA A 1 374 ? -30.566 2.176 45.827 1.00 92.75 374 ALA A CA 1
ATOM 2917 C C . ALA A 1 374 ? -31.848 1.543 46.401 1.00 92.75 374 ALA A C 1
ATOM 2919 O O . ALA A 1 374 ? -32.603 0.850 45.706 1.00 92.75 374 ALA A O 1
ATOM 2920 N N . ARG A 1 375 ? -32.108 1.798 47.688 1.00 90.62 375 ARG A N 1
ATOM 2921 C CA . ARG A 1 375 ? -33.298 1.328 48.409 1.00 90.62 375 ARG A CA 1
ATOM 2922 C C . ARG A 1 375 ? -34.145 2.493 48.918 1.00 90.62 375 ARG A C 1
ATOM 2924 O O . ARG A 1 375 ? -33.642 3.584 49.213 1.00 90.62 375 ARG A O 1
ATOM 2931 N N . ASN A 1 376 ? -35.443 2.253 49.018 1.00 89.69 376 ASN A N 1
ATOM 2932 C CA . ASN A 1 376 ? -36.364 3.069 49.798 1.00 89.69 376 ASN A CA 1
ATOM 2933 C C . ASN A 1 376 ? -36.251 2.708 51.293 1.00 89.69 376 ASN A C 1
ATOM 2935 O O . ASN A 1 376 ? -35.720 1.645 51.622 1.00 89.69 376 ASN A O 1
ATOM 2939 N N . PRO A 1 377 ? -36.753 3.555 52.212 1.00 88.88 377 PRO A N 1
ATOM 2940 C CA . PRO A 1 377 ? -36.747 3.255 53.648 1.00 88.88 377 PRO A CA 1
ATOM 2941 C C . PRO A 1 377 ? -37.450 1.942 54.029 1.00 88.88 377 PRO A C 1
ATOM 2943 O O . PRO A 1 377 ? -37.131 1.357 55.057 1.00 88.88 377 PRO A O 1
ATOM 2946 N N . ASP A 1 378 ? -38.382 1.469 53.197 1.00 87.88 378 ASP A N 1
ATOM 2947 C CA . ASP A 1 378 ? -39.102 0.200 53.363 1.00 87.88 378 ASP A CA 1
ATOM 2948 C C . ASP A 1 378 ? -38.339 -1.031 52.824 1.00 87.88 378 ASP A C 1
ATOM 2950 O O . ASP A 1 378 ? -38.854 -2.145 52.864 1.00 87.88 378 ASP A O 1
ATOM 2954 N N . GLY A 1 379 ? -37.117 -0.845 52.312 1.00 82.00 379 GLY A N 1
ATOM 2955 C CA . GLY A 1 379 ? -36.279 -1.909 51.756 1.00 82.00 379 GLY A CA 1
ATOM 2956 C C . GLY A 1 379 ? -36.566 -2.267 50.294 1.00 82.00 379 GLY A C 1
ATOM 2957 O O . GLY A 1 379 ? -35.834 -3.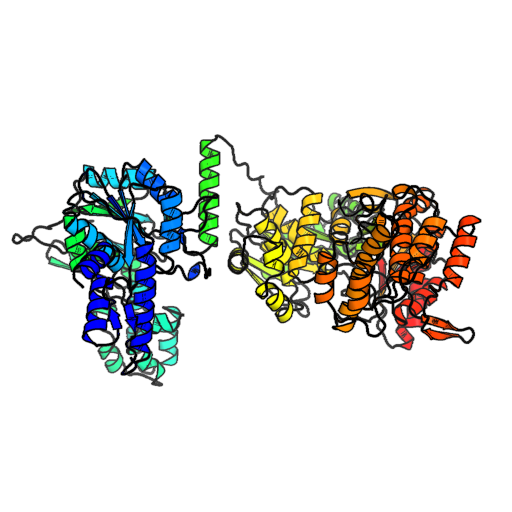078 49.724 1.00 82.00 379 GLY A O 1
ATOM 2958 N N . SER A 1 380 ? -37.567 -1.658 49.648 1.00 86.25 380 SER A N 1
ATOM 2959 C CA . SER A 1 380 ? -37.828 -1.851 48.214 1.00 86.25 380 SER A CA 1
ATOM 2960 C C . SER A 1 380 ? -36.768 -1.166 47.339 1.00 86.25 380 SER A C 1
ATOM 2962 O O . SER A 1 380 ? -36.132 -0.189 47.744 1.00 86.25 380 SER A O 1
ATOM 2964 N N . PHE A 1 381 ? -36.547 -1.674 46.123 1.00 89.50 381 PHE A N 1
ATOM 2965 C CA . PHE A 1 381 ? -35.654 -1.030 45.152 1.00 89.50 381 PHE A CA 1
ATOM 2966 C C . PHE A 1 381 ? -36.233 0.317 44.711 1.00 89.50 381 PHE A C 1
ATOM 2968 O O . PHE A 1 381 ? -37.388 0.389 44.293 1.00 89.50 381 PHE A O 1
ATOM 2975 N N . ARG A 1 382 ? -35.421 1.380 44.772 1.00 93.75 382 ARG A N 1
ATOM 2976 C CA . ARG A 1 382 ? -35.858 2.740 44.413 1.00 93.75 382 ARG A CA 1
ATOM 2977 C C . ARG A 1 382 ? -36.060 2.924 42.908 1.00 93.75 382 ARG A C 1
ATOM 2979 O O . ARG A 1 382 ? -36.931 3.689 42.506 1.00 93.75 382 ARG A O 1
ATOM 2986 N N . TYR A 1 383 ? -35.252 2.243 42.098 1.00 96.06 383 TYR A N 1
ATOM 2987 C CA . TYR A 1 383 ? -35.203 2.427 40.650 1.00 96.06 383 TYR A CA 1
ATOM 2988 C C . TYR A 1 383 ? -35.432 1.126 39.896 1.00 96.06 383 TYR A C 1
ATOM 2990 O O . TYR A 1 383 ? -34.936 0.066 40.286 1.00 96.06 383 TYR A O 1
ATOM 2998 N N . LYS A 1 384 ? -36.132 1.224 38.763 1.00 95.69 384 LYS A N 1
ATOM 2999 C CA . LYS A 1 384 ? -36.309 0.114 37.828 1.00 95.69 384 LYS A CA 1
ATOM 3000 C C . LYS A 1 384 ? -35.278 0.192 36.707 1.00 95.69 384 LYS A C 1
ATOM 3002 O O . LYS A 1 384 ? -35.332 1.088 35.867 1.00 95.69 384 LYS A O 1
ATOM 3007 N N . ILE A 1 385 ? -34.370 -0.778 36.665 1.00 97.19 385 ILE A N 1
ATOM 3008 C CA . ILE A 1 385 ? -33.305 -0.853 35.660 1.00 97.19 385 ILE A CA 1
ATOM 3009 C C . ILE A 1 385 ? -33.549 -2.054 34.756 1.00 97.19 385 ILE A C 1
ATOM 3011 O O . ILE A 1 385 ? -33.825 -3.150 35.246 1.00 97.19 385 ILE A O 1
ATOM 3015 N N . ILE A 1 386 ? -33.443 -1.859 33.443 1.00 97.44 386 ILE A N 1
ATOM 3016 C CA . ILE A 1 386 ? -33.672 -2.916 32.458 1.00 97.44 386 ILE A CA 1
ATOM 3017 C C . ILE A 1 386 ? -32.512 -3.029 31.458 1.00 97.44 386 ILE A C 1
ATOM 3019 O O . ILE A 1 386 ? -31.972 -2.010 31.025 1.00 97.44 386 ILE A O 1
ATOM 3023 N N . PRO A 1 387 ? -32.133 -4.249 31.044 1.00 97.00 387 PRO A N 1
ATOM 3024 C CA . PRO A 1 387 ? -31.352 -4.448 29.831 1.00 97.00 387 PRO A CA 1
ATOM 3025 C C . PRO A 1 387 ? -32.267 -4.392 28.594 1.00 97.00 387 PRO A C 1
ATOM 3027 O O . PRO A 1 387 ? -33.433 -4.798 28.656 1.00 97.00 387 PRO A O 1
ATOM 3030 N N . VAL A 1 388 ? -31.718 -3.941 27.468 1.00 97.31 388 VAL A N 1
ATOM 3031 C CA . VAL A 1 388 ? -32.344 -3.981 26.141 1.00 97.31 388 VAL A CA 1
ATOM 3032 C C . VAL A 1 388 ? -31.368 -4.628 25.166 1.00 97.31 388 VAL A C 1
ATOM 3034 O O . VAL A 1 388 ? -30.316 -4.066 24.870 1.00 97.31 388 VAL A O 1
ATOM 3037 N N . ASP A 1 389 ? -31.705 -5.821 24.685 1.00 94.56 389 ASP A N 1
ATOM 3038 C CA . ASP A 1 389 ? -30.877 -6.550 23.725 1.00 94.56 389 ASP A CA 1
ATOM 3039 C C . ASP A 1 389 ? -30.886 -5.883 22.347 1.00 94.56 389 ASP A C 1
ATOM 3041 O O . ASP A 1 389 ? -31.941 -5.490 21.839 1.00 94.56 389 ASP A O 1
ATOM 3045 N N . VAL A 1 390 ? -29.719 -5.798 21.715 1.00 89.75 390 VAL A N 1
ATOM 3046 C CA . VAL A 1 390 ? -29.614 -5.448 20.296 1.00 89.75 390 VAL A CA 1
ATOM 3047 C C . VAL A 1 390 ? -29.949 -6.679 19.450 1.00 89.75 390 VAL A C 1
ATOM 3049 O O . VAL A 1 390 ? -29.357 -7.736 19.652 1.00 89.75 390 VAL A O 1
ATOM 3052 N N . ASP A 1 391 ? -30.884 -6.548 18.503 1.00 86.56 391 ASP A N 1
ATOM 3053 C CA . ASP A 1 391 ? -31.307 -7.676 17.650 1.00 86.56 391 ASP A CA 1
ATOM 3054 C C . ASP A 1 391 ? -30.240 -8.066 16.614 1.00 86.56 391 ASP A C 1
ATOM 3056 O O . ASP A 1 391 ? -30.095 -9.239 16.281 1.00 86.56 391 ASP A O 1
ATOM 3060 N N . ASP A 1 392 ? -29.470 -7.088 16.130 1.00 84.50 392 ASP A N 1
ATOM 3061 C CA . ASP A 1 392 ? -28.320 -7.286 15.247 1.00 84.50 392 ASP A CA 1
ATOM 3062 C C . ASP A 1 392 ? -27.104 -6.544 15.825 1.00 84.50 392 ASP A C 1
ATOM 3064 O O . ASP A 1 392 ? -27.145 -5.317 15.946 1.00 84.50 392 ASP A O 1
ATOM 3068 N N . PRO A 1 393 ? -25.999 -7.239 16.149 1.00 79.94 393 PRO A N 1
ATOM 3069 C CA . PRO A 1 393 ? -24.776 -6.617 16.649 1.00 79.94 393 PRO A CA 1
ATOM 3070 C C . PRO A 1 393 ? -24.253 -5.437 15.808 1.00 79.94 393 PRO A C 1
ATOM 3072 O O . PRO A 1 393 ? -23.580 -4.561 16.344 1.00 79.94 393 PRO A O 1
ATOM 3075 N N . ASN A 1 394 ? -24.569 -5.378 14.511 1.00 84.56 394 ASN A N 1
ATOM 3076 C CA . ASN A 1 394 ? -24.162 -4.285 13.626 1.00 84.56 394 ASN A CA 1
ATOM 3077 C C . ASN A 1 394 ? -25.006 -3.009 13.776 1.00 84.56 394 ASN A C 1
ATOM 3079 O O . ASN A 1 394 ? -24.691 -1.994 13.160 1.00 84.56 394 ASN A O 1
ATOM 3083 N N . TRP A 1 395 ? -26.063 -3.018 14.594 1.00 89.56 395 TRP A N 1
ATOM 3084 C CA . TRP A 1 395 ? -26.831 -1.805 14.880 1.00 89.56 395 TRP A CA 1
ATOM 3085 C C . TRP A 1 395 ? -26.109 -0.835 15.812 1.00 89.56 395 TRP A C 1
ATOM 3087 O O . TRP A 1 395 ? -26.505 0.323 15.885 1.00 89.56 395 TRP A O 1
ATOM 3097 N N . VAL A 1 396 ? -25.081 -1.276 16.540 1.00 90.94 396 VAL A N 1
ATOM 3098 C CA . VAL A 1 396 ? -24.288 -0.411 17.422 1.00 90.94 396 VAL A CA 1
ATOM 3099 C C . VAL A 1 396 ? -22.811 -0.683 17.163 1.00 90.94 396 VAL A C 1
ATOM 3101 O O . VAL A 1 396 ? -22.206 -1.564 17.770 1.00 90.94 396 VAL A O 1
ATOM 3104 N N . LEU A 1 397 ? -22.224 0.080 16.244 1.00 89.31 397 LEU A N 1
ATOM 3105 C CA . LEU A 1 397 ? -20.811 -0.022 15.893 1.00 89.31 397 LEU A CA 1
ATOM 3106 C C . LEU A 1 397 ? -20.014 1.069 16.606 1.00 89.31 397 LEU A C 1
ATOM 3108 O O . LEU A 1 397 ? -20.503 2.181 16.799 1.00 89.31 397 LEU A O 1
ATOM 3112 N N . ALA A 1 398 ? -18.784 0.757 17.003 1.00 89.19 398 ALA A N 1
ATOM 3113 C CA . ALA A 1 398 ? -17.873 1.691 17.655 1.00 89.19 398 ALA A CA 1
ATOM 3114 C C . ALA A 1 398 ? -16.629 1.905 16.797 1.00 89.19 398 ALA A C 1
ATOM 3116 O O . ALA A 1 398 ? -16.217 0.977 16.107 1.00 89.19 398 ALA A O 1
ATOM 3117 N N . PHE A 1 399 ? -16.031 3.095 16.879 1.00 87.75 399 PHE A N 1
ATOM 3118 C CA . PHE A 1 399 ? -14.765 3.389 16.214 1.00 87.75 399 PHE A CA 1
ATOM 3119 C C . PHE A 1 399 ? -13.759 4.076 17.143 1.00 87.75 399 PHE A C 1
ATOM 3121 O O . PHE A 1 399 ? -14.006 5.107 17.761 1.00 87.75 399 PHE A O 1
ATOM 3128 N N . ASN A 1 400 ? -12.568 3.513 17.222 1.00 83.31 400 ASN A N 1
ATOM 3129 C CA . ASN A 1 400 ? -11.455 3.997 18.027 1.00 83.31 400 ASN A CA 1
ATOM 3130 C C . ASN A 1 400 ? -10.187 4.154 17.189 1.00 83.31 400 ASN A C 1
ATOM 3132 O O . ASN A 1 400 ? -9.234 4.788 17.640 1.00 83.31 400 ASN A O 1
ATOM 3136 N N . ASN A 1 401 ? -10.166 3.561 15.999 1.00 76.06 401 ASN A N 1
ATOM 3137 C CA . ASN A 1 401 ? -9.083 3.611 15.031 1.00 76.06 401 ASN A CA 1
ATOM 3138 C C . ASN A 1 401 ? -9.677 3.658 13.600 1.00 76.06 401 ASN A C 1
ATOM 3140 O O . ASN A 1 401 ? -10.869 3.397 13.423 1.00 76.06 401 ASN A O 1
ATOM 3144 N N . PRO A 1 402 ? -8.870 3.988 12.576 1.00 69.06 402 PRO A N 1
ATOM 3145 C CA . PRO A 1 402 ? -9.337 4.031 11.189 1.00 69.06 402 PRO A CA 1
ATOM 3146 C C . PRO A 1 402 ? -9.829 2.691 10.618 1.00 69.06 402 PRO A C 1
ATOM 3148 O O . PRO A 1 402 ? -10.668 2.691 9.726 1.00 69.06 402 PRO A O 1
ATOM 3151 N N . GLU A 1 403 ? -9.342 1.552 11.116 1.00 65.31 403 GLU A N 1
ATOM 3152 C CA . GLU A 1 403 ? -9.799 0.229 10.666 1.00 65.31 403 GLU A CA 1
ATOM 3153 C C . GLU A 1 403 ? -11.269 -0.008 11.033 1.00 65.31 403 GLU A C 1
ATOM 3155 O O . GLU A 1 403 ? -12.061 -0.418 10.189 1.00 65.31 403 GLU A O 1
ATOM 3160 N N . GLU A 1 404 ? -11.659 0.347 12.258 1.00 78.94 404 GLU A N 1
ATOM 3161 C CA . GLU A 1 404 ? -13.050 0.280 12.712 1.00 78.94 404 GLU A CA 1
ATOM 3162 C C . GLU A 1 404 ? -13.968 1.205 11.883 1.00 78.94 404 GLU A C 1
ATOM 3164 O O . GLU A 1 404 ? -15.130 0.872 11.654 1.00 78.94 404 GLU A O 1
ATOM 3169 N N . LEU A 1 405 ? -13.459 2.335 11.365 1.00 78.94 405 LEU A N 1
ATOM 3170 C CA . LEU A 1 405 ? -14.220 3.186 10.435 1.00 78.94 405 LEU A CA 1
ATOM 3171 C C . LEU A 1 405 ? -14.485 2.482 9.098 1.00 78.94 405 LEU A C 1
ATOM 3173 O O . LEU A 1 405 ? -15.595 2.582 8.580 1.00 78.94 405 LEU A O 1
ATOM 3177 N N . LEU A 1 406 ? -13.511 1.743 8.558 1.00 66.12 406 LEU A N 1
ATOM 3178 C CA . LEU A 1 406 ? -13.691 0.976 7.318 1.00 66.12 406 LEU A CA 1
ATOM 3179 C C . LEU A 1 406 ? -14.752 -0.118 7.479 1.00 66.12 406 LEU A C 1
ATOM 3181 O O . LEU A 1 406 ? -15.566 -0.321 6.577 1.00 66.12 406 LEU A O 1
ATOM 3185 N N . ASP A 1 407 ? -14.775 -0.794 8.630 1.00 71.06 407 ASP A N 1
ATOM 3186 C CA . ASP A 1 407 ? -15.790 -1.809 8.932 1.00 71.06 407 ASP A CA 1
ATOM 3187 C C . ASP A 1 407 ? -17.201 -1.185 8.983 1.00 71.06 407 ASP A C 1
ATOM 3189 O O . ASP A 1 407 ? -18.165 -1.760 8.466 1.00 71.06 407 ASP A O 1
ATOM 3193 N N . ILE A 1 408 ? -17.326 0.023 9.547 1.00 81.88 408 ILE A N 1
ATOM 3194 C CA . ILE A 1 408 ? -18.582 0.786 9.553 1.00 81.88 408 ILE A CA 1
ATOM 3195 C C . ILE A 1 408 ? -18.993 1.187 8.132 1.00 81.88 408 ILE A C 1
ATOM 3197 O O . ILE A 1 408 ? -20.162 1.044 7.769 1.00 81.88 408 ILE A O 1
ATOM 3201 N N . GLU A 1 409 ? -18.063 1.683 7.316 1.00 77.81 409 GLU A N 1
ATOM 3202 C CA . GLU A 1 409 ? -18.354 2.065 5.932 1.00 77.81 409 GLU A CA 1
ATOM 3203 C C . GLU A 1 409 ? -18.805 0.872 5.084 1.00 77.81 409 GLU A C 1
ATOM 3205 O O . GLU A 1 409 ? -19.763 0.994 4.317 1.00 77.81 409 GLU A O 1
ATOM 3210 N N . ASP A 1 410 ? -18.179 -0.296 5.253 1.00 68.69 410 ASP A N 1
ATOM 3211 C CA . ASP A 1 410 ? -18.589 -1.521 4.563 1.00 68.69 410 ASP A CA 1
ATOM 3212 C C . ASP A 1 410 ? -20.007 -1.950 4.975 1.00 68.69 410 ASP A C 1
ATOM 3214 O O . ASP A 1 410 ? -20.826 -2.278 4.111 1.00 68.69 410 ASP A O 1
ATOM 3218 N N . TYR A 1 411 ? -20.336 -1.882 6.273 1.00 79.00 411 TYR A N 1
ATOM 3219 C CA . TYR A 1 411 ? -21.696 -2.129 6.762 1.00 79.00 411 TYR A CA 1
ATOM 3220 C C . TYR A 1 411 ? -22.708 -1.164 6.133 1.00 79.00 411 TYR A C 1
ATOM 3222 O O . TYR A 1 411 ? -23.709 -1.606 5.563 1.00 79.00 411 TYR A O 1
ATOM 3230 N N . LEU A 1 412 ? -22.437 0.144 6.173 1.00 80.44 412 LEU A N 1
ATOM 3231 C CA . LEU A 1 412 ? -23.332 1.161 5.617 1.00 80.44 412 LEU A CA 1
ATOM 3232 C C . LEU A 1 412 ? -23.531 0.989 4.110 1.00 80.44 412 LEU A C 1
ATOM 3234 O O . LEU A 1 412 ? -24.662 1.071 3.634 1.00 80.44 412 LEU A O 1
ATOM 3238 N N . ARG A 1 413 ? -22.466 0.670 3.366 1.00 75.44 413 ARG A N 1
ATOM 3239 C CA . ARG A 1 413 ? -22.536 0.374 1.929 1.00 75.44 413 ARG A CA 1
ATOM 3240 C C . ARG A 1 413 ? -23.444 -0.820 1.646 1.00 75.44 413 ARG A C 1
ATOM 3242 O O . ARG A 1 413 ? -24.243 -0.778 0.713 1.00 75.44 413 ARG A O 1
ATOM 3249 N N . ARG A 1 414 ? -23.328 -1.895 2.436 1.00 70.62 414 ARG A N 1
ATOM 3250 C CA . ARG A 1 414 ? -24.196 -3.077 2.303 1.00 70.62 414 ARG A CA 1
ATOM 3251 C C . ARG A 1 414 ? -25.654 -2.724 2.572 1.00 70.62 414 ARG A C 1
ATOM 3253 O O . ARG A 1 414 ? -26.512 -3.128 1.793 1.00 70.62 414 ARG A O 1
ATOM 3260 N N . GLN A 1 415 ? -25.930 -1.942 3.616 1.00 74.19 415 GLN A N 1
ATOM 3261 C CA . GLN A 1 415 ? -27.290 -1.484 3.915 1.00 74.19 415 GLN A CA 1
ATOM 3262 C C . GLN A 1 415 ? -27.857 -0.602 2.797 1.00 74.19 415 GLN A C 1
ATOM 3264 O O . GLN A 1 415 ? -28.992 -0.805 2.377 1.00 74.19 415 GLN A O 1
ATOM 3269 N N . GLU A 1 416 ? -27.069 0.334 2.267 1.00 75.44 416 GLU A N 1
ATOM 3270 C CA . GLU A 1 416 ? -27.486 1.204 1.164 1.00 75.44 416 GLU A CA 1
ATOM 3271 C C . GLU A 1 416 ? -27.767 0.408 -0.118 1.00 75.44 416 GLU A C 1
ATOM 3273 O O . GLU A 1 416 ? -28.748 0.673 -0.812 1.00 75.44 416 GLU A O 1
ATOM 3278 N N . ALA A 1 417 ? -26.951 -0.606 -0.415 1.00 66.81 417 ALA A N 1
ATOM 3279 C CA . ALA A 1 417 ? -27.187 -1.492 -1.547 1.00 66.81 417 ALA A CA 1
ATOM 3280 C C . ALA A 1 417 ? -28.472 -2.317 -1.378 1.00 66.81 417 ALA A C 1
ATOM 3282 O O . ALA A 1 417 ? -29.287 -2.350 -2.300 1.00 66.81 417 ALA A O 1
ATOM 3283 N N . ILE A 1 418 ? -28.700 -2.899 -0.192 1.00 72.94 418 ILE A N 1
ATOM 3284 C CA . ILE A 1 418 ? -29.948 -3.607 0.141 1.00 72.94 418 ILE A CA 1
ATOM 3285 C C . ILE A 1 418 ? -31.150 -2.668 -0.020 1.00 72.94 418 ILE A C 1
ATOM 3287 O O . ILE A 1 418 ? -32.121 -3.025 -0.684 1.00 72.94 418 ILE A O 1
ATOM 3291 N N . ALA A 1 419 ? -31.073 -1.449 0.522 1.00 72.81 419 ALA A N 1
ATOM 3292 C CA . ALA A 1 419 ? -32.145 -0.457 0.443 1.00 72.81 419 ALA A CA 1
ATOM 3293 C C . ALA A 1 419 ? -32.461 -0.029 -1.000 1.00 72.81 419 ALA A C 1
ATOM 3295 O O . ALA A 1 419 ? -33.609 0.265 -1.323 1.00 72.81 419 ALA A O 1
ATOM 3296 N N . ARG A 1 420 ? -31.457 -0.020 -1.884 1.00 74.56 420 ARG A N 1
ATOM 3297 C CA . ARG A 1 420 ? -31.610 0.287 -3.315 1.00 74.56 420 ARG A CA 1
ATOM 3298 C C . ARG A 1 420 ? -31.984 -0.925 -4.174 1.00 74.56 420 ARG A C 1
ATOM 3300 O O . ARG A 1 420 ? -32.074 -0.784 -5.390 1.00 74.56 420 ARG A O 1
ATOM 3307 N N . GLY A 1 421 ? -32.168 -2.107 -3.579 1.00 66.50 421 GLY A N 1
ATOM 3308 C CA . GLY A 1 421 ? -32.401 -3.350 -4.322 1.00 66.50 421 GLY A CA 1
ATOM 3309 C C . GLY A 1 421 ? -31.216 -3.761 -5.206 1.00 66.50 421 GLY A C 1
ATOM 3310 O O . GLY A 1 421 ? -31.392 -4.503 -6.169 1.00 66.50 421 GLY A O 1
ATOM 3311 N N . ILE A 1 422 ? -30.014 -3.258 -4.910 1.00 63.62 422 ILE A N 1
ATOM 3312 C CA . ILE A 1 422 ? -28.782 -3.585 -5.624 1.00 63.62 422 ILE A CA 1
ATOM 3313 C C . ILE A 1 422 ? -28.212 -4.854 -4.998 1.00 63.62 422 ILE A C 1
ATOM 3315 O O . ILE A 1 422 ? -27.749 -4.854 -3.857 1.00 63.62 422 ILE A O 1
ATOM 3319 N N . GLU A 1 423 ? -28.213 -5.943 -5.762 1.00 49.47 423 GLU A N 1
ATOM 3320 C CA . GLU A 1 423 ? -27.516 -7.165 -5.376 1.00 49.47 423 GLU A CA 1
ATOM 3321 C C . GLU A 1 423 ? -26.002 -6.890 -5.425 1.00 49.47 423 GLU A C 1
ATOM 3323 O O . GLU A 1 423 ? -25.416 -6.753 -6.502 1.00 49.47 423 GLU A O 1
ATOM 3328 N N . LEU A 1 424 ? -25.350 -6.775 -4.260 1.00 51.50 424 LEU A N 1
ATOM 3329 C CA . LEU A 1 424 ? -23.887 -6.753 -4.169 1.00 51.50 424 LEU A CA 1
ATOM 3330 C C . LEU A 1 424 ? -23.365 -8.149 -4.516 1.00 51.50 424 LEU A C 1
ATOM 3332 O O . LEU A 1 424 ? -23.042 -8.945 -3.636 1.00 51.50 424 LEU A O 1
ATOM 3336 N N . ARG A 1 425 ? -23.304 -8.469 -5.810 1.00 44.97 425 ARG A N 1
ATOM 3337 C CA . ARG A 1 425 ? -22.584 -9.646 -6.287 1.00 44.97 425 ARG A CA 1
ATOM 3338 C C . ARG A 1 425 ? -21.097 -9.378 -6.130 1.00 44.97 425 ARG A C 1
ATOM 3340 O O . ARG A 1 425 ? -20.459 -8.835 -7.029 1.00 44.97 425 ARG A O 1
ATOM 3347 N N . GLU A 1 426 ? -20.540 -9.759 -4.983 1.00 52.72 426 GLU A N 1
ATOM 3348 C CA . GLU A 1 426 ? -19.119 -10.080 -4.962 1.00 52.72 426 GLU A CA 1
ATOM 3349 C C . GLU A 1 426 ? -18.919 -11.206 -5.988 1.00 52.72 426 GLU A C 1
ATOM 3351 O O . GLU A 1 426 ? -19.648 -12.205 -5.931 1.00 52.72 426 GLU A O 1
ATOM 3356 N N . PRO A 1 427 ? -18.029 -11.046 -6.985 1.00 50.22 427 PRO A N 1
ATOM 3357 C CA . PRO A 1 427 ? -17.766 -12.124 -7.924 1.00 50.22 427 PRO A CA 1
ATOM 3358 C C . PRO A 1 427 ? -17.374 -13.358 -7.114 1.00 50.22 427 PRO A C 1
ATOM 3360 O O . PRO A 1 427 ? -16.493 -13.282 -6.256 1.00 50.22 427 PRO A O 1
ATOM 3363 N N . ALA A 1 428 ? -18.075 -14.473 -7.341 1.00 51.34 428 ALA A N 1
ATOM 3364 C CA . ALA A 1 428 ? -17.779 -15.711 -6.638 1.00 51.34 428 ALA A CA 1
ATOM 3365 C C . ALA A 1 428 ? -16.289 -16.033 -6.843 1.00 51.34 428 ALA A C 1
ATOM 3367 O O . ALA A 1 428 ? -15.830 -16.002 -7.993 1.00 51.34 428 ALA A O 1
ATOM 3368 N N . PRO A 1 429 ? -15.524 -16.299 -5.767 1.00 60.41 429 PRO A N 1
ATOM 3369 C CA . PRO A 1 429 ? -14.110 -16.601 -5.906 1.00 60.41 429 PRO A CA 1
ATOM 3370 C C . PRO A 1 429 ? -13.960 -17.804 -6.833 1.00 60.41 429 PRO A C 1
ATOM 3372 O O . PRO A 1 429 ? -14.695 -18.791 -6.711 1.00 60.41 429 PRO A O 1
ATOM 3375 N N . ARG A 1 430 ? -13.029 -17.712 -7.789 1.00 66.56 430 ARG A N 1
ATOM 3376 C CA . ARG A 1 430 ? -12.764 -18.817 -8.714 1.00 66.56 430 ARG A CA 1
ATOM 3377 C C . ARG A 1 430 ? -12.445 -20.086 -7.912 1.00 66.56 430 ARG A C 1
ATOM 3379 O O . ARG A 1 430 ? -11.787 -19.986 -6.874 1.00 66.56 430 ARG A O 1
ATOM 3386 N N . PRO A 1 431 ? -12.881 -21.275 -8.362 1.00 74.56 431 PRO A N 1
ATOM 3387 C CA . PRO A 1 431 ? -12.514 -22.519 -7.702 1.00 74.56 431 PRO A CA 1
ATOM 3388 C C . PRO A 1 431 ? -10.986 -22.649 -7.649 1.00 74.56 431 PRO A C 1
ATOM 3390 O O . PRO A 1 431 ? -10.321 -22.583 -8.682 1.00 74.56 431 PRO A O 1
ATOM 3393 N N . ARG A 1 432 ? -10.431 -22.830 -6.447 1.00 88.69 432 ARG A N 1
ATOM 3394 C CA . ARG A 1 432 ? -8.987 -22.987 -6.220 1.00 88.69 432 ARG A CA 1
ATOM 3395 C C . ARG A 1 432 ? -8.668 -24.435 -5.877 1.00 88.69 432 ARG A C 1
ATOM 3397 O O . ARG A 1 432 ? -9.383 -25.042 -5.078 1.00 88.69 432 ARG A O 1
ATOM 3404 N N . ARG A 1 433 ? -7.594 -24.954 -6.470 1.00 94.19 433 ARG A N 1
ATOM 3405 C CA . ARG A 1 433 ? -7.068 -26.291 -6.176 1.00 94.19 433 ARG A CA 1
ATOM 3406 C C . ARG A 1 433 ? -6.275 -26.282 -4.874 1.00 94.19 433 ARG A C 1
ATOM 3408 O O . ARG A 1 433 ? -5.696 -25.253 -4.509 1.00 94.19 433 ARG A O 1
ATOM 3415 N N . THR A 1 434 ? -6.232 -27.416 -4.186 1.00 97.06 434 THR A N 1
ATOM 3416 C CA . THR A 1 434 ? -5.292 -27.603 -3.077 1.00 97.06 434 THR A CA 1
ATOM 3417 C C . THR A 1 434 ? -3.857 -27.686 -3.597 1.00 97.06 434 THR A C 1
ATOM 3419 O O . THR A 1 434 ? -3.615 -27.925 -4.787 1.00 97.06 434 THR A O 1
ATOM 3422 N N . VAL A 1 435 ? -2.881 -27.492 -2.711 1.00 97.38 435 VAL A N 1
ATOM 3423 C CA . VAL A 1 435 ? -1.471 -27.705 -3.059 1.00 97.38 435 VAL A CA 1
ATOM 3424 C C . VAL A 1 435 ? -1.245 -29.144 -3.529 1.00 97.38 435 VAL A C 1
ATOM 3426 O O . VAL A 1 435 ? -0.554 -29.358 -4.524 1.00 97.38 435 VAL A O 1
ATOM 3429 N N . GLU A 1 436 ? -1.873 -30.124 -2.876 1.00 97.44 436 GLU A N 1
ATOM 3430 C CA . GLU A 1 436 ? -1.781 -31.532 -3.274 1.00 97.44 436 GLU A CA 1
ATOM 3431 C C . GLU A 1 436 ? -2.303 -31.777 -4.700 1.00 97.44 436 GLU A C 1
ATOM 3433 O O . GLU A 1 436 ? -1.650 -32.443 -5.505 1.00 97.44 436 GLU A O 1
ATOM 3438 N N . GLU A 1 437 ? -3.456 -31.202 -5.047 1.00 96.75 437 GLU A N 1
ATOM 3439 C CA . GLU A 1 437 ? -4.028 -31.302 -6.391 1.00 96.75 437 GLU A CA 1
ATOM 3440 C C . GLU A 1 437 ? -3.103 -30.690 -7.448 1.00 96.75 437 GLU A C 1
ATOM 3442 O O . GLU A 1 437 ? -2.895 -31.291 -8.504 1.00 96.75 437 GLU A O 1
ATOM 3447 N N . TRP A 1 438 ? -2.505 -29.527 -7.168 1.00 96.94 438 TRP A N 1
ATOM 3448 C CA . TRP A 1 438 ? -1.528 -28.916 -8.069 1.00 96.94 438 TRP A CA 1
ATOM 3449 C C . TRP A 1 438 ? -0.273 -29.772 -8.250 1.00 96.94 438 TRP A C 1
ATOM 3451 O O . TRP A 1 438 ? 0.208 -29.907 -9.376 1.00 96.94 438 TRP A O 1
ATOM 3461 N N . LEU A 1 439 ? 0.244 -30.375 -7.177 1.00 97.38 439 LEU A N 1
ATOM 3462 C CA . LEU A 1 439 ? 1.404 -31.265 -7.250 1.00 97.38 439 LEU A CA 1
ATOM 3463 C C . LEU A 1 439 ? 1.112 -32.499 -8.111 1.00 97.38 439 LEU A C 1
ATOM 3465 O O . LEU A 1 439 ? 1.926 -32.834 -8.965 1.00 97.38 439 LEU A O 1
ATOM 3469 N N . ARG A 1 440 ? -0.071 -33.119 -7.980 1.00 96.56 440 ARG A N 1
ATOM 3470 C CA . ARG A 1 440 ? -0.480 -34.239 -8.852 1.00 96.56 440 ARG A CA 1
ATOM 3471 C C . ARG A 1 440 ? -0.526 -33.839 -10.326 1.00 96.56 440 ARG A C 1
ATOM 3473 O O . ARG A 1 440 ? -0.116 -34.618 -11.181 1.00 96.56 440 ARG A O 1
ATOM 3480 N N . VAL A 1 441 ? -1.010 -32.632 -10.628 1.00 95.69 441 VAL A N 1
ATOM 3481 C CA . VAL A 1 441 ? -1.034 -32.107 -12.002 1.00 95.69 441 VAL A CA 1
ATOM 3482 C C . VAL A 1 441 ? 0.383 -31.884 -12.536 1.00 95.69 441 VAL A C 1
ATOM 3484 O O . VAL A 1 441 ? 0.664 -32.249 -13.675 1.00 95.69 441 VAL A O 1
ATOM 3487 N N . LEU A 1 442 ? 1.278 -31.304 -11.734 1.00 95.25 442 LEU A N 1
ATOM 3488 C CA . LEU A 1 442 ? 2.661 -31.035 -12.142 1.00 95.25 442 LEU A CA 1
ATOM 3489 C C . LEU A 1 442 ? 3.510 -32.308 -12.267 1.00 95.25 442 LEU A C 1
ATOM 3491 O O . LEU A 1 442 ? 4.406 -32.333 -13.108 1.00 95.25 442 LEU A O 1
ATOM 3495 N N . ASP A 1 443 ? 3.227 -33.339 -11.470 1.00 94.38 443 ASP A N 1
ATOM 3496 C CA . ASP A 1 443 ? 3.941 -34.624 -11.490 1.00 94.38 443 ASP A CA 1
ATOM 3497 C C . ASP A 1 443 ? 3.388 -35.596 -12.553 1.00 94.38 443 ASP A C 1
ATOM 3499 O O . ASP A 1 443 ? 4.061 -36.558 -12.924 1.00 94.38 443 ASP A O 1
ATOM 3503 N N . GLY A 1 444 ? 2.175 -35.347 -13.059 1.00 91.31 444 GLY A N 1
ATOM 3504 C CA . GLY A 1 444 ? 1.518 -36.145 -14.096 1.00 91.31 444 GLY A CA 1
ATOM 3505 C C . GLY A 1 444 ? 1.767 -35.667 -15.534 1.00 91.31 444 GLY A C 1
ATOM 3506 O O . GLY A 1 444 ? 2.401 -34.643 -15.787 1.00 91.31 444 GLY A O 1
ATOM 3507 N N . ASP A 1 445 ? 1.210 -36.397 -16.509 1.00 87.62 445 ASP A N 1
ATOM 3508 C CA . ASP A 1 445 ? 1.239 -36.030 -17.937 1.00 87.62 445 ASP A CA 1
ATOM 3509 C C . ASP A 1 445 ? -0.058 -35.333 -18.390 1.00 87.62 445 ASP A C 1
ATOM 3511 O O . ASP A 1 445 ? -0.765 -35.792 -19.286 1.00 87.62 445 ASP A O 1
ATOM 3515 N N . GLU A 1 446 ? -0.402 -34.212 -17.753 1.00 90.88 446 GLU A N 1
ATOM 3516 C CA . GLU A 1 446 ? -1.619 -33.451 -18.065 1.00 90.88 446 GLU A CA 1
ATOM 3517 C C . GLU A 1 446 ? -1.486 -32.700 -19.417 1.00 90.88 446 GLU A C 1
ATOM 3519 O O . GLU A 1 446 ? -0.650 -31.794 -19.549 1.00 90.88 446 GLU A O 1
ATOM 3524 N N . PRO A 1 447 ? -2.301 -33.009 -20.451 1.00 92.56 447 PRO A N 1
ATOM 3525 C CA . PRO A 1 447 ? -2.229 -32.325 -21.746 1.00 92.56 447 PRO A CA 1
ATOM 3526 C C . PRO A 1 447 ? -2.481 -30.815 -21.660 1.00 92.56 447 PRO A C 1
ATOM 3528 O O . PRO A 1 447 ? -1.837 -30.047 -22.382 1.00 92.56 447 PRO A O 1
ATOM 3531 N N . ARG A 1 448 ? -3.371 -30.366 -20.762 1.00 94.19 448 ARG A N 1
ATOM 3532 C CA . ARG A 1 448 ? -3.645 -28.932 -20.569 1.00 94.19 448 ARG A CA 1
ATOM 3533 C C . ARG A 1 448 ? -2.433 -28.186 -20.019 1.00 94.19 448 ARG A C 1
ATOM 3535 O O . ARG A 1 448 ? -2.156 -27.078 -20.467 1.00 94.19 448 ARG A O 1
ATOM 3542 N N . LEU A 1 449 ? -1.660 -28.818 -19.133 1.00 94.25 449 LEU A N 1
ATOM 3543 C CA . LEU A 1 449 ? -0.418 -28.259 -18.594 1.00 94.25 449 LEU A CA 1
ATOM 3544 C C . LEU A 1 449 ? 0.620 -28.050 -19.698 1.00 94.25 449 LEU A C 1
ATOM 3546 O O . LEU A 1 449 ? 1.179 -26.960 -19.815 1.00 94.25 449 LEU A O 1
ATOM 3550 N N . ARG A 1 450 ? 0.832 -29.062 -20.551 1.00 93.19 450 ARG A N 1
ATOM 3551 C CA . ARG A 1 450 ? 1.733 -28.954 -21.713 1.00 93.19 450 ARG A CA 1
ATOM 3552 C C . ARG A 1 450 ? 1.311 -27.826 -22.651 1.00 93.19 450 ARG A C 1
ATOM 3554 O O . ARG A 1 450 ? 2.143 -27.016 -23.054 1.00 93.19 450 ARG A O 1
ATOM 3561 N N . LYS A 1 451 ? 0.012 -27.743 -22.958 1.00 95.00 451 LYS A N 1
ATOM 3562 C CA . LYS A 1 451 ? -0.543 -26.674 -23.793 1.00 95.00 451 LYS A CA 1
ATOM 3563 C C . LYS A 1 451 ? -0.300 -25.297 -23.169 1.00 95.00 451 LYS A C 1
ATOM 3565 O O . LYS A 1 451 ? 0.205 -24.412 -23.853 1.00 95.00 451 LYS A O 1
ATOM 3570 N N . ARG A 1 452 ? -0.592 -25.127 -21.876 1.00 95.19 452 ARG A N 1
ATOM 3571 C CA . ARG A 1 452 ? -0.423 -23.847 -21.176 1.00 95.19 452 ARG A CA 1
ATOM 3572 C C . ARG A 1 452 ? 1.038 -23.404 -21.122 1.00 95.19 452 ARG A C 1
ATOM 3574 O O . ARG A 1 452 ? 1.339 -22.237 -21.350 1.00 95.19 452 ARG A O 1
ATOM 3581 N N . PHE A 1 453 ? 1.965 -24.330 -20.886 1.00 95.31 453 PHE A N 1
ATOM 3582 C CA . PHE A 1 453 ? 3.397 -24.025 -20.917 1.00 95.31 453 PHE A CA 1
ATOM 3583 C C . PHE A 1 453 ? 3.869 -23.613 -22.313 1.00 95.31 453 PHE A C 1
ATOM 3585 O O . PHE A 1 453 ? 4.624 -22.650 -22.433 1.00 95.31 453 PHE A O 1
ATOM 3592 N N . ALA A 1 454 ? 3.378 -24.261 -23.372 1.00 94.56 454 ALA A N 1
ATOM 3593 C CA . ALA A 1 454 ? 3.657 -23.839 -24.743 1.00 94.56 454 ALA A CA 1
ATOM 3594 C C . ALA A 1 454 ? 3.064 -22.452 -25.065 1.00 94.56 454 ALA A C 1
ATOM 3596 O O . ALA A 1 454 ? 3.694 -21.653 -25.760 1.00 94.56 454 ALA A O 1
ATOM 3597 N N . GLU A 1 455 ? 1.877 -22.134 -24.539 1.00 94.62 455 GLU A N 1
ATOM 3598 C CA . GLU A 1 455 ? 1.242 -20.822 -24.701 1.00 94.62 455 GLU A CA 1
ATOM 3599 C C . GLU A 1 455 ? 2.038 -19.693 -24.037 1.00 94.62 455 GLU A C 1
ATOM 3601 O O . GLU A 1 455 ? 2.174 -18.629 -24.647 1.00 94.62 455 GLU A O 1
ATOM 3606 N N . ILE A 1 456 ? 2.589 -19.943 -22.845 1.00 94.31 456 ILE A N 1
ATOM 3607 C CA . ILE A 1 456 ? 3.360 -18.966 -22.064 1.00 94.31 456 ILE A CA 1
ATOM 3608 C C . ILE A 1 456 ? 4.798 -18.851 -22.581 1.00 94.31 456 ILE A C 1
ATOM 3610 O O . ILE A 1 456 ? 5.253 -17.750 -22.892 1.00 94.31 456 ILE A O 1
ATOM 3614 N N . TYR A 1 457 ? 5.514 -19.977 -22.656 1.00 93.75 457 TYR A N 1
ATOM 3615 C CA . TYR A 1 457 ? 6.970 -20.030 -22.830 1.00 93.75 457 TYR A CA 1
ATOM 3616 C C . TYR A 1 457 ? 7.417 -20.369 -24.261 1.00 93.75 457 TYR A C 1
ATOM 3618 O O . TYR A 1 457 ? 8.599 -20.254 -24.571 1.00 93.75 457 TYR A O 1
ATOM 3626 N N . GLY A 1 458 ? 6.498 -20.765 -25.149 1.00 91.50 458 GLY A N 1
ATOM 3627 C CA . GLY A 1 458 ? 6.832 -21.227 -26.501 1.00 91.50 458 GLY A CA 1
ATOM 3628 C C . GLY A 1 458 ? 7.251 -22.703 -26.553 1.00 91.50 458 GLY A C 1
ATOM 3629 O O . GLY A 1 458 ? 7.106 -23.412 -25.562 1.00 91.50 458 GLY A O 1
ATOM 3630 N N . PRO A 1 459 ? 7.720 -23.208 -27.708 1.00 90.25 459 PRO A N 1
ATOM 3631 C CA . PRO A 1 459 ? 7.967 -24.634 -27.937 1.00 90.25 459 PRO A CA 1
ATOM 3632 C C . PRO A 1 459 ? 9.375 -25.083 -27.492 1.00 90.25 459 PRO A C 1
ATOM 3634 O O . PRO A 1 459 ? 10.117 -25.654 -28.286 1.00 90.25 459 PRO A O 1
ATOM 3637 N N . ASP A 1 460 ? 9.751 -24.823 -26.238 1.00 90.25 460 ASP A N 1
ATOM 3638 C CA . ASP A 1 460 ? 11.044 -25.232 -25.664 1.00 90.25 460 ASP A CA 1
ATOM 3639 C C . ASP A 1 460 ? 10.841 -26.256 -24.526 1.00 90.25 460 ASP A C 1
ATOM 3641 O O . ASP A 1 460 ? 10.501 -25.869 -23.403 1.00 90.25 460 ASP A O 1
ATOM 3645 N N . PRO A 1 461 ? 11.048 -27.564 -24.789 1.00 91.19 461 PRO A N 1
ATOM 3646 C CA . PRO A 1 461 ? 10.869 -28.610 -23.783 1.00 91.19 461 PRO A CA 1
ATOM 3647 C C . PRO A 1 461 ? 11.790 -28.468 -22.565 1.00 91.19 461 PRO A C 1
ATOM 3649 O O . PRO A 1 461 ? 11.369 -28.752 -21.445 1.00 91.19 461 PRO A O 1
ATOM 3652 N N . ALA A 1 462 ? 13.028 -28.000 -22.753 1.00 92.62 462 ALA A N 1
ATOM 3653 C CA . ALA A 1 462 ? 13.975 -27.851 -21.650 1.00 92.62 462 ALA A CA 1
ATOM 3654 C C . ALA A 1 462 ? 13.521 -26.738 -20.697 1.00 92.62 462 ALA A C 1
ATOM 3656 O O . ALA A 1 462 ? 13.549 -26.909 -19.473 1.00 92.62 462 ALA A O 1
ATOM 3657 N N . LEU A 1 463 ? 13.024 -25.631 -21.258 1.00 92.69 463 LEU A N 1
ATOM 3658 C CA . LEU A 1 463 ? 12.414 -24.558 -20.481 1.00 92.69 463 LEU A CA 1
ATOM 3659 C C . LEU A 1 463 ? 11.133 -25.033 -19.783 1.00 92.69 463 LEU A C 1
ATOM 3661 O O . LEU A 1 463 ? 10.926 -24.706 -18.617 1.00 92.69 463 LEU A O 1
ATOM 3665 N N . HIS A 1 464 ? 10.285 -25.830 -20.443 1.00 95.19 464 HIS A N 1
ATOM 3666 C CA . HIS A 1 464 ? 9.078 -26.393 -19.819 1.00 95.19 464 HIS A CA 1
ATOM 3667 C C . HIS A 1 464 ? 9.414 -27.215 -18.580 1.00 95.19 464 HIS A C 1
ATOM 3669 O O . HIS A 1 464 ? 8.798 -27.013 -17.535 1.00 95.19 464 HIS A O 1
ATOM 3675 N N . ASP A 1 465 ? 10.419 -28.083 -18.663 1.00 95.06 465 ASP A N 1
ATOM 3676 C CA . ASP A 1 465 ? 10.862 -28.894 -17.531 1.00 95.06 465 ASP A CA 1
ATOM 3677 C C . ASP A 1 465 ? 11.468 -28.036 -16.409 1.00 95.06 465 ASP A C 1
ATOM 3679 O O . ASP A 1 465 ? 11.194 -28.260 -15.227 1.00 95.06 465 ASP A O 1
ATOM 3683 N N . GLU A 1 466 ? 12.258 -27.016 -16.757 1.00 95.38 466 GLU A N 1
ATOM 3684 C CA . GLU A 1 466 ? 12.801 -26.051 -15.796 1.00 95.38 466 GLU A CA 1
ATOM 3685 C C . GLU A 1 466 ? 11.687 -25.290 -15.059 1.00 95.38 466 GLU A C 1
ATOM 3687 O O . GLU A 1 466 ? 11.742 -25.131 -13.836 1.00 95.38 466 GLU A O 1
ATOM 3692 N N . ARG A 1 467 ? 10.667 -24.815 -15.785 1.00 95.25 467 ARG A N 1
ATOM 3693 C CA . ARG A 1 467 ? 9.523 -24.098 -15.202 1.00 95.25 467 ARG A CA 1
ATOM 3694 C C . ARG A 1 467 ? 8.640 -25.029 -14.382 1.00 95.25 467 ARG A C 1
ATOM 3696 O O . ARG A 1 467 ? 8.277 -24.669 -13.266 1.00 95.25 467 ARG A O 1
ATOM 3703 N N . ARG A 1 468 ? 8.381 -26.254 -14.849 1.00 95.94 468 ARG A N 1
ATOM 3704 C CA . ARG A 1 468 ? 7.620 -27.270 -14.101 1.00 95.94 468 ARG A CA 1
ATOM 3705 C C . ARG A 1 468 ? 8.236 -27.517 -12.728 1.00 95.94 468 ARG A C 1
ATOM 3707 O O . ARG A 1 468 ? 7.525 -27.460 -11.726 1.00 95.94 468 ARG A O 1
ATOM 3714 N N . ARG A 1 469 ? 9.559 -27.726 -12.675 1.00 96.81 469 ARG A N 1
ATOM 3715 C CA . ARG A 1 469 ? 10.302 -27.900 -11.415 1.00 96.81 469 ARG A CA 1
ATOM 3716 C C . ARG A 1 469 ? 10.168 -26.683 -10.502 1.00 96.81 469 ARG A C 1
ATOM 3718 O O . ARG A 1 469 ? 9.860 -26.842 -9.328 1.00 96.81 469 ARG A O 1
ATOM 3725 N N . ALA A 1 470 ? 10.317 -25.470 -11.038 1.00 96.19 470 ALA A N 1
ATOM 3726 C CA . ALA A 1 470 ? 10.187 -24.247 -10.245 1.00 96.19 470 ALA A CA 1
ATOM 3727 C C . ALA A 1 470 ? 8.795 -24.097 -9.600 1.00 96.19 470 ALA A C 1
ATOM 3729 O O . ALA A 1 470 ? 8.703 -23.739 -8.423 1.00 96.19 470 ALA A O 1
ATOM 3730 N N . TYR A 1 471 ? 7.724 -24.411 -10.337 1.00 97.44 471 TYR A N 1
ATOM 3731 C CA . TYR A 1 471 ? 6.351 -24.377 -9.820 1.00 97.44 471 TYR A CA 1
ATOM 3732 C C . TYR A 1 471 ? 6.155 -25.421 -8.723 1.00 97.44 471 TYR A C 1
ATOM 3734 O O . TYR A 1 471 ? 5.694 -25.097 -7.627 1.00 97.44 471 TYR A O 1
ATOM 3742 N N . ARG A 1 472 ? 6.575 -26.657 -9.003 1.00 97.62 472 ARG A N 1
ATOM 3743 C CA . ARG A 1 472 ? 6.481 -27.788 -8.081 1.00 97.62 472 ARG A CA 1
ATOM 3744 C C . ARG A 1 472 ? 7.198 -27.511 -6.766 1.00 97.62 472 ARG A C 1
ATOM 3746 O O . ARG A 1 472 ? 6.609 -27.653 -5.700 1.00 97.62 472 ARG A O 1
ATOM 3753 N N . ASP A 1 473 ? 8.449 -27.077 -6.826 1.00 97.94 473 ASP A N 1
ATOM 3754 C CA . ASP A 1 473 ? 9.234 -26.837 -5.621 1.00 97.94 473 ASP A CA 1
ATOM 3755 C C . ASP A 1 473 ? 8.684 -25.670 -4.784 1.00 97.94 473 ASP A C 1
ATOM 3757 O O . ASP A 1 473 ? 8.790 -25.678 -3.560 1.00 97.94 473 ASP A O 1
ATOM 3761 N N . THR A 1 474 ? 8.088 -24.659 -5.426 1.00 98.06 474 THR A N 1
ATOM 3762 C CA . THR A 1 474 ? 7.455 -23.535 -4.714 1.00 98.06 474 THR A CA 1
ATOM 3763 C C . THR A 1 474 ? 6.192 -23.975 -3.985 1.00 98.06 474 THR A C 1
ATOM 3765 O O . THR A 1 474 ? 5.971 -23.559 -2.849 1.00 98.06 474 THR A O 1
ATOM 3768 N N . LEU A 1 475 ? 5.408 -24.871 -4.587 1.00 98.31 475 LEU A N 1
ATOM 3769 C CA . LEU A 1 475 ? 4.278 -25.522 -3.927 1.00 98.31 475 LEU A CA 1
ATOM 3770 C C . LEU A 1 475 ? 4.726 -26.414 -2.765 1.00 98.31 475 LEU A C 1
ATOM 3772 O O . LEU A 1 475 ? 4.102 -26.378 -1.711 1.00 98.31 475 LEU A O 1
ATOM 3776 N N . LEU A 1 476 ? 5.816 -27.173 -2.919 1.00 98.12 476 LEU A N 1
ATOM 3777 C CA . LEU A 1 476 ? 6.358 -28.004 -1.838 1.00 98.12 476 LEU A CA 1
ATOM 3778 C C . LEU A 1 476 ? 6.833 -27.166 -0.647 1.00 98.12 476 LEU A C 1
ATOM 3780 O O . LEU A 1 476 ? 6.525 -27.505 0.496 1.00 98.12 476 LEU A O 1
ATOM 3784 N N . GLU A 1 477 ? 7.534 -26.057 -0.894 1.00 97.69 477 GLU A N 1
ATOM 3785 C CA . GLU A 1 477 ? 7.962 -25.169 0.190 1.00 97.69 477 GLU A CA 1
ATOM 3786 C C . GLU A 1 477 ? 6.761 -24.469 0.844 1.00 97.69 477 GLU A C 1
ATOM 3788 O O . GLU A 1 477 ? 6.725 -24.324 2.064 1.00 97.69 477 GLU A O 1
ATOM 3793 N N . PHE A 1 478 ? 5.732 -24.099 0.070 1.00 98.19 478 PHE A N 1
ATOM 3794 C CA . PHE A 1 478 ? 4.473 -23.601 0.631 1.00 98.19 478 PHE A CA 1
ATOM 3795 C C . PHE A 1 478 ? 3.803 -24.662 1.522 1.00 98.19 478 PHE A C 1
ATOM 3797 O O . PHE A 1 478 ? 3.448 -24.369 2.663 1.00 98.19 478 PHE A O 1
ATOM 3804 N N . ALA A 1 479 ? 3.685 -25.907 1.042 1.00 97.75 479 ALA A N 1
ATOM 3805 C CA . ALA A 1 479 ? 3.089 -27.017 1.787 1.00 97.75 479 ALA A CA 1
ATOM 3806 C C . ALA A 1 479 ? 3.828 -27.308 3.096 1.00 97.75 479 ALA A C 1
ATOM 3808 O O . ALA A 1 479 ? 3.204 -27.660 4.094 1.00 97.75 479 ALA A O 1
ATOM 3809 N N . ARG A 1 480 ? 5.153 -27.131 3.117 1.00 96.62 480 ARG A N 1
ATOM 3810 C CA . ARG A 1 480 ? 5.960 -27.289 4.330 1.00 96.62 480 ARG A CA 1
ATOM 3811 C C . ARG A 1 480 ? 5.578 -26.290 5.428 1.00 96.62 480 ARG A C 1
ATOM 3813 O O . ARG A 1 480 ? 5.686 -26.627 6.603 1.00 96.62 480 ARG A O 1
ATOM 3820 N N . VAL A 1 481 ? 5.159 -25.080 5.054 1.00 95.88 481 VAL A N 1
ATOM 3821 C CA . VAL A 1 481 ? 4.799 -24.005 5.994 1.00 95.88 481 VAL A CA 1
ATOM 3822 C C . VAL A 1 481 ? 3.311 -24.039 6.356 1.00 95.88 481 VAL A C 1
ATOM 3824 O O . VAL A 1 481 ? 2.971 -23.868 7.524 1.00 95.88 481 VAL A O 1
ATOM 3827 N N . TYR A 1 482 ? 2.432 -24.266 5.376 1.00 96.19 482 TYR A N 1
ATOM 3828 C CA . TYR A 1 482 ? 0.980 -24.079 5.518 1.00 96.19 482 TYR A CA 1
ATOM 3829 C C . TYR A 1 482 ? 0.142 -25.355 5.318 1.00 96.19 482 TYR A C 1
ATOM 3831 O O . TYR A 1 482 ? -1.061 -25.340 5.561 1.00 96.19 482 TYR A O 1
ATOM 3839 N N . GLY A 1 483 ? 0.758 -26.472 4.926 1.00 95.69 483 GLY A N 1
ATOM 3840 C CA . GLY A 1 483 ? 0.084 -27.751 4.683 1.00 95.69 483 GLY A CA 1
ATOM 3841 C C . GLY A 1 483 ? -0.358 -27.968 3.230 1.00 95.69 483 GLY A C 1
ATOM 3842 O O . GLY A 1 483 ? -0.406 -27.048 2.415 1.00 95.69 483 GLY A O 1
ATOM 3843 N N . THR A 1 484 ? -0.672 -29.221 2.891 1.00 96.38 484 THR A N 1
ATOM 3844 C CA . THR A 1 484 ? -1.045 -29.655 1.528 1.00 96.38 484 THR A CA 1
ATOM 3845 C C . THR A 1 484 ? -2.501 -29.368 1.160 1.00 96.38 484 THR A C 1
ATOM 3847 O O . THR A 1 484 ? -2.820 -29.233 -0.022 1.00 96.38 484 THR A O 1
ATOM 3850 N N . GLU A 1 485 ? -3.370 -29.234 2.164 1.00 96.44 485 GLU A N 1
ATOM 3851 C CA . GLU A 1 485 ? -4.811 -28.990 1.996 1.00 96.44 485 GLU A CA 1
ATOM 3852 C C . GLU A 1 485 ? -5.147 -27.522 1.702 1.00 96.44 485 GLU A C 1
ATOM 3854 O O . GLU A 1 485 ? -6.282 -27.199 1.342 1.00 96.44 485 GLU A O 1
ATOM 3859 N N . ALA A 1 486 ? -4.167 -26.623 1.842 1.00 95.12 486 ALA A N 1
ATOM 3860 C CA . ALA A 1 486 ? -4.333 -25.204 1.566 1.00 95.12 486 ALA A CA 1
ATOM 3861 C C . ALA A 1 486 ? -4.771 -24.986 0.112 1.00 95.12 486 ALA A C 1
ATOM 3863 O O . ALA A 1 486 ? -4.168 -25.516 -0.826 1.00 95.12 486 ALA A O 1
ATOM 3864 N N . ARG A 1 487 ? -5.830 -24.195 -0.083 1.00 95.12 487 ARG A N 1
ATOM 3865 C CA . ARG A 1 487 ? -6.360 -23.867 -1.411 1.00 95.12 487 ARG A CA 1
ATOM 3866 C C . ARG A 1 487 ? -5.662 -22.639 -1.960 1.00 95.12 487 ARG A C 1
ATOM 3868 O O . ARG A 1 487 ? -5.868 -21.530 -1.470 1.00 95.12 487 ARG A O 1
ATOM 3875 N N . VAL A 1 488 ? -4.877 -22.843 -3.010 1.00 96.75 488 VAL A N 1
ATOM 3876 C CA . VAL A 1 488 ? -3.943 -21.836 -3.508 1.00 96.75 488 VAL A CA 1
ATOM 3877 C C . VAL A 1 488 ? -4.226 -21.448 -4.949 1.00 96.75 488 VAL A C 1
ATOM 3879 O O . VAL A 1 488 ? -4.704 -22.239 -5.768 1.00 96.75 488 VAL A O 1
ATOM 3882 N N . LEU A 1 489 ? -3.874 -20.210 -5.265 1.00 95.06 489 LEU A N 1
ATOM 3883 C CA . LEU A 1 489 ? -3.672 -19.757 -6.632 1.00 95.06 489 LEU A CA 1
ATOM 3884 C C . LEU A 1 489 ? -2.177 -19.556 -6.881 1.00 95.06 489 LEU A C 1
ATOM 3886 O O . LEU A 1 489 ? -1.405 -19.295 -5.956 1.00 95.06 489 LEU A O 1
ATOM 3890 N N . ILE A 1 490 ? -1.776 -19.693 -8.139 1.00 97.25 490 ILE A N 1
ATOM 3891 C CA . ILE A 1 490 ? -0.395 -19.503 -8.574 1.00 97.25 490 ILE A CA 1
ATOM 3892 C C . ILE A 1 490 ? -0.369 -18.254 -9.450 1.00 97.25 490 ILE A C 1
ATOM 3894 O O . ILE A 1 490 ? -1.066 -18.195 -10.460 1.00 97.25 490 ILE A O 1
ATOM 3898 N N . VAL A 1 491 ? 0.417 -17.254 -9.071 1.00 97.50 491 VAL A N 1
ATOM 3899 C CA . VAL A 1 491 ? 0.615 -16.025 -9.848 1.00 97.50 491 VAL A CA 1
ATOM 3900 C C . VAL A 1 491 ? 1.976 -16.067 -10.508 1.00 97.50 491 VAL A C 1
ATOM 3902 O O . VAL A 1 491 ? 2.974 -16.334 -9.837 1.00 97.50 491 VAL A O 1
ATOM 3905 N N . ARG A 1 492 ? 2.029 -15.726 -11.797 1.00 96.38 492 ARG A N 1
ATOM 3906 C CA . ARG A 1 492 ? 3.286 -15.457 -12.494 1.00 96.38 492 ARG A CA 1
ATOM 3907 C C . ARG A 1 492 ? 3.402 -13.992 -12.876 1.00 96.38 492 ARG A C 1
ATOM 3909 O O . ARG A 1 492 ? 2.439 -13.370 -13.323 1.00 96.38 492 ARG A O 1
ATOM 3916 N N . SER A 1 493 ? 4.610 -13.465 -12.761 1.00 97.38 493 SER A N 1
ATOM 3917 C CA . SER A 1 493 ? 4.950 -12.119 -13.200 1.00 97.38 493 SER A CA 1
ATOM 3918 C C . SER A 1 493 ? 6.341 -12.131 -13.829 1.00 97.38 493 SER A C 1
ATOM 3920 O O . SER A 1 493 ? 7.333 -12.273 -13.109 1.00 97.38 493 SER A O 1
ATOM 3922 N N . PRO A 1 494 ? 6.444 -12.070 -15.167 1.00 95.88 494 PRO A N 1
ATOM 3923 C CA . PRO A 1 494 ? 7.733 -12.116 -15.842 1.00 95.88 494 PRO A CA 1
ATOM 3924 C C . PRO A 1 494 ? 8.564 -10.864 -15.545 1.00 95.88 494 PRO A C 1
ATOM 3926 O O . PRO A 1 494 ? 8.041 -9.802 -15.217 1.00 95.88 494 PRO A O 1
ATOM 3929 N N . GLY A 1 495 ? 9.879 -10.975 -15.702 1.00 92.81 495 GLY A N 1
ATOM 3930 C CA . GLY A 1 495 ? 10.733 -9.813 -15.901 1.00 92.81 495 GLY A CA 1
ATOM 3931 C C . GLY A 1 495 ? 10.473 -9.200 -17.272 1.00 92.81 495 GLY A C 1
ATOM 3932 O O . GLY A 1 495 ? 9.724 -9.735 -18.095 1.00 92.81 495 GLY A O 1
ATOM 3933 N N . ARG A 1 496 ? 11.144 -8.092 -17.563 1.00 91.06 496 ARG A N 1
ATOM 3934 C CA . ARG A 1 496 ? 10.991 -7.418 -18.853 1.00 91.06 496 ARG A CA 1
ATOM 3935 C C . ARG A 1 496 ? 12.296 -6.844 -19.355 1.00 91.06 496 ARG A C 1
ATOM 3937 O O . ARG A 1 496 ? 13.152 -6.436 -18.569 1.00 91.06 496 ARG A O 1
ATOM 3944 N N . VAL A 1 497 ? 12.375 -6.675 -20.664 1.00 90.25 497 VAL A N 1
ATOM 3945 C CA . VAL A 1 497 ? 13.360 -5.814 -21.313 1.00 90.25 497 VAL A CA 1
ATOM 3946 C C . VAL A 1 497 ? 12.652 -4.734 -22.119 1.00 90.25 497 VAL A C 1
ATOM 3948 O O . VAL A 1 497 ? 11.507 -4.891 -22.539 1.00 90.25 497 VAL A O 1
ATOM 3951 N N . ASN A 1 498 ? 13.340 -3.616 -22.313 1.00 89.88 498 ASN A N 1
ATOM 3952 C CA . ASN A 1 498 ? 12.883 -2.550 -23.191 1.00 89.88 498 ASN A CA 1
ATOM 3953 C C . ASN A 1 498 ? 13.905 -2.424 -24.327 1.00 89.88 498 ASN A C 1
ATOM 3955 O O . ASN A 1 498 ? 15.040 -2.042 -24.073 1.00 89.88 498 ASN A O 1
ATOM 3959 N N . LEU A 1 499 ? 13.528 -2.782 -25.545 1.00 92.69 499 LEU A N 1
ATOM 3960 C CA . LEU A 1 499 ? 14.409 -2.887 -26.705 1.00 92.69 499 LEU A CA 1
ATOM 3961 C C . LEU A 1 499 ? 14.762 -1.528 -27.328 1.00 92.69 499 LEU A C 1
ATOM 3963 O O . LEU A 1 499 ? 15.754 -1.442 -28.042 1.00 92.69 499 LEU A O 1
ATOM 3967 N N . MET A 1 500 ? 13.977 -0.474 -27.080 1.00 93.44 500 MET A N 1
ATOM 3968 C CA . MET A 1 500 ? 14.219 0.876 -27.614 1.00 93.44 500 MET A CA 1
ATOM 3969 C C . MET A 1 500 ? 13.443 1.925 -26.812 1.00 93.44 500 MET A C 1
ATOM 3971 O O . MET A 1 500 ? 12.342 1.623 -26.357 1.00 93.44 500 MET A O 1
ATOM 3975 N N . GLY A 1 501 ? 13.974 3.141 -26.660 1.00 91.69 501 GLY A N 1
ATOM 3976 C CA . GLY A 1 501 ? 13.343 4.203 -25.869 1.00 91.69 501 GLY A CA 1
ATOM 3977 C C . GLY A 1 501 ? 14.012 4.382 -24.512 1.00 91.69 501 GLY A C 1
ATOM 3978 O O . GLY A 1 501 ? 13.374 4.302 -23.462 1.00 91.69 501 GLY A O 1
ATOM 3979 N N . ARG A 1 502 ? 15.335 4.562 -24.493 1.00 90.00 502 ARG A N 1
ATOM 3980 C CA . ARG A 1 502 ? 16.058 4.899 -23.257 1.00 90.00 502 ARG A CA 1
ATOM 3981 C C . ARG A 1 502 ? 15.675 6.291 -22.779 1.00 90.00 502 ARG A C 1
ATOM 3983 O O . ARG A 1 502 ? 15.649 7.229 -23.555 1.00 90.00 502 ARG A O 1
ATOM 3990 N N . HIS A 1 503 ? 15.411 6.439 -21.483 1.00 88.81 503 HIS A N 1
ATOM 3991 C CA . HIS A 1 503 ? 15.276 7.753 -20.845 1.00 88.81 503 HIS A CA 1
ATOM 3992 C C . HIS A 1 503 ? 14.191 8.689 -21.424 1.00 88.81 503 HIS A C 1
ATOM 3994 O O . HIS A 1 503 ? 14.211 9.883 -21.142 1.00 88.81 503 HIS A O 1
ATOM 4000 N N . VAL A 1 504 ? 13.222 8.179 -22.193 1.00 90.81 504 VAL A N 1
ATOM 4001 C CA . VAL A 1 504 ? 12.181 9.004 -22.843 1.00 90.81 504 VAL A CA 1
ATOM 4002 C C . VAL A 1 504 ? 10.766 8.741 -22.329 1.00 90.81 504 VAL A C 1
ATOM 4004 O O . VAL A 1 504 ? 9.862 9.526 -22.609 1.00 90.81 504 VAL A O 1
ATOM 4007 N N . ASP A 1 505 ? 10.568 7.709 -21.511 1.00 83.56 505 ASP A N 1
ATOM 4008 C CA . ASP A 1 505 ? 9.281 7.345 -20.903 1.00 83.56 505 ASP A CA 1
ATOM 4009 C C . ASP A 1 505 ? 8.663 8.504 -20.100 1.00 83.56 505 ASP A C 1
ATOM 4011 O O . ASP A 1 505 ? 7.533 8.926 -20.340 1.00 83.56 505 ASP A O 1
ATOM 4015 N N . HIS A 1 506 ? 9.452 9.118 -19.220 1.00 81.38 506 HIS A N 1
ATOM 4016 C CA . HIS A 1 506 ? 9.078 10.281 -18.416 1.00 81.38 506 HIS A CA 1
ATOM 4017 C C . HIS A 1 506 ? 9.001 11.591 -19.231 1.00 81.38 506 HIS A C 1
ATOM 4019 O O . HIS A 1 506 ? 8.605 12.634 -18.702 1.00 81.38 506 HIS A O 1
ATOM 4025 N N . ARG A 1 507 ? 9.371 11.548 -20.520 1.00 88.44 507 ARG A N 1
ATOM 4026 C CA . ARG A 1 507 ? 9.223 12.632 -21.508 1.00 88.44 507 ARG A CA 1
ATOM 4027 C C . ARG A 1 507 ? 8.180 12.302 -22.581 1.00 88.44 507 ARG A C 1
ATOM 4029 O O . ARG A 1 507 ? 8.117 12.982 -23.604 1.00 88.44 507 ARG A O 1
ATOM 4036 N N . GLY A 1 508 ? 7.353 11.286 -22.330 1.00 85.88 508 GLY A N 1
ATOM 4037 C CA . GLY A 1 508 ? 6.213 10.933 -23.162 1.00 85.88 508 GLY A CA 1
ATOM 4038 C C . GLY A 1 508 ? 6.549 10.216 -24.469 1.00 85.88 508 GLY A C 1
ATOM 4039 O O . GLY A 1 508 ? 5.645 10.064 -25.288 1.00 85.88 508 GLY A O 1
ATOM 4040 N N . GLY A 1 509 ? 7.806 9.816 -24.670 1.00 90.69 509 GLY A N 1
ATOM 4041 C CA . GLY A 1 509 ? 8.232 9.035 -25.828 1.00 90.69 509 GLY A CA 1
ATOM 4042 C C . GLY A 1 509 ? 7.696 7.603 -25.805 1.00 90.69 509 GLY A C 1
ATOM 4043 O O . GLY A 1 509 ? 6.868 7.239 -24.962 1.00 90.69 509 GLY A O 1
ATOM 4044 N N . HIS A 1 510 ? 8.190 6.788 -26.732 1.00 92.56 510 HIS A N 1
ATOM 4045 C CA . HIS A 1 510 ? 7.778 5.398 -26.878 1.00 92.56 510 HIS A CA 1
ATOM 4046 C C . HIS A 1 510 ? 8.750 4.442 -26.191 1.00 92.56 510 HIS A C 1
ATOM 4048 O O . HIS A 1 510 ? 9.948 4.697 -26.128 1.00 92.56 510 HIS A O 1
ATOM 4054 N N . ASN A 1 511 ? 8.235 3.309 -25.718 1.00 91.25 511 ASN A N 1
ATOM 4055 C CA . ASN A 1 511 ? 9.039 2.163 -25.302 1.00 91.25 511 ASN A CA 1
ATOM 4056 C C . ASN A 1 511 ? 8.636 0.922 -26.100 1.00 91.25 511 ASN A C 1
ATOM 4058 O O . ASN A 1 511 ? 7.465 0.730 -26.424 1.00 91.25 511 ASN A O 1
ATOM 4062 N N . ASN A 1 512 ? 9.608 0.052 -26.363 1.00 92.94 512 ASN A N 1
ATOM 4063 C CA . ASN A 1 512 ? 9.419 -1.169 -27.145 1.00 92.94 512 ASN A CA 1
ATOM 4064 C C . ASN A 1 512 ? 9.716 -2.374 -26.262 1.00 92.94 512 ASN A C 1
ATOM 4066 O O . ASN A 1 512 ? 10.860 -2.783 -26.084 1.00 92.94 512 ASN A O 1
ATOM 4070 N N . LEU A 1 513 ? 8.674 -2.884 -25.626 1.00 90.62 513 LEU A N 1
ATOM 4071 C CA . LEU A 1 513 ? 8.761 -3.709 -24.434 1.00 90.62 513 LEU A CA 1
ATOM 4072 C C . LEU A 1 513 ? 8.542 -5.187 -24.744 1.00 90.62 513 LEU A C 1
ATOM 4074 O O . LEU A 1 513 ? 7.748 -5.545 -25.606 1.00 90.62 513 LEU A O 1
ATOM 4078 N N . MET A 1 514 ? 9.217 -6.050 -23.995 1.00 92.12 514 MET A N 1
ATOM 4079 C CA . MET A 1 514 ? 9.068 -7.500 -24.084 1.00 92.12 514 MET A CA 1
ATOM 4080 C C . MET A 1 514 ? 9.158 -8.109 -22.685 1.00 92.12 514 MET A C 1
ATOM 4082 O O . MET A 1 514 ? 10.118 -7.846 -21.958 1.00 92.12 514 MET A O 1
ATOM 4086 N N . ALA A 1 515 ? 8.193 -8.953 -22.319 1.00 93.69 515 ALA A N 1
ATOM 4087 C CA . ALA A 1 515 ? 8.310 -9.845 -21.167 1.00 93.69 515 ALA A CA 1
ATOM 4088 C C . ALA A 1 515 ? 9.266 -11.008 -21.472 1.00 93.69 515 ALA A C 1
ATOM 4090 O O . ALA A 1 515 ? 9.267 -11.530 -22.587 1.00 93.69 515 ALA A O 1
ATOM 4091 N N . ILE A 1 516 ? 10.059 -11.427 -20.484 1.00 93.75 516 ILE A N 1
ATOM 4092 C CA . ILE A 1 516 ? 11.080 -12.476 -20.645 1.00 93.75 516 ILE A CA 1
ATOM 4093 C C . ILE A 1 516 ? 10.742 -13.753 -19.869 1.00 93.75 516 ILE A C 1
ATOM 4095 O O . ILE A 1 516 ? 9.989 -13.729 -18.900 1.00 93.75 516 ILE A O 1
ATOM 4099 N N . ASN A 1 517 ? 11.354 -14.873 -20.247 1.00 93.12 517 ASN A N 1
ATOM 4100 C CA . ASN A 1 517 ? 11.193 -16.203 -19.636 1.00 93.12 517 ASN A CA 1
ATOM 4101 C C . ASN A 1 517 ? 11.754 -16.357 -18.204 1.00 93.12 517 ASN A C 1
ATOM 4103 O O . ASN A 1 517 ? 11.784 -17.467 -17.669 1.00 93.12 517 ASN A O 1
ATOM 4107 N N . LYS A 1 518 ? 12.195 -15.265 -17.577 1.00 93.31 518 LYS A N 1
ATOM 4108 C CA . LYS A 1 518 ? 12.520 -15.197 -16.147 1.00 93.31 518 LYS A CA 1
ATOM 4109 C C . LYS A 1 518 ? 11.360 -14.521 -15.429 1.00 93.31 518 LYS A C 1
ATOM 4111 O O . LYS A 1 518 ? 10.817 -13.556 -15.953 1.00 93.31 518 LYS A O 1
ATOM 4116 N N . GLU A 1 519 ? 10.978 -14.984 -14.249 1.00 95.19 519 GLU A N 1
ATOM 4117 C CA . GLU A 1 519 ? 9.754 -14.526 -13.587 1.00 95.19 519 GLU A CA 1
ATOM 4118 C C . GLU A 1 519 ? 9.834 -14.574 -12.061 1.00 95.19 519 GLU A C 1
ATOM 4120 O O . GLU A 1 519 ? 10.696 -15.238 -11.481 1.00 95.19 519 GLU A O 1
ATOM 4125 N N . VAL A 1 520 ? 8.911 -13.852 -11.431 1.00 96.94 520 VAL A N 1
ATOM 4126 C CA . VAL A 1 520 ? 8.471 -14.052 -10.053 1.00 96.94 520 VAL A CA 1
ATOM 4127 C C . VAL A 1 520 ? 7.254 -14.972 -10.083 1.00 96.94 520 VAL A C 1
ATOM 4129 O O . VAL A 1 520 ? 6.309 -14.749 -10.841 1.00 96.94 520 VAL A O 1
ATOM 4132 N N . LEU A 1 521 ? 7.283 -15.990 -9.234 1.00 97.81 521 LEU A N 1
ATOM 4133 C CA . LEU A 1 521 ? 6.200 -16.920 -8.973 1.00 97.81 521 LEU A CA 1
ATOM 4134 C C . LEU A 1 521 ? 5.707 -16.713 -7.539 1.00 97.81 521 LEU A C 1
ATOM 4136 O O . LEU A 1 521 ? 6.516 -16.670 -6.609 1.00 97.81 521 LEU A O 1
ATOM 4140 N N . MET A 1 522 ? 4.393 -16.618 -7.349 1.00 98.06 522 MET A N 1
ATOM 4141 C CA . MET A 1 522 ? 3.775 -16.589 -6.024 1.00 98.06 522 MET A CA 1
ATOM 4142 C C . MET A 1 522 ? 2.750 -17.708 -5.889 1.00 98.06 522 MET A C 1
ATOM 4144 O O . MET A 1 522 ? 1.826 -17.797 -6.694 1.00 98.06 522 MET A O 1
ATOM 4148 N N . VAL A 1 523 ? 2.885 -18.527 -4.850 1.00 98.38 523 VAL A N 1
ATOM 4149 C CA . VAL A 1 523 ? 1.808 -19.404 -4.375 1.00 98.38 523 VAL A CA 1
ATOM 4150 C C . VAL A 1 523 ? 1.090 -18.661 -3.261 1.00 98.38 523 VAL A C 1
ATOM 4152 O O . VAL A 1 523 ? 1.727 -18.251 -2.288 1.00 98.38 523 VAL A O 1
ATOM 4155 N N . VAL A 1 524 ? -0.212 -18.446 -3.436 1.00 98.00 524 VAL A N 1
ATOM 4156 C CA . VAL A 1 524 ? -1.002 -17.547 -2.595 1.00 98.00 524 VAL A CA 1
ATOM 4157 C C . VAL A 1 524 ? -2.223 -18.271 -2.050 1.00 98.00 524 VAL A C 1
ATOM 4159 O O . VAL A 1 524 ? -3.029 -18.803 -2.814 1.00 98.00 524 VAL A O 1
ATOM 4162 N N . GLU A 1 525 ? -2.382 -18.235 -0.734 1.00 97.00 525 GLU A N 1
ATOM 4163 C CA . GLU A 1 525 ? -3.606 -18.619 -0.032 1.00 97.00 525 GLU A CA 1
ATOM 4164 C C . GLU A 1 525 ? -4.274 -17.361 0.535 1.00 97.00 525 GLU A C 1
ATOM 4166 O O . GLU A 1 525 ? -3.625 -16.511 1.147 1.00 97.00 525 GLU A O 1
ATOM 4171 N N . GLU A 1 526 ? -5.583 -17.240 0.330 1.00 94.00 526 GLU A N 1
ATOM 4172 C CA . GLU A 1 526 ? -6.388 -16.156 0.896 1.00 94.00 526 GLU A CA 1
ATOM 4173 C C . GLU A 1 526 ? -6.556 -16.315 2.404 1.00 94.00 526 GLU A C 1
ATOM 4175 O O . GLU A 1 526 ? -6.813 -17.411 2.901 1.00 94.00 526 GLU A O 1
ATOM 4180 N N . ARG A 1 527 ? -6.504 -15.193 3.123 1.00 90.31 527 ARG A N 1
ATOM 4181 C CA . ARG A 1 527 ? -6.845 -15.135 4.543 1.00 90.31 527 ARG A CA 1
ATOM 4182 C C . ARG A 1 527 ? -8.142 -14.349 4.750 1.00 90.31 527 ARG A C 1
ATOM 4184 O O . ARG A 1 527 ? -8.423 -13.428 3.989 1.00 90.31 527 ARG A O 1
ATOM 4191 N N . PRO A 1 528 ? -8.928 -14.662 5.793 1.00 81.75 528 PRO A N 1
ATOM 4192 C CA . PRO A 1 528 ? -10.125 -13.890 6.127 1.00 81.75 528 PRO A CA 1
ATOM 4193 C C . PRO A 1 528 ? -9.808 -12.544 6.805 1.00 81.75 528 PRO A C 1
ATOM 4195 O O . PRO A 1 528 ? -10.663 -11.662 6.827 1.00 81.75 528 PRO A O 1
ATOM 4198 N N . ASP A 1 529 ? -8.606 -12.392 7.373 1.00 85.56 529 ASP A N 1
ATOM 4199 C CA . ASP A 1 529 ? -8.113 -11.153 7.988 1.00 85.56 529 ASP A CA 1
ATOM 4200 C C . ASP A 1 529 ? -7.433 -10.240 6.948 1.00 85.56 529 ASP A C 1
ATOM 4202 O O . ASP A 1 529 ? -7.527 -10.488 5.754 1.00 85.56 529 ASP A O 1
ATOM 4206 N N . ASN A 1 530 ? -6.766 -9.163 7.374 1.00 89.62 530 ASN A N 1
ATOM 4207 C CA . ASN A 1 530 ? -5.958 -8.266 6.527 1.00 89.62 530 ASN A CA 1
ATOM 4208 C C . ASN A 1 530 ? -4.443 -8.423 6.768 1.00 89.62 530 ASN A C 1
ATOM 4210 O O . ASN A 1 530 ? -3.668 -7.505 6.479 1.00 89.62 530 ASN A O 1
ATOM 4214 N N . ASN A 1 531 ? -4.016 -9.567 7.312 1.00 91.62 531 ASN A N 1
ATOM 4215 C CA . ASN A 1 531 ? -2.605 -9.864 7.540 1.00 91.62 531 ASN A CA 1
ATOM 4216 C C . ASN A 1 531 ? -1.976 -10.472 6.288 1.00 91.62 531 ASN A C 1
ATOM 4218 O O . ASN A 1 531 ? -2.527 -11.379 5.674 1.00 91.62 531 ASN A O 1
ATOM 4222 N N . VAL A 1 532 ? -0.790 -10.007 5.925 1.00 97.12 532 VAL A N 1
ATOM 4223 C CA . VAL A 1 532 ? -0.018 -10.540 4.804 1.00 97.12 532 VAL A CA 1
ATOM 4224 C C . VAL A 1 532 ? 1.239 -11.191 5.355 1.00 97.12 532 VAL A C 1
ATOM 4226 O O . VAL A 1 532 ? 2.091 -10.508 5.919 1.00 97.12 532 VAL A O 1
ATOM 4229 N N . ALA A 1 533 ? 1.356 -12.507 5.184 1.00 96.31 533 ALA A N 1
ATOM 4230 C CA . ALA A 1 533 ? 2.523 -13.287 5.585 1.00 96.31 533 ALA A CA 1
ATOM 4231 C C . ALA A 1 533 ? 3.350 -13.654 4.349 1.00 96.31 533 ALA A C 1
ATOM 4233 O O . ALA A 1 533 ? 2.830 -14.225 3.392 1.00 96.31 533 ALA A O 1
ATOM 4234 N N . LEU A 1 534 ? 4.638 -13.311 4.367 1.00 97.69 534 LEU A N 1
ATOM 4235 C CA . LEU A 1 534 ? 5.528 -13.381 3.214 1.00 97.69 534 LEU A CA 1
ATOM 4236 C C . LEU A 1 534 ? 6.723 -14.285 3.493 1.00 97.69 534 LEU A C 1
ATOM 4238 O O . LEU A 1 534 ? 7.619 -13.946 4.273 1.00 97.69 534 LEU A O 1
ATOM 4242 N N . HIS A 1 535 ? 6.761 -15.405 2.785 1.00 96.94 535 HIS A N 1
ATOM 4243 C CA . HIS A 1 535 ? 7.901 -16.303 2.714 1.00 96.94 535 HIS A CA 1
ATOM 4244 C C . HIS A 1 535 ? 8.545 -16.231 1.335 1.00 96.94 535 HIS A C 1
ATOM 4246 O O . HIS A 1 535 ? 7.895 -15.946 0.329 1.00 96.94 535 HIS A O 1
ATOM 4252 N N . ASN A 1 536 ? 9.839 -16.515 1.290 1.00 96.00 536 ASN A N 1
ATOM 4253 C CA . ASN A 1 536 ? 10.585 -16.663 0.054 1.00 96.00 536 ASN A CA 1
ATOM 4254 C C . ASN A 1 536 ? 11.351 -17.986 0.105 1.00 96.00 536 ASN A C 1
ATOM 4256 O O . ASN A 1 536 ? 11.853 -18.357 1.168 1.00 96.00 536 ASN A O 1
ATOM 4260 N N . ARG A 1 537 ? 11.459 -18.681 -1.032 1.00 95.00 537 ARG A N 1
ATOM 4261 C CA . ARG A 1 537 ? 12.252 -19.914 -1.129 1.00 95.00 537 ARG A CA 1
ATOM 4262 C C . ARG A 1 537 ? 13.728 -19.691 -0.814 1.00 95.00 537 ARG A C 1
ATOM 4264 O O . ARG A 1 537 ? 14.354 -20.568 -0.226 1.00 95.00 537 ARG A O 1
ATOM 4271 N N . ASP A 1 538 ? 14.277 -18.531 -1.167 1.00 90.75 538 ASP A N 1
ATOM 4272 C CA . ASP A 1 538 ? 15.611 -18.127 -0.724 1.00 90.75 538 ASP A CA 1
ATOM 4273 C C . ASP A 1 538 ? 15.510 -17.350 0.594 1.00 90.75 538 ASP A C 1
ATOM 4275 O O . ASP A 1 538 ? 15.620 -16.124 0.655 1.00 90.75 538 ASP A O 1
ATOM 4279 N N . PHE A 1 539 ? 15.286 -18.089 1.680 1.00 86.44 539 PHE A N 1
ATOM 4280 C CA . PHE A 1 539 ? 15.183 -17.529 3.029 1.00 86.44 539 PHE A CA 1
ATOM 4281 C C . PHE A 1 539 ? 16.515 -16.966 3.555 1.00 86.44 539 PHE A C 1
ATOM 4283 O O . PHE A 1 539 ? 16.519 -16.245 4.558 1.00 86.44 539 PHE A O 1
ATOM 4290 N N . THR A 1 540 ? 17.643 -17.289 2.907 1.00 85.44 540 THR A N 1
ATOM 4291 C CA . THR A 1 540 ? 18.962 -16.765 3.287 1.00 85.44 540 THR A CA 1
ATOM 4292 C C . THR A 1 540 ? 19.111 -15.312 2.859 1.00 85.44 540 THR A C 1
ATOM 4294 O O . THR A 1 540 ? 19.583 -14.481 3.640 1.00 85.44 540 THR A O 1
ATOM 4297 N N . GLN A 1 541 ? 18.623 -14.989 1.659 1.00 84.19 541 GLN A N 1
ATOM 4298 C CA . GLN A 1 541 ? 18.625 -13.638 1.119 1.00 84.19 541 GLN A CA 1
ATOM 4299 C C . GLN A 1 541 ? 17.378 -12.843 1.535 1.00 84.19 541 GLN A C 1
ATOM 4301 O O . GLN A 1 541 ? 17.481 -11.665 1.889 1.00 84.19 541 GLN A O 1
ATOM 4306 N N . PHE A 1 542 ? 16.205 -13.481 1.550 1.00 89.62 542 PHE A N 1
ATOM 4307 C CA . PHE A 1 542 ? 14.912 -12.839 1.786 1.00 89.62 542 PHE A CA 1
ATOM 4308 C C . PHE A 1 542 ? 14.234 -13.412 3.032 1.00 89.62 542 PHE A C 1
ATOM 4310 O O . PHE A 1 542 ? 13.481 -14.384 2.994 1.00 89.62 542 PHE A O 1
ATOM 4317 N N . LYS A 1 543 ? 14.495 -12.772 4.173 1.00 90.88 543 LYS A N 1
ATOM 4318 C CA . LYS A 1 543 ? 13.914 -13.165 5.464 1.00 90.88 543 LYS A CA 1
ATOM 4319 C C . LYS A 1 543 ? 12.385 -13.048 5.457 1.00 90.88 543 LYS A C 1
ATOM 4321 O O . LYS A 1 543 ? 11.841 -12.140 4.826 1.00 90.88 543 LYS A O 1
ATOM 4326 N N . PHE A 1 544 ? 11.731 -13.898 6.253 1.00 93.50 544 PHE A N 1
ATOM 4327 C CA . PHE A 1 544 ? 10.291 -13.843 6.522 1.00 93.50 544 PHE A CA 1
ATOM 4328 C C . PHE A 1 544 ? 9.839 -12.438 6.938 1.00 93.50 544 PHE A C 1
ATOM 4330 O O . PHE A 1 544 ? 10.527 -11.743 7.703 1.00 93.50 544 PHE A O 1
ATOM 4337 N N . ARG A 1 545 ? 8.674 -12.028 6.435 1.00 94.25 545 ARG A N 1
ATOM 4338 C CA . ARG A 1 545 ? 8.035 -10.752 6.756 1.00 94.25 545 ARG A CA 1
ATOM 4339 C C . ARG A 1 545 ? 6.543 -10.937 6.957 1.00 94.25 545 ARG A C 1
ATOM 4341 O O . ARG A 1 545 ? 5.916 -11.773 6.321 1.00 94.25 545 ARG A O 1
ATOM 4348 N N . THR A 1 546 ? 5.980 -10.105 7.818 1.00 93.88 546 THR A N 1
ATOM 4349 C CA . THR A 1 546 ? 4.537 -9.973 7.981 1.00 93.88 546 THR A CA 1
ATOM 4350 C C . THR A 1 546 ? 4.182 -8.500 8.101 1.00 93.88 546 THR A C 1
ATOM 4352 O O . THR A 1 546 ? 4.998 -7.705 8.578 1.00 93.88 546 THR A O 1
ATOM 4355 N N . PHE A 1 547 ? 2.995 -8.131 7.640 1.00 90.62 547 PHE A N 1
ATOM 4356 C CA . PHE A 1 547 ? 2.411 -6.822 7.897 1.00 90.62 547 PHE A CA 1
ATOM 4357 C C . PHE A 1 547 ? 0.889 -6.898 7.859 1.00 90.62 547 PHE A C 1
ATOM 4359 O O . PHE A 1 547 ? 0.313 -7.764 7.201 1.00 90.62 547 PHE A O 1
ATOM 4366 N N . ASN A 1 548 ? 0.241 -5.966 8.545 1.00 90.12 548 ASN A N 1
ATOM 4367 C CA . ASN A 1 548 ? -1.200 -5.800 8.504 1.00 90.12 548 ASN A CA 1
ATOM 4368 C C . ASN A 1 548 ? -1.544 -4.620 7.590 1.00 90.12 548 ASN A C 1
ATOM 4370 O O . ASN A 1 548 ? -1.061 -3.511 7.811 1.00 90.12 548 ASN A O 1
ATOM 4374 N N . ILE A 1 549 ? -2.369 -4.839 6.561 1.00 88.06 549 ILE A N 1
ATOM 4375 C CA . ILE A 1 549 ? -2.700 -3.782 5.591 1.00 88.06 549 ILE A CA 1
ATOM 4376 C C . ILE A 1 549 ? -3.358 -2.589 6.303 1.00 88.06 549 ILE A C 1
ATOM 4378 O O . ILE A 1 549 ? -2.979 -1.450 6.049 1.00 88.06 549 ILE A O 1
ATOM 4382 N N . GLY A 1 550 ? -4.296 -2.843 7.222 1.00 79.62 550 GLY A N 1
ATOM 4383 C CA . GLY A 1 550 ? -5.032 -1.801 7.946 1.00 79.62 550 GLY A CA 1
ATOM 4384 C C . GLY A 1 550 ? -4.152 -0.980 8.889 1.00 79.62 550 GLY A C 1
ATOM 4385 O O . GLY A 1 550 ? -4.287 0.240 8.944 1.00 79.62 550 GLY A O 1
ATOM 4386 N N . GLU A 1 551 ? -3.202 -1.613 9.580 1.00 77.38 551 GLU A N 1
ATOM 4387 C CA . GLU A 1 551 ? -2.243 -0.897 10.433 1.00 77.38 551 GLU A CA 1
ATOM 4388 C C . GLU A 1 551 ? -1.309 0.008 9.623 1.00 77.38 551 GLU A C 1
ATOM 4390 O O . GLU A 1 551 ? -1.022 1.134 10.040 1.00 77.38 551 GLU A O 1
ATOM 4395 N N . GLU A 1 552 ? -0.849 -0.468 8.462 1.00 81.19 552 GLU A N 1
ATOM 4396 C CA . GLU A 1 552 ? -0.008 0.310 7.551 1.00 81.19 552 GLU A CA 1
ATOM 4397 C C . GLU A 1 552 ? -0.789 1.520 7.018 1.00 81.19 552 GLU A C 1
ATOM 4399 O O . GLU A 1 552 ? -0.291 2.643 7.094 1.00 81.19 552 GLU A O 1
ATOM 4404 N N . VAL A 1 553 ? -2.046 1.317 6.599 1.00 77.00 553 VAL A N 1
ATOM 4405 C CA . VAL A 1 553 ? -2.996 2.381 6.223 1.00 77.00 553 VAL A CA 1
ATOM 4406 C C . VAL A 1 553 ? -3.163 3.411 7.335 1.00 77.00 553 VAL A C 1
ATOM 4408 O O . VAL A 1 553 ? -2.949 4.600 7.110 1.00 77.00 553 VAL A O 1
ATOM 4411 N N . ALA A 1 554 ? -3.466 2.966 8.556 1.00 66.69 554 ALA A N 1
ATOM 4412 C CA . ALA A 1 554 ? -3.665 3.836 9.715 1.00 66.69 554 ALA A CA 1
ATOM 4413 C C . ALA A 1 554 ? -2.391 4.587 10.138 1.00 66.69 554 ALA A C 1
ATOM 4415 O O . ALA A 1 554 ? -2.433 5.494 10.973 1.00 66.69 554 ALA A O 1
ATOM 4416 N N . SER A 1 555 ? -1.232 4.190 9.612 1.00 66.56 555 SER A N 1
ATOM 4417 C CA . SER A 1 555 ? 0.031 4.876 9.840 1.00 66.56 555 SER A CA 1
ATOM 4418 C C . SER A 1 555 ? 0.295 6.001 8.829 1.00 66.56 555 SER A C 1
ATOM 4420 O O . SER A 1 555 ? 1.216 6.786 9.044 1.00 66.56 555 SER A O 1
ATOM 4422 N N . LEU A 1 556 ? -0.471 6.120 7.751 1.00 68.31 556 LEU A N 1
ATOM 4423 C CA . LEU A 1 556 ? -0.223 7.086 6.683 1.00 68.31 556 LEU A CA 1
ATOM 4424 C C . LEU A 1 556 ? -1.211 8.260 6.759 1.00 68.31 556 LEU A C 1
ATOM 4426 O O . LEU A 1 556 ? -2.366 8.072 7.129 1.00 68.31 556 LEU A O 1
ATOM 4430 N N . ASP A 1 557 ? -0.765 9.467 6.393 1.00 65.00 557 ASP A N 1
ATOM 4431 C CA . ASP A 1 557 ? -1.674 10.605 6.185 1.00 65.00 557 ASP A CA 1
ATOM 4432 C C . ASP A 1 557 ? -2.498 10.326 4.918 1.00 65.00 557 ASP A C 1
ATOM 4434 O O . ASP A 1 557 ? -1.955 10.340 3.813 1.00 65.00 557 ASP A O 1
ATOM 4438 N N . TRP A 1 558 ? -3.779 9.981 5.092 1.00 63.69 558 TRP A N 1
ATOM 4439 C CA . TRP A 1 558 ? -4.606 9.240 4.121 1.00 63.69 558 TRP A CA 1
ATOM 4440 C C . TRP A 1 558 ? -5.543 10.118 3.259 1.00 63.69 558 TRP A C 1
ATOM 4442 O O . TRP A 1 558 ? -6.624 9.692 2.851 1.00 63.69 558 TRP A O 1
ATOM 4452 N N . ASP A 1 559 ? -5.155 11.352 2.945 1.00 60.00 559 ASP A N 1
ATOM 4453 C CA . ASP A 1 559 ? -5.996 12.236 2.120 1.00 60.00 559 ASP A CA 1
ATOM 4454 C C . ASP A 1 559 ? -5.627 12.163 0.628 1.00 60.00 559 ASP A C 1
ATOM 4456 O O . ASP A 1 559 ? -6.485 11.844 -0.202 1.00 60.00 559 ASP A O 1
ATOM 4460 N N . ASP A 1 560 ? -4.347 12.351 0.291 1.00 71.62 560 ASP A N 1
ATOM 4461 C CA . ASP A 1 560 ? -3.814 12.351 -1.079 1.00 71.62 560 ASP A CA 1
ATOM 4462 C C . ASP A 1 560 ? -2.576 11.449 -1.195 1.00 71.62 560 ASP A C 1
ATOM 4464 O O . ASP A 1 560 ? -1.586 11.667 -0.498 1.00 71.62 560 ASP A O 1
ATOM 4468 N N . TRP A 1 561 ? -2.596 10.480 -2.123 1.00 74.75 561 TRP A N 1
ATOM 4469 C CA . TRP A 1 561 ? -1.489 9.537 -2.332 1.00 74.75 561 TRP A CA 1
ATOM 4470 C C . TRP A 1 561 ? -0.165 10.259 -2.608 1.00 74.75 561 TRP A C 1
ATOM 4472 O O . TRP A 1 561 ? 0.878 9.858 -2.091 1.00 74.75 561 TRP A O 1
ATOM 4482 N N . ILE A 1 562 ? -0.179 11.354 -3.376 1.00 70.06 562 ILE A N 1
ATOM 4483 C CA . ILE A 1 562 ? 1.048 12.099 -3.685 1.00 70.06 562 ILE A CA 1
ATOM 4484 C C . ILE A 1 562 ? 1.613 12.761 -2.426 1.00 70.06 562 ILE A C 1
ATOM 4486 O O . ILE A 1 562 ? 2.812 12.631 -2.157 1.00 70.06 562 ILE A O 1
ATOM 4490 N N . ALA A 1 563 ? 0.771 13.425 -1.634 1.00 68.94 563 ALA A N 1
ATOM 4491 C CA . ALA A 1 563 ? 1.148 13.984 -0.342 1.00 68.94 563 ALA A CA 1
ATOM 4492 C C . ALA A 1 563 ? 1.676 12.902 0.615 1.00 68.94 563 ALA A C 1
ATOM 4494 O O . ALA A 1 563 ? 2.738 13.090 1.213 1.00 68.94 563 ALA A O 1
ATOM 4495 N N . THR A 1 564 ? 1.018 11.739 0.690 1.00 75.69 564 THR A N 1
ATOM 4496 C CA . THR A 1 564 ? 1.455 10.602 1.512 1.00 75.69 564 THR A CA 1
ATOM 4497 C C . THR A 1 564 ? 2.858 10.145 1.124 1.00 75.69 564 THR A C 1
ATOM 4499 O O . THR A 1 564 ? 3.746 10.074 1.978 1.00 75.69 564 THR A O 1
ATOM 4502 N N . ILE A 1 565 ? 3.091 9.874 -0.165 1.00 73.81 565 ILE A N 1
ATOM 4503 C CA . ILE A 1 565 ? 4.385 9.402 -0.674 1.00 73.81 565 ILE A CA 1
ATOM 4504 C C . ILE A 1 565 ? 5.489 10.454 -0.472 1.00 73.81 565 ILE A C 1
ATOM 4506 O O . ILE A 1 565 ? 6.649 10.107 -0.244 1.00 73.81 565 ILE A O 1
ATOM 4510 N N . ASN A 1 566 ? 5.147 11.742 -0.541 1.00 68.44 566 ASN A N 1
ATOM 4511 C CA . ASN A 1 566 ? 6.089 12.843 -0.332 1.00 68.44 566 ASN A CA 1
ATOM 4512 C C . ASN A 1 566 ? 6.297 13.213 1.145 1.00 68.44 566 ASN A C 1
ATOM 4514 O O . ASN A 1 566 ? 7.185 14.015 1.439 1.00 68.44 566 ASN A O 1
ATOM 4518 N N . SER A 1 567 ? 5.527 12.635 2.069 1.00 71.88 567 SER A N 1
ATOM 4519 C CA . SER A 1 567 ? 5.644 12.925 3.498 1.00 71.88 567 SER A CA 1
ATOM 4520 C C . SER A 1 567 ? 7.028 12.559 4.045 1.00 71.88 567 SER A C 1
ATOM 4522 O O . SER A 1 567 ? 7.642 11.555 3.662 1.00 71.88 567 SER A O 1
ATOM 4524 N N . GLU A 1 568 ? 7.519 13.336 5.017 1.00 68.12 568 GLU A N 1
ATOM 4525 C CA . GLU A 1 568 ? 8.782 13.028 5.703 1.00 68.12 568 GLU A CA 1
ATOM 4526 C C . GLU A 1 568 ? 8.771 11.629 6.330 1.00 68.12 568 GLU A C 1
ATOM 4528 O O . GLU A 1 568 ? 9.810 10.968 6.394 1.00 68.12 568 GLU A O 1
ATOM 4533 N N . LYS A 1 569 ? 7.592 11.157 6.754 1.00 69.62 569 LYS A N 1
ATOM 4534 C CA . LYS A 1 569 ? 7.400 9.834 7.342 1.00 69.62 569 LYS A CA 1
ATOM 4535 C C . LYS A 1 569 ? 7.696 8.717 6.345 1.00 69.62 569 LYS A C 1
ATOM 4537 O O . LYS A 1 569 ? 8.539 7.874 6.653 1.00 69.62 569 LYS A O 1
ATOM 4542 N N . VAL A 1 570 ? 7.053 8.723 5.174 1.00 70.31 570 VAL A N 1
ATOM 4543 C CA . VAL A 1 570 ? 7.288 7.708 4.131 1.00 70.31 570 VAL A CA 1
ATOM 4544 C C . VAL A 1 570 ? 8.726 7.797 3.634 1.00 70.31 570 VAL A C 1
ATOM 4546 O O . VAL A 1 570 ? 9.419 6.786 3.561 1.00 70.31 570 VAL A O 1
ATOM 4549 N N . MET A 1 571 ? 9.236 9.009 3.411 1.00 68.56 571 MET A N 1
ATOM 4550 C CA . MET A 1 571 ? 10.618 9.208 2.973 1.00 68.56 571 MET A CA 1
ATOM 4551 C C . MET A 1 571 ? 11.645 8.690 3.990 1.00 68.56 571 MET A C 1
ATOM 4553 O O . MET A 1 571 ? 12.672 8.137 3.598 1.00 68.56 571 MET A O 1
ATOM 4557 N N . ARG A 1 572 ? 11.394 8.845 5.296 1.00 67.56 572 ARG A N 1
ATOM 4558 C CA . ARG A 1 572 ? 12.237 8.274 6.355 1.00 67.56 572 ARG A CA 1
ATOM 4559 C C . ARG A 1 572 ? 12.133 6.752 6.395 1.00 67.56 572 ARG A C 1
ATOM 4561 O O . ARG A 1 572 ? 13.168 6.100 6.396 1.00 67.56 572 ARG A O 1
ATOM 4568 N N . MET A 1 573 ? 10.923 6.203 6.346 1.00 70.25 573 MET A N 1
ATOM 4569 C CA . MET A 1 573 ? 10.696 4.756 6.334 1.00 70.25 573 MET A CA 1
ATOM 4570 C C . MET A 1 573 ? 11.403 4.081 5.155 1.00 70.25 573 MET A C 1
ATOM 4572 O O . MET A 1 573 ? 12.076 3.078 5.348 1.00 70.25 573 MET A O 1
ATOM 4576 N N . VAL A 1 574 ? 11.338 4.657 3.954 1.00 65.56 574 VAL A N 1
ATOM 4577 C CA . VAL A 1 574 ? 12.050 4.138 2.775 1.00 65.56 574 VAL A CA 1
ATOM 4578 C C . VAL A 1 574 ? 13.570 4.202 2.946 1.00 65.56 574 VAL A C 1
ATOM 4580 O O . VAL A 1 574 ? 14.275 3.298 2.500 1.00 65.56 574 VAL A O 1
ATOM 4583 N N . ARG A 1 575 ? 14.097 5.254 3.590 1.00 63.62 575 ARG A N 1
ATOM 4584 C CA . ARG A 1 575 ? 15.537 5.374 3.882 1.00 63.62 575 ARG A CA 1
ATOM 4585 C C . ARG A 1 575 ? 16.003 4.352 4.919 1.00 63.62 575 ARG A C 1
ATOM 4587 O O . ARG A 1 575 ? 17.058 3.756 4.734 1.00 63.62 575 ARG A O 1
ATOM 4594 N N . GLU A 1 576 ? 15.236 4.166 5.989 1.00 64.25 576 GLU A N 1
ATOM 4595 C CA . GLU A 1 576 ? 15.575 3.290 7.119 1.00 64.25 576 GLU A CA 1
ATOM 4596 C C . GLU A 1 576 ? 15.341 1.806 6.800 1.00 64.25 576 GLU A C 1
ATOM 4598 O O . GLU A 1 576 ? 16.142 0.962 7.187 1.00 64.25 576 GLU A O 1
ATOM 4603 N N . ALA A 1 577 ? 14.289 1.488 6.039 1.00 61.12 577 ALA A N 1
ATOM 4604 C CA . ALA A 1 577 ? 13.946 0.136 5.587 1.00 61.12 577 ALA A CA 1
ATOM 4605 C C . ALA A 1 577 ? 14.504 -0.191 4.188 1.00 61.12 577 ALA A C 1
ATOM 4607 O O . ALA A 1 577 ? 14.005 -1.091 3.504 1.00 61.12 577 ALA A O 1
ATOM 4608 N N . GLY A 1 578 ? 15.512 0.560 3.731 1.00 58.84 578 GLY A N 1
ATOM 4609 C CA . GLY A 1 578 ? 16.117 0.387 2.415 1.00 58.84 578 GLY A CA 1
ATOM 4610 C C . GLY A 1 578 ? 16.579 -1.056 2.194 1.00 58.84 578 GLY A C 1
ATOM 4611 O O . GLY A 1 578 ? 17.450 -1.550 2.904 1.00 58.84 578 GLY A O 1
ATOM 4612 N N . GLY A 1 579 ? 15.996 -1.726 1.196 1.00 64.75 579 GLY A N 1
ATOM 4613 C CA . GLY A 1 579 ? 16.316 -3.117 0.857 1.00 64.75 579 GLY A CA 1
ATOM 4614 C C . GLY A 1 579 ? 15.366 -4.174 1.429 1.00 64.75 579 GLY A C 1
ATOM 4615 O O . GLY A 1 579 ? 15.575 -5.353 1.156 1.00 64.75 579 GLY A O 1
ATOM 4616 N N . ASP A 1 580 ? 14.312 -3.801 2.166 1.00 83.25 580 ASP A N 1
ATOM 4617 C CA . ASP A 1 580 ? 13.273 -4.762 2.555 1.00 83.25 580 ASP A CA 1
ATOM 4618 C C . ASP A 1 580 ? 12.352 -5.099 1.371 1.00 83.25 580 ASP A C 1
ATOM 4620 O O . ASP A 1 580 ? 11.608 -4.256 0.863 1.00 83.25 580 ASP A O 1
ATOM 4624 N N . TRP A 1 581 ? 12.400 -6.356 0.934 1.00 87.69 581 TRP A N 1
ATOM 4625 C CA . TRP A 1 581 ? 11.637 -6.866 -0.201 1.00 87.69 581 TRP A CA 1
ATOM 4626 C C . TRP A 1 581 ? 10.117 -6.847 0.026 1.00 87.69 581 TRP A C 1
ATOM 4628 O O . TRP A 1 581 ? 9.362 -6.724 -0.940 1.00 87.69 581 TRP A O 1
ATOM 4638 N N . ALA A 1 582 ? 9.651 -6.888 1.281 1.00 91.25 582 ALA A N 1
ATOM 4639 C CA . ALA A 1 582 ? 8.224 -6.799 1.585 1.00 91.25 582 ALA A CA 1
ATOM 4640 C C . ALA A 1 582 ? 7.618 -5.454 1.159 1.00 91.25 582 ALA A C 1
ATOM 4642 O O . ALA A 1 582 ? 6.421 -5.385 0.886 1.00 91.25 582 ALA A O 1
ATOM 4643 N N . ASN A 1 583 ? 8.427 -4.395 1.042 1.00 89.12 583 ASN A N 1
ATOM 4644 C CA . ASN A 1 583 ? 7.937 -3.071 0.664 1.00 89.12 583 ASN A CA 1
ATOM 4645 C C . ASN A 1 583 ? 7.358 -3.029 -0.758 1.00 89.12 583 ASN A C 1
ATOM 4647 O O . ASN A 1 583 ? 6.435 -2.256 -0.992 1.00 89.12 583 ASN A O 1
ATOM 4651 N N . TYR A 1 584 ? 7.820 -3.878 -1.684 1.00 90.31 584 TYR A N 1
ATOM 4652 C CA . TYR A 1 584 ? 7.227 -3.980 -3.028 1.00 90.31 584 TYR A CA 1
ATOM 4653 C C . TYR A 1 584 ? 5.805 -4.557 -2.990 1.00 90.31 584 TYR A C 1
ATOM 4655 O O . TYR A 1 584 ? 4.938 -4.158 -3.762 1.00 90.31 584 TYR A O 1
ATOM 4663 N N . ILE A 1 585 ? 5.543 -5.464 -2.050 1.00 94.69 585 ILE A N 1
ATOM 4664 C CA . ILE A 1 585 ? 4.226 -6.079 -1.864 1.00 94.69 585 ILE A CA 1
ATOM 4665 C C . ILE A 1 585 ? 3.312 -5.130 -1.076 1.00 94.69 585 ILE A C 1
ATOM 4667 O O . ILE A 1 585 ? 2.154 -4.939 -1.449 1.00 94.69 585 ILE A O 1
ATOM 4671 N N . LYS A 1 586 ? 3.847 -4.458 -0.044 1.00 92.25 586 LYS A N 1
ATOM 4672 C CA . LYS A 1 586 ? 3.150 -3.377 0.678 1.00 92.25 586 LYS A CA 1
ATOM 4673 C C . LYS A 1 586 ? 2.728 -2.253 -0.263 1.00 92.25 586 LYS A C 1
ATOM 4675 O O . LYS A 1 586 ? 1.595 -1.800 -0.184 1.00 92.25 586 LYS A O 1
ATOM 4680 N N . ALA A 1 587 ? 3.609 -1.839 -1.172 1.00 89.81 587 ALA A N 1
ATOM 4681 C CA . ALA A 1 587 ? 3.341 -0.817 -2.179 1.00 89.81 587 ALA A CA 1
ATOM 4682 C C . ALA A 1 587 ? 2.078 -1.128 -3.002 1.00 89.81 587 ALA A C 1
ATOM 4684 O O . ALA A 1 587 ? 1.188 -0.283 -3.107 1.00 89.81 587 ALA A O 1
ATOM 4685 N N . ALA A 1 588 ? 1.967 -2.357 -3.520 1.00 93.94 588 ALA A N 1
ATOM 4686 C CA . ALA A 1 588 ? 0.779 -2.808 -4.241 1.00 93.94 588 ALA A CA 1
ATOM 4687 C C . ALA A 1 588 ? -0.471 -2.814 -3.343 1.00 93.94 588 ALA A C 1
ATOM 4689 O O . ALA A 1 588 ? -1.509 -2.274 -3.729 1.00 93.94 588 ALA A O 1
ATOM 4690 N N . ALA A 1 589 ? -0.366 -3.370 -2.131 1.00 94.06 589 ALA A N 1
ATOM 4691 C CA . ALA A 1 589 ? -1.484 -3.462 -1.191 1.00 94.06 589 ALA A CA 1
ATOM 4692 C C . ALA A 1 589 ? -2.032 -2.091 -0.782 1.00 94.06 589 ALA A C 1
ATOM 4694 O O . ALA A 1 589 ? -3.239 -1.871 -0.834 1.00 94.06 589 ALA A O 1
ATOM 4695 N N . LEU A 1 590 ? -1.154 -1.155 -0.428 1.00 90.56 590 LEU A N 1
ATOM 4696 C CA . LEU A 1 590 ? -1.532 0.186 0.008 1.00 90.56 590 LEU A CA 1
ATOM 4697 C C . LEU A 1 590 ? -2.145 0.998 -1.126 1.00 90.56 590 LEU A C 1
ATOM 4699 O O . LEU A 1 590 ? -3.172 1.644 -0.926 1.00 90.56 590 LEU A O 1
ATOM 4703 N N . ARG A 1 591 ? -1.573 0.922 -2.333 1.00 90.81 591 ARG A N 1
ATOM 4704 C CA . ARG A 1 591 ? -2.118 1.641 -3.486 1.00 90.81 591 ARG A CA 1
ATOM 4705 C C . ARG A 1 591 ? -3.481 1.099 -3.909 1.00 90.81 591 ARG A C 1
ATOM 4707 O O . ARG A 1 591 ? -4.355 1.889 -4.268 1.00 90.81 591 ARG A O 1
ATOM 4714 N N . LEU A 1 592 ? -3.684 -0.219 -3.847 1.00 92.00 592 LEU A N 1
ATOM 4715 C CA . LEU A 1 592 ? -4.991 -0.836 -4.085 1.00 92.00 592 LEU A CA 1
ATOM 4716 C C . LEU A 1 592 ? -5.988 -0.478 -2.974 1.00 92.00 592 LEU A C 1
ATOM 4718 O O . LEU A 1 592 ? -7.127 -0.136 -3.281 1.00 92.00 592 LEU A O 1
ATOM 4722 N N . GLN A 1 593 ? -5.569 -0.482 -1.706 1.00 88.94 593 GLN A N 1
ATOM 4723 C CA . GLN A 1 593 ? -6.429 -0.109 -0.578 1.00 88.94 593 GLN A CA 1
ATOM 4724 C C . GLN A 1 593 ? -6.855 1.365 -0.650 1.00 88.94 593 GLN A C 1
ATOM 4726 O O . GLN A 1 593 ? -8.000 1.685 -0.334 1.00 88.94 593 GLN A O 1
ATOM 4731 N N . GLU A 1 594 ? -5.972 2.249 -1.122 1.00 86.12 594 GLU A N 1
ATOM 4732 C CA . GLU A 1 594 ? -6.291 3.651 -1.416 1.00 86.12 594 GLU A CA 1
ATOM 4733 C C . GLU A 1 594 ? -7.313 3.766 -2.551 1.00 86.12 594 GLU A C 1
ATOM 4735 O O . GLU A 1 594 ? -8.256 4.543 -2.443 1.00 86.12 594 GLU A O 1
ATOM 4740 N N . LYS A 1 595 ? -7.192 2.964 -3.618 1.00 85.69 595 LYS A N 1
ATOM 4741 C CA . LYS A 1 595 ? -8.159 2.988 -4.726 1.00 85.69 595 LYS A CA 1
ATOM 4742 C C . LYS A 1 595 ? -9.541 2.483 -4.300 1.00 85.69 595 LYS A C 1
ATOM 4744 O O . LYS A 1 595 ? -10.555 3.011 -4.760 1.00 85.69 595 LYS A O 1
ATOM 4749 N N . PHE A 1 596 ? -9.579 1.463 -3.449 1.00 82.94 596 PHE A N 1
ATOM 4750 C CA . PHE A 1 596 ? -10.793 0.809 -2.963 1.00 82.94 596 PHE A CA 1
ATOM 4751 C C . PHE A 1 596 ? -11.064 1.162 -1.494 1.00 82.94 596 PHE A C 1
ATOM 4753 O O . PHE A 1 596 ? -11.248 0.276 -0.665 1.00 82.94 596 PHE A O 1
ATOM 4760 N N . ARG A 1 597 ? -11.114 2.464 -1.161 1.00 75.56 597 ARG A N 1
ATOM 4761 C CA . ARG A 1 597 ? -11.325 2.942 0.228 1.00 75.56 597 ARG A CA 1
ATOM 4762 C C . ARG A 1 597 ? -12.584 2.374 0.880 1.00 75.56 597 ARG A C 1
ATOM 4764 O O . ARG A 1 597 ? -12.609 2.142 2.074 1.00 75.56 597 ARG A O 1
ATOM 4771 N N . ASN A 1 598 ? -13.604 2.098 0.077 1.00 64.31 598 ASN A N 1
ATOM 4772 C CA . ASN A 1 598 ? -14.882 1.562 0.528 1.00 64.31 598 ASN A CA 1
ATOM 4773 C C . ASN A 1 598 ? -14.873 0.046 0.784 1.00 64.31 598 ASN A C 1
ATOM 4775 O O . ASN A 1 598 ? -15.944 -0.522 1.000 1.00 64.31 598 ASN A O 1
ATOM 4779 N N . ARG A 1 599 ? -13.727 -0.637 0.664 1.00 73.00 599 ARG A N 1
ATOM 4780 C CA . ARG A 1 599 ? -13.603 -2.082 0.869 1.00 73.00 599 ARG A CA 1
ATOM 4781 C C . ARG A 1 599 ? -12.299 -2.412 1.581 1.00 73.00 599 ARG A C 1
ATOM 4783 O O . ARG A 1 599 ? -11.218 -2.063 1.117 1.00 73.00 599 ARG A O 1
ATOM 4790 N N . ARG A 1 600 ? -12.392 -3.185 2.658 1.00 80.81 600 ARG A N 1
ATOM 4791 C CA . ARG A 1 600 ? -11.218 -3.751 3.320 1.00 80.81 600 ARG A CA 1
ATOM 4792 C C . ARG A 1 600 ? -10.592 -4.841 2.451 1.00 80.81 600 ARG A C 1
ATOM 4794 O O . ARG A 1 600 ? -11.251 -5.829 2.126 1.00 80.81 600 ARG A O 1
ATOM 4801 N N . ILE A 1 601 ? -9.325 -4.659 2.090 1.00 90.00 601 ILE A N 1
ATOM 4802 C CA . ILE A 1 601 ? -8.542 -5.674 1.387 1.00 90.00 601 ILE A CA 1
ATOM 4803 C C . ILE A 1 601 ? -8.153 -6.776 2.377 1.00 90.00 601 ILE A C 1
ATOM 4805 O O . ILE A 1 601 ? -7.546 -6.524 3.421 1.00 90.00 601 ILE A O 1
ATOM 4809 N N . ARG A 1 602 ? -8.521 -8.008 2.032 1.00 89.88 602 ARG A N 1
ATOM 4810 C CA . ARG A 1 602 ? -8.130 -9.236 2.714 1.00 89.88 602 ARG A CA 1
ATOM 4811 C C . ARG A 1 602 ? -6.654 -9.533 2.488 1.00 89.88 602 ARG A C 1
ATOM 4813 O O . ARG A 1 602 ? -6.079 -9.235 1.439 1.00 89.88 602 ARG A O 1
ATOM 4820 N N . GLY A 1 603 ? -6.072 -10.133 3.507 1.00 94.31 603 GLY A N 1
ATOM 4821 C CA . GLY A 1 603 ? -4.704 -10.581 3.581 1.00 94.31 603 GLY A CA 1
ATOM 4822 C C . GLY A 1 603 ? -4.488 -11.908 2.865 1.00 94.31 603 GLY A C 1
ATOM 4823 O O . GLY A 1 603 ? -5.403 -12.513 2.301 1.00 94.31 603 GLY A O 1
ATOM 4824 N N . MET A 1 604 ? -3.242 -12.364 2.885 1.00 97.62 604 MET A N 1
ATOM 4825 C CA . MET A 1 604 ? -2.824 -13.568 2.175 1.00 97.62 604 MET A CA 1
ATOM 4826 C C . MET A 1 604 ? -1.558 -14.176 2.782 1.00 97.62 604 MET A C 1
ATOM 4828 O O . MET A 1 604 ? -0.687 -13.458 3.277 1.00 97.62 604 MET A O 1
ATOM 4832 N N . ASN A 1 605 ? -1.449 -15.502 2.722 1.00 98.12 605 ASN A N 1
ATOM 4833 C CA . ASN A 1 605 ? -0.191 -16.219 2.909 1.00 98.12 605 ASN A CA 1
ATOM 4834 C C . ASN A 1 605 ? 0.477 -16.354 1.539 1.00 98.12 605 ASN A C 1
ATOM 4836 O O . ASN A 1 605 ? -0.169 -16.781 0.581 1.00 98.12 605 ASN A O 1
ATOM 4840 N N . VAL A 1 606 ? 1.756 -15.998 1.436 1.00 98.31 606 VAL A N 1
ATOM 4841 C CA . VAL A 1 606 ? 2.474 -15.967 0.158 1.00 98.31 606 VAL A CA 1
ATOM 4842 C C . VAL A 1 606 ? 3.807 -16.694 0.281 1.00 98.31 606 VAL A C 1
ATOM 4844 O O . VAL A 1 606 ? 4.635 -16.340 1.121 1.00 98.31 606 VAL A O 1
ATOM 4847 N N . MET A 1 607 ? 4.046 -17.661 -0.606 1.00 98.31 607 MET A N 1
ATOM 4848 C CA . MET A 1 607 ? 5.382 -18.194 -0.885 1.00 98.31 607 MET A CA 1
ATOM 4849 C C . MET A 1 607 ? 5.874 -17.649 -2.221 1.00 98.31 607 MET A C 1
ATOM 4851 O O . MET A 1 607 ? 5.273 -17.911 -3.264 1.00 98.31 607 MET A O 1
ATOM 4855 N N . VAL A 1 608 ? 6.979 -16.911 -2.183 1.00 97.69 608 VAL A N 1
ATOM 4856 C CA . VAL A 1 608 ? 7.595 -16.298 -3.358 1.00 97.69 608 VAL A CA 1
ATOM 4857 C C . VAL A 1 608 ? 8.808 -17.100 -3.820 1.00 97.69 608 VAL A C 1
ATOM 4859 O O . VAL A 1 608 ? 9.642 -17.536 -3.026 1.00 97.69 608 VAL A O 1
ATOM 4862 N N . SER A 1 609 ? 8.938 -17.246 -5.132 1.00 95.81 609 SER A N 1
ATOM 4863 C CA . SER A 1 609 ? 10.155 -17.692 -5.804 1.00 95.81 609 SER A CA 1
ATOM 4864 C C . SER A 1 609 ? 10.427 -16.785 -6.999 1.00 95.81 609 SER A C 1
ATOM 4866 O O . SER A 1 609 ? 9.501 -16.220 -7.573 1.00 95.81 609 SER A O 1
ATOM 4868 N N . GLY A 1 610 ? 11.684 -16.620 -7.396 1.00 93.31 610 GLY A N 1
ATOM 4869 C CA . GLY A 1 610 ? 12.001 -15.869 -8.602 1.00 93.31 610 GLY A CA 1
ATOM 4870 C C . GLY A 1 610 ? 13.367 -16.223 -9.159 1.00 93.31 610 GLY A C 1
ATOM 4871 O O . GLY A 1 610 ? 14.284 -16.539 -8.407 1.00 93.31 610 GLY A O 1
ATOM 4872 N N . ASN A 1 611 ? 13.495 -16.161 -10.482 1.00 92.06 611 ASN A N 1
ATOM 4873 C CA . ASN A 1 611 ? 14.759 -16.387 -11.190 1.00 92.06 611 ASN A CA 1
ATOM 4874 C C . ASN A 1 611 ? 15.165 -15.196 -12.072 1.00 92.06 611 ASN A C 1
ATOM 4876 O O . ASN A 1 611 ? 15.987 -15.352 -12.973 1.00 92.06 611 ASN A O 1
ATOM 4880 N N . ILE A 1 612 ? 14.578 -14.017 -11.844 1.00 89.44 612 ILE A N 1
ATOM 4881 C CA . ILE A 1 612 ? 15.003 -12.774 -12.493 1.00 89.44 612 ILE A CA 1
ATOM 4882 C C . ILE A 1 612 ? 16.311 -12.317 -11.829 1.00 89.44 612 ILE A C 1
ATOM 4884 O O . ILE A 1 612 ? 16.295 -12.024 -10.630 1.00 89.44 612 ILE A O 1
ATOM 4888 N N . PRO A 1 613 ? 17.425 -12.204 -12.575 1.00 80.44 613 PRO A N 1
ATOM 4889 C CA . PRO A 1 613 ? 18.687 -11.723 -12.024 1.00 80.44 613 PRO A CA 1
ATOM 4890 C C . PRO A 1 613 ? 18.539 -10.351 -11.350 1.00 80.44 613 PRO A C 1
ATOM 4892 O O . PRO A 1 613 ? 18.010 -9.393 -11.929 1.00 80.44 613 PRO A O 1
ATOM 4895 N N . MET A 1 614 ? 18.999 -10.240 -10.103 1.00 73.69 614 MET A N 1
ATOM 4896 C CA . MET A 1 614 ? 18.911 -8.986 -9.356 1.00 73.69 614 MET A CA 1
ATOM 4897 C C . MET A 1 614 ? 19.877 -7.938 -9.902 1.00 73.69 614 MET A C 1
ATOM 4899 O O . MET A 1 614 ? 21.021 -8.235 -10.227 1.00 73.69 614 MET A O 1
ATOM 4903 N N . GLY A 1 615 ? 19.436 -6.679 -9.950 1.00 64.12 615 GLY A N 1
ATOM 4904 C CA . GLY A 1 615 ? 20.293 -5.571 -10.385 1.00 64.12 615 GLY A CA 1
ATOM 4905 C C . GLY A 1 615 ? 20.653 -5.596 -11.875 1.00 64.12 615 GLY A C 1
ATOM 4906 O O . GLY A 1 615 ? 21.423 -4.750 -12.317 1.00 64.12 615 GLY A O 1
ATOM 4907 N N . ALA A 1 616 ? 20.061 -6.508 -12.653 1.00 64.38 616 ALA A N 1
ATOM 4908 C CA . ALA A 1 616 ? 20.353 -6.692 -14.070 1.00 64.38 616 ALA A CA 1
ATOM 4909 C C . ALA A 1 616 ? 19.534 -5.785 -15.013 1.00 64.38 616 ALA A C 1
ATOM 4911 O O . ALA A 1 616 ? 19.485 -5.987 -16.222 1.00 64.38 616 ALA A O 1
ATOM 4912 N N . GLY A 1 617 ? 18.803 -4.807 -14.469 1.00 69.06 617 GLY A N 1
ATOM 4913 C CA . GLY A 1 617 ? 17.923 -3.957 -15.274 1.00 69.06 617 GLY A CA 1
ATOM 4914 C C . GLY A 1 617 ? 16.737 -4.702 -15.903 1.00 69.06 617 GLY A C 1
ATOM 4915 O O . GLY A 1 617 ? 16.145 -4.176 -16.839 1.00 69.06 617 GLY A O 1
ATOM 4916 N N . LEU A 1 618 ? 16.364 -5.881 -15.382 1.00 80.06 618 LEU A N 1
ATOM 4917 C CA . LEU A 1 618 ? 15.259 -6.738 -15.859 1.00 80.06 618 LEU A CA 1
ATOM 4918 C C . LEU A 1 618 ? 13.939 -6.566 -15.081 1.00 80.06 618 LEU A C 1
ATOM 4920 O O . LEU A 1 618 ? 12.997 -7.336 -15.266 1.00 80.06 618 LEU A O 1
ATOM 4924 N N . SER A 1 619 ? 13.883 -5.556 -14.209 1.00 82.38 619 SER A N 1
ATOM 4925 C CA . SER A 1 619 ? 12.736 -5.184 -13.360 1.00 82.38 619 SER A CA 1
ATOM 4926 C C . SER A 1 619 ? 12.171 -6.289 -12.487 1.00 82.38 619 SER A C 1
ATOM 4928 O O . SER A 1 619 ? 10.962 -6.493 -12.418 1.00 82.38 619 SER A O 1
ATOM 4930 N N . SER A 1 620 ? 13.049 -6.949 -11.735 1.00 83.44 620 SER A N 1
ATOM 4931 C CA . SER A 1 620 ? 12.631 -7.832 -10.644 1.00 83.44 620 SER A CA 1
ATOM 4932 C C . SER A 1 620 ? 11.781 -7.116 -9.585 1.00 83.44 620 SER A C 1
ATOM 4934 O O . SER A 1 620 ? 10.878 -7.737 -9.031 1.00 83.44 620 SER A O 1
ATOM 4936 N N . SER A 1 621 ? 12.005 -5.816 -9.336 1.00 85.44 621 SER A N 1
ATOM 4937 C CA . SER A 1 621 ? 11.174 -5.024 -8.416 1.00 85.44 621 SER A CA 1
ATOM 4938 C C . SER A 1 621 ? 9.745 -4.860 -8.930 1.00 85.44 621 SER A C 1
ATOM 4940 O O . SER A 1 621 ? 8.803 -5.270 -8.255 1.00 85.44 621 SER A O 1
ATOM 4942 N N . SER A 1 622 ? 9.578 -4.355 -10.153 1.00 89.25 622 SER A N 1
ATOM 4943 C CA . SER A 1 622 ? 8.257 -4.158 -10.749 1.00 89.25 622 SER A CA 1
ATOM 4944 C C . SER A 1 622 ? 7.545 -5.493 -10.989 1.00 89.25 622 SER A C 1
ATOM 4946 O O . SER A 1 622 ? 6.333 -5.570 -10.820 1.00 89.25 622 SER A O 1
ATOM 4948 N N . ALA A 1 623 ? 8.273 -6.579 -11.287 1.00 93.62 623 ALA A N 1
ATOM 4949 C CA . ALA A 1 623 ? 7.695 -7.923 -11.365 1.00 93.62 623 ALA A CA 1
ATOM 4950 C C . ALA A 1 623 ? 7.106 -8.381 -10.022 1.00 93.62 623 ALA A C 1
ATOM 4952 O O . ALA A 1 623 ? 6.015 -8.953 -10.007 1.00 93.62 623 ALA A O 1
ATOM 4953 N N . MET A 1 624 ? 7.768 -8.077 -8.899 1.00 93.69 624 MET A N 1
ATOM 4954 C CA . MET A 1 624 ? 7.246 -8.343 -7.554 1.00 93.69 624 MET A CA 1
ATOM 4955 C C . MET A 1 624 ? 5.982 -7.524 -7.258 1.00 93.69 624 MET A C 1
ATOM 4957 O O . MET A 1 624 ? 5.005 -8.078 -6.755 1.00 93.69 624 MET A O 1
ATOM 4961 N N . VAL A 1 625 ? 5.977 -6.229 -7.605 1.00 94.81 625 VAL A N 1
ATOM 4962 C CA . VAL A 1 625 ? 4.806 -5.344 -7.449 1.00 94.81 625 VAL A CA 1
ATOM 4963 C C . VAL A 1 625 ? 3.625 -5.862 -8.271 1.00 94.81 625 VAL A C 1
ATOM 4965 O O . VAL A 1 625 ? 2.519 -5.980 -7.747 1.00 94.81 625 VAL A O 1
ATOM 4968 N N . VAL A 1 626 ? 3.855 -6.223 -9.538 1.00 96.75 626 VAL A N 1
ATOM 4969 C CA . VAL A 1 626 ? 2.813 -6.770 -10.416 1.00 96.75 626 VAL A CA 1
ATOM 4970 C C . VAL A 1 626 ? 2.285 -8.099 -9.882 1.00 96.75 626 VAL A C 1
ATOM 4972 O O . VAL A 1 626 ? 1.074 -8.247 -9.776 1.00 96.75 626 VAL A O 1
ATOM 4975 N N . ALA A 1 627 ? 3.150 -9.037 -9.479 1.00 97.50 627 ALA A N 1
ATOM 4976 C CA . ALA A 1 627 ? 2.711 -10.312 -8.904 1.00 97.50 627 ALA A CA 1
ATOM 4977 C C . ALA A 1 627 ? 1.836 -10.108 -7.656 1.00 97.50 627 ALA A C 1
ATOM 4979 O O . ALA A 1 627 ? 0.778 -10.722 -7.530 1.00 97.50 627 ALA A O 1
ATOM 4980 N N . ALA A 1 628 ? 2.245 -9.203 -6.762 1.00 97.31 628 ALA A N 1
ATOM 4981 C CA . ALA A 1 628 ? 1.466 -8.850 -5.582 1.00 97.31 628 ALA A CA 1
ATOM 4982 C C . ALA A 1 628 ? 0.109 -8.238 -5.949 1.00 97.31 628 ALA A C 1
ATOM 4984 O O . ALA A 1 628 ? -0.910 -8.609 -5.372 1.00 97.31 628 ALA A O 1
ATOM 4985 N N . ALA A 1 629 ? 0.076 -7.321 -6.916 1.00 97.12 629 ALA A N 1
ATOM 4986 C CA . ALA A 1 629 ? -1.160 -6.694 -7.359 1.00 97.12 629 ALA A CA 1
ATOM 4987 C C . ALA A 1 629 ? -2.118 -7.699 -8.022 1.00 97.12 629 ALA A C 1
ATOM 4989 O O . ALA A 1 629 ? -3.305 -7.661 -7.715 1.00 97.12 629 ALA A O 1
ATOM 4990 N N . GLU A 1 630 ? -1.632 -8.622 -8.866 1.00 96.88 630 GLU A N 1
ATOM 4991 C CA . GLU A 1 630 ? -2.455 -9.708 -9.436 1.00 96.88 630 GLU A CA 1
ATOM 4992 C C . GLU A 1 630 ? -3.067 -10.559 -8.317 1.00 96.88 630 GLU A C 1
ATOM 4994 O O . GLU A 1 630 ? -4.273 -10.802 -8.310 1.00 96.88 630 GLU A O 1
ATOM 4999 N N . ALA A 1 631 ? -2.247 -10.963 -7.338 1.00 96.31 631 ALA A N 1
ATOM 5000 C CA . ALA A 1 631 ? -2.694 -11.755 -6.197 1.00 96.31 631 ALA A CA 1
ATOM 5001 C C . ALA A 1 631 ? -3.787 -11.031 -5.402 1.00 96.31 631 ALA A C 1
ATOM 5003 O O . ALA A 1 631 ? -4.840 -11.602 -5.138 1.00 96.31 631 ALA A O 1
ATOM 5004 N N . ILE A 1 632 ? -3.567 -9.761 -5.054 1.00 95.75 632 ILE A N 1
ATOM 5005 C CA . ILE A 1 632 ? -4.502 -8.972 -4.244 1.00 95.75 632 ILE A CA 1
ATOM 5006 C C . ILE A 1 632 ? -5.806 -8.726 -5.000 1.00 95.75 632 ILE A C 1
ATOM 5008 O O . ILE A 1 632 ? -6.877 -8.869 -4.408 1.00 95.75 632 ILE A O 1
ATOM 5012 N N . VAL A 1 633 ? -5.729 -8.383 -6.290 1.00 94.00 633 VAL A N 1
ATOM 5013 C CA . VAL A 1 633 ? -6.901 -8.171 -7.148 1.00 94.00 633 VAL A CA 1
ATOM 5014 C C . VAL A 1 633 ? -7.736 -9.444 -7.253 1.00 94.00 633 VAL A C 1
ATOM 5016 O O . VAL A 1 633 ? -8.950 -9.358 -7.085 1.00 94.00 633 VAL A O 1
ATOM 5019 N N . GLU A 1 634 ? -7.114 -10.607 -7.465 1.00 91.88 634 GLU A N 1
ATOM 5020 C CA . GLU A 1 634 ? -7.825 -11.884 -7.601 1.00 91.88 634 GLU A CA 1
ATOM 5021 C C . GLU A 1 634 ? -8.385 -12.383 -6.261 1.00 91.88 634 GLU A C 1
ATOM 5023 O O . GLU A 1 634 ? -9.561 -12.736 -6.181 1.00 91.88 634 GLU A O 1
ATOM 5028 N N . VAL A 1 635 ? -7.587 -12.361 -5.183 1.00 91.44 635 VAL A N 1
ATOM 5029 C CA . VAL A 1 635 ? -8.021 -12.775 -3.832 1.00 91.44 635 VAL A CA 1
ATOM 5030 C C . VAL A 1 635 ? -9.220 -11.958 -3.362 1.00 91.44 635 VAL A C 1
ATOM 5032 O O . VAL A 1 635 ? -10.125 -12.492 -2.729 1.00 91.44 635 VAL A O 1
ATOM 5035 N N . ASN A 1 636 ? -9.246 -10.670 -3.698 1.00 89.94 636 ASN A N 1
ATOM 5036 C CA . ASN A 1 636 ? -10.313 -9.775 -3.284 1.00 89.94 636 ASN A CA 1
ATOM 5037 C C . ASN A 1 636 ? -11.394 -9.591 -4.353 1.00 89.94 636 ASN A C 1
ATOM 5039 O O . ASN A 1 636 ? -12.390 -8.941 -4.073 1.00 89.94 636 ASN A O 1
ATOM 5043 N N . GLY A 1 637 ? -11.261 -10.112 -5.573 1.00 86.62 637 GLY A N 1
ATOM 5044 C CA . GLY A 1 637 ? -12.218 -9.848 -6.655 1.00 86.62 637 GLY A CA 1
ATOM 5045 C C . GLY A 1 637 ? -12.409 -8.348 -6.929 1.00 86.62 637 GLY A C 1
ATOM 5046 O O . GLY A 1 637 ? -13.537 -7.851 -6.939 1.00 86.62 637 GLY A O 1
ATOM 5047 N N . LEU A 1 638 ? -11.309 -7.600 -7.057 1.00 87.88 638 LEU A N 1
ATOM 5048 C CA . LEU A 1 638 ? -11.334 -6.155 -7.309 1.00 87.88 638 LEU A CA 1
ATOM 5049 C C . LEU A 1 638 ? -11.565 -5.867 -8.797 1.00 87.88 638 LEU A C 1
ATOM 5051 O O . LEU A 1 638 ? -10.886 -6.409 -9.665 1.00 87.88 638 LEU A O 1
ATOM 5055 N N . ALA A 1 639 ? -12.492 -4.961 -9.109 1.00 83.44 639 ALA A N 1
ATOM 5056 C CA . ALA A 1 639 ? -12.765 -4.562 -10.487 1.00 83.44 639 ALA A CA 1
ATOM 5057 C C . ALA A 1 639 ? -11.712 -3.554 -10.985 1.00 83.44 639 ALA A C 1
ATOM 5059 O O . ALA A 1 639 ? -11.838 -2.350 -10.756 1.00 83.44 639 ALA A O 1
ATOM 5060 N N . VAL A 1 640 ? -10.666 -4.047 -11.657 1.00 84.88 640 VAL A N 1
ATOM 5061 C CA . VAL A 1 640 ? -9.557 -3.235 -12.185 1.00 84.88 640 VAL A CA 1
ATOM 5062 C C . VAL A 1 640 ? -9.339 -3.541 -13.668 1.00 84.88 640 VAL A C 1
ATOM 5064 O O . VAL A 1 640 ? -9.118 -4.688 -14.050 1.00 84.88 640 VAL A O 1
ATOM 5067 N N . THR A 1 641 ? -9.377 -2.517 -14.525 1.00 81.00 641 THR A N 1
ATOM 5068 C CA . THR A 1 641 ? -9.014 -2.669 -15.949 1.00 81.00 641 THR A CA 1
ATOM 5069 C C . THR A 1 641 ? -7.496 -2.834 -16.118 1.00 81.00 641 THR A C 1
ATOM 5071 O O . THR A 1 641 ? -6.742 -2.321 -15.291 1.00 81.00 641 THR A O 1
ATOM 5074 N N . PRO A 1 642 ? -6.991 -3.460 -17.201 1.00 79.56 642 PRO A N 1
ATOM 5075 C CA . PRO A 1 642 ? -5.546 -3.614 -17.408 1.00 79.56 642 PRO A CA 1
ATOM 5076 C C . PRO A 1 642 ? -4.761 -2.293 -17.372 1.00 79.56 642 PRO A C 1
ATOM 5078 O O . PRO A 1 642 ? -3.659 -2.242 -16.834 1.00 79.56 642 PRO A O 1
ATOM 5081 N N . GLN A 1 643 ? -5.340 -1.203 -17.885 1.00 76.12 643 GLN A N 1
ATOM 5082 C CA . GLN A 1 643 ? -4.715 0.121 -17.849 1.00 76.12 643 GLN A CA 1
ATOM 5083 C C . GLN A 1 643 ? -4.662 0.693 -16.426 1.00 76.12 643 GLN A C 1
ATOM 5085 O O . GLN A 1 643 ? -3.619 1.182 -15.994 1.00 76.12 643 GLN A O 1
ATOM 5090 N N . GLN A 1 644 ? -5.763 0.593 -15.670 1.00 84.00 644 GLN A N 1
ATOM 5091 C CA . GLN A 1 644 ? -5.772 0.984 -14.257 1.00 84.00 644 GLN A CA 1
ATOM 5092 C C . GLN A 1 644 ? -4.769 0.156 -13.457 1.00 84.00 644 GLN A C 1
ATOM 5094 O O . GLN A 1 644 ? -4.050 0.718 -12.645 1.00 84.00 644 GLN A O 1
ATOM 5099 N N . PHE A 1 645 ? -4.679 -1.148 -13.718 1.00 89.31 645 PHE A N 1
ATOM 5100 C CA . PHE A 1 645 ? -3.736 -2.043 -13.057 1.00 89.31 645 PHE A CA 1
ATOM 5101 C C . PHE A 1 645 ? -2.289 -1.567 -13.237 1.00 89.31 645 PHE A C 1
ATOM 5103 O O . PHE A 1 645 ? -1.565 -1.404 -12.262 1.00 89.31 645 PHE A O 1
ATOM 5110 N N . VAL A 1 646 ? -1.886 -1.268 -14.475 1.00 84.88 646 VAL A N 1
ATOM 5111 C CA . VAL A 1 646 ? -0.544 -0.752 -14.794 1.00 84.88 646 VAL A CA 1
ATOM 5112 C C . VAL A 1 646 ? -0.255 0.566 -14.069 1.00 84.88 646 VAL A C 1
ATOM 5114 O O . VAL A 1 646 ? 0.829 0.729 -13.507 1.00 84.88 646 VAL A O 1
ATOM 5117 N N . ASN A 1 647 ? -1.222 1.487 -14.040 1.00 83.12 647 ASN A N 1
ATOM 5118 C CA . ASN A 1 647 ? -1.075 2.764 -13.338 1.00 83.12 647 ASN A CA 1
ATOM 5119 C C . ASN A 1 647 ? -0.954 2.569 -11.824 1.00 83.12 647 ASN A C 1
ATOM 5121 O O . ASN A 1 647 ? -0.036 3.111 -11.217 1.00 83.12 647 ASN A O 1
ATOM 5125 N N . LEU A 1 648 ? -1.818 1.744 -11.230 1.00 90.00 648 LEU A N 1
ATOM 5126 C CA . LEU A 1 648 ? -1.790 1.426 -9.803 1.00 90.00 648 LEU A CA 1
ATOM 5127 C C . LEU A 1 648 ? -0.465 0.763 -9.408 1.00 90.00 648 LEU A C 1
ATOM 5129 O O . LEU A 1 648 ? 0.107 1.117 -8.386 1.00 90.00 648 LEU A O 1
ATOM 5133 N N . CYS A 1 649 ? 0.082 -0.145 -10.214 1.00 90.56 649 CYS A N 1
ATOM 5134 C CA . CYS A 1 649 ? 1.387 -0.730 -9.907 1.00 90.56 649 CYS A CA 1
ATOM 5135 C C . CYS A 1 649 ? 2.517 0.312 -9.978 1.00 90.56 649 CYS A C 1
ATOM 5137 O O . CYS A 1 649 ? 3.318 0.397 -9.049 1.00 90.56 649 CYS A O 1
ATOM 5139 N N . GLY A 1 650 ? 2.544 1.153 -11.020 1.00 82.94 650 GLY A N 1
ATOM 5140 C CA . GLY A 1 650 ? 3.556 2.208 -11.161 1.00 82.94 650 GLY A CA 1
ATOM 5141 C C . GLY A 1 650 ? 3.512 3.251 -10.045 1.00 82.94 650 GLY A C 1
ATOM 5142 O O . GLY A 1 650 ? 4.538 3.558 -9.442 1.00 82.94 650 GLY A O 1
ATOM 5143 N N . GLU A 1 651 ? 2.319 3.751 -9.722 1.00 83.94 651 GLU A N 1
ATOM 5144 C CA . GLU A 1 651 ? 2.101 4.693 -8.618 1.00 83.94 651 GLU A CA 1
ATOM 5145 C C . GLU A 1 651 ? 2.361 4.051 -7.252 1.00 83.94 651 GLU A C 1
ATOM 5147 O O . GLU A 1 651 ? 2.834 4.718 -6.331 1.00 83.94 651 GLU A O 1
ATOM 5152 N N . GLY A 1 652 ? 2.051 2.759 -7.116 1.00 85.50 652 GLY A N 1
ATOM 5153 C CA . GLY A 1 652 ? 2.340 1.963 -5.932 1.00 85.50 652 GLY A CA 1
ATOM 5154 C C . GLY A 1 652 ? 3.839 1.866 -5.683 1.00 85.50 652 GLY A C 1
ATOM 5155 O O . GLY A 1 652 ? 4.287 2.149 -4.574 1.00 85.50 652 GLY A O 1
ATOM 5156 N N . GLU A 1 653 ? 4.636 1.556 -6.712 1.00 84.81 653 GLU A N 1
ATOM 5157 C CA . GLU A 1 653 ? 6.098 1.446 -6.600 1.00 84.81 653 GLU A CA 1
ATOM 5158 C C . GLU A 1 653 ? 6.749 2.773 -6.147 1.00 84.81 653 GLU A C 1
ATOM 5160 O O . GLU A 1 653 ? 7.835 2.773 -5.568 1.00 84.81 653 GLU A O 1
ATOM 5165 N N . TRP A 1 654 ? 6.075 3.925 -6.261 1.00 78.94 654 TRP A N 1
ATOM 5166 C CA . TRP A 1 654 ? 6.578 5.170 -5.662 1.00 78.94 654 TRP A CA 1
ATOM 5167 C C . TRP A 1 654 ? 6.726 5.113 -4.140 1.00 78.94 654 TRP A C 1
ATOM 5169 O O . TRP A 1 654 ? 7.592 5.797 -3.585 1.00 78.94 654 TRP A O 1
ATOM 5179 N N . PHE A 1 655 ? 5.972 4.234 -3.478 1.00 78.19 655 PHE A N 1
ATOM 5180 C CA . PHE A 1 655 ? 6.102 3.939 -2.055 1.00 78.19 655 PHE A CA 1
ATOM 5181 C C . PHE A 1 655 ? 7.469 3.368 -1.672 1.00 78.19 655 PHE A C 1
ATOM 5183 O O . PHE A 1 655 ? 7.905 3.559 -0.543 1.00 78.19 655 PHE A O 1
ATOM 5190 N N . VAL A 1 656 ? 8.197 2.733 -2.598 1.00 72.75 656 VAL A N 1
ATOM 5191 C CA . VAL A 1 656 ? 9.564 2.240 -2.344 1.00 72.75 656 VAL A CA 1
ATOM 5192 C C . VAL A 1 656 ? 10.651 3.273 -2.683 1.00 72.75 656 VAL A C 1
ATOM 5194 O O . VAL A 1 656 ? 11.847 2.974 -2.655 1.00 72.75 656 VAL A O 1
ATOM 5197 N N . GLY A 1 657 ? 10.252 4.509 -3.007 1.00 60.00 657 GLY A N 1
ATOM 5198 C CA . GLY A 1 657 ? 11.140 5.642 -3.272 1.00 60.00 657 GLY A CA 1
ATOM 5199 C C . GLY A 1 657 ? 11.634 5.771 -4.713 1.00 60.00 657 GLY A C 1
ATOM 5200 O O . GLY A 1 657 ? 12.433 6.664 -5.002 1.00 60.00 657 GLY A O 1
ATOM 5201 N N . THR A 1 658 ? 11.192 4.913 -5.632 1.00 63.81 658 THR A N 1
ATOM 5202 C CA . THR A 1 658 ? 11.445 5.072 -7.073 1.00 63.81 658 THR A CA 1
ATOM 5203 C C . THR A 1 658 ? 10.433 6.035 -7.678 1.00 63.81 658 THR A C 1
ATOM 5205 O O . THR A 1 658 ? 9.257 5.947 -7.374 1.00 63.81 658 THR A O 1
ATOM 5208 N N . ARG A 1 659 ? 10.848 6.953 -8.555 1.00 60.50 659 ARG A N 1
ATOM 5209 C CA . ARG A 1 659 ? 9.933 7.891 -9.245 1.00 60.50 659 ARG A CA 1
ATOM 5210 C C . ARG A 1 659 ? 9.849 7.615 -10.748 1.00 60.50 659 ARG A C 1
ATOM 5212 O O . ARG A 1 659 ? 9.754 8.540 -11.546 1.00 60.50 659 ARG A O 1
ATOM 5219 N N . GLY A 1 660 ? 9.966 6.340 -11.120 1.00 61.22 660 GLY A N 1
ATOM 5220 C CA . GLY A 1 660 ? 9.876 5.886 -12.508 1.00 61.22 660 GLY A CA 1
ATOM 5221 C C . GLY A 1 660 ? 8.444 5.923 -13.045 1.00 61.22 660 GLY A C 1
ATOM 5222 O O . GLY A 1 660 ? 7.486 6.050 -12.278 1.00 61.22 660 GLY A O 1
ATOM 5223 N N . GLY A 1 661 ? 8.306 5.817 -14.369 1.00 66.06 661 GLY A N 1
ATOM 5224 C CA . GLY A 1 661 ? 7.011 5.646 -15.026 1.00 66.06 661 GLY A CA 1
ATOM 5225 C C . GLY A 1 661 ? 6.461 4.218 -14.911 1.00 66.06 661 GLY A C 1
ATOM 5226 O O . GLY A 1 661 ? 7.099 3.316 -14.371 1.00 66.06 661 GLY A O 1
ATOM 5227 N N . SER A 1 662 ? 5.279 3.980 -15.482 1.00 73.38 662 SER A N 1
ATOM 5228 C CA . SER A 1 662 ? 4.605 2.670 -15.453 1.00 73.38 662 SER A CA 1
ATOM 5229 C C . SER A 1 662 ? 5.036 1.712 -16.574 1.00 73.38 662 SER A C 1
ATOM 5231 O O . SER A 1 662 ? 4.384 0.695 -16.795 1.00 73.38 662 SER A O 1
ATOM 5233 N N . GLY A 1 663 ? 6.117 2.016 -17.301 1.00 75.56 663 GLY A N 1
ATOM 5234 C CA . GLY A 1 663 ? 6.529 1.249 -18.483 1.00 75.56 663 GLY A CA 1
ATOM 5235 C C . GLY A 1 663 ? 6.916 -0.195 -18.187 1.00 75.56 663 GLY A C 1
ATOM 5236 O O . GLY A 1 663 ? 6.575 -1.096 -18.946 1.00 75.56 663 GLY A O 1
ATOM 5237 N N . ASP A 1 664 ? 7.554 -0.437 -17.048 1.00 84.31 664 ASP A N 1
ATOM 5238 C CA . ASP A 1 664 ? 7.914 -1.788 -16.620 1.00 84.31 664 ASP A CA 1
ATOM 5239 C C . ASP A 1 664 ? 6.662 -2.618 -16.330 1.00 84.31 664 ASP A C 1
ATOM 5241 O O . ASP A 1 664 ? 6.498 -3.716 -16.851 1.00 84.31 664 ASP A O 1
ATOM 5245 N N . HIS A 1 665 ? 5.730 -2.048 -15.570 1.00 88.06 665 HIS A N 1
ATOM 5246 C CA . HIS A 1 665 ? 4.444 -2.654 -15.231 1.00 88.06 665 HIS A CA 1
ATOM 5247 C C . HIS A 1 665 ? 3.606 -2.957 -16.477 1.00 88.06 665 HIS A C 1
ATOM 5249 O O . HIS A 1 665 ? 3.017 -4.031 -16.586 1.00 88.06 665 HIS A O 1
ATOM 5255 N N . ALA A 1 666 ? 3.601 -2.033 -17.440 1.00 82.44 666 ALA A N 1
ATOM 5256 C CA . ALA A 1 666 ? 2.974 -2.212 -18.740 1.00 82.44 666 ALA A CA 1
ATOM 5257 C C . ALA A 1 666 ? 3.571 -3.392 -19.507 1.00 82.44 666 ALA A C 1
ATOM 5259 O O . ALA A 1 666 ? 2.824 -4.244 -19.982 1.00 82.44 666 ALA A O 1
ATOM 5260 N N . ALA A 1 667 ? 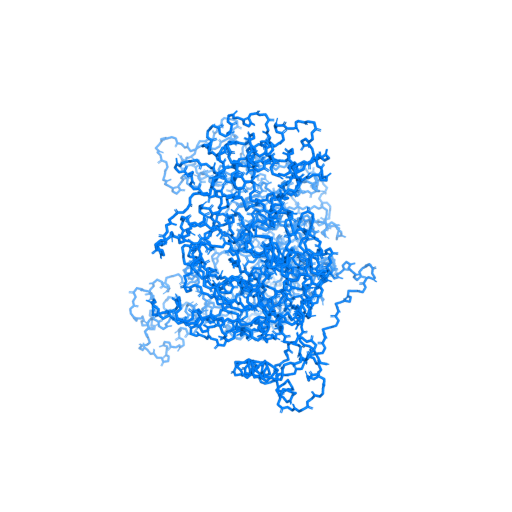4.905 -3.461 -19.595 1.00 84.56 667 ALA A N 1
ATOM 5261 C CA . ALA A 1 667 ? 5.603 -4.567 -20.244 1.00 84.56 667 ALA A CA 1
ATOM 5262 C C . ALA A 1 667 ? 5.186 -5.899 -19.626 1.00 84.56 667 ALA A C 1
ATOM 5264 O O . ALA A 1 667 ? 4.812 -6.834 -20.327 1.00 84.56 667 ALA A O 1
ATOM 5265 N N . ILE A 1 668 ? 5.236 -5.962 -18.300 1.00 92.38 668 ILE A N 1
ATOM 5266 C CA . ILE A 1 668 ? 4.997 -7.182 -17.544 1.00 92.38 668 ILE A CA 1
ATOM 5267 C C . ILE A 1 668 ? 3.543 -7.623 -17.709 1.00 92.38 668 ILE A C 1
ATOM 5269 O O . ILE A 1 668 ? 3.310 -8.798 -17.957 1.00 92.38 668 ILE A O 1
ATOM 5273 N N . LYS A 1 669 ? 2.571 -6.702 -17.655 1.00 90.81 669 LYS A N 1
ATOM 5274 C CA . LYS A 1 669 ? 1.142 -7.037 -17.735 1.00 90.81 669 LYS A CA 1
ATOM 5275 C C . LYS A 1 669 ? 0.636 -7.297 -19.156 1.00 90.81 669 LYS A C 1
ATOM 5277 O O . LYS A 1 669 ? -0.218 -8.157 -19.346 1.00 90.81 669 LYS A O 1
ATOM 5282 N N . LEU A 1 670 ? 1.098 -6.529 -20.143 1.00 83.19 670 LEU A N 1
ATOM 5283 C CA . LEU A 1 670 ? 0.458 -6.441 -21.466 1.00 83.19 670 LEU A CA 1
ATOM 5284 C C . LEU A 1 670 ? 1.218 -7.179 -22.578 1.00 83.19 670 LEU A C 1
ATOM 5286 O O . LEU A 1 670 ? 0.706 -7.273 -23.696 1.00 83.19 670 LEU A O 1
ATOM 5290 N N . SER A 1 671 ? 2.416 -7.703 -22.300 1.00 86.88 671 SER A N 1
ATOM 5291 C CA . SER A 1 671 ? 3.193 -8.451 -23.295 1.00 86.88 671 SER A CA 1
ATOM 5292 C C . SER A 1 671 ? 2.490 -9.728 -23.751 1.00 86.88 671 SER A C 1
ATOM 5294 O O . SER A 1 671 ? 1.781 -10.392 -22.992 1.00 86.88 671 SER A O 1
ATOM 5296 N N . ARG A 1 672 ? 2.742 -10.101 -25.008 1.00 88.94 672 ARG A N 1
ATOM 5297 C CA . ARG A 1 672 ? 2.270 -11.347 -25.619 1.00 88.94 672 ARG A CA 1
ATOM 5298 C C . ARG A 1 672 ? 3.467 -12.200 -26.025 1.00 88.94 672 ARG A C 1
ATOM 5300 O O . ARG A 1 672 ? 4.486 -11.664 -26.460 1.00 88.94 672 ARG A O 1
ATOM 5307 N N . ARG A 1 673 ? 3.317 -13.526 -25.940 1.00 92.69 673 ARG A N 1
ATOM 5308 C CA . ARG A 1 673 ? 4.347 -14.473 -26.390 1.00 92.69 673 ARG A CA 1
ATOM 5309 C C . ARG A 1 673 ? 4.732 -14.181 -27.842 1.00 92.69 673 ARG A C 1
ATOM 5311 O O . ARG A 1 673 ? 3.859 -14.055 -28.698 1.00 92.69 673 ARG A O 1
ATOM 5318 N N . GLY A 1 674 ? 6.034 -14.141 -28.118 1.00 92.38 674 GLY A N 1
ATOM 5319 C CA . GLY A 1 674 ? 6.555 -13.947 -29.473 1.00 92.38 674 GLY A CA 1
ATOM 5320 C C . GLY A 1 674 ? 6.364 -12.538 -30.036 1.00 92.38 674 GLY A C 1
ATOM 5321 O O . GLY A 1 674 ? 6.411 -12.379 -31.254 1.00 92.38 674 GLY A O 1
ATOM 5322 N N . ALA A 1 675 ? 6.126 -11.529 -29.194 1.00 92.31 675 ALA A N 1
ATOM 5323 C CA . ALA A 1 675 ? 5.846 -10.173 -29.648 1.00 92.31 675 ALA A CA 1
ATOM 5324 C C . ALA A 1 675 ? 6.543 -9.087 -28.814 1.00 92.31 675 ALA A C 1
ATOM 5326 O O . ALA A 1 675 ? 6.963 -9.310 -27.679 1.00 92.31 675 ALA A O 1
ATOM 5327 N N . ILE A 1 676 ? 6.627 -7.896 -29.402 1.00 93.38 676 ILE A N 1
ATOM 5328 C CA . ILE A 1 676 ? 7.127 -6.655 -28.819 1.00 93.38 676 ILE A CA 1
ATOM 5329 C C . ILE A 1 676 ? 5.929 -5.717 -28.658 1.00 93.38 676 ILE A C 1
ATOM 5331 O O . ILE A 1 676 ? 5.215 -5.439 -29.621 1.00 93.38 676 ILE A O 1
ATOM 5335 N N . ALA A 1 677 ? 5.695 -5.228 -27.445 1.00 90.12 677 ALA A N 1
ATOM 5336 C CA . ALA A 1 677 ? 4.676 -4.228 -27.166 1.00 90.12 677 ALA A CA 1
ATOM 5337 C C . ALA A 1 677 ? 5.233 -2.822 -27.419 1.00 90.12 677 ALA A C 1
ATOM 5339 O O . ALA A 1 677 ? 6.140 -2.374 -26.716 1.00 90.12 677 ALA A O 1
ATOM 5340 N N . HIS A 1 678 ? 4.676 -2.129 -28.408 1.00 91.88 678 HIS A N 1
ATOM 5341 C CA . HIS A 1 678 ? 5.002 -0.744 -28.720 1.00 91.88 678 HIS A CA 1
ATOM 5342 C C . HIS A 1 678 ? 4.059 0.178 -27.942 1.00 91.88 678 HIS A C 1
ATOM 5344 O O . HIS A 1 678 ? 2.846 0.181 -28.174 1.00 91.88 678 HIS A O 1
ATOM 5350 N N . VAL A 1 679 ? 4.598 0.909 -26.964 1.00 86.81 679 VAL A N 1
ATOM 5351 C CA . VAL A 1 679 ? 3.798 1.701 -26.018 1.00 86.81 679 VAL A CA 1
ATOM 5352 C C . VAL A 1 679 ? 4.229 3.158 -25.987 1.00 86.81 679 VAL A C 1
ATOM 5354 O O . VAL A 1 679 ? 5.413 3.458 -26.119 1.00 86.81 679 VAL A O 1
ATOM 5357 N N . ARG A 1 680 ? 3.275 4.049 -25.722 1.00 87.44 680 ARG A N 1
ATOM 5358 C CA . ARG A 1 680 ? 3.471 5.492 -25.542 1.00 87.44 680 ARG A CA 1
ATOM 5359 C C . ARG A 1 680 ? 3.094 5.909 -24.120 1.00 87.44 680 ARG A C 1
ATOM 5361 O O . ARG A 1 680 ? 2.244 5.274 -23.499 1.00 87.44 680 ARG A O 1
ATOM 5368 N N . PHE A 1 681 ? 3.704 6.979 -23.604 1.00 81.56 681 PHE A N 1
ATOM 5369 C CA . PHE A 1 681 ? 3.387 7.558 -22.287 1.00 81.56 681 PHE A CA 1
ATOM 5370 C C . PHE A 1 681 ? 2.741 8.946 -22.392 1.00 81.56 681 PHE A C 1
ATOM 5372 O O . PHE A 1 681 ? 2.931 9.655 -23.371 1.00 81.56 681 PHE A O 1
ATOM 5379 N N . TYR A 1 682 ? 2.001 9.351 -21.353 1.00 79.31 682 TYR A N 1
ATOM 5380 C CA . TYR A 1 682 ? 1.306 10.645 -21.210 1.00 79.31 682 TYR A CA 1
ATOM 5381 C C . TYR A 1 682 ? 0.436 11.078 -22.413 1.00 79.31 682 TYR A C 1
ATOM 5383 O O . TYR A 1 682 ? 0.812 12.023 -23.116 1.00 79.31 682 TYR A O 1
ATOM 5391 N N . PRO A 1 683 ? -0.740 10.458 -22.643 1.00 75.94 683 PRO A N 1
ATOM 5392 C CA . PRO A 1 683 ? -1.336 9.327 -21.911 1.00 75.94 683 PRO A CA 1
ATOM 5393 C C . PRO A 1 683 ? -0.666 7.975 -22.200 1.00 75.94 683 PRO A C 1
ATOM 5395 O O . PRO A 1 683 ? -0.011 7.810 -23.225 1.00 75.94 683 PRO A O 1
ATOM 5398 N N . PHE A 1 684 ? -0.810 7.024 -21.270 1.00 74.62 684 PHE A N 1
ATOM 5399 C CA . PHE A 1 684 ? -0.309 5.661 -21.455 1.00 74.62 684 PHE A CA 1
ATOM 5400 C C . PHE A 1 684 ? -1.210 4.869 -22.408 1.00 74.62 684 PHE A C 1
ATOM 5402 O O . PHE A 1 684 ? -2.387 4.665 -22.098 1.00 74.62 684 PHE A O 1
ATOM 5409 N N . GLU A 1 685 ? -0.642 4.386 -23.512 1.00 78.88 685 GLU A N 1
ATOM 5410 C CA . GLU A 1 685 ? -1.339 3.613 -24.543 1.00 78.88 685 GLU A CA 1
ATOM 5411 C C . GLU A 1 685 ? -0.437 2.507 -25.109 1.00 78.88 685 GLU A C 1
ATOM 5413 O O . GLU A 1 685 ? 0.771 2.692 -25.268 1.00 78.88 685 GLU A O 1
ATOM 5418 N N . VAL A 1 686 ? -1.031 1.354 -25.432 1.00 80.75 686 VAL A N 1
ATOM 5419 C CA . VAL A 1 686 ? -0.389 0.318 -26.254 1.00 80.75 686 VAL A CA 1
ATOM 5420 C C . VAL A 1 686 ? -0.804 0.574 -27.696 1.00 80.75 686 VAL A C 1
ATOM 5422 O O . VAL A 1 686 ? -1.946 0.300 -28.057 1.00 80.75 686 VAL A O 1
ATOM 5425 N N . GLU A 1 687 ? 0.099 1.127 -28.500 1.00 84.69 687 GLU A N 1
ATOM 5426 C CA . GLU A 1 687 ? -0.203 1.535 -29.876 1.00 84.69 687 GLU A CA 1
ATOM 5427 C C . GLU A 1 687 ? -0.201 0.340 -30.834 1.00 84.69 687 GLU A C 1
ATOM 5429 O O . GLU A 1 687 ? -1.075 0.231 -31.693 1.00 84.69 687 GLU A O 1
ATOM 5434 N N . SER A 1 688 ? 0.740 -0.594 -30.668 1.00 87.00 688 SER A N 1
ATOM 5435 C CA . SER A 1 688 ? 0.790 -1.811 -31.481 1.00 87.00 688 SER A CA 1
ATOM 5436 C C . SER A 1 688 ? 1.495 -2.976 -30.775 1.00 87.00 688 SER A C 1
ATOM 5438 O O . SER A 1 688 ? 2.199 -2.816 -29.775 1.00 87.00 688 SER A O 1
ATOM 5440 N N . ILE A 1 689 ? 1.267 -4.187 -31.291 1.00 88.00 689 ILE A N 1
ATOM 5441 C CA . ILE A 1 689 ? 1.962 -5.413 -30.888 1.00 88.00 689 ILE A CA 1
ATOM 5442 C C . ILE A 1 689 ? 2.668 -5.955 -32.129 1.00 88.00 689 ILE A C 1
ATOM 5444 O O . ILE A 1 689 ? 2.012 -6.435 -33.054 1.00 88.00 689 ILE A O 1
ATOM 5448 N N . LEU A 1 690 ? 3.993 -5.866 -32.149 1.00 91.44 690 LEU A N 1
ATOM 5449 C CA . LEU A 1 690 ? 4.826 -6.239 -33.289 1.00 91.44 690 LEU A CA 1
ATOM 5450 C C . LEU A 1 690 ? 5.350 -7.670 -33.118 1.00 91.44 690 LEU A C 1
ATOM 5452 O O . LEU A 1 690 ? 5.696 -8.049 -31.999 1.00 91.44 690 LEU A O 1
ATOM 5456 N N . PRO A 1 691 ? 5.449 -8.484 -34.180 1.00 92.44 691 PRO A N 1
ATOM 5457 C CA . PRO A 1 691 ? 6.056 -9.805 -34.074 1.00 92.44 691 PRO A CA 1
ATOM 5458 C C . PRO A 1 691 ? 7.543 -9.686 -33.719 1.00 92.44 691 PRO A C 1
ATOM 5460 O O . PRO A 1 691 ? 8.281 -8.896 -34.309 1.00 92.44 691 PRO A O 1
ATOM 5463 N N . PHE A 1 692 ? 7.999 -10.493 -32.764 1.00 93.69 692 PHE A N 1
ATOM 5464 C CA . PHE A 1 692 ? 9.423 -10.611 -32.477 1.00 93.69 692 PHE A CA 1
ATOM 5465 C C . PHE A 1 692 ? 10.110 -11.442 -33.583 1.00 93.69 692 PHE A C 1
ATOM 5467 O O . PHE A 1 692 ? 9.544 -12.453 -34.012 1.00 93.69 692 PHE A O 1
ATOM 5474 N N . PRO A 1 693 ? 11.319 -11.076 -34.056 1.00 92.69 693 PRO A N 1
ATOM 5475 C CA . PRO A 1 693 ? 11.972 -11.804 -35.144 1.00 92.69 693 PRO A CA 1
ATOM 5476 C C . PRO A 1 693 ? 12.343 -13.245 -34.755 1.00 92.69 693 PRO A C 1
ATOM 5478 O O . PRO A 1 693 ? 13.247 -13.467 -33.956 1.00 92.69 693 PRO A O 1
ATOM 5481 N N . ALA A 1 694 ? 11.686 -14.233 -35.369 1.00 86.56 694 ALA A N 1
ATOM 5482 C CA . ALA A 1 694 ? 11.736 -15.637 -34.938 1.00 86.56 694 ALA A CA 1
ATOM 5483 C C . ALA A 1 694 ? 13.115 -16.326 -35.011 1.00 86.56 694 ALA A C 1
ATOM 5485 O O . ALA A 1 694 ? 13.304 -17.325 -34.334 1.00 86.56 694 ALA A O 1
ATOM 5486 N N . ALA A 1 695 ? 14.050 -15.825 -35.828 1.00 91.50 695 ALA A N 1
ATOM 5487 C CA . ALA A 1 695 ? 15.415 -16.365 -35.966 1.00 91.50 695 ALA A CA 1
ATOM 5488 C C . ALA A 1 695 ? 16.464 -15.616 -35.116 1.00 91.50 695 ALA A C 1
ATOM 5490 O O . ALA A 1 695 ? 17.674 -15.737 -35.344 1.00 91.50 695 ALA A O 1
ATOM 5491 N N . HIS A 1 696 ? 16.003 -14.757 -34.207 1.00 94.38 696 HIS A N 1
ATOM 5492 C CA . HIS A 1 696 ? 16.845 -13.920 -33.365 1.00 94.38 696 HIS A CA 1
ATOM 5493 C C . HIS A 1 696 ? 16.539 -14.160 -31.895 1.00 94.38 696 HIS A C 1
ATOM 5495 O O . HIS A 1 696 ? 15.497 -14.687 -31.522 1.00 94.38 696 HIS A O 1
ATOM 5501 N N . ARG A 1 697 ? 17.459 -13.707 -31.052 1.00 93.06 697 ARG A N 1
ATOM 5502 C CA . ARG A 1 697 ? 17.354 -13.764 -29.606 1.00 93.06 697 ARG A CA 1
ATOM 5503 C C . ARG A 1 697 ? 17.871 -12.479 -29.000 1.00 93.06 697 ARG A C 1
ATOM 5505 O O . ARG A 1 697 ? 18.778 -11.842 -29.536 1.00 93.06 697 ARG A O 1
ATOM 5512 N N . VAL A 1 698 ? 17.300 -12.125 -27.859 1.00 94.94 698 VAL A N 1
ATOM 5513 C CA . VAL A 1 698 ? 17.853 -11.083 -27.003 1.00 94.94 698 VAL A CA 1
ATOM 5514 C C . VAL A 1 698 ? 18.668 -11.758 -25.914 1.00 94.94 698 VAL A C 1
ATOM 5516 O O . VAL A 1 698 ? 18.172 -12.648 -25.233 1.00 94.94 698 VAL A O 1
ATOM 5519 N N . VAL A 1 699 ? 19.913 -11.340 -25.742 1.00 95.12 699 VAL A N 1
ATOM 5520 C CA . VAL A 1 699 ? 20.808 -11.830 -24.695 1.00 95.12 699 VAL A CA 1
ATOM 5521 C C . VAL A 1 699 ? 21.153 -10.668 -23.779 1.00 95.12 699 VAL A C 1
ATOM 5523 O O . VAL A 1 699 ? 21.547 -9.596 -24.237 1.00 95.12 699 VAL A O 1
ATOM 5526 N N . VAL A 1 700 ? 20.977 -10.868 -22.479 1.00 93.75 700 VAL A N 1
ATOM 5527 C CA . VAL A 1 700 ? 21.297 -9.873 -21.456 1.00 93.75 700 VAL A CA 1
ATOM 5528 C C . VAL A 1 700 ? 22.599 -10.284 -20.792 1.00 93.75 700 VAL A C 1
ATOM 5530 O O . VAL A 1 700 ? 22.701 -11.384 -20.253 1.00 93.75 700 VAL A O 1
ATOM 5533 N N . CYS A 1 701 ? 23.590 -9.398 -20.815 1.00 93.69 701 CYS A N 1
ATOM 5534 C CA . CYS A 1 701 ? 24.889 -9.639 -20.194 1.00 93.69 701 CYS A CA 1
ATOM 5535 C C . CYS A 1 701 ? 25.072 -8.671 -19.024 1.00 93.69 701 CYS A C 1
ATOM 5537 O O . CYS A 1 701 ? 24.988 -7.454 -19.221 1.00 93.69 701 CYS A O 1
ATOM 5539 N N . ALA A 1 702 ? 25.333 -9.179 -17.819 1.00 91.12 702 ALA A N 1
ATOM 5540 C CA . ALA A 1 702 ? 25.501 -8.333 -16.642 1.00 91.12 702 ALA A CA 1
ATOM 5541 C C . ALA A 1 702 ? 26.951 -7.913 -16.424 1.00 91.12 702 ALA A C 1
ATOM 5543 O O . ALA A 1 702 ? 27.850 -8.732 -16.335 1.00 91.12 702 ALA A O 1
ATOM 5544 N N . SER A 1 703 ? 27.187 -6.622 -16.218 1.00 89.75 703 SER A N 1
ATOM 5545 C CA . SER A 1 703 ? 28.537 -6.115 -15.946 1.00 89.75 703 SER A CA 1
ATOM 5546 C C . SER A 1 703 ? 29.120 -6.591 -14.607 1.00 89.75 703 SER A C 1
ATOM 5548 O O . SER A 1 703 ? 30.313 -6.417 -14.360 1.00 89.75 703 SER A O 1
ATOM 5550 N N . GLY A 1 704 ? 28.299 -7.136 -13.703 1.00 85.00 704 GLY A N 1
ATOM 5551 C CA . GLY A 1 704 ? 28.679 -7.394 -12.309 1.00 85.00 704 GLY A CA 1
ATOM 5552 C C . GLY A 1 704 ? 28.823 -6.117 -11.468 1.00 85.00 704 GLY A C 1
ATOM 5553 O O . GLY A 1 704 ? 29.095 -6.188 -10.270 1.00 85.00 704 GLY A O 1
ATOM 5554 N N . ILE A 1 705 ? 28.610 -4.943 -12.067 1.00 82.69 705 ILE A N 1
ATOM 5555 C CA . ILE A 1 705 ? 28.631 -3.652 -11.389 1.00 82.69 705 ILE A CA 1
ATOM 5556 C C . ILE A 1 705 ? 27.193 -3.275 -11.080 1.00 82.69 705 ILE A C 1
ATOM 5558 O O . ILE A 1 705 ? 26.396 -2.966 -11.967 1.00 82.69 705 ILE A O 1
ATOM 5562 N N . GLN A 1 706 ? 26.846 -3.288 -9.797 1.00 70.75 706 GLN A N 1
ATOM 5563 C CA . GLN A 1 706 ? 25.570 -2.738 -9.370 1.00 70.75 706 GLN A CA 1
ATOM 5564 C C . GLN A 1 706 ? 25.564 -1.237 -9.642 1.00 70.75 706 GLN A C 1
ATOM 5566 O O . GLN A 1 706 ? 26.477 -0.530 -9.209 1.00 70.75 706 GLN A O 1
ATOM 5571 N N . ALA A 1 707 ? 24.489 -0.751 -10.263 1.00 63.66 707 ALA A N 1
ATOM 5572 C CA . ALA A 1 707 ? 24.126 0.658 -10.229 1.00 63.66 707 ALA A CA 1
ATOM 5573 C C . ALA A 1 707 ? 23.779 1.022 -8.775 1.00 63.66 707 ALA A C 1
ATOM 5575 O O . ALA A 1 707 ? 22.615 1.085 -8.371 1.00 63.66 707 ALA A O 1
ATOM 5576 N N . LYS A 1 708 ? 24.797 1.145 -7.915 1.00 49.94 708 LYS A N 1
ATOM 5577 C CA . LYS A 1 708 ? 24.597 1.548 -6.528 1.00 49.94 708 LYS A CA 1
ATOM 5578 C C . LYS A 1 708 ? 23.985 2.938 -6.592 1.00 49.94 708 LYS A C 1
ATOM 5580 O O . LYS A 1 708 ? 24.569 3.842 -7.185 1.00 49.94 708 LYS A O 1
ATOM 5585 N N . LYS A 1 709 ? 22.832 3.111 -5.937 1.00 44.19 709 LYS A N 1
ATOM 5586 C CA . LYS A 1 709 ? 22.197 4.407 -5.639 1.00 44.19 709 LYS A CA 1
ATOM 5587 C C . LYS A 1 709 ? 23.081 5.242 -4.688 1.00 44.19 709 LYS A C 1
ATOM 5589 O O . LYS A 1 709 ? 22.612 5.744 -3.673 1.00 44.19 709 LYS A O 1
ATOM 5594 N N . ALA A 1 710 ? 24.381 5.341 -4.959 1.00 42.06 710 ALA A N 1
ATOM 5595 C CA . ALA A 1 710 ? 25.256 6.320 -4.349 1.00 42.06 710 ALA A CA 1
ATOM 5596 C C . ALA A 1 710 ? 24.730 7.709 -4.730 1.00 42.06 710 ALA A C 1
ATOM 5598 O O . ALA A 1 710 ? 24.190 7.884 -5.827 1.00 42.06 710 ALA A O 1
ATOM 5599 N N . ALA A 1 711 ? 24.885 8.687 -3.834 1.00 52.03 711 ALA A N 1
ATOM 5600 C CA . ALA A 1 711 ? 24.381 10.048 -4.032 1.00 52.03 711 ALA A CA 1
ATOM 5601 C C . ALA A 1 711 ? 24.726 10.608 -5.428 1.00 52.03 711 ALA A C 1
ATOM 5603 O O . ALA A 1 711 ? 23.877 11.215 -6.069 1.00 52.03 711 ALA A O 1
ATOM 5604 N N . ASN A 1 712 ? 25.915 10.282 -5.947 1.00 59.50 712 ASN A N 1
ATOM 5605 C CA . ASN A 1 712 ? 26.392 10.745 -7.250 1.00 59.50 712 ASN A CA 1
ATOM 5606 C C . ASN A 1 712 ? 25.601 10.180 -8.447 1.00 59.50 712 ASN A C 1
ATOM 5608 O O . ASN A 1 712 ? 25.272 10.940 -9.346 1.00 59.50 712 ASN A O 1
ATOM 5612 N N . ALA A 1 713 ? 25.247 8.888 -8.467 1.00 65.06 713 ALA A N 1
ATOM 5613 C CA . ALA A 1 713 ? 24.509 8.296 -9.594 1.00 65.06 713 ALA A CA 1
ATOM 5614 C C . ALA A 1 713 ? 23.064 8.818 -9.672 1.00 65.06 713 ALA A C 1
ATOM 5616 O O . ALA A 1 713 ? 22.536 9.078 -10.754 1.00 65.06 713 ALA A O 1
ATOM 5617 N N . ARG A 1 714 ? 22.437 9.030 -8.505 1.00 68.69 714 ARG A N 1
ATOM 5618 C CA . ARG A 1 714 ? 21.120 9.675 -8.413 1.00 68.69 714 ARG A CA 1
ATOM 5619 C C . ARG A 1 714 ? 21.180 11.116 -8.914 1.00 68.69 714 ARG A C 1
ATOM 5621 O O . ARG A 1 714 ? 20.277 11.544 -9.630 1.00 68.69 714 ARG A O 1
ATOM 5628 N N . ASP A 1 715 ? 22.236 11.838 -8.549 1.00 79.31 715 ASP A N 1
ATOM 5629 C CA . ASP A 1 715 ? 22.445 13.209 -8.995 1.00 79.31 715 ASP A CA 1
ATOM 5630 C C . ASP A 1 715 ? 22.609 13.273 -10.517 1.00 79.31 715 ASP A C 1
ATOM 5632 O O . ASP A 1 715 ? 21.884 14.032 -11.152 1.00 79.31 715 ASP A O 1
ATOM 5636 N N . THR A 1 716 ? 23.448 12.426 -11.124 1.00 82.31 716 THR A N 1
ATOM 5637 C CA . THR A 1 716 ? 23.638 12.382 -12.587 1.00 82.31 716 THR A CA 1
ATOM 5638 C C . THR A 1 716 ? 22.331 12.133 -13.342 1.00 82.31 716 THR A C 1
ATOM 5640 O O . THR A 1 716 ? 22.020 12.853 -14.294 1.00 82.31 716 THR A O 1
ATOM 5643 N N . PHE A 1 717 ? 21.528 11.160 -12.903 1.00 81.06 717 PHE A N 1
ATOM 5644 C CA . PHE A 1 717 ? 20.242 10.862 -13.535 1.00 81.06 717 PHE A CA 1
ATOM 5645 C C . PHE A 1 717 ? 19.264 12.043 -13.416 1.00 81.06 717 PHE A C 1
ATOM 5647 O O . PHE A 1 717 ? 18.713 12.513 -14.412 1.00 81.06 717 PHE A O 1
ATOM 5654 N N . ASN A 1 718 ? 19.097 12.591 -12.209 1.00 83.44 718 ASN A N 1
ATOM 5655 C CA . ASN A 1 718 ? 18.180 13.707 -11.968 1.00 83.44 718 ASN A CA 1
ATOM 5656 C C . ASN A 1 718 ? 18.626 15.006 -12.664 1.00 83.44 718 ASN A C 1
ATOM 5658 O O . ASN A 1 718 ? 17.778 15.798 -13.081 1.00 83.44 718 ASN A O 1
ATOM 5662 N N . GLN A 1 719 ? 19.934 15.214 -12.839 1.00 91.06 719 GLN A N 1
ATOM 5663 C CA . GLN A 1 719 ? 20.478 16.317 -13.634 1.00 91.06 719 GLN A CA 1
ATOM 5664 C C . GLN A 1 719 ? 20.036 16.226 -15.099 1.00 91.06 719 GLN A C 1
ATOM 5666 O O . GLN A 1 719 ? 19.696 17.250 -15.690 1.00 91.06 719 GLN A O 1
ATOM 5671 N N . CYS A 1 720 ? 19.981 15.020 -15.676 1.00 91.44 720 CYS A N 1
ATOM 5672 C CA . CYS A 1 720 ? 19.496 14.818 -17.043 1.00 91.44 720 CYS A CA 1
ATOM 5673 C C . CYS A 1 720 ? 17.987 15.092 -17.161 1.00 91.44 720 CYS A C 1
ATOM 5675 O O . CYS A 1 720 ? 17.551 15.738 -18.112 1.00 91.44 720 CYS A O 1
ATOM 5677 N N . ILE A 1 721 ? 17.187 14.697 -16.162 1.00 90.00 721 ILE A N 1
ATOM 5678 C CA . ILE A 1 721 ? 15.750 15.033 -16.122 1.00 90.00 721 ILE A CA 1
ATOM 5679 C C . ILE A 1 721 ? 15.544 16.554 -16.058 1.00 90.00 721 ILE A C 1
ATOM 5681 O O . ILE A 1 721 ? 14.712 17.098 -16.785 1.00 90.00 721 ILE A O 1
ATOM 5685 N N . ALA A 1 722 ? 16.310 17.253 -15.214 1.00 92.25 722 ALA A N 1
ATOM 5686 C CA . ALA A 1 722 ? 16.260 18.711 -15.126 1.00 92.25 722 ALA A CA 1
ATOM 5687 C C . ALA A 1 722 ? 16.689 19.378 -16.444 1.00 92.25 722 ALA A C 1
ATOM 5689 O O . ALA A 1 722 ? 16.067 20.350 -16.867 1.00 92.25 722 ALA A O 1
ATOM 5690 N N . ALA A 1 723 ? 17.695 18.825 -17.132 1.00 95.88 723 ALA A N 1
ATOM 5691 C CA . ALA A 1 723 ? 18.117 19.285 -18.451 1.00 95.88 723 ALA A CA 1
ATOM 5692 C C . ALA A 1 723 ? 17.002 19.148 -19.506 1.00 95.88 723 ALA A C 1
ATOM 5694 O O . ALA A 1 723 ? 16.801 20.078 -20.284 1.00 95.88 723 ALA A O 1
ATOM 5695 N N . TYR A 1 724 ? 16.228 18.057 -19.500 1.00 95.50 724 TYR A N 1
ATOM 5696 C CA . TYR A 1 724 ? 15.058 17.916 -20.376 1.00 95.50 724 TYR A CA 1
ATOM 5697 C C . TYR A 1 724 ? 13.951 18.926 -20.095 1.00 95.50 724 TYR A C 1
ATOM 5699 O O . TYR A 1 724 ? 13.341 19.448 -21.032 1.00 95.50 724 TYR A O 1
ATOM 5707 N N . GLU A 1 725 ? 13.667 19.182 -18.817 1.00 95.50 725 GLU A N 1
ATOM 5708 C CA . GLU A 1 725 ? 12.656 20.164 -18.432 1.00 95.50 725 GLU A CA 1
ATOM 5709 C C . GLU A 1 725 ? 13.080 21.574 -18.848 1.00 95.50 725 GLU A C 1
ATOM 5711 O O . GLU A 1 725 ? 12.319 22.274 -19.515 1.00 95.50 725 GLU A O 1
ATOM 5716 N N . ALA A 1 726 ? 14.332 21.945 -18.566 1.00 97.00 726 ALA A N 1
ATOM 5717 C CA . ALA A 1 726 ? 14.917 23.199 -19.021 1.00 97.00 726 ALA A CA 1
ATOM 5718 C C . ALA A 1 726 ? 14.876 23.323 -20.551 1.00 97.00 726 ALA A C 1
ATOM 5720 O O . ALA A 1 726 ? 14.497 24.370 -21.068 1.00 97.00 726 ALA A O 1
ATOM 5721 N N . GLY A 1 727 ? 15.209 22.252 -21.277 1.00 97.25 727 GLY A N 1
ATOM 5722 C CA . GLY A 1 727 ? 15.141 22.210 -22.735 1.00 97.25 727 GLY A CA 1
ATOM 5723 C C . GLY A 1 727 ? 13.750 22.522 -23.276 1.00 97.25 727 GLY A C 1
ATOM 5724 O O . GLY A 1 727 ? 13.621 23.369 -24.152 1.00 97.25 727 GLY A O 1
ATOM 5725 N N . CYS A 1 728 ? 12.697 21.920 -22.713 1.00 96.94 728 CYS A N 1
ATOM 5726 C CA . CYS A 1 728 ? 11.317 22.210 -23.121 1.00 96.94 728 CYS A CA 1
ATOM 5727 C C . CYS A 1 728 ? 10.952 23.687 -22.906 1.00 96.94 728 CYS A C 1
ATOM 5729 O O . CYS A 1 728 ? 10.349 24.299 -23.786 1.00 96.94 728 CYS A O 1
ATOM 5731 N N . LEU A 1 729 ? 11.360 24.279 -21.778 1.00 97.38 729 LEU A N 1
ATOM 5732 C CA . LEU A 1 729 ? 11.146 25.706 -21.511 1.00 97.38 729 LEU A CA 1
ATOM 5733 C C . LEU A 1 729 ? 11.943 26.598 -22.477 1.00 97.38 729 LEU A C 1
ATOM 5735 O O . LEU A 1 729 ? 11.411 27.591 -22.971 1.00 97.38 729 LEU A O 1
ATOM 5739 N N . PHE A 1 730 ? 13.184 26.229 -22.810 1.00 98.06 730 PHE A N 1
ATOM 5740 C CA . PHE A 1 730 ? 13.969 26.944 -23.817 1.00 98.06 730 PHE A CA 1
ATOM 5741 C C . PHE A 1 730 ? 13.354 26.838 -25.211 1.00 98.06 730 PHE A C 1
ATOM 5743 O O . PHE A 1 730 ? 13.273 27.850 -25.897 1.00 98.06 730 PHE A O 1
ATOM 5750 N N . PHE A 1 731 ? 12.868 25.668 -25.631 1.00 97.69 731 PHE A N 1
ATOM 5751 C CA . PHE A 1 731 ? 12.201 25.528 -26.926 1.00 97.69 731 PHE A CA 1
ATOM 5752 C C . PHE A 1 731 ? 10.933 26.380 -27.017 1.00 97.69 731 PHE A C 1
ATOM 5754 O O . PHE A 1 731 ? 10.720 27.027 -28.036 1.00 97.69 731 PHE A O 1
ATOM 5761 N N . ARG A 1 732 ? 10.133 26.465 -25.944 1.00 96.69 732 ARG A N 1
ATOM 5762 C CA . ARG A 1 732 ? 8.982 27.386 -25.871 1.00 96.69 732 ARG A CA 1
ATOM 5763 C C . ARG A 1 732 ? 9.397 28.852 -25.982 1.00 96.69 732 ARG A C 1
ATOM 5765 O O . ARG A 1 732 ? 8.695 29.634 -26.611 1.00 96.69 732 ARG A O 1
ATOM 5772 N N . ALA A 1 733 ? 10.527 29.222 -25.382 1.00 95.19 733 ALA A N 1
ATOM 5773 C CA . ALA A 1 733 ? 11.065 30.575 -25.486 1.00 95.19 733 ALA A CA 1
ATOM 5774 C C . ALA A 1 733 ? 11.626 30.881 -26.889 1.00 95.19 733 ALA A C 1
ATOM 5776 O O . ALA A 1 733 ? 11.514 32.012 -27.352 1.00 95.19 733 ALA A O 1
ATOM 5777 N N . LEU A 1 734 ? 12.213 29.884 -27.562 1.00 95.00 734 LEU A N 1
ATOM 5778 C CA . LEU A 1 734 ? 12.743 29.996 -28.926 1.00 95.00 734 LEU A CA 1
ATOM 5779 C C . LEU A 1 734 ? 11.644 29.967 -30.002 1.00 95.00 734 LEU A C 1
ATOM 5781 O O . LEU A 1 734 ? 11.850 30.535 -31.069 1.00 95.00 734 LEU A O 1
ATOM 5785 N N . LEU A 1 735 ? 10.494 29.343 -29.719 1.00 94.81 735 LEU A N 1
ATOM 5786 C CA . LEU A 1 735 ? 9.324 29.253 -30.605 1.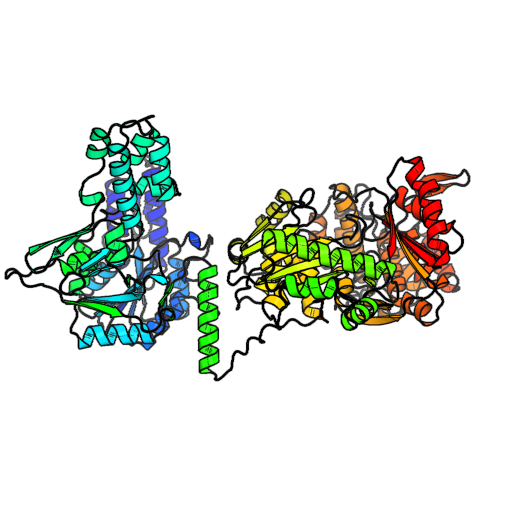00 94.81 735 LEU A CA 1
ATOM 5787 C C . LEU A 1 735 ? 8.027 29.673 -29.888 1.00 94.81 735 LEU A C 1
ATOM 5789 O O . LEU A 1 735 ? 7.168 28.823 -29.610 1.00 94.81 735 LEU A O 1
ATOM 5793 N N . PRO A 1 736 ? 7.848 30.968 -29.566 1.00 92.38 736 PRO A N 1
ATOM 5794 C CA . PRO A 1 736 ? 6.676 31.444 -28.831 1.00 92.38 736 PRO A CA 1
ATOM 5795 C C . PRO A 1 736 ? 5.346 31.094 -29.512 1.00 92.38 736 PRO A C 1
ATOM 5797 O O . PRO A 1 736 ? 4.364 30.781 -28.842 1.00 92.38 736 PRO A O 1
ATOM 5800 N N . GLU A 1 737 ? 5.313 31.092 -30.845 1.00 94.88 737 GLU A N 1
ATOM 5801 C CA . GLU A 1 737 ? 4.129 30.802 -31.654 1.00 94.88 737 GLU A CA 1
ATOM 5802 C C . GLU A 1 737 ? 3.718 29.320 -31.637 1.00 94.88 737 GLU A C 1
ATOM 5804 O O . GLU A 1 737 ? 2.560 29.002 -31.907 1.00 94.88 737 GLU A O 1
ATOM 5809 N N . LYS A 1 738 ? 4.636 28.413 -31.268 1.00 94.62 738 LYS A N 1
ATOM 5810 C CA . LYS A 1 738 ? 4.383 26.965 -31.132 1.00 94.62 738 LYS A CA 1
ATOM 5811 C C . LYS A 1 738 ? 4.491 26.472 -29.687 1.00 94.62 738 LYS A C 1
ATOM 5813 O O . LYS A 1 738 ? 4.354 25.274 -29.442 1.00 94.62 738 LYS A O 1
ATOM 5818 N N . ALA A 1 739 ? 4.676 27.369 -28.717 1.00 92.56 739 ALA A N 1
ATOM 5819 C CA . ALA A 1 739 ? 4.928 27.018 -27.320 1.00 92.56 739 ALA A CA 1
ATOM 5820 C C . ALA A 1 739 ? 3.842 26.115 -26.704 1.00 92.56 739 ALA A C 1
ATOM 5822 O O . ALA A 1 739 ? 4.164 25.195 -25.951 1.00 92.56 739 ALA A O 1
ATOM 5823 N N . SER A 1 740 ? 2.569 26.321 -27.062 1.00 93.31 740 SER A N 1
ATOM 5824 C CA . SER A 1 740 ? 1.440 25.507 -26.582 1.00 93.31 740 SER A CA 1
ATOM 5825 C C . SER A 1 740 ? 1.457 24.058 -27.077 1.00 93.31 740 SER A C 1
ATOM 5827 O O . SER A 1 740 ? 0.802 23.209 -26.479 1.00 93.31 740 SER A O 1
ATOM 5829 N N . ARG A 1 741 ? 2.214 23.758 -28.140 1.00 94.56 741 ARG A N 1
ATOM 5830 C CA . ARG A 1 741 ? 2.368 22.404 -28.692 1.00 94.56 741 ARG A CA 1
ATOM 5831 C C . ARG A 1 741 ? 3.477 21.603 -28.013 1.00 94.56 741 ARG A C 1
ATOM 5833 O O . ARG A 1 741 ? 3.522 20.392 -28.179 1.00 94.56 741 ARG A O 1
ATOM 5840 N N . ILE A 1 742 ? 4.368 22.260 -27.269 1.00 94.12 742 ILE A N 1
ATOM 5841 C CA . ILE A 1 742 ? 5.526 21.629 -26.627 1.00 94.12 742 ILE A CA 1
ATOM 5842 C C . ILE A 1 742 ? 5.182 21.376 -25.166 1.00 94.12 742 ILE A C 1
ATOM 5844 O O . ILE A 1 742 ? 5.433 22.227 -24.314 1.00 94.12 742 ILE A O 1
ATOM 5848 N N . GLN A 1 743 ? 4.599 20.224 -24.843 1.00 90.31 743 GLN A N 1
ATOM 5849 C CA . GLN A 1 743 ? 4.353 19.837 -23.453 1.00 90.31 743 GLN A CA 1
ATOM 5850 C C . GLN A 1 743 ? 5.506 18.997 -22.898 1.00 90.31 743 GLN A C 1
ATOM 5852 O O . GLN A 1 743 ? 5.952 19.218 -21.770 1.00 90.31 743 GLN A O 1
ATOM 5857 N N . TYR A 1 744 ? 6.012 18.073 -23.709 1.00 91.88 744 TYR A N 1
ATOM 5858 C CA . TYR A 1 744 ? 7.118 17.182 -23.405 1.00 91.88 744 TYR A CA 1
ATOM 5859 C C . TYR A 1 744 ? 8.171 17.212 -24.512 1.00 91.88 744 TYR A C 1
ATOM 5861 O O . TYR A 1 744 ? 7.965 17.764 -25.590 1.00 91.88 744 TYR A O 1
ATOM 5869 N N . LEU A 1 745 ? 9.314 16.570 -24.261 1.00 93.62 745 LEU A N 1
ATOM 5870 C CA . LEU A 1 745 ? 10.409 16.562 -25.229 1.00 93.62 745 LEU A CA 1
ATOM 5871 C C . LEU A 1 745 ? 10.039 15.825 -26.524 1.00 93.62 745 LEU A C 1
ATOM 5873 O O . LEU A 1 745 ? 10.488 16.231 -27.590 1.00 93.62 745 LEU A O 1
ATOM 5877 N N . ARG A 1 746 ? 9.174 14.801 -26.449 1.00 95.19 746 ARG A N 1
ATOM 5878 C CA . ARG A 1 746 ? 8.661 14.094 -27.635 1.00 95.19 746 ARG A CA 1
ATOM 5879 C C . ARG A 1 746 ? 8.009 15.033 -28.652 1.00 95.19 746 ARG A C 1
ATOM 5881 O O . ARG A 1 746 ? 7.971 14.709 -29.830 1.00 95.19 746 ARG A O 1
ATOM 5888 N N . ASP A 1 747 ? 7.444 16.151 -28.185 1.00 96.06 747 ASP A N 1
ATOM 5889 C CA . ASP A 1 747 ? 6.651 17.068 -29.002 1.00 96.06 747 ASP A CA 1
ATOM 5890 C C . ASP A 1 747 ? 7.567 17.959 -29.859 1.00 96.06 747 ASP A C 1
ATOM 5892 O O . ASP A 1 747 ? 7.113 18.616 -30.791 1.00 96.06 747 ASP A O 1
ATOM 5896 N N . VAL A 1 748 ? 8.876 17.956 -29.582 1.00 96.94 748 VAL A N 1
ATOM 5897 C CA . VAL A 1 748 ? 9.906 18.626 -30.379 1.00 96.94 748 VAL A CA 1
ATOM 5898 C C . VAL A 1 748 ? 10.319 17.704 -31.527 1.00 96.94 748 VAL A C 1
ATOM 5900 O O . VAL A 1 748 ? 11.393 17.110 -31.527 1.00 96.94 748 VAL A O 1
ATOM 5903 N N . ASN A 1 749 ? 9.421 17.544 -32.497 1.00 95.81 749 ASN A N 1
ATOM 5904 C CA . ASN A 1 749 ? 9.627 16.712 -33.680 1.00 95.81 749 ASN A CA 1
ATOM 5905 C C . ASN A 1 749 ? 9.065 17.388 -34.952 1.00 95.81 749 ASN A C 1
ATOM 5907 O O . ASN A 1 749 ? 8.208 18.272 -34.831 1.00 95.81 749 ASN A O 1
ATOM 5911 N N . PRO A 1 750 ? 9.503 16.964 -36.157 1.00 94.94 750 PRO A N 1
ATOM 5912 C CA . PRO A 1 750 ? 9.065 17.542 -37.431 1.00 94.94 750 PRO A CA 1
ATOM 5913 C C . PRO A 1 750 ? 7.545 17.582 -37.622 1.00 94.94 750 PRO A C 1
ATOM 5915 O O . PRO A 1 750 ? 7.013 18.562 -38.139 1.00 94.94 750 PRO A O 1
ATOM 5918 N N . GLN A 1 751 ? 6.831 16.537 -37.190 1.00 94.12 751 GLN A N 1
ATOM 5919 C CA . GLN A 1 751 ? 5.382 16.433 -37.362 1.00 94.12 751 GLN A CA 1
ATOM 5920 C C . GLN A 1 751 ? 4.625 17.414 -36.455 1.00 94.12 751 GLN A C 1
ATOM 5922 O O . GLN A 1 751 ? 3.796 18.180 -36.935 1.00 94.12 751 GLN A O 1
ATOM 5927 N N . THR A 1 752 ? 4.919 17.427 -35.153 1.00 94.81 752 THR A N 1
ATOM 5928 C CA . THR A 1 752 ? 4.229 18.285 -34.172 1.00 94.81 752 THR A CA 1
ATOM 5929 C C . THR A 1 752 ? 4.547 19.766 -34.378 1.00 94.81 752 THR A C 1
ATOM 5931 O O . THR A 1 752 ? 3.667 20.627 -34.250 1.00 94.81 752 THR A O 1
ATOM 5934 N N . LEU A 1 753 ? 5.809 20.069 -34.698 1.00 96.19 753 LEU A N 1
ATOM 5935 C CA . LEU A 1 753 ? 6.266 21.433 -34.935 1.00 96.19 753 LEU A CA 1
ATOM 5936 C C . LEU A 1 753 ? 6.114 21.874 -36.387 1.00 96.19 753 LEU A C 1
ATOM 5938 O O . LEU A 1 753 ? 6.421 23.028 -36.655 1.00 96.19 753 LEU A O 1
ATOM 59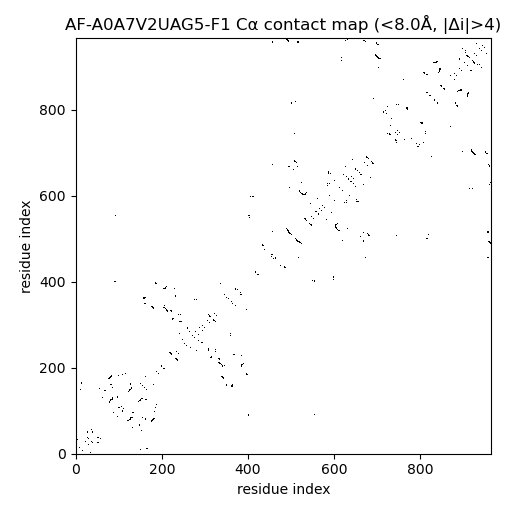42 N N . GLU A 1 754 ? 5.618 21.031 -37.296 1.00 96.06 754 GLU A N 1
ATOM 5943 C CA . GLU A 1 754 ? 5.429 21.363 -38.717 1.00 96.06 754 GLU A CA 1
ATOM 5944 C C . GLU A 1 754 ? 6.694 22.007 -39.325 1.00 96.06 754 GLU A C 1
ATOM 5946 O O . GLU A 1 754 ? 6.666 23.138 -39.818 1.00 96.06 754 GLU A O 1
ATOM 5951 N N . CYS A 1 755 ? 7.837 21.328 -39.204 1.00 95.38 755 CYS A N 1
ATOM 5952 C CA . CYS A 1 755 ? 9.140 21.805 -39.680 1.00 95.38 755 CYS A CA 1
ATOM 5953 C C . CYS A 1 755 ? 10.015 20.658 -40.210 1.00 95.38 755 CYS A C 1
ATOM 5955 O O . CYS A 1 755 ? 9.618 19.495 -40.157 1.00 95.38 755 CYS A O 1
ATOM 5957 N N . SER A 1 756 ? 11.198 20.972 -40.747 1.00 96.50 756 SER A N 1
ATOM 5958 C CA . SER A 1 756 ? 12.161 19.951 -41.180 1.00 96.50 756 SER A CA 1
ATOM 5959 C C . SER A 1 756 ? 12.979 19.391 -40.006 1.00 96.50 756 SER A C 1
ATOM 5961 O O . SER A 1 756 ? 13.112 20.022 -38.958 1.00 96.50 756 SER A O 1
ATOM 5963 N N . GLU A 1 757 ? 13.598 18.220 -40.182 1.00 95.88 757 GLU A N 1
ATOM 5964 C CA . GLU A 1 757 ? 14.556 17.681 -39.200 1.00 95.88 757 GLU A CA 1
ATOM 5965 C C . GLU A 1 757 ? 15.758 18.619 -38.974 1.00 95.88 757 GLU A C 1
ATOM 5967 O O . GLU A 1 757 ? 16.231 18.770 -37.845 1.00 95.88 757 GLU A O 1
ATOM 5972 N N . ALA A 1 758 ? 16.200 19.319 -40.023 1.00 96.75 758 ALA A N 1
ATOM 5973 C CA . ALA A 1 758 ? 17.250 20.328 -39.938 1.00 96.75 758 ALA A CA 1
ATOM 5974 C C . ALA A 1 758 ? 16.836 21.521 -39.057 1.00 96.75 758 ALA A C 1
ATOM 5976 O O . ALA A 1 758 ? 17.652 22.033 -38.290 1.00 96.75 758 ALA A O 1
ATOM 5977 N N . ASP A 1 759 ? 15.564 21.931 -39.094 1.00 96.94 759 ASP A N 1
ATOM 5978 C CA . ASP A 1 759 ? 15.048 22.984 -38.211 1.00 96.94 759 ASP A CA 1
ATOM 5979 C C . ASP A 1 759 ? 15.059 22.555 -36.746 1.00 96.94 759 ASP A C 1
ATOM 5981 O O . ASP A 1 759 ? 15.403 23.354 -35.876 1.00 96.94 759 ASP A O 1
ATOM 5985 N N . ILE A 1 760 ? 14.768 21.283 -36.456 1.00 97.75 760 ILE A N 1
ATOM 5986 C CA . ILE A 1 760 ? 14.899 20.751 -35.094 1.00 97.75 760 ILE A CA 1
ATOM 5987 C C . ILE A 1 760 ? 16.352 20.848 -34.611 1.00 97.75 760 ILE A C 1
ATOM 5989 O O . ILE A 1 760 ? 16.599 21.303 -33.495 1.00 97.75 760 ILE A O 1
ATOM 5993 N N . LEU A 1 761 ? 17.331 20.499 -35.450 1.00 97.25 761 LEU A N 1
ATOM 5994 C CA . LEU A 1 761 ? 18.749 20.651 -35.105 1.00 97.25 761 LEU A CA 1
ATOM 5995 C C . LEU A 1 761 ? 19.152 22.122 -34.900 1.00 97.25 761 LEU A C 1
ATOM 5997 O O . LEU A 1 761 ? 19.925 22.417 -33.986 1.00 97.25 761 LEU A O 1
ATOM 6001 N N . ARG A 1 762 ? 18.586 23.065 -35.667 1.00 97.19 762 ARG A N 1
ATOM 6002 C CA . ARG A 1 762 ? 18.771 24.512 -35.434 1.00 97.19 762 ARG A CA 1
ATOM 6003 C C . ARG A 1 762 ? 18.214 24.955 -34.081 1.00 97.19 762 ARG A C 1
ATOM 6005 O O . ARG A 1 762 ? 18.863 25.735 -33.385 1.00 97.19 762 ARG A O 1
ATOM 6012 N N . LEU A 1 763 ? 17.054 24.436 -33.674 1.00 97.25 763 LEU A N 1
ATOM 6013 C CA . LEU A 1 763 ? 16.500 24.698 -32.341 1.00 97.25 763 LEU A CA 1
ATOM 6014 C C . LEU A 1 763 ? 17.414 24.154 -31.243 1.00 97.25 763 LEU A C 1
ATOM 6016 O O . LEU A 1 763 ? 17.682 24.855 -30.268 1.00 97.25 763 LEU A O 1
ATOM 6020 N N . VAL A 1 764 ? 17.927 22.930 -31.411 1.00 97.50 764 VAL A N 1
ATOM 6021 C CA . VAL A 1 764 ? 18.891 22.329 -30.477 1.00 97.50 764 VAL A CA 1
ATOM 6022 C C . VAL A 1 764 ? 20.158 23.180 -30.386 1.00 97.50 764 VAL A C 1
ATOM 6024 O O . VAL A 1 764 ? 20.644 23.420 -29.282 1.00 97.50 764 VAL A O 1
ATOM 6027 N N . ARG A 1 765 ? 20.666 23.704 -31.509 1.00 96.75 765 ARG A N 1
ATOM 6028 C CA . ARG A 1 765 ? 21.812 24.628 -31.526 1.00 96.75 765 ARG A CA 1
ATOM 6029 C C . ARG A 1 765 ? 21.561 25.891 -30.697 1.00 96.75 765 ARG A C 1
ATOM 6031 O O . ARG A 1 765 ? 22.470 26.363 -30.017 1.00 96.75 765 ARG A O 1
ATOM 6038 N N . GLY A 1 766 ? 20.324 26.392 -30.682 1.00 95.75 766 GLY A N 1
ATOM 6039 C CA . GLY A 1 766 ? 19.904 27.528 -29.853 1.00 95.75 766 GLY A CA 1
ATOM 6040 C C . GLY A 1 766 ? 19.918 27.270 -28.338 1.00 95.75 766 GLY A C 1
ATOM 6041 O O . GLY A 1 766 ? 19.879 28.224 -27.553 1.00 95.75 766 GLY A O 1
ATOM 6042 N N . LEU A 1 767 ? 20.002 26.009 -27.900 1.00 97.38 767 LEU A N 1
ATOM 6043 C CA . LEU A 1 767 ? 20.099 25.662 -26.483 1.00 97.38 767 LEU A CA 1
ATOM 6044 C C . LEU A 1 767 ? 21.498 25.954 -25.922 1.00 97.38 767 LEU A C 1
ATOM 6046 O O . LEU A 1 767 ? 22.498 25.764 -26.623 1.00 97.38 767 LEU A O 1
ATOM 6050 N N . PRO A 1 768 ? 21.607 26.347 -24.638 1.00 95.56 768 PRO A N 1
ATOM 6051 C CA . PRO A 1 768 ? 22.901 26.401 -23.972 1.00 95.56 768 PRO A CA 1
ATOM 6052 C C . PRO A 1 768 ? 23.514 24.998 -23.896 1.00 95.56 768 PRO A C 1
ATOM 6054 O O . PRO A 1 768 ? 22.829 24.042 -23.529 1.00 95.56 768 PRO A O 1
ATOM 6057 N N . ASP A 1 769 ? 24.807 24.885 -24.201 1.00 93.31 769 ASP A N 1
ATOM 6058 C CA . ASP A 1 769 ? 25.544 23.636 -23.991 1.00 93.31 769 ASP A CA 1
ATOM 6059 C C . ASP A 1 769 ? 25.541 23.261 -22.502 1.00 93.31 769 ASP A C 1
ATOM 6061 O O . ASP A 1 769 ? 24.965 22.248 -22.093 1.00 93.31 769 ASP A O 1
ATOM 6065 N N . ARG A 1 770 ? 26.081 24.166 -21.677 1.00 93.88 770 ARG A N 1
ATOM 6066 C CA . ARG A 1 770 ? 26.123 24.064 -20.218 1.00 93.88 770 ARG A CA 1
ATOM 6067 C C . ARG A 1 770 ? 25.608 25.335 -19.562 1.00 93.88 770 ARG A C 1
ATOM 6069 O O . ARG A 1 770 ? 25.907 26.437 -20.017 1.00 93.88 770 ARG A O 1
ATOM 6076 N N . ILE A 1 771 ? 24.826 25.194 -18.493 1.00 97.12 771 ILE A N 1
ATOM 6077 C CA . ILE A 1 771 ? 24.246 26.342 -17.781 1.00 97.12 771 ILE A CA 1
ATOM 6078 C C . ILE A 1 771 ? 24.000 26.022 -16.301 1.00 97.12 771 ILE A C 1
ATOM 6080 O O . ILE A 1 771 ? 23.507 24.944 -15.977 1.00 97.12 771 ILE A O 1
ATOM 6084 N N . GLY A 1 772 ? 24.355 26.938 -15.396 1.00 97.44 772 GLY A N 1
ATOM 6085 C CA . GLY A 1 772 ? 24.056 26.824 -13.959 1.00 97.44 772 GLY A CA 1
ATOM 6086 C C . GLY A 1 772 ? 22.629 27.272 -13.617 1.00 97.44 772 GLY A C 1
ATOM 6087 O O . GLY A 1 772 ? 21.996 27.973 -14.406 1.00 97.44 772 GLY A O 1
ATOM 6088 N N . ARG A 1 773 ? 22.116 26.918 -12.433 1.00 97.06 773 ARG A N 1
ATOM 6089 C CA . ARG A 1 773 ? 20.731 27.189 -11.986 1.00 97.06 773 ARG A CA 1
ATOM 6090 C C . ARG A 1 773 ? 20.375 28.670 -12.065 1.00 97.06 773 ARG A C 1
ATOM 6092 O O . ARG A 1 773 ? 19.344 29.028 -12.628 1.00 97.06 773 ARG A O 1
ATOM 6099 N N . ALA A 1 774 ? 21.243 29.531 -11.533 1.00 95.75 774 ALA A N 1
ATOM 6100 C CA . ALA A 1 774 ? 21.001 30.972 -11.479 1.00 95.75 774 ALA A CA 1
ATOM 6101 C C . ALA A 1 774 ? 20.905 31.602 -12.879 1.00 95.75 774 ALA A C 1
ATOM 6103 O O . ALA A 1 774 ? 20.032 32.432 -13.131 1.00 95.75 774 ALA A O 1
ATOM 6104 N N . GLU A 1 775 ? 21.777 31.188 -13.800 1.00 97.06 775 GLU A N 1
ATOM 6105 C CA . GLU A 1 775 ? 21.750 31.661 -15.187 1.00 97.06 775 GLU A CA 1
ATOM 6106 C C . GLU A 1 775 ? 20.562 31.074 -15.958 1.00 97.06 775 GLU A C 1
ATOM 6108 O O . GLU A 1 775 ? 19.903 31.780 -16.720 1.00 97.06 775 GLU A O 1
ATOM 6113 N N . MET A 1 776 ? 20.234 29.804 -15.712 1.00 97.19 776 MET A N 1
ATOM 6114 C CA . MET A 1 776 ? 19.100 29.116 -16.325 1.00 97.19 776 MET A CA 1
ATOM 6115 C C . MET A 1 776 ? 17.779 29.818 -15.998 1.00 97.19 776 MET A C 1
ATOM 6117 O O . MET A 1 776 ? 17.038 30.170 -16.914 1.00 97.19 776 MET A O 1
ATOM 6121 N N . LEU A 1 777 ? 17.519 30.110 -14.719 1.00 97.25 777 LEU A N 1
ATOM 6122 C CA . LEU A 1 777 ? 16.319 30.840 -14.295 1.00 97.25 777 LEU A CA 1
ATOM 6123 C C . LEU A 1 777 ? 16.292 32.275 -14.838 1.00 97.25 777 LEU A C 1
ATOM 6125 O O . LEU A 1 777 ? 15.231 32.778 -15.199 1.00 97.25 777 LEU A O 1
ATOM 6129 N N . ARG A 1 778 ? 17.455 32.930 -14.966 1.00 96.94 778 ARG A N 1
ATOM 6130 C CA . ARG A 1 778 ? 17.538 34.271 -15.563 1.00 96.94 778 ARG A CA 1
ATOM 6131 C C . ARG A 1 778 ? 17.138 34.264 -17.038 1.00 96.94 778 ARG A C 1
ATOM 6133 O O . ARG A 1 778 ? 16.378 35.135 -17.455 1.00 96.94 778 ARG A O 1
ATOM 6140 N N . ARG A 1 779 ? 17.626 33.296 -17.822 1.00 96.69 779 ARG A N 1
ATOM 6141 C CA . ARG A 1 779 ? 17.302 33.176 -19.254 1.00 96.69 779 ARG A CA 1
ATOM 6142 C C . ARG A 1 779 ? 15.877 32.685 -19.512 1.00 96.69 779 ARG A C 1
ATOM 6144 O O . ARG A 1 779 ? 15.319 33.015 -20.550 1.00 96.69 779 ARG A O 1
ATOM 6151 N N . LEU A 1 780 ? 15.291 31.938 -18.577 1.00 96.19 780 LEU A N 1
ATOM 6152 C CA . LEU A 1 780 ? 13.907 31.451 -18.644 1.00 96.19 780 LEU A CA 1
ATOM 6153 C C . LEU A 1 780 ? 12.895 32.407 -17.991 1.00 96.19 780 LEU A C 1
ATOM 6155 O O . LEU A 1 780 ? 11.744 32.032 -17.770 1.00 96.19 780 LEU A O 1
ATOM 6159 N N . LYS A 1 781 ? 13.291 33.650 -17.688 1.00 93.06 781 LYS A N 1
ATOM 6160 C CA . LYS A 1 781 ? 12.395 34.648 -17.098 1.00 93.06 781 LYS A CA 1
ATOM 6161 C C . LYS A 1 781 ? 11.145 34.833 -17.970 1.00 93.06 781 LYS A C 1
ATOM 6163 O O . LYS A 1 781 ? 11.249 35.189 -19.140 1.00 93.06 781 LYS A O 1
ATOM 6168 N N . GLY A 1 782 ? 9.970 34.629 -17.373 1.00 88.50 782 GLY A N 1
ATOM 6169 C CA . GLY A 1 782 ? 8.673 34.701 -18.059 1.00 88.50 782 GLY A CA 1
ATOM 6170 C C . GLY A 1 782 ? 8.106 33.346 -18.501 1.00 88.50 782 GLY A C 1
ATOM 6171 O O . GLY A 1 782 ? 6.972 33.307 -18.966 1.00 88.50 782 GLY A O 1
ATOM 6172 N N . GLN A 1 783 ? 8.849 32.248 -18.333 1.00 92.81 783 GLN A N 1
ATOM 6173 C CA . GLN A 1 783 ? 8.328 30.881 -18.427 1.00 92.81 783 GLN A CA 1
ATOM 6174 C C . GLN A 1 783 ? 7.875 30.378 -17.044 1.00 92.81 783 GLN A C 1
ATOM 6176 O O . GLN A 1 783 ? 8.343 30.873 -16.020 1.00 92.81 783 GLN A O 1
ATOM 6181 N N . ASP A 1 784 ? 6.998 29.372 -17.006 1.00 92.31 784 ASP A N 1
ATOM 6182 C CA . ASP A 1 784 ? 6.651 28.665 -15.766 1.00 92.31 784 ASP A CA 1
ATOM 6183 C C . ASP A 1 784 ? 7.776 27.690 -15.375 1.00 92.31 784 ASP A C 1
ATOM 6185 O O . ASP A 1 784 ? 7.946 26.630 -15.984 1.00 92.31 784 ASP A O 1
ATOM 6189 N N . THR A 1 785 ? 8.570 28.071 -14.373 1.00 94.00 785 THR A N 1
ATOM 6190 C CA . THR A 1 785 ? 9.730 27.312 -13.883 1.00 94.00 785 THR A CA 1
ATOM 6191 C C . THR A 1 785 ? 9.432 26.449 -12.658 1.00 94.00 785 THR A C 1
ATOM 6193 O O . THR A 1 785 ? 10.340 25.764 -12.182 1.00 94.00 785 THR A O 1
ATOM 6196 N N . ALA A 1 786 ? 8.188 26.400 -12.163 1.00 90.56 786 ALA A N 1
ATOM 6197 C CA . ALA A 1 786 ? 7.864 25.760 -10.883 1.00 90.56 786 ALA A CA 1
ATOM 6198 C C . ALA A 1 786 ? 8.319 24.289 -10.812 1.00 90.56 786 ALA A C 1
ATOM 6200 O O . ALA A 1 786 ? 8.942 23.854 -9.839 1.00 90.56 786 ALA A O 1
ATOM 6201 N N . ARG A 1 787 ? 8.082 23.519 -11.884 1.00 85.88 787 ARG A N 1
ATOM 6202 C CA . ARG A 1 787 ? 8.508 22.113 -11.975 1.00 85.88 787 ARG A CA 1
ATOM 6203 C C . ARG A 1 787 ? 10.030 21.960 -12.011 1.00 85.88 787 ARG A C 1
ATOM 6205 O O . ARG A 1 787 ? 10.571 21.041 -11.397 1.00 85.88 787 ARG A O 1
ATOM 6212 N N . LEU A 1 788 ? 10.721 22.843 -12.726 1.00 91.38 788 LEU A N 1
ATOM 6213 C CA . LEU A 1 788 ? 12.180 22.832 -12.833 1.00 91.38 788 LEU A CA 1
ATOM 6214 C C . LEU A 1 788 ? 12.833 23.146 -11.477 1.00 91.38 788 LEU A C 1
ATOM 6216 O O . LEU A 1 788 ? 13.763 22.455 -11.062 1.00 91.38 788 LEU A O 1
ATOM 6220 N N . GLU A 1 789 ? 12.299 24.126 -10.750 1.00 91.88 789 GLU A N 1
ATOM 6221 C CA . GLU A 1 789 ? 12.753 24.481 -9.403 1.00 91.88 789 GLU A CA 1
ATOM 6222 C C . GLU A 1 789 ? 12.526 23.344 -8.401 1.00 91.88 789 GLU A C 1
ATOM 6224 O O . GLU A 1 789 ? 13.415 23.029 -7.608 1.00 91.88 789 GLU A O 1
ATOM 6229 N N . GLN A 1 790 ? 11.390 22.647 -8.490 1.00 83.38 790 GLN A N 1
ATOM 6230 C CA . GLN A 1 790 ? 11.146 21.450 -7.687 1.00 83.38 790 GLN A CA 1
ATOM 6231 C C . GLN A 1 790 ? 12.163 20.338 -7.994 1.00 83.38 790 GLN A C 1
ATOM 6233 O O . GLN A 1 790 ? 12.674 19.689 -7.076 1.00 83.38 790 GLN A O 1
ATOM 6238 N N . LEU A 1 791 ? 12.506 20.126 -9.270 1.00 82.19 791 LEU A N 1
ATOM 6239 C CA . LEU A 1 791 ? 13.518 19.143 -9.665 1.00 82.19 791 LEU A CA 1
ATOM 6240 C C . LEU A 1 791 ? 14.900 19.478 -9.091 1.00 82.19 791 LEU A C 1
ATOM 6242 O O . LEU A 1 791 ? 15.625 18.554 -8.719 1.00 82.19 791 LEU A O 1
ATOM 6246 N N . PHE A 1 792 ? 15.266 20.753 -8.940 1.00 90.12 792 PHE A N 1
ATOM 6247 C CA . PHE A 1 792 ? 16.545 21.149 -8.336 1.00 90.12 792 PHE A CA 1
ATOM 6248 C C . PHE A 1 792 ? 16.730 20.682 -6.887 1.00 90.12 792 PHE A C 1
ATOM 6250 O O . PHE A 1 792 ? 17.870 20.527 -6.443 1.00 90.12 792 PHE A O 1
ATOM 6257 N N . LEU A 1 793 ? 15.647 20.396 -6.161 1.00 82.06 793 LEU A N 1
ATOM 6258 C CA . LEU A 1 793 ? 15.706 19.872 -4.791 1.00 82.06 793 LEU A CA 1
ATOM 6259 C C . LEU A 1 793 ? 16.153 18.400 -4.729 1.00 82.06 793 LEU A C 1
ATOM 6261 O O . LEU A 1 793 ? 16.530 17.898 -3.672 1.00 82.06 793 LEU A O 1
ATOM 6265 N N . SER A 1 794 ? 16.116 17.686 -5.857 1.00 75.44 794 SER A N 1
ATOM 6266 C CA . SER A 1 794 ? 16.375 16.242 -5.909 1.00 75.44 794 SER A CA 1
ATOM 6267 C C . SER A 1 794 ? 17.856 15.855 -6.036 1.00 75.44 794 SER A C 1
ATOM 6269 O O . SER A 1 794 ? 18.174 14.669 -5.882 1.00 75.44 794 SER A O 1
ATOM 6271 N N . HIS A 1 795 ? 18.745 16.810 -6.324 1.00 84.56 795 HIS A N 1
ATOM 6272 C CA . HIS A 1 795 ? 20.163 16.573 -6.622 1.00 84.56 795 HIS A CA 1
ATOM 6273 C C . HIS A 1 795 ? 21.028 17.819 -6.389 1.00 84.56 795 HIS A C 1
ATOM 6275 O O . HIS A 1 795 ? 20.515 18.940 -6.320 1.00 84.56 795 HIS A O 1
ATOM 6281 N N . ARG A 1 796 ? 22.353 17.646 -6.310 1.00 87.38 796 ARG A N 1
ATOM 6282 C CA . ARG A 1 796 ? 23.306 18.768 -6.283 1.00 87.38 796 ARG A CA 1
ATOM 6283 C C . ARG A 1 796 ? 23.512 19.353 -7.676 1.00 87.38 796 ARG A C 1
ATOM 6285 O O . ARG A 1 796 ? 23.491 18.631 -8.675 1.00 87.38 796 ARG A O 1
ATOM 6292 N N . GLU A 1 797 ? 23.720 20.665 -7.736 1.00 93.31 797 GLU A N 1
ATOM 6293 C CA . GLU A 1 797 ? 24.079 21.339 -8.982 1.00 93.31 797 GLU A CA 1
ATOM 6294 C C . GLU A 1 797 ? 25.406 20.772 -9.526 1.00 93.31 797 GLU A C 1
ATOM 6296 O O . GLU A 1 797 ? 26.366 20.651 -8.759 1.00 93.31 797 GLU A O 1
ATOM 6301 N N . PRO A 1 798 ? 25.471 20.382 -10.812 1.00 91.12 798 PRO A N 1
ATOM 6302 C CA . PRO A 1 798 ? 26.713 19.922 -11.422 1.00 91.12 798 PRO A CA 1
ATOM 6303 C C . PRO A 1 798 ? 27.744 21.066 -11.463 1.00 91.12 798 PRO A C 1
ATOM 6305 O O . PRO A 1 798 ? 27.381 22.167 -11.881 1.00 91.12 798 PRO A O 1
ATOM 6308 N N . PRO A 1 799 ? 29.022 20.826 -11.097 1.00 89.75 799 PRO A N 1
ATOM 6309 C CA . PRO A 1 799 ? 30.059 21.866 -11.067 1.00 89.75 799 PRO A CA 1
ATOM 6310 C C . PRO A 1 799 ? 30.219 22.618 -12.394 1.00 89.75 799 PRO A C 1
ATOM 6312 O O . PRO A 1 799 ? 30.372 23.834 -12.406 1.00 89.75 799 PRO A O 1
ATOM 6315 N N . ASP A 1 800 ? 30.099 21.892 -13.505 1.00 89.81 800 ASP A N 1
ATOM 6316 C CA . ASP A 1 800 ? 30.250 22.418 -14.864 1.00 89.81 800 ASP A CA 1
ATOM 6317 C C . ASP A 1 800 ? 28.901 22.796 -15.510 1.00 89.81 800 ASP A C 1
ATOM 6319 O O . ASP A 1 800 ? 28.789 22.861 -16.734 1.00 89.81 800 ASP A O 1
ATOM 6323 N N . GLY A 1 801 ? 27.836 22.963 -14.719 1.00 94.06 801 GLY A N 1
ATOM 6324 C CA . GLY A 1 801 ? 26.489 23.267 -15.209 1.00 94.06 801 GLY A CA 1
ATOM 6325 C C . GLY A 1 801 ? 25.755 22.089 -15.872 1.00 94.06 801 GLY A C 1
ATOM 6326 O O . GLY A 1 801 ? 26.307 21.020 -16.141 1.00 94.06 801 GLY A O 1
ATOM 6327 N N . TYR A 1 802 ? 24.455 22.278 -16.103 1.00 95.62 802 TYR A N 1
ATOM 6328 C CA . TYR A 1 802 ? 23.559 21.285 -16.701 1.00 95.62 802 TYR A CA 1
ATOM 6329 C C . TYR A 1 802 ? 23.794 21.165 -18.208 1.00 95.62 802 TYR A C 1
ATOM 6331 O O . TYR A 1 802 ? 23.757 22.176 -18.904 1.00 95.62 802 TYR A O 1
ATOM 6339 N N . ARG A 1 803 ? 23.960 19.935 -18.716 1.00 94.62 803 ARG A N 1
ATOM 6340 C CA . ARG A 1 803 ? 24.214 19.605 -20.136 1.00 94.62 803 ARG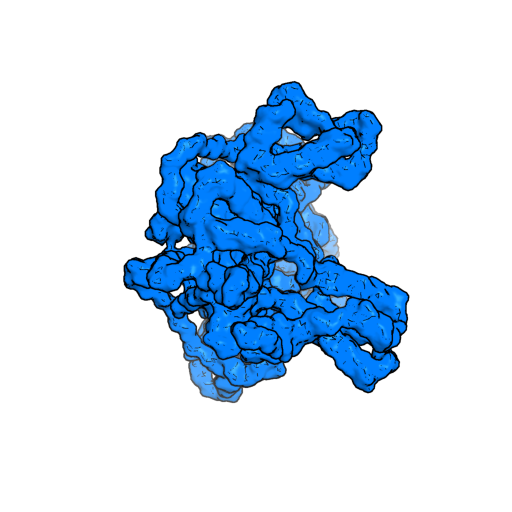 A CA 1
ATOM 6341 C C . ARG A 1 803 ? 22.947 19.678 -21.005 1.00 94.62 803 ARG A C 1
ATOM 6343 O O . ARG A 1 803 ? 22.515 18.670 -21.559 1.00 94.62 803 ARG A O 1
ATOM 6350 N N . VAL A 1 804 ? 22.300 20.841 -21.077 1.00 96.38 804 VAL A N 1
ATOM 6351 C CA . VAL A 1 804 ? 20.954 20.985 -21.668 1.00 96.38 804 VAL A CA 1
ATOM 6352 C C . VAL A 1 804 ? 20.926 20.584 -23.143 1.00 96.38 804 VAL A C 1
ATOM 6354 O O . VAL A 1 804 ? 20.105 19.750 -23.525 1.00 96.38 804 VAL A O 1
ATOM 6357 N N . ARG A 1 805 ? 21.839 21.121 -23.960 1.00 96.25 805 ARG A N 1
ATOM 6358 C CA . ARG A 1 805 ? 21.896 20.865 -25.408 1.00 96.25 805 ARG A CA 1
ATOM 6359 C C . ARG A 1 805 ? 22.066 19.384 -25.744 1.00 96.25 805 ARG A C 1
ATOM 6361 O O . ARG A 1 805 ? 21.230 18.813 -26.440 1.00 96.25 805 ARG A O 1
ATOM 6368 N N . GLY A 1 806 ? 23.131 18.762 -25.238 1.00 95.06 806 GLY A N 1
ATOM 6369 C CA . GLY A 1 806 ? 23.469 17.376 -25.568 1.00 95.06 806 GLY A CA 1
ATOM 6370 C C . GLY A 1 806 ? 22.436 16.364 -25.074 1.00 95.06 806 GLY A C 1
ATOM 6371 O O . GLY A 1 806 ? 22.070 15.446 -25.814 1.00 95.06 806 GLY A O 1
ATOM 6372 N N . VAL A 1 807 ? 21.901 16.582 -23.867 1.00 95.94 807 VAL A N 1
ATOM 6373 C CA . VAL A 1 807 ? 20.854 15.728 -23.296 1.00 95.94 807 VAL A CA 1
ATOM 6374 C C . VAL A 1 807 ? 19.571 15.854 -24.117 1.00 95.94 807 VAL A C 1
ATOM 6376 O O . VAL A 1 807 ? 19.011 14.833 -24.508 1.00 95.94 807 VAL A O 1
ATOM 6379 N N . CYS A 1 808 ? 19.135 17.072 -24.464 1.00 97.62 808 CYS A N 1
ATOM 6380 C CA . CYS A 1 808 ? 17.936 17.272 -25.286 1.00 97.62 808 CYS A CA 1
ATOM 6381 C C . CYS A 1 808 ? 18.077 16.692 -26.695 1.00 97.62 808 CYS A C 1
ATOM 6383 O O . CYS A 1 808 ? 17.126 16.078 -27.170 1.00 97.62 808 CYS A O 1
ATOM 6385 N N . LEU A 1 809 ? 19.250 16.821 -27.329 1.00 97.44 809 LEU A N 1
ATOM 6386 C CA . LEU A 1 809 ? 19.516 16.201 -28.630 1.00 97.44 809 LEU A CA 1
ATOM 6387 C C . LEU A 1 809 ? 19.309 14.685 -28.578 1.00 97.44 809 LEU A C 1
ATOM 6389 O O . LEU A 1 809 ? 18.600 14.137 -29.418 1.00 97.44 809 LEU A O 1
ATOM 6393 N N . PHE A 1 810 ? 19.871 14.027 -27.557 1.00 96.81 810 PHE A N 1
ATOM 6394 C CA . PHE A 1 810 ? 19.649 12.599 -27.335 1.00 96.81 810 PHE A CA 1
ATOM 6395 C C . PHE A 1 810 ? 18.164 12.293 -27.170 1.00 96.81 810 PHE A C 1
ATOM 6397 O O . PHE A 1 810 ? 17.643 11.423 -27.853 1.00 96.81 810 PHE A O 1
ATOM 6404 N N . GLY A 1 811 ? 17.469 13.010 -26.283 1.00 96.56 811 GLY A N 1
ATOM 6405 C CA . GLY A 1 811 ? 16.077 12.690 -25.966 1.00 96.56 811 GLY A CA 1
ATOM 6406 C C . GLY A 1 811 ? 15.125 12.885 -27.145 1.00 96.56 811 GLY A C 1
ATOM 6407 O O . GLY A 1 811 ? 14.218 12.078 -27.323 1.00 96.56 811 GLY A O 1
ATOM 6408 N N . ILE A 1 812 ? 15.348 13.907 -27.975 1.00 97.88 812 ILE A N 1
ATOM 6409 C CA . ILE A 1 812 ? 14.583 14.123 -29.210 1.00 97.88 812 ILE A CA 1
ATOM 6410 C C . ILE A 1 812 ? 14.845 12.984 -30.198 1.00 97.88 812 ILE A C 1
ATOM 6412 O O . ILE A 1 812 ? 13.901 12.353 -30.676 1.00 97.88 812 ILE A O 1
ATOM 6416 N N . ALA A 1 813 ? 16.119 12.681 -30.466 1.00 97.25 813 ALA A N 1
ATOM 6417 C CA . ALA A 1 813 ? 16.492 11.610 -31.384 1.00 97.25 813 ALA A CA 1
ATOM 6418 C C . ALA A 1 813 ? 15.988 10.242 -30.898 1.00 97.25 813 ALA A C 1
ATOM 6420 O O . ALA A 1 813 ? 15.496 9.451 -31.694 1.00 97.25 813 ALA A O 1
ATOM 6421 N N . GLU A 1 814 ? 16.035 9.975 -29.594 1.00 97.31 814 GLU A N 1
ATOM 6422 C CA . GLU A 1 814 ? 15.565 8.733 -28.980 1.00 97.31 814 GLU A CA 1
ATOM 6423 C C . GLU A 1 814 ? 14.032 8.618 -28.983 1.00 97.31 814 GLU A C 1
ATOM 6425 O O . GLU A 1 814 ? 13.504 7.524 -29.187 1.00 97.31 814 GLU A O 1
ATOM 6430 N N . CYS A 1 815 ? 13.292 9.728 -28.846 1.00 96.69 815 CYS A N 1
ATOM 6431 C CA . CYS A 1 815 ? 11.840 9.738 -29.066 1.00 96.69 815 CYS A CA 1
ATOM 6432 C C . CYS A 1 815 ? 11.499 9.334 -30.509 1.00 96.69 815 CYS A C 1
ATOM 6434 O O . CYS A 1 815 ? 10.586 8.541 -30.723 1.00 96.69 815 CYS A O 1
ATOM 6436 N N . LEU A 1 816 ? 12.261 9.821 -31.493 1.00 96.50 816 LEU A N 1
ATOM 6437 C CA . LEU A 1 816 ? 12.091 9.430 -32.895 1.00 96.50 816 LEU A CA 1
ATOM 6438 C C . LEU A 1 816 ? 12.505 7.973 -33.136 1.00 96.50 816 LEU A C 1
ATOM 6440 O O . LEU A 1 816 ? 11.737 7.217 -33.722 1.00 96.50 816 LEU A O 1
ATOM 6444 N N . ARG A 1 817 ? 13.671 7.542 -32.631 1.00 96.88 817 ARG A N 1
ATOM 6445 C CA . ARG A 1 817 ? 14.135 6.145 -32.730 1.00 96.88 817 ARG A CA 1
ATOM 6446 C C . ARG A 1 817 ? 13.108 5.177 -32.169 1.00 96.88 817 ARG A C 1
ATOM 6448 O O . ARG A 1 817 ? 12.777 4.195 -32.822 1.00 96.88 817 ARG A O 1
ATOM 6455 N N . SER A 1 818 ? 12.609 5.448 -30.968 1.00 95.56 818 SER A N 1
ATOM 6456 C CA . SER A 1 818 ? 11.660 4.569 -30.287 1.00 95.56 818 SER A CA 1
ATOM 6457 C C . SER A 1 818 ? 10.297 4.509 -30.957 1.00 95.56 818 SER A C 1
ATOM 6459 O O . SER A 1 818 ? 9.745 3.413 -31.023 1.00 95.56 818 SER A O 1
ATOM 6461 N N . ARG A 1 819 ? 9.795 5.623 -31.501 1.00 95.12 819 ARG A N 1
ATOM 6462 C CA . ARG A 1 819 ? 8.576 5.666 -32.321 1.00 95.12 819 ARG A CA 1
ATOM 6463 C C . ARG A 1 819 ? 8.760 4.898 -33.634 1.00 95.12 819 ARG A C 1
ATOM 6465 O O . ARG A 1 819 ? 7.993 3.996 -33.949 1.00 95.12 819 ARG A O 1
ATOM 6472 N N . ASP A 1 820 ? 9.821 5.207 -34.374 1.00 94.50 820 ASP A N 1
ATOM 6473 C CA . ASP A 1 820 ? 9.973 4.774 -35.768 1.00 94.50 820 ASP A CA 1
ATOM 6474 C C . ASP A 1 820 ? 10.640 3.394 -35.919 1.00 94.50 820 ASP A C 1
ATOM 6476 O O . ASP A 1 820 ? 10.636 2.817 -37.010 1.00 94.50 820 ASP A O 1
ATOM 6480 N N . CYS A 1 821 ? 11.172 2.806 -34.838 1.00 94.50 821 CYS A N 1
ATOM 6481 C CA . CYS A 1 821 ? 11.751 1.455 -34.864 1.00 94.50 821 CYS A CA 1
ATOM 6482 C C . CYS A 1 821 ? 10.734 0.341 -35.171 1.00 94.50 821 CYS A C 1
ATOM 6484 O O . CYS A 1 821 ? 11.146 -0.758 -35.553 1.00 94.50 821 CYS A O 1
ATOM 6486 N N . ALA A 1 822 ? 9.430 0.630 -35.079 1.00 91.19 822 ALA A N 1
ATOM 6487 C CA . ALA A 1 822 ? 8.371 -0.270 -35.520 1.00 91.19 822 ALA A CA 1
ATOM 6488 C C . ALA A 1 822 ? 8.484 -0.597 -37.020 1.00 91.19 822 ALA A C 1
ATOM 6490 O O . ALA A 1 822 ? 8.389 -1.759 -37.406 1.00 91.19 822 ALA A O 1
ATOM 6491 N N . GLY A 1 823 ? 8.802 0.396 -37.859 1.00 92.44 823 GLY A N 1
ATOM 6492 C CA . GLY A 1 823 ? 8.871 0.222 -39.313 1.00 92.44 823 GLY A CA 1
ATOM 6493 C C . GLY A 1 823 ? 9.893 -0.836 -39.771 1.00 92.44 823 GLY A C 1
ATOM 6494 O O . GLY A 1 823 ? 9.535 -1.715 -40.557 1.00 92.44 823 GLY A O 1
ATOM 6495 N N . PRO A 1 824 ? 11.165 -0.793 -39.319 1.00 93.19 824 PRO A N 1
ATOM 6496 C CA . PRO A 1 824 ? 12.130 -1.865 -39.566 1.00 93.19 824 PRO A CA 1
ATOM 6497 C C . PRO A 1 824 ? 11.648 -3.255 -39.139 1.00 93.19 824 PRO A C 1
ATOM 6499 O O . PRO A 1 824 ? 11.818 -4.206 -39.900 1.00 93.19 824 PRO A O 1
ATOM 6502 N N . LEU A 1 825 ? 11.020 -3.379 -37.965 1.00 91.06 825 LEU A N 1
ATOM 6503 C CA . LEU A 1 825 ? 10.511 -4.658 -37.456 1.00 91.06 825 LEU A CA 1
ATOM 6504 C C . LEU A 1 825 ? 9.373 -5.207 -38.326 1.00 91.06 825 LEU A C 1
ATOM 6506 O O . LEU A 1 825 ? 9.397 -6.383 -38.681 1.00 91.06 825 LEU A O 1
ATOM 6510 N N . GLU A 1 826 ? 8.428 -4.359 -38.736 1.00 90.81 826 GLU A N 1
ATOM 6511 C CA . GLU A 1 826 ? 7.316 -4.726 -39.626 1.00 90.81 826 GLU A CA 1
ATOM 6512 C C . GLU A 1 826 ? 7.796 -5.217 -40.997 1.00 90.81 826 GLU A C 1
ATOM 6514 O O . GLU A 1 826 ? 7.215 -6.138 -41.569 1.00 90.81 826 GLU A O 1
ATOM 6519 N N . ARG A 1 827 ? 8.888 -4.639 -41.515 1.00 93.19 827 ARG A N 1
ATOM 6520 C CA . ARG A 1 827 ? 9.519 -5.067 -42.776 1.00 93.19 827 ARG A CA 1
ATOM 6521 C C . ARG A 1 827 ? 10.468 -6.260 -42.617 1.00 93.19 827 ARG A C 1
ATOM 6523 O O . ARG A 1 827 ? 11.013 -6.725 -43.615 1.00 93.19 827 ARG A O 1
ATOM 6530 N N . GLY A 1 828 ? 10.703 -6.735 -41.393 1.00 90.62 828 GLY A N 1
ATOM 6531 C CA . GLY A 1 828 ? 11.672 -7.795 -41.100 1.00 90.62 828 GLY A CA 1
ATOM 6532 C C . GLY A 1 828 ? 13.144 -7.371 -41.221 1.00 90.62 828 GLY A C 1
ATOM 6533 O O . GLY A 1 828 ? 14.026 -8.229 -41.228 1.00 90.62 828 GLY A O 1
ATOM 6534 N N . ASP A 1 829 ? 13.440 -6.069 -41.291 1.00 95.19 829 ASP A N 1
ATOM 6535 C CA . ASP A 1 829 ? 14.805 -5.528 -41.330 1.00 95.19 829 ASP A CA 1
ATOM 6536 C C . ASP A 1 829 ? 15.386 -5.417 -39.911 1.00 95.19 829 ASP A C 1
ATOM 6538 O O . ASP A 1 829 ? 15.528 -4.343 -39.316 1.00 95.19 829 ASP A O 1
ATOM 6542 N N . VAL A 1 830 ? 15.726 -6.578 -39.352 1.00 95.25 830 VAL A N 1
ATOM 6543 C CA . VAL A 1 830 ? 16.300 -6.694 -38.004 1.00 95.25 830 VAL A CA 1
ATOM 6544 C C . VAL A 1 830 ? 17.672 -6.013 -37.913 1.00 95.25 830 VAL A C 1
ATOM 6546 O O . VAL A 1 830 ? 18.049 -5.517 -36.853 1.00 95.25 830 VAL A O 1
ATOM 6549 N N . ALA A 1 831 ? 18.409 -5.928 -39.025 1.00 95.62 831 ALA A N 1
ATOM 6550 C CA . ALA A 1 831 ? 19.694 -5.238 -39.077 1.00 95.62 831 ALA A CA 1
ATOM 6551 C C . ALA A 1 831 ? 19.529 -3.721 -38.904 1.00 95.62 831 ALA A C 1
ATOM 6553 O O . ALA A 1 831 ? 20.311 -3.105 -38.181 1.00 95.62 831 ALA A O 1
ATOM 6554 N N . ALA A 1 832 ? 18.512 -3.106 -39.519 1.00 95.88 832 ALA A N 1
ATOM 6555 C CA . ALA A 1 832 ? 18.187 -1.704 -39.261 1.00 95.88 832 ALA A CA 1
ATOM 6556 C C . ALA A 1 832 ? 17.789 -1.467 -37.804 1.00 95.88 832 ALA A C 1
ATOM 6558 O O . ALA A 1 832 ? 18.292 -0.524 -37.197 1.00 95.88 832 ALA A O 1
ATOM 6559 N N . PHE A 1 833 ? 16.966 -2.341 -37.218 1.00 96.31 833 PHE A N 1
ATOM 6560 C CA . PHE A 1 833 ? 16.628 -2.250 -35.796 1.00 96.31 833 PHE A CA 1
ATOM 6561 C C . PHE A 1 833 ? 17.878 -2.341 -34.903 1.00 96.31 833 PHE A C 1
ATOM 6563 O O . PHE A 1 833 ? 18.072 -1.512 -34.016 1.00 96.31 833 PHE A O 1
ATOM 6570 N N . GLY A 1 834 ? 18.774 -3.290 -35.187 1.00 96.69 834 GLY A N 1
ATOM 6571 C CA . GLY A 1 834 ? 20.046 -3.446 -34.481 1.00 96.69 834 GLY A CA 1
ATOM 6572 C C . GLY A 1 834 ? 20.955 -2.214 -34.578 1.00 96.69 834 GLY A C 1
ATOM 6573 O O . GLY A 1 834 ? 21.503 -1.782 -33.564 1.00 96.69 834 GLY A O 1
ATOM 6574 N N . ARG A 1 835 ? 21.029 -1.563 -35.751 1.00 96.75 835 ARG A N 1
ATOM 6575 C CA . ARG A 1 835 ? 21.737 -0.278 -35.910 1.00 96.75 835 ARG A CA 1
ATOM 6576 C C . ARG A 1 835 ? 21.151 0.816 -35.018 1.00 96.75 835 ARG A C 1
ATOM 6578 O O . ARG A 1 835 ? 21.918 1.552 -34.403 1.00 96.75 835 ARG A O 1
ATOM 6585 N N . LEU A 1 836 ? 19.822 0.905 -34.904 1.00 97.06 836 LEU A N 1
ATOM 6586 C CA . LEU A 1 836 ? 19.178 1.862 -33.996 1.00 97.06 836 LEU A CA 1
ATOM 6587 C C . LEU A 1 836 ? 19.549 1.589 -32.535 1.00 97.06 836 LEU A C 1
ATOM 6589 O O . LEU A 1 836 ? 19.787 2.541 -31.796 1.00 97.06 836 LEU A O 1
ATOM 6593 N N . MET A 1 837 ? 19.641 0.315 -32.125 1.00 96.75 837 MET A N 1
ATOM 6594 C CA . MET A 1 837 ? 20.062 -0.041 -30.761 1.00 96.75 837 MET A CA 1
ATOM 6595 C C . MET A 1 837 ? 21.473 0.482 -30.487 1.00 96.75 837 MET A C 1
ATOM 6597 O O . MET A 1 837 ? 21.711 1.136 -29.475 1.00 96.75 837 MET A O 1
ATOM 6601 N N . THR A 1 838 ? 22.399 0.250 -31.417 1.00 97.06 838 THR A N 1
ATOM 6602 C CA . THR A 1 838 ? 23.783 0.712 -31.280 1.00 97.06 838 THR A CA 1
ATOM 6603 C C . THR A 1 838 ? 23.885 2.236 -31.258 1.00 97.06 838 THR A C 1
ATOM 6605 O O . THR A 1 838 ? 24.600 2.776 -30.420 1.00 97.06 838 THR A O 1
ATOM 6608 N N . VAL A 1 839 ? 23.137 2.946 -32.109 1.00 96.12 839 VAL A N 1
ATOM 6609 C CA . VAL A 1 839 ? 23.126 4.421 -32.107 1.00 96.12 839 VAL A CA 1
ATOM 6610 C C . VAL A 1 839 ? 22.530 4.988 -30.815 1.00 96.12 839 VAL A C 1
ATOM 6612 O O . VAL A 1 839 ? 23.025 5.996 -30.312 1.00 96.12 839 VAL A O 1
ATOM 6615 N N . SER A 1 840 ? 21.505 4.341 -30.252 1.00 96.00 840 SER A N 1
ATOM 6616 C CA . SER A 1 840 ? 20.966 4.702 -28.936 1.00 96.00 840 SER A CA 1
ATOM 6617 C C . SER A 1 840 ? 22.060 4.619 -27.867 1.00 96.00 840 SER A C 1
ATOM 6619 O O . SER A 1 840 ? 22.335 5.604 -27.184 1.00 96.00 840 SER A O 1
ATOM 6621 N N . HIS A 1 841 ? 22.792 3.501 -27.804 1.00 96.06 841 HIS A N 1
ATOM 6622 C CA . HIS A 1 841 ? 23.911 3.358 -26.871 1.00 96.06 841 HIS A CA 1
ATOM 6623 C C . HIS A 1 841 ? 25.029 4.373 -27.106 1.00 96.06 841 HIS A C 1
ATOM 6625 O O . HIS A 1 841 ? 25.586 4.892 -26.143 1.00 96.06 841 HIS A O 1
ATOM 6631 N N . ASP A 1 842 ? 25.343 4.692 -28.362 1.00 94.88 842 ASP A N 1
ATOM 6632 C CA . ASP A 1 842 ? 26.374 5.671 -28.706 1.00 94.88 842 ASP A CA 1
ATOM 6633 C C . ASP A 1 842 ? 26.119 7.054 -28.091 1.00 94.88 842 ASP A C 1
ATOM 6635 O O . ASP A 1 842 ? 27.085 7.749 -27.776 1.00 94.88 842 ASP A O 1
ATOM 6639 N N . GLY A 1 843 ? 24.856 7.430 -27.869 1.00 93.81 843 GLY A N 1
ATOM 6640 C CA . GLY A 1 843 ? 24.485 8.655 -27.157 1.00 93.81 843 GLY A CA 1
ATOM 6641 C C . GLY A 1 843 ? 24.647 8.583 -25.633 1.00 93.81 843 GLY A C 1
ATOM 6642 O O . GLY A 1 843 ? 24.719 9.616 -24.964 1.00 93.81 843 GLY A O 1
ATOM 6643 N N . ASP A 1 844 ? 24.742 7.380 -25.072 1.00 93.44 844 ASP A N 1
ATOM 6644 C CA . ASP A 1 844 ? 24.990 7.126 -23.653 1.00 93.44 844 ASP A CA 1
ATOM 6645 C C . ASP A 1 844 ? 26.466 6.894 -23.313 1.00 93.44 844 ASP A C 1
ATOM 6647 O O . ASP A 1 844 ? 26.840 7.008 -22.141 1.00 93.44 844 ASP A O 1
ATOM 6651 N N . ARG A 1 845 ? 27.301 6.567 -24.307 1.00 93.25 845 ARG A N 1
ATOM 6652 C CA . ARG A 1 845 ? 28.716 6.216 -24.119 1.00 93.25 845 ARG A CA 1
ATOM 6653 C C . ARG A 1 845 ? 29.500 7.285 -23.367 1.00 93.25 845 ARG A C 1
ATOM 6655 O O . ARG A 1 845 ? 29.321 8.485 -23.567 1.00 93.25 845 ARG A O 1
ATOM 6662 N N . VAL A 1 846 ? 30.454 6.816 -22.566 1.00 92.19 846 VAL A N 1
ATOM 6663 C CA . VAL A 1 846 ? 31.393 7.668 -21.818 1.00 92.19 846 VAL A CA 1
ATOM 6664 C C . VAL A 1 846 ? 32.852 7.365 -22.158 1.00 92.19 846 VAL A C 1
ATOM 6666 O O . VAL A 1 846 ? 33.752 8.107 -21.766 1.00 92.19 846 VAL A O 1
ATOM 6669 N N . SER A 1 847 ? 33.109 6.302 -22.924 1.00 92.69 847 SER A N 1
ATOM 6670 C CA . SER A 1 847 ? 34.439 5.895 -23.362 1.00 92.69 847 SER A CA 1
ATOM 6671 C C . SER A 1 847 ? 34.433 5.161 -24.709 1.00 92.69 847 SER A C 1
ATOM 6673 O O . SER A 1 847 ? 33.438 4.549 -25.100 1.00 92.69 847 SER A O 1
ATOM 6675 N N . ARG A 1 848 ? 35.572 5.178 -25.410 1.00 90.00 848 ARG A N 1
ATOM 6676 C CA . ARG A 1 848 ? 35.833 4.369 -26.617 1.00 90.00 848 ARG A CA 1
ATOM 6677 C C . ARG A 1 848 ? 37.278 3.872 -26.639 1.00 90.00 848 ARG A C 1
ATOM 6679 O O . ARG A 1 848 ? 38.128 4.401 -25.926 1.00 90.00 848 ARG A O 1
ATOM 6686 N N . LEU A 1 849 ? 37.558 2.855 -27.451 1.00 86.19 849 LEU A N 1
ATOM 6687 C CA . LEU A 1 849 ? 38.928 2.424 -27.735 1.00 86.19 849 LEU A CA 1
ATOM 6688 C C . LEU A 1 849 ? 39.609 3.415 -28.691 1.00 86.19 849 LEU A C 1
ATOM 6690 O O . LEU A 1 849 ? 39.027 3.798 -29.706 1.00 86.19 849 LEU A O 1
ATOM 6694 N N . ASP A 1 850 ? 40.832 3.829 -28.360 1.00 83.94 850 ASP A N 1
ATOM 6695 C CA . ASP A 1 850 ? 41.712 4.561 -29.271 1.00 83.94 850 ASP A CA 1
ATOM 6696 C C . ASP A 1 850 ? 42.322 3.620 -30.331 1.00 83.94 850 ASP A C 1
ATOM 6698 O O . ASP A 1 850 ? 42.182 2.397 -30.268 1.00 83.94 850 ASP A O 1
ATOM 6702 N N . ALA A 1 851 ? 43.030 4.184 -31.315 1.00 82.00 851 ALA A N 1
ATOM 6703 C CA . ALA A 1 851 ? 43.695 3.407 -32.369 1.00 82.00 851 ALA A CA 1
ATOM 6704 C C . ALA A 1 851 ? 44.771 2.432 -31.841 1.00 82.00 851 ALA A C 1
ATOM 6706 O O . ALA A 1 851 ? 45.184 1.528 -32.561 1.00 82.00 851 ALA A O 1
ATOM 6707 N N . ALA A 1 852 ? 45.223 2.605 -30.594 1.00 79.19 852 ALA A N 1
ATOM 6708 C CA . ALA A 1 852 ? 46.164 1.721 -29.913 1.00 79.19 852 ALA A CA 1
ATOM 6709 C C . ALA A 1 852 ? 45.459 0.679 -29.018 1.00 79.19 852 ALA A C 1
ATOM 6711 O O . ALA A 1 852 ? 46.129 -0.036 -28.273 1.00 79.19 852 ALA A O 1
ATOM 6712 N N . GLY A 1 853 ? 44.124 0.592 -29.061 1.00 77.75 853 GLY A N 1
ATOM 6713 C CA . GLY A 1 853 ? 43.331 -0.353 -28.275 1.00 77.75 853 GLY A CA 1
ATOM 6714 C C . GLY A 1 853 ? 43.189 0.013 -26.795 1.00 77.75 853 GLY A C 1
ATOM 6715 O O . GLY A 1 853 ? 42.802 -0.835 -25.993 1.00 77.75 853 GLY A O 1
ATOM 6716 N N . ARG A 1 854 ? 43.493 1.255 -26.397 1.00 83.56 854 ARG A N 1
ATOM 6717 C CA . ARG A 1 854 ? 43.331 1.732 -25.013 1.00 83.56 854 ARG A CA 1
ATOM 6718 C C . ARG A 1 854 ? 42.019 2.488 -24.870 1.00 83.56 854 ARG A C 1
ATOM 6720 O O . ARG A 1 854 ? 41.671 3.311 -25.712 1.00 83.56 854 ARG A O 1
ATOM 6727 N N . ARG A 1 855 ? 41.295 2.242 -23.779 1.00 86.06 855 ARG A N 1
ATOM 6728 C CA . ARG A 1 855 ? 40.016 2.907 -23.507 1.00 86.06 855 ARG A CA 1
ATOM 6729 C C . ARG A 1 855 ? 40.248 4.342 -23.032 1.00 86.06 855 ARG A C 1
ATOM 6731 O O . ARG A 1 855 ? 40.891 4.553 -22.008 1.00 86.06 855 ARG A O 1
ATOM 6738 N N . GLN A 1 856 ? 39.715 5.306 -23.773 1.00 87.69 856 GLN A N 1
ATOM 6739 C CA . GLN A 1 856 ? 39.786 6.735 -23.474 1.00 87.69 856 GLN A CA 1
ATOM 6740 C C . GLN A 1 856 ? 38.389 7.271 -23.136 1.00 87.69 856 GLN A C 1
ATOM 6742 O O . GLN A 1 856 ? 37.421 6.871 -23.794 1.00 87.69 856 GLN A O 1
ATOM 6747 N N . PRO A 1 857 ? 38.255 8.175 -22.147 1.00 86.25 857 PRO A N 1
ATOM 6748 C CA . PRO A 1 857 ? 37.027 8.936 -21.951 1.00 86.25 857 PRO A CA 1
ATOM 6749 C C . PRO A 1 857 ? 36.669 9.714 -23.221 1.00 86.25 857 PRO A C 1
ATOM 6751 O O . PRO A 1 857 ? 37.549 10.296 -23.856 1.00 86.25 857 PRO A O 1
ATOM 6754 N N . ILE A 1 858 ? 35.386 9.746 -23.582 1.00 82.00 858 ILE A N 1
ATOM 6755 C CA . ILE A 1 858 ? 34.894 10.544 -24.708 1.00 82.00 858 ILE A CA 1
ATOM 6756 C C . ILE A 1 858 ? 33.942 11.626 -24.204 1.00 82.00 858 ILE A C 1
ATOM 6758 O O . ILE A 1 858 ? 33.023 11.356 -23.434 1.00 82.00 858 ILE A O 1
ATOM 6762 N N . ALA A 1 859 ? 34.156 12.859 -24.659 1.00 68.62 859 ALA A N 1
ATOM 6763 C CA . ALA A 1 859 ? 33.136 13.895 -24.623 1.00 68.62 859 ALA A CA 1
ATOM 6764 C C . ALA A 1 859 ? 32.465 13.904 -26.000 1.00 68.62 859 ALA A C 1
ATOM 6766 O O . ALA A 1 859 ? 33.123 14.192 -26.999 1.00 68.62 859 ALA A O 1
ATOM 6767 N N . LEU A 1 860 ? 31.187 13.526 -26.067 1.00 74.94 860 LEU A N 1
ATOM 6768 C CA . LEU A 1 860 ? 30.415 13.607 -27.309 1.00 74.94 860 LEU A CA 1
ATOM 6769 C C . LEU A 1 860 ? 30.309 15.078 -27.731 1.00 74.94 860 LEU A C 1
ATOM 6771 O O . LEU A 1 860 ? 29.864 15.914 -26.941 1.00 74.94 860 LEU A O 1
ATOM 6775 N N . ASP A 1 861 ? 30.755 15.376 -28.953 1.00 82.62 861 ASP A N 1
ATOM 6776 C CA . ASP A 1 861 ? 30.817 16.734 -29.488 1.00 82.62 861 ASP A CA 1
ATOM 6777 C C . ASP A 1 861 ? 29.406 17.249 -29.804 1.00 82.62 861 ASP A C 1
ATOM 6779 O O . ASP A 1 861 ? 28.687 16.699 -30.635 1.00 82.62 861 ASP A O 1
ATOM 6783 N N . VAL A 1 862 ? 29.003 18.298 -29.092 1.00 89.44 862 VAL A N 1
ATOM 6784 C CA . VAL A 1 862 ? 27.744 19.035 -29.294 1.00 89.44 862 VAL A CA 1
ATOM 6785 C C . VAL A 1 862 ? 28.022 20.526 -29.518 1.00 89.44 862 VAL A C 1
ATOM 6787 O O . VAL A 1 862 ? 27.202 21.397 -29.198 1.00 89.44 862 VAL A O 1
ATOM 6790 N N . SER A 1 863 ? 29.215 20.825 -30.039 1.00 92.38 863 SER A N 1
ATOM 6791 C CA . SER A 1 863 ? 29.619 22.165 -30.442 1.00 92.38 863 SER A CA 1
ATOM 6792 C C . SER A 1 863 ? 28.760 22.677 -31.595 1.00 92.38 863 SER A C 1
ATOM 6794 O O . SER A 1 863 ? 28.128 21.923 -32.336 1.00 92.38 863 SER A O 1
ATOM 6796 N N . ASP A 1 864 ? 28.755 23.995 -31.765 1.00 94.25 864 ASP A N 1
ATOM 6797 C CA . ASP A 1 864 ? 28.069 24.634 -32.884 1.00 94.25 864 ASP A CA 1
ATOM 6798 C C . ASP A 1 864 ? 28.594 24.131 -34.239 1.00 94.25 864 ASP A C 1
ATOM 6800 O O . ASP A 1 864 ? 27.803 23.946 -35.157 1.00 94.25 864 ASP A O 1
ATOM 6804 N N . ALA A 1 865 ? 29.898 23.842 -34.345 1.00 94.75 865 ALA A N 1
ATOM 6805 C CA . ALA A 1 865 ? 30.504 23.317 -35.566 1.00 94.75 865 ALA A CA 1
ATOM 6806 C C . ALA A 1 865 ? 29.989 21.911 -35.913 1.00 94.75 865 ALA A C 1
ATOM 6808 O O . ALA A 1 865 ? 29.666 21.647 -37.072 1.00 94.75 865 ALA A O 1
ATOM 6809 N N . GLU A 1 866 ? 29.869 21.021 -34.922 1.00 94.38 866 GLU A N 1
ATOM 6810 C CA . GLU A 1 866 ? 29.310 19.686 -35.155 1.00 94.38 866 GLU A CA 1
ATOM 6811 C C . GLU A 1 866 ? 27.811 19.749 -35.463 1.00 94.38 866 GLU A C 1
ATOM 6813 O O . GLU A 1 866 ? 27.341 19.069 -36.374 1.00 94.38 866 GLU A O 1
ATOM 6818 N N . LEU A 1 867 ? 27.049 20.608 -34.780 1.00 95.00 867 LEU A N 1
ATOM 6819 C CA . LEU A 1 867 ? 25.634 20.804 -35.102 1.00 95.00 867 LEU A CA 1
ATOM 6820 C C . LEU A 1 867 ? 25.436 21.372 -36.509 1.00 95.00 867 LEU A C 1
ATOM 6822 O O . LEU A 1 867 ? 24.553 20.898 -37.216 1.00 95.00 867 LEU A O 1
ATOM 6826 N N . ASP A 1 868 ? 26.269 22.313 -36.955 1.00 96.19 868 ASP A N 1
ATOM 6827 C CA . ASP A 1 868 ? 26.224 22.833 -38.326 1.00 96.19 868 ASP A CA 1
ATOM 6828 C C . ASP A 1 868 ? 26.556 21.738 -39.356 1.00 96.19 868 ASP A C 1
ATOM 6830 O O . ASP A 1 868 ? 25.898 21.643 -40.398 1.00 96.19 868 ASP A O 1
ATOM 6834 N N . ARG A 1 869 ? 27.503 20.840 -39.042 1.00 96.44 869 ARG A N 1
ATOM 6835 C CA . ARG A 1 869 ? 27.793 19.651 -39.860 1.00 96.44 869 ARG A CA 1
ATOM 6836 C C . ARG A 1 869 ? 26.588 18.710 -39.940 1.00 96.44 869 ARG A C 1
ATOM 6838 O O . ARG A 1 869 ? 26.255 18.247 -41.033 1.00 96.44 869 ARG A O 1
ATOM 6845 N N . LEU A 1 870 ? 25.936 18.436 -38.809 1.00 95.19 870 LEU A N 1
ATOM 6846 C CA . LEU A 1 870 ? 24.752 17.576 -38.725 1.00 95.19 870 LEU A CA 1
ATOM 6847 C C . LEU A 1 870 ? 23.545 18.186 -39.446 1.00 95.19 870 LEU A C 1
ATOM 6849 O O . LEU A 1 870 ? 22.859 17.466 -40.165 1.00 95.19 870 LEU A O 1
ATOM 6853 N N . ILE A 1 871 ? 23.317 19.497 -39.315 1.00 96.81 871 ILE A N 1
ATOM 6854 C CA . ILE A 1 871 ? 22.276 20.235 -40.048 1.00 96.81 871 ILE A CA 1
ATOM 6855 C C . ILE A 1 871 ? 22.493 20.055 -41.550 1.00 96.81 871 ILE A C 1
ATOM 6857 O O . ILE A 1 871 ? 21.588 19.600 -42.243 1.00 96.81 871 ILE A O 1
ATOM 6861 N N . ALA A 1 872 ? 23.707 20.317 -42.043 1.00 96.31 872 ALA A N 1
ATOM 6862 C CA . ALA A 1 872 ? 24.008 20.192 -43.464 1.00 96.31 872 ALA A CA 1
ATOM 6863 C C . ALA A 1 872 ? 23.855 18.744 -43.973 1.00 96.31 872 ALA A C 1
ATOM 6865 O O . ALA A 1 872 ? 23.381 18.529 -45.087 1.00 96.31 872 ALA A O 1
ATOM 6866 N N . ALA A 1 873 ? 24.248 17.740 -43.179 1.00 95.19 873 ALA A N 1
ATOM 6867 C CA . ALA A 1 873 ? 24.047 16.328 -43.519 1.00 95.19 873 ALA A CA 1
ATOM 6868 C C . ALA A 1 873 ? 22.558 15.939 -43.544 1.00 95.19 873 ALA A C 1
ATOM 6870 O O . ALA A 1 873 ? 22.124 15.198 -44.426 1.00 95.19 873 ALA A O 1
ATOM 6871 N N . CYS A 1 874 ? 21.768 16.465 -42.607 1.00 93.94 874 CYS A N 1
ATOM 6872 C CA . CYS A 1 874 ? 20.328 16.248 -42.529 1.00 93.94 874 CYS A CA 1
ATOM 6873 C C . CYS A 1 874 ? 19.592 16.876 -43.727 1.00 93.94 874 CYS A C 1
ATOM 6875 O O . CYS A 1 874 ? 18.757 16.221 -44.344 1.00 93.94 874 CYS A O 1
ATOM 6877 N N . GLU A 1 875 ? 19.968 18.090 -44.144 1.00 94.81 875 GLU A N 1
ATOM 6878 C CA . GLU A 1 875 ? 19.414 18.752 -45.339 1.00 94.81 875 GLU A CA 1
ATOM 6879 C C . GLU A 1 875 ? 19.711 18.001 -46.641 1.00 94.81 875 GLU A C 1
ATOM 6881 O O . GLU A 1 875 ? 18.897 18.014 -47.564 1.00 94.81 875 GLU A O 1
ATOM 6886 N N . ARG A 1 876 ? 20.859 17.316 -46.715 1.00 95.25 876 ARG A N 1
ATOM 6887 C CA . ARG A 1 876 ? 21.205 16.428 -47.837 1.00 95.25 876 ARG A CA 1
ATOM 6888 C C . ARG A 1 876 ? 20.540 15.049 -47.750 1.00 95.25 876 ARG A C 1
ATOM 6890 O O . ARG A 1 876 ? 20.687 14.256 -48.676 1.00 95.25 876 ARG A O 1
ATOM 6897 N N . GLY A 1 877 ? 19.825 14.750 -46.662 1.00 89.19 877 GLY A N 1
ATOM 6898 C CA . GLY A 1 877 ? 19.209 13.444 -46.410 1.00 89.19 877 GLY A CA 1
ATOM 6899 C C . GLY A 1 877 ? 20.205 12.330 -46.064 1.00 89.19 877 GLY A C 1
ATOM 6900 O O . GLY A 1 877 ? 19.847 11.157 -46.123 1.00 89.19 877 GLY A O 1
ATOM 6901 N N . GLU A 1 878 ? 21.451 12.670 -45.720 1.00 91.75 878 GLU A N 1
ATOM 6902 C CA . GLU A 1 878 ? 22.517 11.701 -45.419 1.00 91.75 878 GLU A CA 1
ATOM 6903 C C . GLU A 1 878 ? 22.376 11.112 -44.010 1.00 91.75 878 GLU A C 1
ATOM 6905 O O . GLU A 1 878 ? 22.581 9.915 -43.809 1.00 91.75 878 GLU A O 1
ATOM 6910 N N . THR A 1 879 ? 22.005 11.954 -43.041 1.00 91.00 879 THR A N 1
ATOM 6911 C CA . THR A 1 879 ? 21.859 11.568 -41.632 1.00 91.00 879 THR A CA 1
ATOM 6912 C C . THR A 1 879 ? 20.511 12.058 -41.110 1.00 91.00 879 THR A C 1
ATOM 6914 O O . THR A 1 879 ? 20.397 13.236 -40.763 1.00 91.00 879 THR A O 1
ATOM 6917 N N . PRO A 1 880 ? 19.485 11.192 -41.036 1.00 94.06 880 PRO A N 1
ATOM 6918 C CA . PRO A 1 880 ? 18.221 11.568 -40.419 1.00 94.06 880 PRO A CA 1
ATOM 6919 C C . PRO A 1 880 ? 18.404 11.777 -38.910 1.00 94.06 880 PRO A C 1
ATOM 6921 O O . PRO A 1 880 ? 19.264 11.152 -38.283 1.00 94.06 880 PRO A O 1
ATOM 6924 N N . LEU A 1 881 ? 17.574 12.621 -38.302 1.00 95.19 881 LEU A N 1
ATOM 6925 C CA . LEU A 1 881 ? 17.680 13.026 -36.897 1.00 95.19 881 LEU A CA 1
ATOM 6926 C C . LEU A 1 881 ? 17.658 11.833 -35.928 1.00 95.19 881 LEU A C 1
ATOM 6928 O O . LEU A 1 881 ? 18.393 11.820 -34.943 1.00 95.19 881 LEU A O 1
ATOM 6932 N N . MET A 1 882 ? 16.887 10.786 -36.234 1.00 94.69 882 MET A N 1
ATOM 6933 C CA . MET A 1 882 ? 16.866 9.548 -35.440 1.00 94.69 882 MET A CA 1
ATOM 6934 C C . MET A 1 882 ? 18.224 8.815 -35.414 1.00 94.69 882 MET A C 1
ATOM 6936 O O . MET A 1 882 ? 18.488 8.040 -34.498 1.00 94.69 882 MET A O 1
ATOM 6940 N N . MET A 1 883 ? 19.111 9.057 -36.382 1.00 95.75 883 MET A N 1
ATOM 6941 C CA . MET A 1 883 ? 20.459 8.474 -36.437 1.00 95.75 883 MET A CA 1
ATOM 6942 C C . MET A 1 883 ? 21.519 9.341 -35.745 1.00 95.75 883 MET A C 1
ATOM 6944 O O . MET A 1 883 ? 22.683 8.949 -35.684 1.00 95.75 883 MET A O 1
ATOM 6948 N N . VAL A 1 884 ? 21.137 10.493 -35.187 1.00 95.25 884 VAL A N 1
ATOM 6949 C CA . VAL A 1 884 ? 22.033 11.336 -34.391 1.00 95.25 884 VAL A CA 1
ATOM 6950 C C . VAL A 1 884 ? 22.074 10.803 -32.953 1.00 95.25 884 VAL A C 1
ATOM 6952 O O . VAL A 1 884 ? 21.030 10.754 -32.302 1.00 95.25 884 VAL A O 1
ATOM 6955 N N . PRO A 1 885 ? 23.239 10.398 -32.414 1.00 93.19 885 PRO A N 1
ATOM 6956 C CA . PRO A 1 885 ? 23.308 9.770 -31.094 1.00 93.19 885 PRO A CA 1
ATOM 6957 C C . PRO A 1 885 ? 22.894 10.731 -29.970 1.00 93.19 885 PRO A C 1
ATOM 6959 O O . PRO A 1 885 ? 22.122 10.345 -29.095 1.00 93.19 885 PRO A O 1
ATOM 6962 N N . GLY A 1 886 ? 23.329 11.994 -30.023 1.00 91.88 886 GLY A N 1
ATOM 6963 C CA . GLY A 1 886 ? 23.173 12.954 -28.924 1.00 91.88 886 GLY A CA 1
ATOM 6964 C C . GLY A 1 886 ? 24.193 12.725 -27.806 1.00 91.88 886 GLY A C 1
ATOM 6965 O O . GLY A 1 886 ? 25.223 12.106 -28.045 1.00 91.88 886 GLY A O 1
ATOM 6966 N N . SER A 1 887 ? 23.941 13.254 -26.601 1.00 92.56 887 SER A N 1
ATOM 6967 C CA . SER A 1 887 ? 24.845 13.116 -25.446 1.00 92.56 887 SER A CA 1
ATOM 6968 C C . SER A 1 887 ? 24.068 13.054 -24.124 1.00 92.56 887 SER A C 1
ATOM 6970 O O . SER A 1 887 ? 23.919 14.052 -23.413 1.00 92.56 887 SER A O 1
ATOM 6972 N N . TYR A 1 888 ? 23.556 11.868 -23.788 1.00 92.88 888 TYR A N 1
ATOM 6973 C CA . TYR A 1 888 ? 22.941 11.586 -22.487 1.00 92.88 888 TYR A CA 1
ATOM 6974 C C . TYR A 1 888 ? 23.999 11.205 -21.449 1.00 92.88 888 TYR A C 1
ATOM 6976 O O . TYR A 1 888 ? 24.053 11.791 -20.366 1.00 92.88 888 TYR A O 1
ATOM 6984 N N . GLY A 1 889 ? 24.938 10.330 -21.817 1.00 89.75 889 GLY A N 1
ATOM 6985 C CA . GLY A 1 889 ? 26.123 10.010 -21.017 1.00 89.75 889 GLY A CA 1
ATOM 6986 C C . GLY A 1 889 ? 25.843 9.222 -19.733 1.00 89.75 889 GLY A C 1
ATOM 6987 O O . GLY A 1 889 ? 26.470 9.516 -18.715 1.00 89.75 889 GLY A O 1
ATOM 6988 N N . CYS A 1 890 ? 24.891 8.280 -19.741 1.00 89.38 890 CYS A N 1
ATOM 6989 C CA . CYS A 1 890 ? 24.617 7.409 -18.592 1.00 89.38 890 CYS A CA 1
ATOM 6990 C C . CYS A 1 890 ? 25.227 6.000 -18.714 1.00 89.38 890 CYS A C 1
ATOM 6992 O O . CYS A 1 890 ? 24.921 5.140 -17.894 1.00 89.38 890 CYS A O 1
ATOM 6994 N N . SER A 1 891 ? 26.108 5.726 -19.678 1.00 91.94 891 SER A N 1
ATOM 6995 C CA . SER A 1 891 ? 26.872 4.470 -19.717 1.00 91.94 891 SER A CA 1
ATOM 6996 C C . SER A 1 891 ? 28.020 4.450 -18.690 1.00 91.94 891 SER A C 1
ATOM 6998 O O . SER A 1 891 ? 28.231 5.395 -17.926 1.00 91.94 891 SER A O 1
ATOM 7000 N N . THR A 1 892 ? 28.781 3.356 -18.664 1.00 91.00 892 THR A N 1
ATOM 7001 C CA . THR A 1 892 ? 30.056 3.240 -17.941 1.00 91.00 892 THR A CA 1
ATOM 7002 C C . THR A 1 892 ? 31.129 2.658 -18.862 1.00 91.00 892 THR A C 1
ATOM 7004 O O . THR A 1 892 ? 30.783 1.997 -19.845 1.00 91.00 892 THR A O 1
ATOM 7007 N N . PRO A 1 893 ? 32.429 2.835 -18.556 1.00 91.56 893 PRO A N 1
ATOM 7008 C CA . PRO A 1 893 ? 33.495 2.237 -19.356 1.00 91.56 893 PRO A CA 1
ATOM 7009 C C . PRO A 1 893 ? 33.369 0.719 -19.519 1.00 91.56 893 PRO A C 1
ATOM 7011 O O . PRO A 1 893 ? 33.754 0.169 -20.549 1.00 91.56 893 PRO A O 1
ATOM 7014 N N . GLU A 1 894 ? 32.811 0.044 -18.517 1.00 92.06 894 GLU A N 1
ATOM 7015 C CA . GLU A 1 894 ? 32.555 -1.391 -18.537 1.00 92.06 894 GLU A CA 1
ATOM 7016 C C . GLU A 1 894 ? 31.399 -1.763 -19.460 1.00 92.06 894 GLU A C 1
ATOM 7018 O O . GLU A 1 894 ? 31.550 -2.680 -20.263 1.00 92.06 894 GLU A O 1
ATOM 7023 N N . LEU A 1 895 ? 30.276 -1.039 -19.401 1.00 93.62 895 LEU A N 1
ATOM 7024 C CA . LEU A 1 895 ? 29.161 -1.256 -20.327 1.00 93.62 895 LEU A CA 1
ATOM 7025 C C . LEU A 1 895 ? 29.586 -0.976 -21.772 1.00 93.62 895 LEU A C 1
ATOM 7027 O O . LEU A 1 895 ? 29.291 -1.782 -22.652 1.00 93.62 895 LEU A O 1
ATOM 7031 N N . ASP A 1 896 ? 30.336 0.105 -22.000 1.00 95.44 896 ASP A N 1
ATOM 7032 C CA . ASP A 1 896 ? 30.880 0.441 -23.317 1.00 95.44 896 ASP A CA 1
ATOM 7033 C C . ASP A 1 896 ? 31.777 -0.693 -23.842 1.00 95.44 896 ASP A C 1
ATOM 7035 O O . ASP A 1 896 ? 31.670 -1.082 -25.003 1.00 95.44 896 ASP A O 1
ATOM 7039 N N . ALA A 1 897 ? 32.636 -1.262 -22.984 1.00 94.25 897 ALA A N 1
ATOM 7040 C CA . ALA A 1 897 ? 33.495 -2.390 -23.341 1.00 94.25 897 ALA A CA 1
ATOM 7041 C C . ALA A 1 897 ? 32.707 -3.652 -23.679 1.00 94.25 897 ALA A C 1
ATOM 7043 O O . ALA A 1 897 ? 33.017 -4.316 -24.665 1.00 94.25 897 ALA A O 1
ATOM 7044 N N . MET A 1 898 ? 31.679 -3.972 -22.896 1.00 95.75 898 MET A N 1
ATOM 7045 C CA . MET A 1 898 ? 30.812 -5.106 -23.192 1.00 95.75 898 MET A CA 1
ATOM 7046 C C . MET A 1 898 ? 30.091 -4.908 -24.529 1.00 95.75 898 MET A C 1
ATOM 7048 O O . MET A 1 898 ? 30.049 -5.839 -25.327 1.00 95.75 898 MET A O 1
ATOM 7052 N N . VAL A 1 899 ? 29.567 -3.712 -24.825 1.00 97.00 899 VAL A N 1
ATOM 7053 C CA . VAL A 1 899 ? 28.938 -3.445 -26.130 1.00 97.00 899 VAL A CA 1
ATOM 7054 C C . VAL A 1 899 ? 29.942 -3.619 -27.269 1.00 97.00 899 VAL A C 1
ATOM 7056 O O . VAL A 1 899 ? 29.614 -4.271 -28.259 1.00 97.00 899 VAL A O 1
ATOM 7059 N N . ASP A 1 900 ? 31.168 -3.114 -27.123 1.00 95.88 900 ASP A N 1
ATOM 7060 C CA . ASP A 1 900 ? 32.212 -3.259 -28.145 1.00 95.88 900 ASP A CA 1
ATOM 7061 C C . ASP A 1 900 ? 32.570 -4.739 -28.388 1.00 95.88 900 ASP A C 1
ATOM 7063 O O . ASP A 1 900 ? 32.682 -5.166 -29.537 1.00 95.88 900 ASP A O 1
ATOM 7067 N N . ILE A 1 901 ? 32.679 -5.545 -27.322 1.00 96.25 901 ILE A N 1
ATOM 7068 C CA . ILE A 1 901 ? 32.905 -6.997 -27.421 1.00 96.25 901 ILE A CA 1
ATOM 7069 C C . ILE A 1 901 ? 31.731 -7.674 -28.133 1.00 96.25 901 ILE A C 1
ATOM 7071 O O . ILE A 1 901 ? 31.957 -8.472 -29.039 1.00 96.25 901 ILE A O 1
ATOM 7075 N N . ALA A 1 902 ? 30.487 -7.354 -27.755 1.00 97.69 902 ALA A N 1
ATOM 7076 C CA . ALA A 1 902 ? 29.294 -7.944 -28.362 1.00 97.69 902 ALA A CA 1
ATOM 7077 C C . ALA A 1 902 ? 29.240 -7.670 -29.868 1.00 97.69 902 ALA A C 1
ATOM 7079 O O . ALA A 1 902 ? 29.026 -8.588 -30.652 1.00 97.69 902 ALA A O 1
ATOM 7080 N N . LEU A 1 903 ? 29.460 -6.418 -30.274 1.00 97.06 903 LEU A N 1
ATOM 7081 C CA . LEU A 1 903 ? 29.416 -6.010 -31.680 1.00 97.06 903 LEU A CA 1
ATOM 7082 C C . LEU A 1 903 ? 30.527 -6.646 -32.530 1.00 97.06 903 LEU A C 1
ATOM 7084 O O . LEU A 1 903 ? 30.383 -6.718 -33.747 1.00 97.06 903 LEU A O 1
ATOM 7088 N N . GLY A 1 904 ? 31.609 -7.126 -31.908 1.00 95.88 904 GLY A N 1
ATOM 7089 C CA . GLY A 1 904 ? 32.668 -7.879 -32.583 1.00 95.88 904 GLY A CA 1
ATOM 7090 C C . GLY A 1 904 ? 32.327 -9.347 -32.874 1.00 95.88 904 GLY A C 1
ATOM 7091 O O . GLY A 1 904 ? 33.092 -10.012 -33.571 1.00 95.88 904 GLY A O 1
ATOM 7092 N N . VAL A 1 905 ? 31.214 -9.873 -32.353 1.00 97.75 905 VAL A N 1
ATOM 7093 C CA . VAL A 1 905 ? 30.810 -11.274 -32.540 1.00 97.75 905 VAL A CA 1
ATOM 7094 C C . VAL A 1 905 ? 29.962 -11.425 -33.801 1.00 97.75 905 VAL A C 1
ATOM 7096 O O . VAL A 1 905 ? 28.934 -10.767 -33.967 1.00 97.75 905 VAL A O 1
ATOM 7099 N N . GLU A 1 906 ? 30.352 -12.349 -34.681 1.00 97.00 906 GLU A N 1
ATOM 7100 C CA . GLU A 1 906 ? 29.577 -12.663 -35.881 1.00 97.00 906 GLU A CA 1
ATOM 7101 C C . GLU A 1 906 ? 28.154 -13.126 -35.521 1.00 97.00 906 GLU A C 1
ATOM 7103 O O . GLU A 1 906 ? 27.945 -13.999 -34.680 1.00 97.00 906 GLU A O 1
ATOM 7108 N N . GLY A 1 907 ? 27.151 -12.531 -36.172 1.00 95.50 907 GLY A N 1
ATOM 7109 C CA . GLY A 1 907 ? 25.738 -12.825 -35.922 1.00 95.50 907 GLY A CA 1
ATOM 7110 C C . GLY A 1 907 ? 25.076 -11.942 -34.858 1.00 95.50 907 GLY A C 1
ATOM 7111 O O . GLY A 1 907 ? 23.852 -12.019 -34.714 1.00 95.50 907 GLY A O 1
ATOM 7112 N N . VAL A 1 908 ? 25.823 -11.071 -34.169 1.00 97.88 908 VAL A N 1
ATOM 7113 C CA . VAL A 1 908 ? 25.253 -9.953 -33.400 1.00 97.88 908 VAL A CA 1
ATOM 7114 C C . VAL A 1 908 ? 24.810 -8.852 -34.364 1.00 97.88 908 VAL A C 1
ATOM 7116 O O . VAL A 1 908 ? 25.558 -8.446 -35.247 1.00 97.88 908 VAL A O 1
ATOM 7119 N N . VAL A 1 909 ? 23.569 -8.382 -34.216 1.00 96.44 909 VAL A N 1
ATOM 7120 C CA . VAL A 1 909 ? 22.983 -7.349 -35.090 1.00 96.44 909 VAL A CA 1
ATOM 7121 C C . VAL A 1 909 ? 22.923 -5.975 -34.424 1.00 96.44 909 VAL A C 1
ATOM 7123 O O . VAL A 1 909 ? 22.891 -4.965 -35.121 1.00 96.44 909 VAL A O 1
ATOM 7126 N N . GLY A 1 910 ? 22.910 -5.925 -33.092 1.00 97.19 910 GLY A N 1
ATOM 7127 C CA . GLY A 1 910 ? 22.911 -4.684 -32.325 1.00 97.19 910 GLY A CA 1
ATOM 7128 C C . GLY A 1 910 ? 23.108 -4.943 -30.838 1.00 97.19 910 GLY A C 1
ATOM 7129 O O . GLY A 1 910 ? 22.736 -5.997 -30.324 1.00 97.19 910 GLY A O 1
ATOM 7130 N N . ALA A 1 911 ? 23.692 -3.977 -30.141 1.00 97.50 911 ALA A N 1
ATOM 7131 C CA . ALA A 1 911 ? 23.923 -4.047 -28.705 1.00 97.50 911 ALA A CA 1
ATOM 7132 C C . ALA A 1 911 ? 23.822 -2.654 -28.082 1.00 97.50 911 ALA A C 1
ATOM 7134 O O . ALA A 1 911 ? 24.213 -1.664 -28.701 1.00 97.50 911 ALA A O 1
ATOM 7135 N N . GLN A 1 912 ? 23.283 -2.592 -26.867 1.00 95.94 912 GLN A N 1
ATOM 7136 C CA . GLN A 1 912 ? 23.119 -1.356 -26.105 1.00 95.94 912 GLN A CA 1
ATOM 7137 C C . GLN A 1 912 ? 23.082 -1.616 -24.602 1.00 95.94 912 GLN A C 1
ATOM 7139 O O . GLN A 1 912 ? 22.944 -2.759 -24.177 1.00 95.94 912 GLN A O 1
ATOM 7144 N N . LEU A 1 913 ? 23.142 -0.564 -23.786 1.00 92.25 913 LEU A N 1
ATOM 7145 C CA . LEU A 1 913 ? 22.868 -0.694 -22.355 1.00 92.25 913 LEU A CA 1
ATOM 7146 C C . LEU A 1 913 ? 21.396 -1.056 -22.097 1.00 92.25 913 LEU A C 1
ATOM 7148 O O . LEU A 1 913 ? 20.505 -0.744 -22.886 1.00 92.25 913 LEU A O 1
ATOM 7152 N N . ALA A 1 914 ? 21.127 -1.697 -20.965 1.00 87.50 914 ALA A N 1
ATOM 7153 C CA . ALA A 1 914 ? 19.784 -1.986 -20.484 1.00 87.50 914 ALA A CA 1
ATOM 7154 C C . ALA A 1 914 ? 19.449 -1.130 -19.252 1.00 87.50 914 ALA A C 1
ATOM 7156 O O . ALA A 1 914 ? 20.301 -0.828 -18.417 1.00 87.50 914 ALA A O 1
ATOM 7157 N N . GLY A 1 915 ? 18.171 -0.777 -19.097 1.00 79.62 915 GLY A N 1
ATOM 7158 C CA . GLY A 1 915 ? 17.709 0.023 -17.959 1.00 79.62 915 GLY A CA 1
ATOM 7159 C C . GLY A 1 915 ? 18.170 1.481 -18.036 1.00 79.62 915 GLY A C 1
ATOM 7160 O O . GLY A 1 915 ? 18.077 2.078 -19.106 1.00 79.62 915 GLY A O 1
ATOM 7161 N N . ALA A 1 916 ? 18.592 2.037 -16.895 1.00 76.44 916 ALA A N 1
ATOM 7162 C CA . ALA A 1 916 ? 18.951 3.449 -16.722 1.00 76.44 916 ALA A CA 1
ATOM 7163 C C . ALA A 1 916 ? 20.466 3.743 -16.801 1.00 76.44 916 ALA A C 1
ATOM 7165 O O . ALA A 1 916 ? 20.862 4.894 -16.639 1.00 76.44 916 ALA A O 1
ATOM 7166 N N . GLY A 1 917 ? 21.309 2.723 -16.992 1.00 83.38 917 GLY A N 1
ATOM 7167 C CA . GLY A 1 917 ? 22.766 2.878 -17.019 1.00 83.38 917 GLY A CA 1
ATOM 7168 C C . GLY A 1 917 ? 23.423 3.079 -15.642 1.00 83.38 917 GLY A C 1
ATOM 7169 O O . GLY A 1 917 ? 22.853 2.735 -14.603 1.00 83.38 917 GLY A O 1
ATOM 7170 N N . LEU A 1 918 ? 24.653 3.610 -15.648 1.00 83.19 918 LEU A N 1
ATOM 7171 C CA . LEU A 1 918 ? 25.537 3.831 -14.491 1.00 83.19 918 LEU A CA 1
ATOM 7172 C C . LEU A 1 918 ? 25.884 2.535 -13.726 1.00 83.19 918 LEU A C 1
ATOM 7174 O O . LEU A 1 918 ? 26.102 2.536 -12.513 1.00 83.19 918 LEU A O 1
ATOM 7178 N N . GLY A 1 919 ? 25.906 1.421 -14.459 1.00 81.38 919 GLY A N 1
ATOM 7179 C CA . GLY A 1 919 ? 26.018 0.045 -13.979 1.00 81.38 919 GLY A CA 1
ATOM 7180 C C . GLY A 1 919 ? 24.936 -0.838 -14.614 1.00 81.38 919 GLY A C 1
ATOM 7181 O O . GLY A 1 919 ? 24.177 -0.392 -15.472 1.00 81.38 919 GLY A O 1
ATOM 7182 N N . GLY A 1 920 ? 24.832 -2.096 -14.188 1.00 86.19 920 GLY A N 1
ATOM 7183 C CA . GLY A 1 920 ? 23.782 -3.012 -14.646 1.00 86.19 920 GLY A CA 1
ATOM 7184 C C . GLY A 1 920 ? 24.199 -3.879 -15.832 1.00 86.19 920 GLY A C 1
ATOM 7185 O O . GLY A 1 920 ? 25.195 -4.600 -15.747 1.00 86.19 920 GLY A O 1
ATOM 7186 N N . CYS A 1 921 ? 23.410 -3.884 -16.908 1.00 90.12 921 CYS A N 1
ATOM 7187 C CA . CYS A 1 921 ? 23.562 -4.829 -18.017 1.00 90.12 921 CYS A CA 1
ATOM 7188 C C . CYS A 1 921 ? 23.629 -4.156 -19.379 1.00 90.12 921 CYS A C 1
ATOM 7190 O O . CYS A 1 921 ? 23.157 -3.035 -19.560 1.00 90.12 921 CYS A O 1
ATOM 7192 N N . ILE A 1 922 ? 24.141 -4.908 -20.347 1.00 94.31 922 ILE A N 1
ATOM 7193 C CA . ILE A 1 922 ? 23.888 -4.665 -21.761 1.00 94.31 922 ILE A CA 1
ATOM 7194 C C . ILE A 1 922 ? 22.844 -5.653 -22.274 1.00 94.31 922 ILE A C 1
ATOM 7196 O O . ILE A 1 922 ? 22.623 -6.722 -21.703 1.00 94.31 922 ILE A O 1
ATOM 7200 N N . MET A 1 923 ? 22.224 -5.286 -23.379 1.00 94.88 923 MET A N 1
ATOM 7201 C CA . MET A 1 923 ? 21.277 -6.085 -24.121 1.00 94.88 923 MET A CA 1
ATOM 7202 C C . MET A 1 923 ? 21.752 -6.197 -25.558 1.00 94.88 923 MET A C 1
ATOM 7204 O O . MET A 1 923 ? 22.016 -5.193 -26.220 1.00 94.88 923 MET A O 1
ATOM 7208 N N . VAL A 1 924 ? 21.840 -7.433 -26.024 1.00 97.44 924 VAL A N 1
ATOM 7209 C CA . VAL A 1 924 ? 22.375 -7.794 -27.32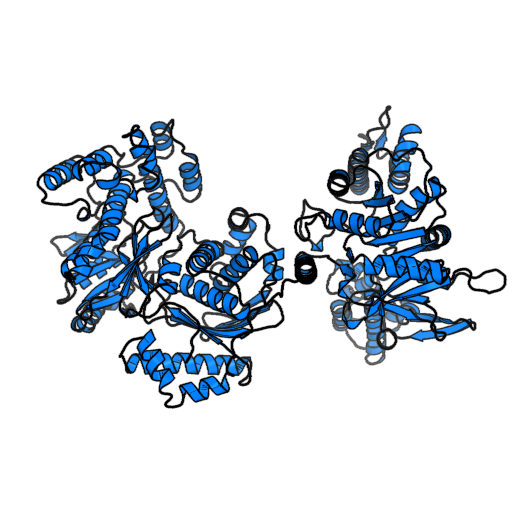8 1.00 97.44 924 VAL A CA 1
ATOM 7210 C C . VAL A 1 924 ? 21.277 -8.480 -28.119 1.00 97.44 924 VAL A C 1
ATOM 7212 O O . VAL A 1 924 ? 20.681 -9.441 -27.645 1.00 97.44 924 VAL A O 1
ATOM 7215 N N . LEU A 1 925 ? 21.003 -7.988 -29.319 1.00 97.19 925 LEU A N 1
ATOM 7216 C CA . LEU A 1 925 ? 20.178 -8.679 -30.296 1.00 97.19 925 LEU A CA 1
ATOM 7217 C C . LEU A 1 925 ? 21.115 -9.445 -31.230 1.00 97.19 925 LEU A C 1
ATOM 7219 O O . LEU A 1 925 ? 22.003 -8.858 -31.852 1.00 97.19 925 LEU A O 1
ATOM 7223 N N . CYS A 1 926 ? 20.934 -10.756 -31.325 1.00 96.94 926 CYS A N 1
ATOM 7224 C CA . CYS A 1 926 ? 21.748 -11.621 -32.174 1.00 96.94 926 CYS A CA 1
ATOM 7225 C C . CYS A 1 926 ? 20.892 -12.692 -32.846 1.00 96.94 926 CYS A C 1
ATOM 7227 O O . CYS A 1 926 ? 19.755 -12.937 -32.449 1.00 96.94 926 CYS A O 1
ATOM 7229 N N . ARG A 1 927 ? 21.424 -13.342 -33.881 1.00 95.62 927 ARG A N 1
ATOM 7230 C CA . ARG A 1 927 ? 20.817 -14.560 -34.438 1.00 95.62 927 ARG A CA 1
ATOM 7231 C C . ARG A 1 927 ? 20.845 -15.670 -33.387 1.00 95.62 927 ARG A C 1
ATOM 7233 O O . ARG A 1 927 ? 21.797 -15.737 -32.611 1.00 95.62 927 ARG A O 1
ATOM 7240 N N . ASP A 1 928 ? 19.856 -16.563 -33.387 1.00 88.88 928 ASP A N 1
ATOM 7241 C CA . ASP A 1 928 ? 19.758 -17.639 -32.382 1.00 88.88 928 ASP A CA 1
ATOM 7242 C C . ASP A 1 928 ? 21.062 -18.446 -32.237 1.00 88.88 928 ASP A C 1
ATOM 7244 O O . ASP A 1 928 ? 21.547 -18.659 -31.123 1.00 88.88 928 ASP A O 1
ATOM 7248 N N . GLY A 1 929 ? 21.678 -18.819 -33.364 1.00 91.31 929 GLY A N 1
ATOM 7249 C CA . GLY A 1 929 ? 22.926 -19.591 -33.404 1.00 91.31 929 GLY A CA 1
ATOM 7250 C C . GLY A 1 929 ? 24.178 -18.860 -32.897 1.00 91.31 929 GLY A C 1
ATOM 7251 O O . GLY A 1 929 ? 25.197 -19.506 -32.686 1.00 91.31 929 GLY A O 1
ATOM 7252 N N . ALA A 1 930 ? 24.123 -17.542 -32.677 1.00 95.12 930 ALA A N 1
ATOM 7253 C CA . ALA A 1 930 ? 25.260 -16.752 -32.190 1.00 95.12 930 ALA A CA 1
ATOM 7254 C C . ALA A 1 930 ? 25.324 -16.653 -30.652 1.00 95.12 930 ALA A C 1
ATOM 7256 O O . ALA A 1 930 ? 26.290 -16.115 -30.114 1.00 95.12 930 ALA A O 1
ATOM 7257 N N . THR A 1 931 ? 24.321 -17.175 -29.934 1.00 93.62 931 THR A N 1
ATOM 7258 C CA . THR A 1 931 ? 24.207 -17.045 -28.467 1.00 93.62 931 THR A CA 1
ATOM 7259 C C . THR A 1 931 ? 25.424 -17.613 -27.724 1.00 93.62 931 THR A C 1
ATOM 7261 O O . THR A 1 931 ? 25.961 -16.952 -26.836 1.00 93.62 931 THR A O 1
ATOM 7264 N N . GLU A 1 932 ? 25.896 -18.804 -28.109 1.00 94.69 932 GLU A N 1
ATOM 7265 C CA . GLU A 1 932 ? 27.063 -19.439 -27.474 1.00 94.69 932 GLU A CA 1
ATOM 7266 C C . GLU A 1 932 ? 28.363 -18.698 -27.801 1.00 94.69 932 GLU A C 1
ATOM 7268 O O . GLU A 1 932 ? 29.151 -18.413 -26.905 1.00 94.69 932 GLU A O 1
ATOM 7273 N N . ALA A 1 933 ? 28.553 -18.284 -29.059 1.00 97.06 933 ALA A N 1
ATOM 7274 C CA . ALA A 1 933 ? 29.717 -17.492 -29.461 1.00 97.06 933 ALA A CA 1
ATOM 7275 C C . ALA A 1 933 ? 29.788 -16.149 -28.711 1.00 97.06 933 ALA A C 1
ATOM 7277 O O . ALA A 1 933 ? 30.867 -15.716 -28.301 1.00 97.06 933 ALA A O 1
ATOM 7278 N N . LEU A 1 934 ? 28.634 -15.511 -28.483 1.00 97.62 934 LEU A N 1
ATOM 7279 C CA . LEU A 1 934 ? 28.523 -14.297 -27.678 1.00 97.62 934 LEU A CA 1
ATOM 7280 C C . LEU A 1 934 ? 28.881 -14.552 -26.210 1.00 97.62 934 LEU A C 1
ATOM 7282 O O . LEU A 1 934 ? 29.642 -13.776 -25.630 1.00 97.62 934 LEU A O 1
ATOM 7286 N N . ARG A 1 935 ? 28.357 -15.627 -25.606 1.00 96.81 935 ARG A N 1
ATOM 7287 C CA . ARG A 1 935 ? 28.692 -16.032 -24.232 1.00 96.81 935 ARG A CA 1
ATOM 7288 C C . ARG A 1 935 ? 30.199 -16.220 -24.077 1.00 96.81 935 ARG A C 1
ATOM 7290 O O . ARG A 1 935 ? 30.797 -15.628 -23.183 1.00 96.81 935 ARG A O 1
ATOM 7297 N N . ASP A 1 936 ? 30.806 -16.965 -24.984 1.00 97.06 936 ASP A N 1
ATOM 7298 C CA . ASP A 1 936 ? 32.241 -17.222 -25.042 1.00 97.06 936 ASP A CA 1
ATOM 7299 C C . ASP A 1 936 ? 33.083 -15.945 -25.166 1.00 97.06 936 ASP A C 1
ATOM 7301 O O . ASP A 1 936 ? 34.083 -15.771 -24.464 1.00 97.06 936 ASP A O 1
ATOM 7305 N N . ALA A 1 937 ? 32.677 -15.035 -26.054 1.00 97.44 937 ALA A N 1
ATOM 7306 C CA . ALA A 1 937 ? 33.345 -13.752 -26.238 1.00 97.44 937 ALA A CA 1
ATOM 7307 C C . ALA A 1 937 ? 33.254 -12.877 -24.981 1.00 97.44 937 ALA A C 1
ATOM 7309 O O . ALA A 1 937 ? 34.242 -12.254 -24.598 1.00 97.44 937 ALA A O 1
ATOM 7310 N N . MET A 1 938 ? 32.103 -12.867 -24.304 1.00 97.25 938 MET A N 1
ATOM 7311 C CA . MET A 1 938 ? 31.921 -12.143 -23.043 1.00 97.25 938 MET A CA 1
ATOM 7312 C C . MET A 1 938 ? 32.764 -12.729 -21.912 1.00 97.25 938 MET A C 1
ATOM 7314 O O . MET A 1 938 ? 33.379 -11.977 -21.156 1.00 97.25 938 MET A O 1
ATOM 7318 N N . ILE A 1 939 ? 32.814 -14.060 -21.801 1.00 96.50 939 ILE A N 1
ATOM 7319 C CA . ILE A 1 939 ? 33.632 -14.766 -20.805 1.00 96.50 939 ILE A CA 1
ATOM 7320 C C . ILE A 1 939 ? 35.097 -14.372 -20.972 1.00 96.50 939 ILE A C 1
ATOM 7322 O O . ILE A 1 939 ? 35.673 -13.768 -20.068 1.00 96.50 939 ILE A O 1
ATOM 7326 N N . ARG A 1 940 ? 35.655 -14.578 -22.169 1.00 96.38 940 ARG A N 1
ATOM 7327 C CA . ARG A 1 940 ? 37.069 -14.292 -22.444 1.00 96.38 940 ARG A CA 1
ATOM 7328 C C . ARG A 1 940 ? 37.405 -12.800 -22.405 1.00 96.38 940 ARG A C 1
ATOM 7330 O O . ARG A 1 940 ? 38.483 -12.426 -21.956 1.00 96.38 940 ARG A O 1
ATOM 7337 N N . GLY A 1 941 ? 36.520 -11.954 -22.930 1.00 93.62 941 GLY A N 1
ATOM 7338 C CA . GLY A 1 941 ? 36.791 -10.533 -23.151 1.00 93.62 941 GLY A CA 1
ATOM 7339 C C . GLY A 1 941 ? 36.481 -9.625 -21.962 1.00 93.62 941 GLY A C 1
ATOM 7340 O O . GLY A 1 941 ? 37.061 -8.545 -21.869 1.00 93.62 941 GLY A O 1
ATOM 7341 N N . TYR A 1 942 ? 35.580 -10.031 -21.062 1.00 94.69 942 TYR A N 1
ATOM 7342 C CA . TYR A 1 942 ? 35.098 -9.173 -19.974 1.00 94.69 942 TYR A CA 1
ATOM 7343 C C . TYR A 1 942 ? 35.128 -9.837 -18.592 1.00 94.69 942 TYR A C 1
ATOM 7345 O O . TYR A 1 942 ? 35.594 -9.217 -17.631 1.00 94.69 942 TYR A O 1
ATOM 7353 N N . TYR A 1 943 ? 34.632 -11.073 -18.466 1.00 95.00 943 TYR A N 1
ATOM 7354 C CA . TYR A 1 943 ? 34.485 -11.720 -17.158 1.00 95.00 943 TYR A CA 1
ATOM 7355 C C . TYR A 1 943 ? 35.804 -12.290 -16.624 1.00 95.00 943 TYR A C 1
ATOM 7357 O O . TYR A 1 943 ? 36.223 -11.902 -15.530 1.00 95.00 943 TYR A O 1
ATOM 7365 N N . ASP A 1 944 ? 36.490 -13.133 -17.402 1.00 94.00 944 ASP A N 1
ATOM 7366 C CA . ASP A 1 944 ? 37.744 -13.785 -17.003 1.00 94.00 944 ASP A CA 1
ATOM 7367 C C . ASP A 1 944 ? 38.857 -12.783 -16.660 1.00 94.00 944 ASP A C 1
ATOM 7369 O O . ASP A 1 944 ? 39.463 -12.930 -15.594 1.00 94.00 944 ASP A O 1
ATOM 7373 N N . PRO A 1 945 ? 39.110 -11.717 -17.459 1.00 92.69 945 PRO A N 1
ATOM 7374 C CA . PRO A 1 945 ? 40.169 -10.754 -17.146 1.00 92.69 945 PRO A CA 1
ATOM 7375 C C . PRO A 1 945 ? 39.969 -10.038 -15.806 1.00 92.69 945 PRO A C 1
ATOM 7377 O O . PRO A 1 945 ? 40.928 -9.545 -15.217 1.00 92.69 945 PRO A O 1
ATOM 7380 N N . ALA A 1 946 ? 38.726 -9.967 -15.327 1.00 87.75 946 ALA A N 1
ATOM 7381 C CA . ALA A 1 946 ? 38.363 -9.326 -14.071 1.00 87.75 946 ALA A CA 1
ATOM 7382 C C . ALA A 1 946 ? 38.018 -10.322 -12.948 1.00 87.75 946 ALA A C 1
ATOM 7384 O O . ALA A 1 946 ? 37.599 -9.884 -11.875 1.00 87.75 946 ALA A O 1
ATOM 7385 N N . GLY A 1 947 ? 38.154 -11.634 -13.182 1.00 89.56 947 GLY A N 1
ATOM 7386 C CA . GLY A 1 947 ? 37.794 -12.682 -12.221 1.00 89.56 947 GLY A CA 1
ATOM 7387 C C . GLY A 1 947 ? 36.319 -12.656 -11.801 1.00 89.56 947 GLY A C 1
ATOM 7388 O O . GLY A 1 947 ? 36.004 -12.943 -10.647 1.00 89.56 947 GLY A O 1
ATOM 7389 N N . ARG A 1 948 ? 35.417 -12.240 -12.699 1.00 87.94 948 ARG A N 1
ATOM 7390 C CA . ARG A 1 948 ? 33.978 -12.110 -12.422 1.00 87.94 948 ARG A CA 1
ATOM 7391 C C . ARG A 1 948 ? 33.227 -13.367 -12.840 1.00 87.94 948 ARG A C 1
ATOM 7393 O O . ARG A 1 948 ? 33.551 -13.978 -13.850 1.00 87.94 948 ARG A O 1
ATOM 7400 N N . GLU A 1 949 ? 32.174 -13.705 -12.102 1.00 88.19 949 GLU A N 1
ATOM 7401 C CA . GLU A 1 949 ? 31.274 -14.790 -12.491 1.00 88.19 949 GLU A CA 1
ATOM 7402 C C . GLU A 1 949 ? 30.484 -14.404 -13.761 1.00 88.19 949 GLU A C 1
ATOM 7404 O O . GLU A 1 949 ? 29.854 -13.338 -13.781 1.00 88.19 949 GLU A O 1
ATOM 7409 N N . PRO A 1 950 ? 30.503 -15.230 -14.825 1.00 90.25 950 PRO A N 1
ATOM 7410 C CA . PRO A 1 950 ? 29.796 -14.920 -16.062 1.00 90.25 950 PRO A CA 1
ATOM 7411 C C . PRO A 1 950 ? 28.276 -14.912 -15.903 1.00 90.25 950 PRO A C 1
ATOM 7413 O O . PRO A 1 950 ? 27.670 -15.911 -15.526 1.00 90.25 950 PRO A O 1
ATOM 7416 N N . GLN A 1 951 ? 27.642 -13.808 -16.297 1.00 90.31 951 GLN A N 1
ATOM 7417 C CA . GLN A 1 951 ? 26.185 -13.658 -16.291 1.00 90.31 951 GLN A CA 1
ATOM 7418 C C . GLN A 1 951 ? 25.690 -13.288 -17.692 1.00 90.31 951 GLN A C 1
ATOM 7420 O O . GLN A 1 951 ? 25.638 -12.116 -18.064 1.00 90.31 951 GLN A O 1
ATOM 7425 N N . VAL A 1 952 ? 25.370 -14.303 -18.496 1.00 92.44 952 VAL A N 1
ATOM 7426 C CA . VAL A 1 952 ? 24.932 -14.161 -19.896 1.00 92.44 952 VAL A CA 1
ATOM 7427 C C . VAL A 1 952 ? 23.623 -14.921 -20.086 1.00 92.44 952 VAL A C 1
ATOM 7429 O O . VAL A 1 952 ? 23.614 -16.145 -20.219 1.00 92.44 952 VAL A O 1
ATOM 7432 N N . GLU A 1 953 ? 22.514 -14.192 -20.079 1.00 90.00 953 GLU A N 1
ATOM 7433 C CA . GLU A 1 953 ? 21.168 -14.753 -19.994 1.00 90.00 953 GLU A CA 1
ATOM 7434 C C . GLU A 1 953 ? 20.401 -14.586 -21.315 1.00 90.00 953 GLU A C 1
ATOM 7436 O O . GLU A 1 953 ? 20.014 -13.464 -21.668 1.00 90.00 953 GLU A O 1
ATOM 7441 N N . PRO A 1 954 ? 20.135 -15.677 -22.056 1.00 91.31 954 PRO A N 1
ATOM 7442 C CA . PRO A 1 954 ? 19.222 -15.634 -23.190 1.00 91.31 954 PRO A CA 1
ATOM 7443 C C . PRO A 1 954 ? 17.789 -15.365 -22.715 1.00 91.31 954 PRO A C 1
ATOM 7445 O O . PRO A 1 954 ? 17.278 -16.022 -21.807 1.00 91.31 954 PRO A O 1
ATOM 7448 N N . CYS A 1 955 ? 17.137 -14.405 -23.361 1.00 91.62 955 CYS A N 1
ATOM 7449 C CA . CYS A 1 955 ? 15.783 -13.961 -23.068 1.00 91.62 955 CYS A CA 1
ATOM 7450 C C . CYS A 1 955 ? 14.849 -14.293 -24.236 1.00 91.62 955 CYS A C 1
ATOM 7452 O O . CYS A 1 955 ? 15.128 -13.951 -25.387 1.00 91.62 955 CYS A O 1
ATOM 7454 N N . LEU A 1 956 ? 13.718 -14.924 -23.920 1.00 90.38 956 LEU A N 1
ATOM 7455 C CA . LEU A 1 956 ? 12.662 -15.264 -24.874 1.00 90.38 956 LEU A CA 1
ATOM 7456 C C . LEU A 1 956 ? 11.397 -14.434 -24.609 1.00 90.38 956 LEU A C 1
ATOM 7458 O O . LEU A 1 956 ? 11.038 -14.280 -23.440 1.00 90.38 956 LEU A O 1
ATOM 7462 N N . PRO A 1 957 ? 10.697 -13.946 -25.652 1.00 92.69 957 PRO A N 1
ATOM 7463 C CA . PRO A 1 957 ? 9.427 -13.235 -25.508 1.00 92.69 957 PRO A CA 1
ATOM 7464 C C . PRO A 1 957 ? 8.311 -14.170 -25.026 1.00 92.69 957 PRO A C 1
ATOM 7466 O O . PRO A 1 957 ? 7.819 -15.009 -25.789 1.00 92.69 957 PRO A O 1
ATOM 7469 N N . VAL A 1 958 ? 7.867 -13.991 -23.784 1.00 94.69 958 VAL A N 1
ATOM 7470 C CA . VAL A 1 958 ? 6.803 -14.799 -23.159 1.00 94.69 958 VAL A CA 1
ATOM 7471 C C . VAL A 1 958 ? 5.507 -14.011 -22.970 1.00 94.69 958 VAL A C 1
ATOM 7473 O O . VAL A 1 958 ? 5.456 -12.798 -23.169 1.00 94.69 958 VAL A O 1
ATOM 7476 N N . GLU A 1 959 ? 4.436 -14.708 -22.596 1.00 94.00 959 GLU A N 1
ATOM 7477 C CA . GLU A 1 959 ? 3.186 -14.069 -22.164 1.00 94.00 959 GLU A CA 1
ATOM 7478 C C . GLU A 1 959 ? 3.405 -13.165 -20.933 1.00 94.00 959 GLU A C 1
ATOM 7480 O O . GLU A 1 959 ? 4.304 -13.412 -20.124 1.00 94.00 959 GLU A O 1
ATOM 7485 N N . GLY A 1 960 ? 2.591 -12.118 -20.779 1.00 93.56 960 GLY A N 1
ATOM 7486 C CA . GLY A 1 960 ? 2.587 -11.242 -19.606 1.00 93.56 960 GLY A CA 1
ATOM 7487 C C . GLY A 1 960 ? 2.149 -11.916 -18.294 1.00 93.56 960 GLY A C 1
ATOM 7488 O O . GLY A 1 960 ? 1.948 -13.132 -18.212 1.00 93.56 960 GLY A O 1
ATOM 7489 N N . SER A 1 961 ? 2.034 -11.115 -17.235 1.00 96.06 961 SER A N 1
ATOM 7490 C CA . SER A 1 961 ? 1.623 -11.553 -15.902 1.00 96.06 961 SER A CA 1
ATOM 7491 C C . SER A 1 961 ? 0.175 -12.024 -15.857 1.00 96.06 961 SER A C 1
ATOM 7493 O O . SER A 1 961 ? -0.685 -11.583 -16.624 1.00 96.06 961 SER A O 1
ATOM 7495 N N . GLY A 1 962 ? -0.102 -12.896 -14.894 1.00 94.25 962 GLY A N 1
ATOM 7496 C CA . GLY A 1 962 ? -1.456 -13.342 -14.616 1.00 94.25 962 GLY A CA 1
ATOM 7497 C C . GLY A 1 962 ? -1.510 -14.532 -13.672 1.00 94.25 962 GLY A C 1
ATOM 7498 O O . GLY A 1 962 ? -0.488 -15.036 -13.193 1.00 94.25 962 GLY A O 1
ATOM 7499 N N . ILE A 1 963 ? -2.737 -14.980 -13.431 1.00 94.44 963 ILE A N 1
ATOM 7500 C CA . ILE A 1 963 ? -3.024 -16.198 -12.679 1.00 94.44 963 ILE A CA 1
ATOM 7501 C C . ILE A 1 963 ? -2.754 -17.401 -13.587 1.00 94.44 963 ILE A C 1
ATOM 7503 O O . ILE A 1 963 ? -3.163 -17.432 -14.749 1.00 94.44 963 ILE A O 1
ATOM 7507 N N . PHE A 1 964 ? -2.025 -18.386 -13.075 1.00 94.06 964 PHE A N 1
ATOM 7508 C CA . PHE A 1 964 ? -1.749 -19.622 -13.787 1.00 94.06 964 PHE A CA 1
ATOM 7509 C C . PHE A 1 964 ? -2.952 -20.570 -13.687 1.00 94.06 964 PHE A C 1
ATOM 7511 O O . PHE A 1 964 ? -3.298 -21.049 -12.607 1.00 94.06 964 PHE A O 1
ATOM 7518 N N . GLU A 1 965 ? -3.574 -20.850 -14.832 1.00 87.88 965 GLU A N 1
ATOM 7519 C CA . GLU A 1 965 ? -4.784 -21.670 -14.962 1.00 87.88 965 GLU A CA 1
ATOM 7520 C C . GLU A 1 965 ? -4.606 -22.749 -16.046 1.00 87.88 965 GLU A C 1
ATOM 7522 O O . GLU A 1 965 ? -3.772 -22.597 -16.943 1.00 87.88 965 GLU A O 1
ATOM 7527 N N . LEU A 1 966 ? -5.383 -23.840 -15.944 1.00 87.00 966 LEU A N 1
ATOM 7528 C CA . LEU A 1 966 ? -5.338 -25.021 -16.823 1.00 87.00 966 LEU A CA 1
ATOM 7529 C C . LEU A 1 966 ? -6.679 -25.343 -17.469 1.00 87.00 966 LEU A C 1
ATOM 7531 O O . LEU A 1 966 ? -7.689 -25.351 -16.725 1.00 87.00 966 LEU A O 1
#

Solvent-accessible surface area (backbone atoms only — not comparable to full-atom values): 50817 Å² total; per-residue (Å²): 89,69,73,31,47,62,52,40,48,65,34,17,61,59,55,38,54,50,50,53,50,36,40,75,70,57,42,36,44,67,46,89,89,34,82,48,70,42,72,35,79,76,74,69,58,53,72,68,55,46,52,52,50,52,53,50,39,54,51,56,57,36,60,66,74,50,79,83,77,78,93,76,83,83,84,76,63,39,35,36,38,34,47,45,34,65,74,41,71,68,48,69,56,94,88,61,48,63,38,63,44,64,52,84,87,39,36,35,44,54,54,40,50,52,33,38,41,77,60,63,29,65,35,37,38,38,26,22,22,70,61,32,49,58,53,50,52,61,39,44,74,80,44,78,62,52,65,44,68,28,50,38,80,70,77,48,35,60,24,51,43,48,45,49,51,47,53,51,39,55,76,68,66,54,69,48,43,34,38,40,32,53,34,47,38,52,60,38,52,66,50,55,46,49,49,55,48,54,29,58,77,67,66,39,35,32,29,37,36,30,38,63,30,88,81,42,76,76,36,25,34,41,39,62,38,96,88,67,46,61,34,35,50,48,45,41,62,46,39,38,47,10,40,39,52,40,47,52,52,53,52,36,69,77,34,72,82,53,45,20,73,58,53,50,45,48,48,41,73,58,39,75,49,68,74,58,34,44,56,50,45,40,69,55,51,55,51,44,72,75,39,72,58,73,52,67,72,61,50,55,74,70,50,56,74,74,57,30,36,50,76,43,78,39,97,87,73,49,73,49,77,30,45,38,66,54,45,54,72,76,37,62,33,17,49,73,60,42,34,41,25,30,32,68,53,47,54,57,20,56,75,68,55,57,43,90,54,44,73,56,34,20,45,52,55,47,33,45,35,51,41,54,66,34,59,41,98,88,69,46,72,65,52,45,61,41,80,38,77,55,94,49,75,78,33,63,36,63,47,62,34,61,57,42,44,46,57,51,34,38,52,51,51,53,52,53,29,57,77,69,71,44,79,83,73,70,66,75,76,74,91,59,48,29,41,51,57,51,45,54,51,68,77,46,90,45,67,53,55,56,51,46,44,37,62,35,68,40,97,46,70,69,56,47,55,55,49,50,51,55,54,47,52,48,46,52,57,37,26,73,74,69,39,46,79,42,52,34,49,40,30,37,10,20,14,31,48,68,72,37,31,67,91,15,52,89,32,39,14,18,36,32,19,23,6,26,79,32,30,33,39,34,44,38,31,76,39,95,50,36,48,35,39,40,42,39,76,56,49,89,83,38,63,76,45,72,51,45,55,55,62,55,53,61,70,46,66,85,85,44,72,68,59,34,53,69,29,71,66,47,51,46,48,38,64,76,50,62,86,53,72,62,45,39,40,48,17,21,53,52,40,50,38,64,74,37,62,75,49,88,64,56,16,30,44,35,32,35,46,70,68,45,61,80,68,40,47,29,45,52,62,48,14,44,18,47,31,38,37,50,49,50,34,59,73,59,57,55,96,67,55,76,67,55,46,22,48,44,36,26,61,10,46,34,58,63,70,47,89,65,68,35,61,62,35,40,20,17,53,69,17,41,49,51,23,31,34,34,30,39,26,86,71,77,44,78,78,47,76,42,73,46,65,86,69,44,37,41,34,39,36,47,71,84,39,64,51,59,83,44,73,64,57,49,19,56,54,50,48,51,55,44,16,41,50,51,38,45,54,49,49,29,68,76,36,66,93,53,27,91,64,49,85,38,47,46,34,66,36,38,77,74,62,72,49,51,62,37,55,53,46,53,54,43,63,71,40,57,54,55,44,44,72,73,59,47,55,60,75,44,64,91,57,92,50,67,68,52,58,57,49,55,74,73,38,74,84,53,94,77,26,37,51,22,23,31,30,35,43,16,41,31,15,31,21,45,37,25,57,55,44,53,58,33,50,76,71,65,35,56,57,60,42,15,47,52,30,32,36,54,31,59,8,20,42,39,38,45,68,46,99,84,70,48,80,39,80,49,80,73,81,70,46,70,67,52,48,52,50,48,30,57,33,28,73,70,66,75,45,55,58,54,72,43,35,42,32,61,51,37,42,33,63,64,56,40,48,50,36,56,55,48,65,71,34,79,53,44,45,22,31,22,70,26,64,83,37,57,35,17,15,33,38,33,38,24,32,56,88,25,53,63,61,45,47,52,48,43,34,66,73,56,20,56,84,67,74,44,85,78,46,71,43,80,43,46,43,9,35,30,37,45,74,69,76,118

Secondary structure (DSSP, 8-state):
-HHHHHHHHHH-HHHHHHHHHHHHTTSEEE-SSS--EEE-SSSPPPHHHHHHHHHHHHHHHHHHTSPPPPS-----S-EEEEEE-S--GGG--SS--GGGSEETTEEHHHHHHHHHHHTT--EEEEEE-TTHHHHHHHHHTT-SSSEEEEE-SS---HHHHHHHHHHHHHHTT--SEEEEEETTEEE-HHHHHHHHHHHHHTT-SEEEEEEEGGG-TTSPEEEE-TTS-EEEEE-HHHHHHHHHHHHHHHHHHH-TT--HHHHHHHHHHH---HHHHHHHHTHHHHHHHH-S---HHHHHHHS-GGGTEEEEE-TTS-EEEEEHHHHHHH--EEEEEEEEEEHHHHHHHHHH----STT----TTHHHHHHHH-B-TTS-BSS-EEEEE-SSGGGEEE-SSHHHHHHHHHHHHHHHHHHTT----PPPPPP-EEHHHHHHHHHTT-HHHHHHHHHHH-S-HHHHHHHHHHHHHHHHHHHHHH-SS-EEEEEEEEEEEESS-TT-GGGT-EEEEEEEEEEEEEEEEE-SSSEEEEEES-TTTS--EEEEHHHHHHTS--S-HHHHHHSHHHHHHHHHTTT-THHHHHHHHHHHHHHTTTSPPP-EEEEEEE-SPTTSSS-HHHHHHHHHHHHHHHHHT----HHHHHHHHHHHHGGGT----SHHHHHHHH--TTEEEEEETTTTEEEEEEEP-TTEEEEEEE-S------HHHHHHHHHHHHHHHHHHHHHHHH-GGGGGG-SSGGG-SHHHHTS-HHHHHHHHHTS-SSB-HHHHHHHTTTS--HHHHHHHTTSPPPTT-B-HHHHHHHHHHHHHHHHHTHHHHHTT-HHHHHHHHHHHHHHH--EEE-TTS-EEE-----SHHHHHHHHHHHHTTSS-GGG---------HHHHHHHHHHHTSTTEEEEEE-TT-SSSEEEEEEEGGGHHHHHHHHIIIIIGGGTPPP-EEEE-B---SEE---

Radius of gyration: 36.59 Å; Cα contacts (8 Å, |Δi|>4): 1814; chains: 1; bounding box: 90×80×102 Å

pLDDT: mean 88.08, std 10.24, range [42.06, 98.44]

Sequence (966 aa):
MKRVLDFVERFSPEIHERMLALWRQGVVEIDREGQRVVPRAEPPPSEEARAAAA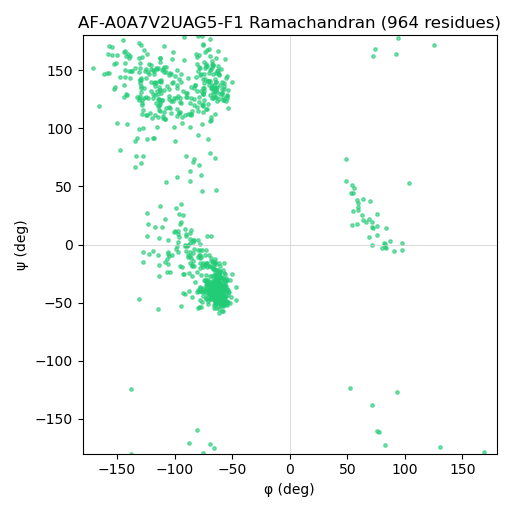QLAAALETIRAFPEPPASPDLQGPVSVILCGGRGTRMRSRDKHKVCFPVAGRAAINRAIEVYEQCGIRRHVVVVGVLGEQVAAEVLREHPEGVDFVYQLNPIGTGNAAKQAAYLLERQYYQGDVLVVAGDKVIDPRAIAKLVREFRERGADLAVTVAPKERWPDSGRIVFRRDGALHATVEARDVARARALGRILREKEASPDLANDYLLGIIREAEPRPDKARLMFGELLARLQSERATPLPALRALIRPDQTRFVIPEADGSHTVLSADQLEEVTSKVNVSVYMFKARALYEALRQITADNAQREEYLTDAIAVLAAARNPDGSFRYKIIPVDVDDPNWVLAFNNPEELLDIEDYLRRQEAIARGIELREPAPRPRRTVEEWLRVLDGDEPRLRKRFAEIYGPDPALHDERRRAYRDTLLEFARVYGTEARVLIVRSPGRVNLMGRHVDHRGGHNNLMAINKEVLMVVEERPDNNVALHNRDFTQFKFRTFNIGEEVASLDWDDWIATINSEKVMRMVREAGGDWANYIKAAALRLQEKFRNRRIRGMNVMVSGNIPMGAGLSSSSAMVVAAAEAIVEVNGLAVTPQQFVNLCGEGEWFVGTRGGSGDHAAIKLSRRGAIAHVRFYPFEVESILPFPAAHRVVVCASGIQAKKAANARDTFNQCIAAYEAGCLFFRALLPEKASRIQYLRDVNPQTLECSEADILRLVRGLPDRIGRAEMLRRLKGQDTARLEQLFLSHREPPDGYRVRGVCLFGIAECLRSRDCAGPLERGDVAAFGRLMTVSHDGDRVSRLDAAGRRQPIALDVSDAELDRLIAACERGETPLMMVPGSYGCSTPELDAMVDIALGVEGVVGAQLAGAGLGGCIMVLCRDGATEALRDAMIRGYYDPAGREPQVEPCLPVEGSGIFEL

Mean predicted aligned error: 14.79 Å

Nearest PDB structures (foldseek):
  2a2c-assembly1_A  TM=8.321E-01  e=1.211E-24  Homo sapiens
  6zfh-assembly6_F  TM=8.783E-01  e=3.867E-22  Homo sapiens
  2a2d-assembly1_A  TM=8.161E-01  e=1.304E-22  Homo sapiens
  1pie-assembly1_A  TM=8.824E-01  e=2.077E-19  Lactococcus lactis
  2r3v-assembly5_B  TM=6.186E-01  e=4.416E-12  unclassified